Protein AF-0000000066511819 (afdb_homodimer)

Radius of gyration: 40.5 Å; Cα contacts (8 Å, |Δi|>4): 1946; chains: 2; bounding box: 108×147×111 Å

Organism: Trypanosoma cruzi (strain CL Brener) (NCBI:txid353153)

Solvent-accessible surface area (backbone atoms only — not comparable to full-atom values): 79602 Å² total; per-residue (Å²): 125,83,70,75,82,67,82,58,53,75,41,56,64,73,53,44,51,55,17,54,54,40,46,88,67,34,71,85,56,40,56,55,53,83,65,44,47,60,43,46,51,52,38,28,51,48,50,53,50,49,51,51,52,51,50,49,53,50,47,51,50,50,48,50,46,55,58,36,66,71,47,89,66,83,73,68,77,74,70,71,69,59,77,50,63,66,58,52,51,50,51,51,51,41,52,51,43,52,51,50,46,52,51,52,50,49,50,26,51,53,49,35,48,53,50,51,49,50,53,52,51,53,50,50,54,51,51,52,56,55,71,73,48,53,64,71,54,53,63,69,34,70,83,55,56,65,52,49,50,49,44,49,51,52,47,51,53,49,53,37,52,51,41,51,51,48,52,48,52,56,51,41,50,38,43,68,60,54,27,67,87,34,68,66,54,43,50,52,49,50,52,49,52,49,52,48,54,72,27,60,66,64,42,66,90,59,67,60,68,56,52,47,52,49,50,51,50,47,51,14,63,62,68,72,42,50,71,68,54,34,53,51,51,48,49,23,47,41,52,62,66,46,54,80,48,68,26,49,52,46,49,78,76,35,49,53,42,59,75,58,68,73,75,66,79,69,86,68,91,60,53,75,39,52,43,37,36,85,69,19,48,66,53,44,53,42,22,28,60,73,62,70,47,77,80,53,75,82,29,67,47,65,45,78,76,57,47,78,41,71,52,76,91,65,86,44,62,60,20,38,35,35,41,31,37,28,31,50,64,36,75,81,75,66,30,41,37,38,33,35,42,46,50,50,44,49,47,43,36,51,41,49,74,40,45,34,66,40,43,31,38,36,24,43,33,67,58,52,53,89,38,66,71,50,30,34,51,52,35,51,49,44,44,73,28,54,41,57,32,38,38,34,42,52,70,77,42,76,74,52,61,71,49,40,90,43,59,70,46,74,42,72,65,60,58,47,53,40,51,49,52,53,52,52,39,51,53,51,66,53,84,63,53,52,35,27,26,25,7,58,37,81,77,26,42,65,58,22,50,52,47,38,51,48,41,36,60,73,67,65,48,47,73,85,73,30,46,59,44,71,28,40,34,44,76,51,66,82,70,66,72,70,72,74,74,70,78,68,75,68,75,72,70,81,74,76,84,82,80,83,91,81,92,80,90,80,87,90,86,80,90,72,91,75,90,81,86,87,94,85,88,90,84,90,87,90,78,90,74,86,76,84,80,82,88,78,83,77,79,86,75,79,86,78,74,75,80,88,80,80,88,77,80,80,77,81,80,69,73,59,58,63,55,49,57,55,48,52,57,43,50,67,51,46,52,37,60,71,57,70,70,66,71,59,52,66,75,48,40,80,46,58,43,74,53,61,86,45,62,68,14,40,35,36,36,34,48,46,64,37,39,51,44,58,61,54,35,24,45,41,40,41,40,51,74,57,39,33,69,41,34,35,38,38,26,49,33,59,68,56,20,79,64,17,62,62,50,52,61,72,31,75,54,61,37,36,39,31,31,51,48,39,80,56,70,73,55,43,73,38,34,77,51,32,65,30,38,33,38,39,70,44,35,44,54,51,36,50,52,52,51,52,49,52,51,50,52,52,53,51,53,59,69,75,101,126,84,72,77,82,68,79,54,55,76,43,54,64,72,52,43,52,55,18,54,54,41,48,87,68,34,70,85,57,39,56,56,54,83,64,45,50,61,43,47,49,52,39,28,47,48,48,52,51,50,51,50,52,51,50,48,52,48,46,52,49,50,49,50,46,57,58,36,67,73,47,88,65,84,74,67,77,74,70,72,68,60,76,50,62,68,58,52,51,51,50,50,50,39,52,52,44,52,51,50,47,53,51,51,51,49,50,27,50,52,48,38,49,54,49,50,49,52,52,52,52,53,49,50,55,52,53,52,56,53,71,73,47,51,66,71,55,55,64,69,35,71,84,55,56,66,53,50,51,47,45,49,51,53,46,51,52,49,53,38,52,52,40,52,51,48,51,49,52,55,51,42,50,38,44,68,59,51,27,67,86,34,70,67,54,41,50,51,51,50,52,49,52,48,51,46,55,73,27,60,67,65,40,65,90,60,66,59,68,55,53,45,52,50,49,50,49,48,51,14,62,63,70,73,41,51,70,69,54,33,51,50,52,47,48,22,48,42,54,64,66,45,55,80,50,69,26,50,54,44,48,79,74,34,50,54,43,62,73,59,68,71,72,68,78,70,83,71,91,60,52,76,39,52,43,35,36,85,69,20,48,66,52,45,54,42,22,28,60,70,63,68,46,76,78,55,76,83,28,65,47,63,45,77,76,59,46,78,42,71,52,77,92,65,86,44,62,60,20,40,35,34,41,32,36,27,32,50,64,35,51,33,74,72,30,41,37,38,33,36,43,47,51,51,43,48,47,41,34,52,42,48,74,41,44,35,66,40,42,31,37,35,24,42,34,67,58,52,56,89,38,66,71,51,29,34,50,52,35,50,50,43,45,73,30,54,42,55,31,37,38,34,43,52,70,78,42,76,74,50,61,73,49,38,90,44,57,70,45,73,42,71,66,60,58,48,52,39,51,47,52,52,51,52,38,51,53,50,67,54,86,65,54,52,35,29,26,26,7,56,37,81,77,25,43,66,58,21,48,52,48,36,51,49,42,37,60,72,68,64,48,47,74,87,74,30,46,59,44,69,27,40,34,44,74,55,67,79,71,65,70,70,71,72,77,72,75,74,73,74,71,73,76,76,80,72,81,87,84,79,88,79,87,83,90,86,88,88,93,87,96,85,94,89,95,88,93,90,90,93,90,90,95,87,91,88,89,93,87,90,93,86,89,81,87,88,85,85,82,82,84,78,93,72,86,81,81,90,84,78,90,70,86,82,79,81,78,70,76,62,62,66,23,29,57,50,13,23,61,32,46,67,71,52,62,79,58,80,60,72,68,66,72,61,53,64,75,50,41,80,47,58,44,73,54,62,86,48,62,68,14,40,34,37,36,34,50,46,65,38,39,52,44,58,60,53,35,23,45,41,41,42,40,51,74,58,38,33,68,42,35,35,38,39,26,49,32,60,66,56,19,80,62,17,63,62,51,52,60,72,32,74,54,60,36,38,39,30,31,50,48,39,79,57,70,71,54,41,75,38,35,76,51,31,66,30,40,34,38,39,70,44,34,45,54,51,37,50,54,52,50,53,49,51,52,51,52,52,52,51,53,60,69,73,101

Structure (mmCIF, N/CA/C/O backbone):
data_AF-0000000066511819-model_v1
#
loop_
_entity.id
_entity.type
_entity.pdbx_description
1 polymer 'Ribose-phosphate pyrophosphokinase, putative'
#
loop_
_atom_site.group_PDB
_atom_site.id
_atom_site.type_symbol
_atom_site.label_atom_id
_atom_site.label_alt_id
_atom_site.label_comp_id
_atom_site.label_asym_id
_atom_site.label_entity_id
_atom_site.label_seq_id
_atom_site.pdbx_PDB_ins_code
_atom_site.Cartn_x
_atom_site.Cartn_y
_atom_site.Cartn_z
_atom_site.occupancy
_atom_site.B_iso_or_equiv
_atom_site.auth_seq_id
_atom_site.auth_comp_id
_atom_site.auth_asym_id
_atom_site.auth_atom_id
_atom_site.pdbx_PDB_model_num
ATOM 1 N N . MET A 1 1 ? 22.531 17.922 30.547 1 35.28 1 MET A N 1
ATOM 2 C CA . MET A 1 1 ? 21.844 16.688 30.922 1 35.28 1 MET A CA 1
ATOM 3 C C . MET A 1 1 ? 21.047 16.875 32.219 1 35.28 1 MET A C 1
ATOM 5 O O . MET A 1 1 ? 20.188 16.062 32.531 1 35.28 1 MET A O 1
ATOM 9 N N . ARG A 1 2 ? 21.547 17.828 33.125 1 31.73 2 ARG A N 1
ATOM 10 C CA . ARG A 1 2 ? 21.016 18.078 34.469 1 31.73 2 ARG A CA 1
ATOM 11 C C . ARG A 1 2 ? 19.719 18.859 34.406 1 31.73 2 ARG A C 1
ATOM 13 O O . ARG A 1 2 ? 19.188 19.297 35.438 1 31.73 2 ARG A O 1
ATOM 20 N N . THR A 1 3 ? 19.375 19.469 33.344 1 32.75 3 THR A N 1
ATOM 21 C CA . THR A 1 3 ? 18.234 20.359 33.5 1 32.75 3 THR A CA 1
ATOM 22 C C . THR A 1 3 ? 16.922 19.594 33.469 1 32.75 3 THR A C 1
ATOM 24 O O . THR A 1 3 ? 16.844 18.531 32.844 1 32.75 3 THR A O 1
ATOM 27 N N . GLY A 1 4 ? 16.078 19.656 34.531 1 33.22 4 GLY A N 1
ATOM 28 C CA . GLY A 1 4 ? 14.797 19.047 34.844 1 33.22 4 GLY A CA 1
ATOM 29 C C . GLY A 1 4 ? 13.852 18.984 33.656 1 33.22 4 GLY A C 1
ATOM 30 O O . GLY A 1 4 ? 14.016 19.75 32.688 1 33.22 4 GLY A O 1
ATOM 31 N N . LYS A 1 5 ? 13.266 17.797 33.5 1 44.44 5 LYS A N 1
ATOM 32 C CA . LYS A 1 5 ? 12.328 17.547 32.406 1 44.44 5 LYS A CA 1
ATOM 33 C C . LYS A 1 5 ? 11.102 18.453 32.531 1 44.44 5 LYS A C 1
ATOM 35 O O . LYS A 1 5 ? 10.43 18.453 33.562 1 44.44 5 LYS A O 1
ATOM 40 N N . GLY A 1 6 ? 11.016 19.516 32.031 1 45.5 6 GLY A N 1
ATOM 41 C CA . GLY A 1 6 ? 9.766 20.266 32.031 1 45.5 6 GLY A CA 1
ATOM 42 C C . GLY A 1 6 ? 8.609 19.516 31.406 1 45.5 6 GLY A C 1
ATOM 43 O O . GLY A 1 6 ? 8.82 18.484 30.766 1 45.5 6 GLY A O 1
ATOM 44 N N . ARG A 1 7 ? 7.43 19.609 31.953 1 49.34 7 ARG A N 1
ATOM 45 C CA . ARG A 1 7 ? 6.203 18.984 31.484 1 49.34 7 ARG A CA 1
ATOM 46 C C . ARG A 1 7 ? 6.074 19.109 29.969 1 49.34 7 ARG A C 1
ATOM 48 O O . ARG A 1 7 ? 6.305 20.172 29.406 1 49.34 7 ARG A O 1
ATOM 55 N N . SER A 1 8 ? 6.094 18.047 29.219 1 58.44 8 SER A N 1
ATOM 56 C CA . SER A 1 8 ? 6.176 17.938 27.766 1 58.44 8 SER A CA 1
ATOM 57 C C . SER A 1 8 ? 5.062 18.719 27.078 1 58.44 8 SER A C 1
ATOM 59 O O . SER A 1 8 ? 5.199 19.125 25.922 1 58.44 8 SER A O 1
ATOM 61 N N . GLU A 1 9 ? 4.289 19.719 27.766 1 61.38 9 GLU A N 1
ATOM 62 C CA . GLU A 1 9 ? 3.137 20.453 27.25 1 61.38 9 GLU A CA 1
ATOM 63 C C . GLU A 1 9 ? 2.604 19.828 25.969 1 61.38 9 GLU A C 1
ATOM 65 O O . GLU A 1 9 ? 2.191 20.531 25.047 1 61.38 9 GLU A O 1
ATOM 70 N N . GLY A 1 10 ? 2.732 18.5 25.953 1 64.06 10 GLY A N 1
ATOM 71 C CA . GLY A 1 10 ? 2.168 17.766 24.844 1 64.06 10 GLY A CA 1
ATOM 72 C C . GLY A 1 10 ? 3.055 17.766 23.609 1 64.06 10 GLY A C 1
ATOM 73 O O . GLY A 1 10 ? 2.592 17.484 22.5 1 64.06 10 GLY A O 1
ATOM 74 N N . GLN A 1 11 ? 4.203 18.328 23.797 1 73.75 11 GLN A N 1
ATOM 75 C CA . GLN A 1 11 ? 4.977 18.406 22.562 1 73.75 11 GLN A CA 1
ATOM 76 C C . GLN A 1 11 ? 6.25 17.578 22.656 1 73.75 11 GLN A C 1
ATOM 78 O O . GLN A 1 11 ? 7.168 17.922 23.406 1 73.75 11 GLN A O 1
ATOM 83 N N . ALA A 1 12 ? 6.172 16.5 22.188 1 82.25 12 ALA A N 1
ATOM 84 C CA . ALA A 1 12 ? 7.418 15.766 21.984 1 82.25 12 ALA A CA 1
ATOM 85 C C . ALA A 1 12 ? 8.453 16.625 21.266 1 82.25 12 ALA A C 1
ATOM 87 O O . ALA A 1 12 ? 8.094 17.578 20.578 1 82.25 12 ALA A O 1
ATOM 88 N N . PHE A 1 13 ? 9.648 16.469 21.547 1 87.44 13 PHE A N 1
ATOM 89 C CA . PHE A 1 13 ? 10.68 17.359 21.031 1 87.44 13 PHE A CA 1
ATOM 90 C C . PHE A 1 13 ? 10.664 17.375 19.5 1 87.44 13 PHE A C 1
ATOM 92 O O . PHE A 1 13 ? 10.914 18.422 18.891 1 87.44 13 PHE A O 1
ATOM 99 N N . HIS A 1 14 ? 10.484 16.25 18.875 1 88.94 14 HIS A N 1
ATOM 100 C CA . HIS A 1 14 ? 10.438 16.25 17.422 1 88.94 14 HIS A CA 1
ATOM 101 C C . HIS A 1 14 ? 9.367 17.219 16.906 1 88.94 14 HIS A C 1
ATOM 103 O O . HIS A 1 14 ? 9.578 17.906 15.906 1 88.94 14 HIS A O 1
ATOM 109 N N . ARG A 1 15 ? 8.281 17.266 17.578 1 89.44 15 ARG A N 1
ATOM 110 C CA . ARG A 1 15 ? 7.215 18.188 17.188 1 89.44 15 ARG A CA 1
ATOM 111 C C . ARG A 1 15 ? 7.594 19.625 17.5 1 89.44 15 ARG A C 1
ATOM 113 O O . ARG A 1 15 ? 7.219 20.547 16.766 1 89.44 15 ARG A O 1
ATOM 120 N N . ARG A 1 16 ? 8.273 19.766 18.594 1 89.38 16 ARG A N 1
ATOM 121 C CA . ARG A 1 16 ? 8.742 21.109 18.922 1 89.38 16 ARG A CA 1
ATOM 122 C C . ARG A 1 16 ? 9.672 21.641 17.828 1 89.38 16 ARG A C 1
ATOM 124 O O . ARG A 1 16 ? 9.555 22.797 17.438 1 89.38 16 ARG A O 1
ATOM 131 N N . LEU A 1 17 ? 10.547 20.828 17.422 1 91.94 17 LEU A N 1
ATOM 132 C CA . LEU A 1 17 ? 11.469 21.219 16.375 1 91.94 17 LEU A CA 1
ATOM 133 C C . LEU A 1 17 ? 10.719 21.562 15.094 1 91.94 17 LEU A C 1
ATOM 135 O O . LEU A 1 17 ? 11.008 22.578 14.445 1 91.94 17 LEU A O 1
ATOM 139 N N . LEU A 1 18 ? 9.734 20.766 14.773 1 92.25 18 LEU A N 1
ATOM 140 C CA . LEU A 1 18 ? 8.938 21 13.578 1 92.25 18 LEU A CA 1
ATOM 141 C C . LEU A 1 18 ? 8.086 22.25 13.734 1 92.25 18 LEU A C 1
ATOM 143 O O . LEU A 1 18 ? 7.805 22.953 12.75 1 92.25 18 LEU A O 1
ATOM 147 N N . SER A 1 19 ? 7.75 22.562 14.977 1 91.94 19 SER A N 1
ATOM 148 C CA . SER A 1 19 ? 6.875 23.688 15.289 1 91.94 19 SER A CA 1
ATOM 149 C C . SER A 1 19 ? 7.641 25 15.25 1 91.94 19 SER A C 1
ATOM 151 O O . SER A 1 19 ? 7.086 26.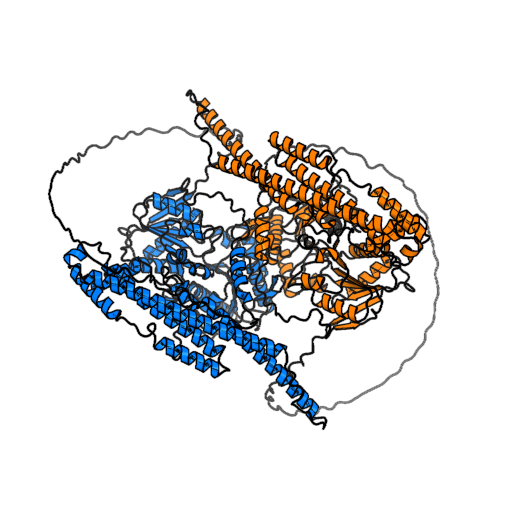031 14.875 1 91.94 19 SER A O 1
ATOM 153 N N . GLU A 1 20 ? 8.906 24.953 15.617 1 92.31 20 GLU A N 1
ATOM 154 C CA . GLU A 1 20 ? 9.555 26.219 15.945 1 92.31 20 GLU A CA 1
ATOM 155 C C . GLU A 1 20 ? 10.672 26.531 14.961 1 92.31 20 GLU A C 1
ATOM 157 O O . GLU A 1 20 ? 11.195 27.656 14.945 1 92.31 20 GLU A O 1
ATOM 162 N N . TYR A 1 21 ? 11.039 25.641 14.141 1 92.25 21 TYR A N 1
ATOM 163 C CA . TYR A 1 21 ? 12.117 25.984 13.219 1 92.25 21 TYR A CA 1
ATOM 164 C C . TYR A 1 21 ? 11.695 27.078 12.25 1 92.25 21 TYR A C 1
ATOM 166 O O . TYR A 1 21 ? 10.508 27.234 11.961 1 92.25 21 TYR A O 1
ATOM 174 N N . ASN A 1 22 ? 12.617 27.891 11.906 1 92.75 22 ASN A N 1
ATOM 175 C CA . ASN A 1 22 ? 12.344 28.969 10.961 1 92.75 22 ASN A CA 1
ATOM 176 C C . ASN A 1 22 ? 12.289 28.453 9.531 1 92.75 22 ASN A C 1
ATOM 178 O O . ASN A 1 22 ? 13.266 27.891 9.031 1 92.75 22 ASN A O 1
ATOM 182 N N . THR A 1 23 ? 11.234 28.688 8.844 1 90.5 23 THR A N 1
ATOM 183 C CA . THR A 1 23 ? 11 28.109 7.523 1 90.5 23 THR A CA 1
ATOM 184 C C . THR A 1 23 ? 11.945 28.734 6.492 1 90.5 23 THR A C 1
ATOM 186 O O . THR A 1 23 ? 12.234 28.125 5.461 1 90.5 23 THR A O 1
ATOM 189 N N . GLU A 1 24 ? 12.43 29.922 6.734 1 89.06 24 GLU A N 1
ATOM 190 C CA . GLU A 1 24 ? 13.375 30.547 5.82 1 89.06 24 GLU A CA 1
ATOM 191 C C . GLU A 1 24 ? 14.758 29.922 5.938 1 89.06 24 GLU A C 1
ATOM 193 O O . GLU A 1 24 ? 15.492 29.828 4.949 1 89.06 24 GLU A O 1
ATOM 198 N N . ILE A 1 25 ? 15.109 29.578 7.141 1 91.12 25 ILE A N 1
ATOM 199 C CA . ILE A 1 25 ? 16.391 28.922 7.375 1 91.12 25 ILE A CA 1
ATOM 200 C C . ILE A 1 25 ? 16.312 27.469 6.938 1 91.12 25 ILE A C 1
ATOM 202 O O . ILE A 1 25 ? 17.297 26.891 6.492 1 91.12 25 ILE A O 1
ATOM 206 N N . THR A 1 26 ? 15.148 26.859 6.922 1 90.12 26 THR A N 1
ATOM 207 C CA . THR A 1 26 ? 14.852 25.484 6.562 1 90.12 26 THR A CA 1
ATOM 208 C C . THR A 1 26 ? 15.422 24.516 7.602 1 90.12 26 THR A C 1
ATOM 210 O O . THR A 1 26 ? 16.375 24.859 8.312 1 90.12 26 THR A O 1
ATOM 213 N N . LEU A 1 27 ? 14.961 23.359 7.664 1 91.31 27 LEU A N 1
ATOM 214 C CA . LEU A 1 27 ? 15.32 22.359 8.656 1 91.31 27 LEU A CA 1
ATOM 215 C C . LEU A 1 27 ? 16.703 21.797 8.398 1 91.31 27 LEU A C 1
ATOM 217 O O . LEU A 1 27 ? 17.375 21.297 9.312 1 91.31 27 LEU A O 1
ATOM 221 N N . GLU A 1 28 ? 17.188 21.969 7.215 1 90.56 28 GLU A N 1
ATOM 222 C CA . GLU A 1 28 ? 18.484 21.438 6.82 1 90.56 28 GLU A CA 1
ATOM 223 C C . GLU A 1 28 ? 19.625 22.172 7.531 1 90.56 28 GLU A C 1
ATOM 225 O O . GLU A 1 28 ? 20.703 21.625 7.699 1 90.56 28 GLU A O 1
ATOM 230 N N . ASN A 1 29 ? 19.359 23.406 7.992 1 93.56 29 ASN A N 1
ATOM 231 C CA . ASN A 1 29 ? 20.391 24.203 8.633 1 93.56 29 ASN A CA 1
ATOM 232 C C . ASN A 1 29 ? 20.312 24.094 10.156 1 93.56 29 ASN A C 1
ATOM 234 O O . ASN A 1 29 ? 21 24.828 10.867 1 93.56 29 ASN A O 1
ATOM 238 N N . TYR A 1 30 ? 19.453 23.312 10.609 1 95.44 30 TYR A N 1
ATOM 239 C CA . TYR A 1 30 ? 19.391 22.984 12.023 1 95.44 30 TYR A CA 1
ATOM 240 C C . TYR A 1 30 ? 20.109 21.672 12.312 1 95.44 30 TYR A C 1
ATOM 242 O O . TYR A 1 30 ? 20.609 21.016 11.398 1 95.44 30 TYR A O 1
ATOM 250 N N . VAL A 1 31 ? 20.094 21.344 13.609 1 94.38 31 VAL A N 1
ATOM 251 C CA . VAL A 1 31 ? 20.672 20.062 14.008 1 94.38 31 VAL A CA 1
ATOM 252 C C . VAL A 1 31 ? 19.938 18.938 13.297 1 94.38 31 VAL A C 1
ATOM 254 O O . VAL A 1 31 ? 18.703 18.953 13.188 1 94.38 31 VAL A O 1
ATOM 257 N N . ALA A 1 32 ? 20.734 18 12.719 1 94.12 32 ALA A N 1
ATOM 258 C CA . ALA A 1 32 ? 20.156 16.859 12 1 94.12 32 ALA A CA 1
ATOM 259 C C . ALA A 1 32 ? 19.5 15.883 12.969 1 94.12 32 ALA A C 1
ATOM 261 O O . ALA A 1 32 ? 19.859 14.695 12.992 1 94.12 32 ALA A O 1
ATOM 262 N N . TYR A 1 33 ? 18.562 16.406 13.664 1 93.81 33 TYR A N 1
ATOM 263 C CA . TYR A 1 33 ? 17.891 15.633 14.711 1 93.81 33 TYR A CA 1
ATOM 264 C C . TYR A 1 33 ? 17.172 14.422 14.125 1 93.81 33 TYR A C 1
ATOM 266 O O . TYR A 1 33 ? 17.203 13.336 14.711 1 93.81 33 TYR A O 1
ATOM 274 N N . PHE A 1 34 ? 16.547 14.547 12.977 1 92.12 34 PHE A N 1
ATOM 275 C CA . PHE A 1 34 ? 15.734 13.5 12.367 1 92.12 34 PHE A CA 1
ATOM 276 C C . PHE A 1 34 ? 16.609 12.43 11.742 1 92.12 34 PHE A C 1
ATOM 278 O O . PHE A 1 34 ? 16.172 11.305 11.5 1 92.12 34 PHE A O 1
ATOM 285 N N . GLU A 1 35 ? 17.828 12.719 11.5 1 92.19 35 GLU A N 1
ATOM 286 C CA . GLU A 1 35 ? 18.797 11.727 11.016 1 92.19 35 GLU A CA 1
ATOM 287 C C . GLU A 1 35 ? 19.516 11.039 12.172 1 92.19 35 GLU A C 1
ATOM 289 O O . GLU A 1 35 ? 19.797 9.844 12.102 1 92.19 35 GLU A O 1
ATOM 294 N N . LEU A 1 36 ? 19.734 11.781 13.242 1 94.19 36 LEU A N 1
ATOM 295 C CA . LEU A 1 36 ? 20.484 11.273 14.391 1 94.19 36 LEU A CA 1
ATOM 296 C C . LEU A 1 36 ? 19.609 10.359 15.25 1 94.19 36 LEU A C 1
ATOM 298 O O . LEU A 1 36 ? 20.094 9.375 15.805 1 94.19 36 LEU A O 1
ATOM 302 N N . LYS A 1 37 ? 18.391 10.656 15.32 1 92.44 37 LYS A N 1
ATOM 303 C CA . LYS A 1 37 ? 17.5 9.906 16.188 1 92.44 37 LYS A CA 1
ATOM 304 C C . LYS A 1 37 ? 17.391 8.445 15.742 1 92.44 37 LYS A C 1
ATOM 306 O O . LYS A 1 37 ? 17.547 7.535 16.562 1 92.44 37 LYS A O 1
ATOM 311 N N . PRO A 1 38 ? 17.125 8.242 14.414 1 91.56 38 PRO A N 1
ATOM 312 C CA . PRO A 1 38 ? 17.078 6.84 13.984 1 91.56 38 PRO A CA 1
ATOM 313 C C . PRO A 1 38 ? 18.391 6.102 14.203 1 91.56 38 PRO A C 1
ATOM 315 O O . PRO A 1 38 ? 18.391 4.898 14.477 1 91.56 38 PRO A O 1
ATOM 318 N N . ILE A 1 39 ? 19.547 6.727 14.125 1 93.19 39 ILE A N 1
ATOM 319 C CA . ILE A 1 39 ? 20.844 6.105 14.375 1 93.19 39 ILE A CA 1
ATOM 320 C C . ILE A 1 39 ? 20.953 5.711 15.844 1 93.19 39 ILE A C 1
ATOM 322 O O . ILE A 1 39 ? 21.359 4.594 16.172 1 93.19 39 ILE A O 1
ATOM 326 N N . ALA A 1 40 ? 20.516 6.598 16.688 1 93.31 40 ALA A N 1
ATOM 327 C CA . ALA A 1 40 ? 20.547 6.328 18.125 1 93.31 40 ALA A CA 1
ATOM 328 C C . ALA A 1 40 ? 19.641 5.156 18.484 1 93.31 40 ALA A C 1
ATOM 330 O O . ALA A 1 40 ? 19.984 4.328 19.328 1 93.31 40 ALA A O 1
ATOM 331 N N . LYS A 1 41 ? 18.547 5.137 17.859 1 91.94 41 LYS A N 1
ATOM 332 C CA . LYS A 1 41 ? 17.609 4.043 18.109 1 91.94 41 LYS A CA 1
ATOM 333 C C . LYS A 1 41 ? 18.188 2.705 17.656 1 91.94 41 LYS A C 1
ATOM 335 O O . LYS A 1 41 ? 18.016 1.686 18.328 1 91.94 41 LYS A O 1
ATOM 340 N N . SER A 1 42 ? 18.812 2.719 16.531 1 92.06 42 SER A N 1
ATOM 341 C CA . SER A 1 42 ? 19.438 1.502 16.016 1 92.06 42 SER A CA 1
ATOM 342 C C . SER A 1 42 ? 20.562 1.021 16.938 1 92.06 42 SER A C 1
ATOM 344 O O . SER A 1 42 ? 20.734 -0.183 17.141 1 92.06 42 SER A O 1
ATOM 346 N N . VAL A 1 43 ? 21.281 1.934 17.516 1 92.12 43 VAL A N 1
ATOM 347 C CA . VAL A 1 43 ? 22.344 1.599 18.453 1 92.12 43 VAL A CA 1
ATOM 348 C C . VAL A 1 43 ? 21.734 1.006 19.734 1 92.12 43 VAL A C 1
ATOM 350 O O . VAL A 1 43 ? 22.266 0.037 20.281 1 92.12 43 VAL A O 1
ATOM 353 N N . GLU A 1 44 ? 20.688 1.578 20.141 1 91.75 44 GLU A N 1
ATOM 354 C CA . GLU A 1 44 ? 20 1.078 21.328 1 91.75 44 GLU A CA 1
ATOM 355 C C . GLU A 1 44 ? 19.484 -0.343 21.109 1 91.75 44 GLU A C 1
ATOM 357 O O . GLU A 1 44 ? 19.641 -1.201 21.984 1 91.75 44 GLU A O 1
ATOM 362 N N . GLN A 1 45 ? 18.891 -0.521 19.984 1 90.12 45 GLN A N 1
ATOM 363 C CA . GLN A 1 45 ? 18.344 -1.843 19.688 1 90.12 45 GLN A CA 1
ATOM 364 C C . GLN A 1 45 ? 19.453 -2.889 19.609 1 90.12 45 GLN A C 1
ATOM 366 O O . GLN A 1 45 ? 19.297 -4.004 20.125 1 90.12 45 GLN A O 1
ATOM 371 N N . LEU A 1 46 ? 20.547 -2.582 19.016 1 89.94 46 LEU A N 1
ATOM 372 C CA . LEU A 1 46 ? 21.672 -3.5 18.906 1 89.94 46 LEU A CA 1
ATOM 373 C C . LEU A 1 46 ? 22.266 -3.793 20.281 1 89.94 46 LEU A C 1
ATOM 375 O O . LEU A 1 46 ? 22.703 -4.918 20.547 1 89.94 46 LEU A O 1
ATOM 379 N N . ARG A 1 47 ? 22.344 -2.842 21.109 1 89.69 47 ARG A N 1
ATOM 380 C CA . ARG A 1 47 ? 22.828 -3.027 22.484 1 89.69 47 ARG A CA 1
ATOM 381 C C . ARG A 1 47 ? 21.953 -4.016 23.234 1 89.69 47 ARG A C 1
ATOM 383 O O . ARG A 1 47 ? 22.469 -4.918 23.906 1 89.69 47 ARG A O 1
ATOM 390 N N . LYS A 1 48 ? 20.672 -3.795 23.094 1 88.69 48 LYS A N 1
ATOM 391 C CA . LYS A 1 48 ? 19.75 -4.684 23.781 1 88.69 48 LYS A CA 1
ATOM 392 C C . LYS A 1 48 ? 19.859 -6.109 23.25 1 88.69 48 LYS A C 1
ATOM 394 O O . LYS A 1 48 ? 19.781 -7.07 24.016 1 88.69 48 LYS A O 1
ATOM 399 N N . GLU A 1 49 ? 20.016 -6.223 21.953 1 86.88 49 GLU A N 1
ATOM 400 C CA . GLU A 1 49 ? 20.172 -7.539 21.344 1 86.88 49 GLU A CA 1
ATOM 401 C C . GLU A 1 49 ? 21.453 -8.211 21.797 1 86.88 49 GLU A C 1
ATOM 403 O O . GLU A 1 49 ? 21.484 -9.422 22.047 1 86.88 49 GLU A O 1
ATOM 408 N N . ILE A 1 50 ? 22.516 -7.48 21.906 1 86.69 50 ILE A N 1
ATOM 409 C CA . ILE A 1 50 ? 23.797 -7.984 22.359 1 86.69 50 ILE A CA 1
ATOM 410 C C . ILE A 1 50 ? 23.703 -8.406 23.812 1 86.69 50 ILE A C 1
ATOM 412 O O . ILE A 1 50 ? 24.219 -9.461 24.203 1 86.69 50 ILE A O 1
ATOM 416 N N . ASP A 1 51 ? 22.984 -7.594 24.609 1 85.25 51 ASP A N 1
ATOM 417 C CA . ASP A 1 51 ? 22.781 -7.918 26.016 1 85.25 51 ASP A CA 1
ATOM 418 C C . ASP A 1 51 ? 21.984 -9.211 26.172 1 85.25 51 ASP A C 1
ATOM 420 O O . ASP A 1 51 ? 22.281 -10.031 27.031 1 85.25 51 ASP A O 1
ATOM 424 N N . GLU A 1 52 ? 21.031 -9.344 25.297 1 82.75 52 GLU A N 1
ATOM 425 C CA . GLU A 1 52 ? 20.203 -10.547 25.344 1 82.75 52 GLU A CA 1
ATOM 426 C C . GLU A 1 52 ? 21 -11.773 24.906 1 82.75 52 GLU A C 1
ATOM 428 O O . GLU A 1 52 ? 20.875 -12.844 25.5 1 82.75 52 GLU A O 1
ATOM 433 N N . HIS A 1 53 ? 21.781 -11.633 23.891 1 80.62 53 HIS A N 1
ATOM 434 C CA . HIS A 1 53 ? 22.609 -12.727 23.391 1 80.62 53 HIS A CA 1
ATOM 435 C C . HIS A 1 53 ? 23.641 -13.141 24.422 1 80.62 53 HIS A C 1
ATOM 437 O O . HIS A 1 53 ? 23.906 -14.328 24.609 1 80.62 53 HIS A O 1
ATOM 443 N N . THR A 1 54 ? 24.25 -12.188 25.078 1 76.56 54 THR A N 1
ATOM 444 C CA . THR A 1 54 ? 25.266 -12.453 26.078 1 76.56 54 THR A CA 1
ATOM 445 C C . THR A 1 54 ? 24.656 -13.062 27.344 1 76.56 54 THR A C 1
ATOM 447 O O . THR A 1 54 ? 25.266 -13.945 27.969 1 76.56 54 THR A O 1
ATOM 450 N N . SER A 1 55 ? 23.5 -12.633 27.625 1 75.56 55 SER A N 1
ATOM 451 C CA . SER A 1 55 ? 22.812 -13.188 28.781 1 75.56 55 SER A CA 1
ATOM 452 C C . SER A 1 55 ? 22.391 -14.633 28.531 1 75.56 55 SER A C 1
ATOM 454 O O . SER A 1 55 ? 22.469 -15.469 29.438 1 75.56 55 SER A O 1
ATOM 456 N N . LEU A 1 56 ? 22.047 -14.875 27.328 1 67.44 56 LEU A N 1
ATOM 457 C CA . LEU A 1 56 ? 21.656 -16.234 26.969 1 67.44 56 LEU A CA 1
ATOM 458 C C . LEU A 1 56 ? 22.875 -17.156 26.938 1 67.44 56 LEU A C 1
ATOM 460 O O . LEU A 1 56 ? 22.797 -18.297 27.422 1 67.44 56 LEU A O 1
ATOM 464 N N . ALA A 1 57 ? 23.969 -16.734 26.406 1 65.19 57 ALA A N 1
ATOM 465 C CA . ALA A 1 57 ? 25.203 -17.516 26.375 1 65.19 57 ALA A CA 1
ATOM 466 C C . ALA A 1 57 ? 25.703 -17.766 27.797 1 65.19 57 ALA A C 1
ATOM 468 O O . ALA A 1 57 ? 26.172 -18.875 28.109 1 65.19 57 ALA A O 1
ATOM 469 N N . ALA A 1 58 ? 25.5 -16.75 28.641 1 65.94 58 ALA A N 1
ATOM 470 C CA . ALA A 1 58 ? 25.922 -16.906 30.031 1 65.94 58 ALA A CA 1
ATOM 471 C C . ALA A 1 58 ? 25.031 -17.891 30.781 1 65.94 58 ALA A C 1
ATOM 473 O O . ALA A 1 58 ? 25.516 -18.688 31.594 1 65.94 58 ALA A O 1
ATOM 474 N N . ALA A 1 59 ? 23.812 -17.859 30.359 1 65.06 59 ALA A N 1
ATOM 475 C CA . ALA A 1 59 ? 22.859 -18.781 30.984 1 65.06 59 ALA A CA 1
ATOM 476 C C . ALA A 1 59 ? 23.125 -20.219 30.531 1 65.06 59 ALA A C 1
ATOM 478 O O . ALA A 1 59 ? 23.078 -21.141 31.344 1 65.06 59 ALA A O 1
ATOM 479 N N . VAL A 1 60 ? 23.453 -20.391 29.312 1 60.16 60 VAL A N 1
ATOM 480 C CA . VAL A 1 60 ? 23.781 -21.703 28.766 1 60.16 60 VAL A CA 1
ATOM 481 C C . VAL A 1 60 ? 25.078 -22.219 29.391 1 60.16 60 VAL A C 1
ATOM 483 O O . VAL A 1 60 ? 25.172 -23.391 29.797 1 60.16 60 VAL A O 1
ATOM 486 N N . ALA A 1 61 ? 26 -21.297 29.547 1 60.84 61 ALA A N 1
ATOM 487 C CA . ALA A 1 61 ? 27.281 -21.656 30.156 1 60.84 61 ALA A CA 1
ATOM 488 C C . ALA A 1 61 ? 27.094 -22 31.641 1 60.84 61 ALA A C 1
ATOM 490 O O . ALA A 1 61 ? 27.688 -22.969 32.125 1 60.84 61 ALA A O 1
ATOM 491 N N . ALA A 1 62 ? 26.266 -21.266 32.281 1 61.72 62 ALA A N 1
ATOM 492 C CA . ALA A 1 62 ? 25.984 -21.547 33.688 1 61.72 62 ALA A CA 1
ATOM 493 C C . ALA A 1 62 ? 25.25 -22.859 33.844 1 61.72 62 ALA A C 1
ATOM 495 O O . ALA A 1 62 ? 25.562 -23.641 34.75 1 61.72 62 ALA A O 1
ATOM 496 N N . ALA A 1 63 ? 24.422 -23.125 32.906 1 60.59 63 ALA A N 1
ATOM 497 C CA . ALA A 1 63 ? 23.688 -24.391 32.906 1 60.59 63 ALA A CA 1
ATOM 498 C C . ALA A 1 63 ? 24.594 -25.562 32.594 1 60.59 63 ALA A C 1
ATOM 500 O O . ALA A 1 63 ? 24.484 -26.625 33.219 1 60.59 63 ALA A O 1
ATOM 501 N N . ALA A 1 64 ? 25.438 -25.328 31.641 1 58.5 64 ALA A N 1
ATOM 502 C CA . ALA A 1 64 ? 26.422 -26.359 31.344 1 58.5 64 ALA A CA 1
ATOM 503 C C . ALA A 1 64 ? 27.344 -26.609 32.531 1 58.5 64 ALA A C 1
ATOM 505 O O . ALA A 1 64 ? 27.703 -27.766 32.812 1 58.5 64 ALA A O 1
ATOM 506 N N . MET A 1 65 ? 27.641 -25.547 33.219 1 57.59 65 MET A N 1
ATOM 507 C CA . MET A 1 65 ? 28.484 -25.672 34.375 1 57.59 65 MET A CA 1
ATOM 508 C C . MET A 1 65 ? 27.766 -26.406 35.5 1 57.59 65 MET A C 1
ATOM 510 O O . MET A 1 65 ? 28.359 -27.219 36.219 1 57.59 65 MET A O 1
ATOM 514 N N . LEU A 1 66 ? 26.5 -26.125 35.594 1 56.44 66 LEU A N 1
ATOM 515 C CA . LEU A 1 66 ? 25.719 -26.797 36.625 1 56.44 66 LEU A CA 1
ATOM 516 C C . LEU A 1 66 ? 25.547 -28.281 36.312 1 56.44 66 LEU A C 1
ATOM 518 O O . LEU A 1 66 ? 25.562 -29.125 37.219 1 56.44 66 LEU A O 1
ATOM 522 N N . SER A 1 67 ? 25.406 -28.547 35.094 1 54.81 67 SER A N 1
ATOM 523 C CA . SER A 1 67 ? 25.297 -29.953 34.688 1 54.81 67 SER A CA 1
ATOM 524 C C . SER A 1 67 ? 26.641 -30.672 34.875 1 54.81 67 SER A C 1
ATOM 526 O O . SER A 1 67 ? 26.672 -31.859 35.188 1 54.81 67 SER A O 1
ATOM 528 N N . PHE A 1 68 ? 27.656 -29.938 34.562 1 49.66 68 PHE A N 1
ATOM 529 C CA . PHE A 1 68 ? 28.984 -30.531 34.688 1 49.66 68 PHE A CA 1
ATOM 530 C C . PHE A 1 68 ? 29.375 -30.609 36.156 1 49.66 68 PHE A C 1
ATOM 532 O O . PHE A 1 68 ? 30.234 -31.422 36.531 1 49.66 68 PHE A O 1
ATOM 539 N N . THR A 1 69 ? 28.953 -29.609 36.906 1 49.66 69 THR A N 1
ATOM 540 C CA . THR A 1 69 ? 29.344 -29.734 38.312 1 49.66 69 THR A CA 1
ATOM 541 C C . THR A 1 69 ? 28.797 -31.016 38.906 1 49.66 69 THR A C 1
ATOM 543 O O . THR A 1 69 ? 29.188 -31.422 40 1 49.66 69 THR A O 1
ATOM 546 N N . SER A 1 70 ? 27.703 -31.656 38.406 1 46.66 70 SER A N 1
ATOM 547 C CA . SER A 1 70 ? 27.359 -32.938 39 1 46.66 70 SER A CA 1
ATOM 548 C C . SER A 1 70 ? 28.359 -34.031 38.594 1 46.66 70 SER A C 1
ATOM 550 O O . SER A 1 70 ? 28.469 -35.062 39.281 1 46.66 70 SER A O 1
ATOM 552 N N . HIS A 1 71 ? 28.797 -34.062 37.344 1 43.84 71 HIS A N 1
ATOM 553 C CA . HIS A 1 71 ? 29.844 -35.062 37.062 1 43.84 71 HIS A CA 1
ATOM 554 C C . HIS A 1 71 ? 31.234 -34.438 37.219 1 43.84 71 HIS A C 1
ATOM 556 O O . HIS A 1 71 ? 31.406 -33.25 37.031 1 43.84 71 HIS A O 1
ATOM 562 N N . GLU A 1 72 ? 32.219 -35.062 38.031 1 42.41 72 GLU A N 1
ATOM 563 C CA . GLU A 1 72 ? 33.562 -34.75 38.531 1 42.41 72 GLU A CA 1
ATOM 564 C C . GLU A 1 72 ? 34.406 -34.062 37.469 1 42.41 72 GLU A C 1
ATOM 566 O O . GLU A 1 72 ? 35.562 -33.75 37.719 1 42.41 72 GLU A O 1
ATOM 571 N N . GLY A 1 73 ? 34.188 -34.188 36.125 1 42.03 73 GLY A N 1
ATOM 572 C CA . GLY A 1 73 ? 35.281 -33.781 35.25 1 42.03 73 GLY A CA 1
ATOM 573 C C . GLY A 1 73 ? 35.438 -32.281 35.125 1 42.03 73 GLY A C 1
ATOM 574 O O . GLY A 1 73 ? 34.531 -31.531 35.469 1 42.03 73 GLY A O 1
ATOM 575 N N . THR A 1 74 ? 36.781 -31.75 35.156 1 42.31 74 THR A N 1
ATOM 576 C CA . THR A 1 74 ? 37.312 -30.406 35.062 1 42.31 74 THR A CA 1
ATOM 577 C C . THR A 1 74 ? 36.719 -29.672 33.875 1 42.31 74 THR A C 1
ATOM 579 O O . THR A 1 74 ? 36.844 -30.141 32.719 1 42.31 74 THR A O 1
ATOM 582 N N . PHE A 1 75 ? 35.625 -29.078 33.969 1 42.47 75 PHE A N 1
ATOM 583 C CA . PHE A 1 75 ? 35.094 -28.219 32.938 1 42.47 75 PHE A CA 1
ATOM 584 C C . PHE A 1 75 ? 35.969 -27 32.719 1 42.47 75 PHE A C 1
ATOM 586 O O . PHE A 1 75 ? 36.281 -26.266 33.656 1 42.47 75 PHE A O 1
ATOM 593 N N . ASP A 1 76 ? 37.062 -27.125 31.859 1 42.5 76 ASP A N 1
ATOM 594 C CA . ASP A 1 76 ? 37.812 -25.922 31.453 1 42.5 76 ASP A CA 1
ATOM 595 C C . ASP A 1 76 ? 36.875 -24.859 30.891 1 42.5 76 ASP A C 1
ATOM 597 O O . ASP A 1 76 ? 36.25 -25.078 29.859 1 42.5 76 ASP A O 1
ATOM 601 N N . PRO A 1 77 ? 36.438 -24.031 31.688 1 43.22 77 PRO A N 1
ATOM 602 C CA . PRO A 1 77 ? 35.562 -22.922 31.234 1 43.22 77 PRO A CA 1
ATOM 603 C C . PRO A 1 77 ? 36.156 -22.188 30.031 1 43.22 77 PRO A C 1
ATOM 605 O O . PRO A 1 77 ? 35.469 -21.328 29.453 1 43.22 77 PRO A O 1
ATOM 608 N N . MET A 1 78 ? 37.5 -22.203 29.906 1 39.34 78 MET A N 1
ATOM 609 C CA . MET A 1 78 ? 38.125 -21.344 28.891 1 39.34 78 MET A CA 1
ATOM 610 C C . MET A 1 78 ? 37.719 -21.797 27.484 1 39.34 78 MET A C 1
ATOM 612 O O . MET A 1 78 ? 37.969 -21.109 26.516 1 39.34 78 MET A O 1
ATOM 616 N N . ALA A 1 79 ? 37.562 -23.094 27.188 1 38.81 79 ALA A N 1
ATOM 617 C CA . ALA A 1 79 ? 37.5 -23.594 25.812 1 38.81 79 ALA A CA 1
ATOM 618 C C . ALA A 1 79 ? 36.375 -22.922 25.031 1 38.81 79 ALA A C 1
ATOM 620 O O . ALA A 1 79 ? 36.5 -22.672 23.828 1 38.81 79 ALA A O 1
ATOM 621 N N . THR A 1 80 ? 35.219 -22.938 25.516 1 40.44 80 THR A N 1
ATOM 622 C CA . THR A 1 80 ? 34.156 -22.703 24.547 1 40.44 80 THR A CA 1
ATOM 623 C C . THR A 1 80 ? 33.969 -21.219 24.312 1 40.44 80 THR A C 1
ATOM 625 O O . THR A 1 80 ? 32.875 -20.781 23.922 1 40.44 80 THR A O 1
ATOM 628 N N . THR A 1 81 ? 34.75 -20.406 24.922 1 42.47 81 THR A N 1
ATOM 629 C CA . THR A 1 81 ? 34.438 -19.062 24.469 1 42.47 81 THR A CA 1
ATOM 630 C C . THR A 1 81 ? 34.562 -18.953 22.953 1 42.47 81 THR A C 1
ATOM 632 O O . THR A 1 81 ? 35.594 -18.531 22.438 1 42.47 81 THR A O 1
ATOM 635 N N . GLU A 1 82 ? 34.375 -19.969 22.281 1 45 82 GLU A N 1
ATOM 636 C CA . GLU A 1 82 ? 34.312 -19.828 20.828 1 45 82 GLU A CA 1
ATOM 637 C C . GLU A 1 82 ? 33.594 -18.547 20.422 1 45 82 GLU A C 1
ATOM 639 O O . GLU A 1 82 ? 32.5 -18.25 20.969 1 45 82 GLU A O 1
ATOM 644 N N . SER A 1 83 ? 34.312 -17.547 19.984 1 55.31 83 SER A N 1
ATOM 645 C CA . SER A 1 83 ? 33.969 -16.266 19.391 1 55.31 83 SER A CA 1
ATOM 646 C C . SER A 1 83 ? 32.719 -16.375 18.531 1 55.31 83 SER A C 1
ATOM 648 O O . SER A 1 83 ? 32.656 -17.125 17.562 1 55.31 83 SER A O 1
ATOM 650 N N . ASP A 1 84 ? 31.562 -16.359 19.188 1 68.56 84 ASP A N 1
ATOM 651 C CA . ASP A 1 84 ? 30.297 -16.312 18.469 1 68.56 84 ASP A CA 1
ATOM 652 C C . ASP A 1 84 ? 30.344 -15.305 17.328 1 68.56 84 ASP A C 1
ATOM 654 O O . ASP A 1 84 ? 30.391 -14.094 17.562 1 68.56 84 ASP A O 1
ATOM 658 N N . PRO A 1 85 ? 30.812 -15.773 16.188 1 77.06 85 PRO A N 1
ATOM 659 C CA . PRO A 1 85 ? 30.938 -14.867 15.039 1 77.06 85 PRO A CA 1
ATOM 660 C C . PRO A 1 85 ? 29.734 -13.945 14.883 1 77.06 85 PRO A C 1
ATOM 662 O O . PRO A 1 85 ? 29.875 -12.797 14.453 1 77.06 85 PRO A O 1
ATOM 665 N N . ALA A 1 86 ? 28.594 -14.43 15.289 1 78.25 86 ALA A N 1
ATOM 666 C CA . ALA A 1 86 ? 27.422 -13.578 15.203 1 78.25 86 ALA A CA 1
ATOM 667 C C . ALA A 1 86 ? 27.516 -12.398 16.172 1 78.25 86 ALA A C 1
ATOM 669 O O . ALA A 1 86 ? 27.141 -11.273 15.828 1 78.25 86 ALA A O 1
ATOM 670 N N . LEU A 1 87 ? 28.047 -12.711 17.328 1 83.06 87 LEU A N 1
ATOM 671 C CA . LEU A 1 87 ? 28.188 -11.656 18.328 1 83.06 87 LEU A CA 1
ATOM 672 C C . LEU A 1 87 ? 29.234 -10.641 17.891 1 83.06 87 LEU A C 1
ATOM 674 O O . LEU A 1 87 ? 29.062 -9.438 18.078 1 83.06 87 LEU A O 1
ATOM 678 N N . GLU A 1 88 ? 30.25 -11.133 17.25 1 85.12 88 GLU A N 1
ATOM 679 C CA . GLU A 1 88 ? 31.297 -10.234 16.766 1 85.12 88 GLU A CA 1
ATOM 680 C C . GLU A 1 88 ? 30.781 -9.336 15.648 1 85.12 88 GLU A C 1
ATOM 682 O O . GLU A 1 88 ? 31.141 -8.156 15.578 1 85.12 88 GLU A O 1
ATOM 687 N N . GLU A 1 89 ? 29.938 -9.891 14.867 1 86.56 89 GLU A N 1
ATOM 688 C CA . GLU A 1 89 ? 29.375 -9.102 13.781 1 86.56 89 GLU A CA 1
ATOM 689 C C . GLU A 1 89 ? 28.422 -8.031 14.32 1 86.56 89 GLU A C 1
ATOM 691 O O . GLU A 1 89 ? 28.391 -6.91 13.812 1 86.56 89 GLU A O 1
ATOM 696 N N . MET A 1 90 ? 27.734 -8.367 15.352 1 89.31 90 MET A N 1
ATOM 697 C CA . MET A 1 90 ? 26.812 -7.414 15.969 1 89.31 90 MET A CA 1
ATOM 698 C C . MET A 1 90 ? 27.578 -6.289 16.656 1 89.31 90 MET A C 1
ATOM 700 O O . MET A 1 90 ? 27.172 -5.129 16.594 1 89.31 90 MET A O 1
ATOM 704 N N . MET A 1 91 ? 28.688 -6.656 17.266 1 89.56 91 MET A N 1
ATOM 705 C CA . MET A 1 91 ? 29.5 -5.66 17.953 1 89.56 91 MET A CA 1
ATOM 706 C C . MET A 1 91 ? 30.172 -4.719 16.969 1 89.56 91 MET A C 1
ATOM 708 O O . MET A 1 91 ? 30.266 -3.516 17.203 1 89.56 91 MET A O 1
ATOM 712 N N . LYS A 1 92 ? 30.562 -5.301 15.883 1 90.06 92 LYS A N 1
ATOM 713 C CA . LYS A 1 92 ? 31.141 -4.477 14.836 1 90.06 92 LYS A CA 1
ATOM 714 C C . LYS A 1 92 ? 30.109 -3.512 14.25 1 90.06 92 LYS A C 1
ATOM 716 O O . LYS A 1 92 ? 30.422 -2.34 14.016 1 90.06 92 LYS A O 1
ATOM 721 N N . LYS A 1 93 ? 28.922 -3.992 14.055 1 91.5 93 LYS A N 1
ATOM 722 C CA . LYS A 1 93 ? 27.844 -3.152 13.531 1 91.5 93 LYS A CA 1
ATOM 723 C C . LYS A 1 93 ? 27.5 -2.031 14.508 1 91.5 93 LYS A C 1
ATOM 725 O O . LYS A 1 93 ? 27.234 -0.904 14.094 1 91.5 93 LYS A O 1
ATOM 730 N N . ARG A 1 94 ? 27.516 -2.35 15.789 1 91.75 94 ARG A N 1
ATOM 731 C CA . ARG A 1 94 ? 27.234 -1.337 16.812 1 91.75 94 ARG A CA 1
ATOM 732 C C . ARG A 1 94 ? 28.312 -0.244 16.797 1 91.75 94 ARG A C 1
ATOM 734 O O . ARG A 1 94 ? 27.984 0.945 16.844 1 91.75 94 ARG A O 1
ATOM 741 N N . HIS A 1 95 ? 29.531 -0.612 16.656 1 91.44 95 HIS A N 1
ATOM 742 C CA . HIS A 1 95 ? 30.625 0.354 16.656 1 91.44 95 HIS A CA 1
ATOM 743 C C . HIS A 1 95 ? 30.562 1.257 15.422 1 91.44 95 HIS A C 1
ATOM 745 O O . HIS A 1 95 ? 30.828 2.457 15.516 1 91.44 95 HIS A O 1
ATOM 751 N N . GLU A 1 96 ? 30.141 0.656 14.352 1 93.25 96 GLU A N 1
ATOM 752 C CA . GLU A 1 96 ? 30 1.441 13.133 1 93.25 96 GLU A CA 1
ATOM 753 C C . GLU A 1 96 ? 28.891 2.477 13.258 1 93.25 96 GLU A C 1
ATOM 755 O O . GLU A 1 96 ? 29.031 3.613 12.805 1 93.25 96 GLU A O 1
ATOM 760 N N . LEU A 1 97 ? 27.812 2.086 13.844 1 94 97 LEU A N 1
ATOM 761 C CA . LEU A 1 97 ? 26.672 2.992 14.023 1 94 97 LEU A CA 1
ATOM 762 C C . LEU A 1 97 ? 27.016 4.09 15.031 1 94 97 LEU A C 1
ATOM 764 O O . LEU A 1 97 ? 26.562 5.227 14.883 1 94 97 LEU A O 1
ATOM 768 N N . GLU A 1 98 ? 27.781 3.793 16.078 1 93.62 98 GLU A N 1
ATOM 769 C CA . GLU A 1 98 ? 28.234 4.789 17.047 1 93.62 98 GLU A CA 1
ATOM 770 C C . GLU A 1 98 ? 29.125 5.84 16.391 1 93.62 98 GLU A C 1
ATOM 772 O O . GLU A 1 98 ? 28.953 7.039 16.625 1 93.62 98 GLU A O 1
ATOM 777 N N . GLU A 1 99 ? 30 5.352 15.594 1 92.94 99 GLU A N 1
ATOM 778 C CA . GLU A 1 99 ? 30.891 6.281 14.898 1 92.94 99 GLU A CA 1
ATOM 779 C C . GLU A 1 99 ? 30.109 7.156 13.922 1 92.94 99 GLU A C 1
ATOM 781 O O . GLU A 1 99 ? 30.406 8.344 13.773 1 92.94 99 GLU A O 1
ATOM 786 N N . LYS A 1 100 ? 29.156 6.504 13.266 1 94.81 100 LYS A N 1
ATOM 787 C CA . LYS A 1 100 ? 28.328 7.277 12.359 1 94.81 100 LYS A CA 1
ATOM 788 C C . LYS A 1 100 ? 27.562 8.367 13.102 1 94.81 100 LYS A C 1
ATOM 790 O O . LYS A 1 100 ? 27.391 9.477 12.594 1 94.81 100 LYS A O 1
ATOM 795 N N . PHE A 1 101 ? 27.062 7.996 14.344 1 95.12 101 PHE A N 1
ATOM 796 C CA . PHE A 1 101 ? 26.359 8.953 15.18 1 95.12 101 PHE A CA 1
ATOM 797 C C . PHE A 1 101 ? 27.25 10.148 15.508 1 95.12 101 PHE A C 1
ATOM 799 O O . PHE A 1 101 ? 26.828 11.305 15.367 1 95.12 101 PHE A O 1
ATOM 806 N N . PHE A 1 102 ? 28.484 10 15.844 1 93.94 102 PHE A N 1
ATOM 807 C CA . PHE A 1 102 ? 29.375 11.078 16.266 1 93.94 102 PHE A CA 1
ATOM 808 C C . PHE A 1 102 ? 29.844 11.891 15.07 1 93.94 102 PHE A C 1
ATOM 810 O O . PHE A 1 102 ? 30.047 13.102 15.18 1 93.94 102 PHE A O 1
ATOM 817 N N . VAL A 1 103 ? 29.969 11.227 13.945 1 94.44 103 VAL A N 1
ATOM 818 C CA . VAL A 1 103 ? 30.344 11.953 12.734 1 94.44 103 VAL A CA 1
ATOM 819 C C . VAL A 1 103 ? 29.219 12.898 12.336 1 94.44 103 VAL A C 1
ATOM 821 O O . VAL A 1 103 ? 29.453 14.062 11.992 1 94.44 103 VAL A O 1
ATOM 824 N N . GLU A 1 104 ? 28 12.375 12.414 1 94.38 104 GLU A N 1
ATOM 825 C CA . GLU A 1 104 ? 26.844 13.195 12.062 1 94.38 104 GLU A CA 1
ATOM 826 C C . GLU A 1 104 ? 26.625 14.305 13.086 1 94.38 104 GLU A C 1
ATOM 828 O O . GLU A 1 104 ? 26.188 15.406 12.734 1 94.38 104 GLU A O 1
ATOM 833 N N . LEU A 1 105 ? 26.891 14.039 14.344 1 94.88 105 LEU A N 1
ATOM 834 C CA . LEU A 1 105 ? 26.766 15.039 15.391 1 94.88 105 LEU A CA 1
ATOM 835 C C . LEU A 1 105 ? 27.766 16.172 15.188 1 94.88 105 LEU A C 1
ATOM 837 O O . LEU A 1 105 ? 27.438 17.344 15.344 1 94.88 105 LEU A O 1
ATOM 841 N N . ARG A 1 106 ? 28.969 15.82 14.828 1 93.56 106 ARG A N 1
ATOM 842 C CA . ARG A 1 106 ? 30 16.812 14.562 1 93.56 106 ARG A CA 1
ATOM 843 C C . ARG A 1 106 ? 29.641 17.656 13.328 1 93.56 106 ARG A C 1
ATOM 845 O O . ARG A 1 106 ? 29.812 18.875 13.328 1 93.56 106 ARG A O 1
ATOM 852 N N . ALA A 1 107 ? 29.188 16.922 12.359 1 94.25 107 ALA A N 1
ATOM 853 C CA . ALA A 1 107 ? 28.781 17.641 11.148 1 94.25 107 ALA A CA 1
ATOM 854 C C . ALA A 1 107 ? 27.656 18.625 11.438 1 94.25 107 ALA A C 1
ATOM 856 O O . ALA A 1 107 ? 27.641 19.719 10.875 1 94.25 107 ALA A O 1
ATOM 857 N N . SER A 1 108 ? 26.75 18.219 12.281 1 95.19 108 SER A N 1
ATOM 858 C CA . SER A 1 108 ? 25.656 19.094 12.68 1 95.19 108 SER A CA 1
ATOM 859 C C . SER A 1 108 ? 26.156 20.312 13.445 1 95.19 108 SER A C 1
ATOM 861 O O . SER A 1 108 ? 25.656 21.422 13.266 1 95.19 108 SER A O 1
ATOM 863 N N . PHE A 1 109 ? 27.141 20.141 14.305 1 94.56 109 PHE A N 1
ATOM 864 C CA . PHE A 1 109 ? 27.703 21.234 15.102 1 94.56 109 PHE A CA 1
ATOM 865 C C . PHE A 1 109 ? 28.406 22.25 14.211 1 94.56 109 PHE A C 1
ATOM 867 O O . PHE A 1 109 ? 28.188 23.453 14.359 1 94.56 109 PHE A O 1
ATOM 874 N N . VAL A 1 110 ? 29.125 21.703 13.266 1 94.19 110 VAL A N 1
ATOM 875 C CA . VAL A 1 110 ? 29.859 22.594 12.375 1 94.19 110 VAL A CA 1
ATOM 876 C C . VAL A 1 110 ? 28.891 23.375 11.5 1 94.19 110 VAL A C 1
ATOM 878 O O . VAL A 1 110 ? 29.062 24.578 11.281 1 94.19 110 VAL A O 1
ATOM 881 N N . LYS A 1 111 ? 27.922 22.734 11.047 1 94.81 111 LYS A N 1
ATOM 882 C CA . LYS A 1 111 ? 26.938 23.359 10.18 1 94.81 111 LYS A CA 1
ATOM 883 C C . LYS A 1 111 ? 26.172 24.453 10.922 1 94.81 111 LYS A C 1
ATOM 885 O O . LYS A 1 111 ? 26.016 25.562 10.414 1 94.81 111 LYS A O 1
ATOM 890 N N . VAL A 1 112 ? 25.734 24.141 12.133 1 95.44 112 VAL A N 1
ATOM 891 C CA . VAL A 1 112 ? 24.953 25.078 12.922 1 95.44 112 VAL A CA 1
ATOM 892 C C . VAL A 1 112 ? 25.812 26.281 13.305 1 95.44 112 VAL A C 1
ATOM 894 O O . VAL A 1 112 ? 25.359 27.422 13.266 1 95.44 112 VAL A O 1
ATOM 897 N N . LYS A 1 113 ? 27.062 26.016 13.656 1 93.31 113 LYS A N 1
ATOM 898 C CA . LYS A 1 113 ? 27.984 27.094 14.031 1 93.31 113 LYS A CA 1
ATOM 899 C C . LYS A 1 113 ? 28.25 28.016 12.852 1 93.31 113 LYS A C 1
ATOM 901 O O . LYS A 1 113 ? 28.203 29.234 13 1 93.31 113 LYS A O 1
ATOM 906 N N . LYS A 1 114 ? 28.469 27.422 11.742 1 93.81 114 LYS A N 1
ATOM 907 C CA . LYS A 1 114 ? 28.75 28.203 10.547 1 93.81 114 LYS A CA 1
ATOM 908 C C . LYS A 1 114 ? 27.547 29.062 10.156 1 93.81 114 LYS A C 1
ATOM 910 O O . LYS A 1 114 ? 27.703 30.234 9.812 1 93.81 114 LYS A O 1
ATOM 915 N N . TYR A 1 115 ? 26.438 28.516 10.227 1 95 115 TYR A N 1
ATOM 916 C CA . TYR A 1 115 ? 25.234 29.25 9.836 1 95 115 TYR A CA 1
ATOM 917 C C . TYR A 1 115 ? 24.922 30.359 10.836 1 95 115 TYR A C 1
ATOM 919 O O . TYR A 1 115 ? 24.453 31.438 10.453 1 95 115 TYR A O 1
ATOM 927 N N . LEU A 1 116 ? 25.078 30.062 12.094 1 94.25 116 LEU A N 1
ATOM 928 C CA . LEU A 1 116 ? 24.859 31.078 13.125 1 94.25 116 LEU A CA 1
ATOM 929 C C . LEU A 1 116 ? 25.781 32.281 12.906 1 94.25 116 LEU A C 1
ATOM 931 O O . LEU A 1 116 ? 25.359 33.406 13.047 1 94.25 116 LEU A O 1
ATOM 935 N N . TRP A 1 117 ? 27.016 31.984 12.492 1 93.06 117 TRP A N 1
ATOM 936 C CA . TRP A 1 117 ? 27.969 33.062 12.219 1 93.06 117 TRP A CA 1
ATOM 937 C C . TRP A 1 117 ? 27.516 33.906 11.039 1 93.06 117 TRP A C 1
ATOM 939 O O . TRP A 1 117 ? 27.641 35.125 11.055 1 93.06 117 TRP A O 1
ATOM 949 N N . GLN A 1 118 ? 27.031 33.219 10.133 1 93.75 118 GLN A N 1
ATOM 950 C CA . GLN A 1 118 ? 26.547 33.938 8.953 1 93.75 118 GLN A CA 1
ATOM 951 C C . GLN A 1 118 ? 25.359 34.844 9.312 1 93.75 118 GLN A C 1
ATOM 953 O O . GLN A 1 118 ? 25.281 35.969 8.836 1 93.75 118 GLN A O 1
ATOM 958 N N . LEU A 1 119 ? 24.453 34.375 10.117 1 93.56 119 LEU A N 1
ATOM 959 C CA . LEU A 1 119 ? 23.297 35.125 10.523 1 93.56 119 LEU A CA 1
ATOM 960 C C . LEU A 1 119 ? 23.703 36.344 11.344 1 93.56 119 LEU A C 1
ATOM 962 O O . LEU A 1 119 ? 23.172 37.438 11.156 1 93.56 119 LEU A O 1
ATOM 966 N N . GLU A 1 120 ? 24.625 36.156 12.25 1 93.19 120 GLU A N 1
ATOM 967 C CA . GLU A 1 120 ? 25.094 37.25 13.117 1 93.19 120 GLU A CA 1
ATOM 968 C C . GLU A 1 120 ? 25.844 38.281 12.312 1 93.19 120 GLU A C 1
ATOM 970 O O . GLU A 1 120 ? 25.703 39.5 12.57 1 93.19 120 GLU A O 1
ATOM 975 N N . ASP A 1 121 ? 26.641 37.812 11.336 1 93.38 121 ASP A N 1
ATOM 976 C CA . ASP A 1 121 ? 27.391 38.719 10.492 1 93.38 121 ASP A CA 1
ATOM 977 C C . ASP A 1 121 ? 26.438 39.562 9.633 1 93.38 121 ASP A C 1
ATOM 979 O O . ASP A 1 121 ? 26.672 40.781 9.453 1 93.38 121 ASP A O 1
ATOM 983 N N . ASP A 1 122 ? 25.531 39 9.148 1 93.75 122 ASP A N 1
ATOM 984 C CA . ASP A 1 122 ? 24.547 39.719 8.344 1 93.75 122 ASP A CA 1
ATOM 985 C C . ASP A 1 122 ? 23.797 40.75 9.188 1 93.75 122 ASP A C 1
ATOM 987 O O . ASP A 1 122 ? 23.531 41.875 8.711 1 93.75 122 ASP A O 1
ATOM 991 N N . LEU A 1 123 ? 23.438 40.375 10.438 1 93.19 123 LEU A N 1
ATOM 992 C CA . LEU A 1 123 ? 22.766 41.312 11.344 1 93.19 123 LEU A CA 1
ATOM 993 C C . LEU A 1 123 ? 23.656 42.5 11.664 1 93.19 123 LEU A C 1
ATOM 995 O O . LEU A 1 123 ? 23.203 43.656 11.633 1 93.19 123 LEU A O 1
ATOM 999 N N . LEU A 1 124 ? 24.922 42.25 11.867 1 91.94 124 LEU A N 1
ATOM 1000 C CA . LEU A 1 124 ? 25.859 43.312 12.219 1 91.94 124 LEU A CA 1
ATOM 1001 C C . LEU A 1 124 ? 26.047 44.281 11.055 1 91.94 124 LEU A C 1
ATOM 1003 O O . LEU A 1 124 ? 26.141 45.5 11.266 1 91.94 124 LEU A O 1
ATOM 1007 N N . THR A 1 125 ? 26.062 43.75 9.891 1 93.06 125 THR A N 1
ATOM 1008 C CA . THR A 1 125 ? 26.203 44.562 8.711 1 93.06 125 THR A CA 1
ATOM 1009 C C . THR A 1 125 ? 25 45.5 8.555 1 93.06 125 THR A C 1
ATOM 1011 O O . THR A 1 125 ? 25.156 46.688 8.281 1 93.06 125 THR A O 1
ATOM 1014 N N . ARG A 1 126 ? 23.875 45 8.852 1 91.12 126 ARG A N 1
ATOM 1015 C CA . ARG A 1 126 ? 22.656 45.781 8.688 1 91.12 126 ARG A CA 1
ATOM 1016 C C . ARG A 1 126 ? 22.484 46.812 9.812 1 91.12 126 ARG A C 1
ATOM 1018 O O . ARG A 1 126 ? 21.969 47.906 9.602 1 91.12 126 ARG A O 1
ATOM 1025 N N . VAL A 1 127 ? 22.891 46.438 11.039 1 90 127 VAL A N 1
ATOM 1026 C CA . VAL A 1 127 ? 22.828 47.344 12.172 1 90 127 VAL A CA 1
ATOM 1027 C C . VAL A 1 127 ? 23.797 48.531 11.969 1 90 127 VAL A C 1
ATOM 1029 O O . VAL A 1 127 ? 23.469 49.656 12.266 1 90 127 VAL A O 1
ATOM 1032 N N . HIS A 1 128 ? 24.953 48.188 11.375 1 89.75 128 HIS A N 1
ATOM 1033 C CA . HIS A 1 128 ? 25.938 49.219 11.102 1 89.75 128 HIS A CA 1
ATOM 1034 C C . HIS A 1 128 ? 25.453 50.188 10.023 1 89.75 128 HIS A C 1
ATOM 1036 O O . HIS A 1 128 ? 25.703 51.375 10.102 1 89.75 128 HIS A O 1
ATOM 1042 N N . GLU A 1 129 ? 24.766 49.656 9.117 1 88.06 129 GLU A N 1
ATOM 1043 C CA . GLU A 1 129 ? 24.188 50.5 8.07 1 88.06 129 GLU A CA 1
ATOM 1044 C C . GLU A 1 129 ? 23.125 51.438 8.641 1 88.06 129 GLU A C 1
ATOM 1046 O O . GLU A 1 129 ? 23.031 52.594 8.219 1 88.06 129 GLU A O 1
ATOM 1051 N N . LEU A 1 130 ? 22.406 50.938 9.609 1 87.31 130 LEU A N 1
ATOM 1052 C CA . LEU A 1 130 ? 21.344 51.719 10.219 1 87.31 130 LEU A CA 1
ATOM 1053 C C . LEU A 1 130 ? 21.938 52.844 11.094 1 87.31 130 LEU A C 1
ATOM 1055 O O . LEU A 1 130 ? 21.391 53.938 11.164 1 87.31 130 LEU A O 1
ATOM 1059 N N . GLU A 1 131 ? 23.062 52.562 11.773 1 84.25 131 GLU A N 1
ATOM 1060 C CA . GLU A 1 131 ? 23.703 53.531 12.664 1 84.25 131 GLU A CA 1
ATOM 1061 C C . GLU A 1 131 ? 24.281 54.719 11.883 1 84.25 131 GLU A C 1
ATOM 1063 O O . GLU A 1 131 ? 24.453 55.812 12.43 1 84.25 131 GLU A O 1
ATOM 1068 N N . GLN A 1 132 ? 24.469 54.531 10.523 1 85.56 132 GLN A N 1
ATOM 1069 C CA . GLN A 1 132 ? 25.031 55.594 9.695 1 85.56 132 GLN A CA 1
ATOM 1070 C C . GLN A 1 132 ? 23.953 56.531 9.18 1 85.56 132 GLN A C 1
ATOM 1072 O O . GLN A 1 132 ? 24.234 57.625 8.711 1 85.56 132 GLN A O 1
ATOM 1077 N N . LEU A 1 133 ? 22.766 56.188 9.461 1 85.31 133 LEU A N 1
ATOM 1078 C CA . LEU A 1 133 ? 21.656 56.969 8.945 1 85.31 133 LEU A CA 1
ATOM 1079 C C . LEU A 1 133 ? 21.109 57.906 10.016 1 85.31 133 LEU A C 1
ATOM 1081 O O . LEU A 1 133 ? 21.188 57.594 11.211 1 85.31 133 LEU A O 1
ATOM 1085 N N . THR A 1 134 ? 20.641 59.156 9.602 1 81.81 134 THR A N 1
ATOM 1086 C CA . THR A 1 134 ? 20.016 60.094 10.516 1 81.81 134 THR A CA 1
ATOM 1087 C C . THR A 1 134 ? 18.562 59.688 10.789 1 81.81 134 THR A C 1
ATOM 1089 O O . THR A 1 134 ? 17.984 58.875 10.062 1 81.81 134 THR A O 1
ATOM 1092 N N . GLU A 1 135 ? 18 60.188 11.883 1 80.56 135 GLU A N 1
ATOM 1093 C CA . GLU A 1 135 ? 16.625 59.906 12.266 1 80.56 135 GLU A CA 1
ATOM 1094 C C . GLU A 1 135 ? 15.656 60.25 11.133 1 80.56 135 GLU A C 1
ATOM 1096 O O . GLU A 1 135 ? 14.672 59.562 10.906 1 80.56 135 GLU A O 1
ATOM 1101 N N . GLU A 1 136 ? 15.977 61.344 10.406 1 80.38 136 GLU A N 1
ATOM 1102 C CA . GLU A 1 136 ? 15.109 61.812 9.32 1 80.38 136 GLU A CA 1
ATOM 1103 C C . GLU A 1 136 ? 15.188 60.844 8.125 1 80.38 136 GLU A C 1
ATOM 1105 O O . GLU A 1 136 ? 14.18 60.594 7.473 1 80.38 136 GLU A O 1
ATOM 1110 N N . GLU A 1 137 ? 16.328 60.25 7.953 1 83 137 GLU A N 1
ATOM 1111 C CA . GLU A 1 137 ? 16.516 59.312 6.852 1 83 137 GLU A CA 1
ATOM 1112 C C . GLU A 1 137 ? 15.828 57.969 7.141 1 83 137 GLU A C 1
ATOM 1114 O O . GLU A 1 137 ? 15.289 57.344 6.23 1 83 137 GLU A O 1
ATOM 1119 N N . ILE A 1 138 ? 15.914 57.656 8.367 1 82.94 138 ILE A N 1
ATOM 1120 C CA . ILE A 1 138 ? 15.289 56.375 8.766 1 82.94 138 ILE A CA 1
ATOM 1121 C C . ILE A 1 138 ? 13.773 56.5 8.641 1 82.94 138 ILE A C 1
ATOM 1123 O O . ILE A 1 138 ? 13.109 55.531 8.227 1 82.94 138 ILE A O 1
ATOM 1127 N N . ARG A 1 139 ? 13.242 57.594 8.93 1 79.31 139 ARG A N 1
ATOM 1128 C CA . ARG A 1 139 ? 11.805 57.812 8.844 1 79.31 139 ARG A CA 1
ATOM 1129 C C . ARG A 1 139 ? 11.328 57.781 7.398 1 79.31 139 ARG A C 1
ATOM 1131 O O . ARG A 1 139 ? 10.18 57.438 7.125 1 79.31 139 ARG A O 1
ATOM 1138 N N . ALA A 1 140 ? 12.281 58.219 6.551 1 76.31 140 ALA A N 1
ATOM 1139 C CA . ALA A 1 140 ? 11.938 58.25 5.133 1 76.31 140 ALA A CA 1
ATOM 1140 C C . ALA A 1 140 ? 11.922 56.844 4.547 1 76.31 140 ALA A C 1
ATOM 1142 O O . ALA A 1 140 ? 11.312 56.594 3.502 1 76.31 140 ALA A O 1
ATOM 1143 N N . MET A 1 141 ? 12.625 56.031 5.184 1 72.19 141 MET A N 1
ATOM 1144 C CA . MET A 1 141 ? 12.641 54.625 4.742 1 72.19 141 MET A CA 1
ATOM 1145 C C . MET A 1 141 ? 11.344 53.938 5.109 1 72.19 141 MET A C 1
ATOM 1147 O O . MET A 1 141 ? 10.648 54.344 6.039 1 72.19 141 MET A O 1
ATOM 1151 N N . PRO A 1 142 ? 11.047 53.062 4.273 1 65.56 142 PRO A N 1
ATOM 1152 C CA . PRO A 1 142 ? 9.82 52.344 4.637 1 65.56 142 PRO A CA 1
ATOM 1153 C C . PRO A 1 142 ? 9.844 51.844 6.074 1 65.56 142 PRO A C 1
ATOM 1155 O O . PRO A 1 142 ? 10.906 51.5 6.59 1 65.56 142 PRO A O 1
ATOM 1158 N N . ASP A 1 143 ? 8.852 52.188 6.953 1 58.66 143 ASP A N 1
ATOM 1159 C CA . ASP A 1 143 ? 8.617 51.875 8.367 1 58.66 143 ASP A CA 1
ATOM 1160 C C . ASP A 1 143 ? 9.102 50.5 8.727 1 58.66 143 ASP A C 1
ATOM 1162 O O . ASP A 1 143 ? 9.422 50.219 9.883 1 58.66 143 ASP A O 1
ATOM 1166 N N . GLU A 1 144 ? 9.531 49.781 7.723 1 79.38 144 GLU A N 1
ATOM 1167 C CA . GLU A 1 144 ? 9.609 48.344 8.039 1 79.38 144 GLU A CA 1
ATOM 1168 C C . GLU A 1 144 ? 11.062 47.906 8.234 1 79.38 144 GLU A C 1
ATOM 1170 O O . GLU A 1 144 ? 11.328 46.75 8.57 1 79.38 144 GLU A O 1
ATOM 1175 N N . CYS A 1 145 ? 11.992 48.844 8.281 1 82.88 145 CYS A N 1
ATOM 1176 C CA . CYS A 1 145 ? 13.391 48.406 8.32 1 82.88 145 CYS A CA 1
ATOM 1177 C C . CYS A 1 145 ? 13.797 48.031 9.734 1 82.88 145 CYS A C 1
ATOM 1179 O O . CYS A 1 145 ? 14.367 46.969 9.945 1 82.88 145 CYS A O 1
ATOM 1181 N N . ILE A 1 146 ? 13.445 48.938 10.711 1 88.62 146 ILE A N 1
ATOM 1182 C CA . ILE A 1 146 ? 13.812 48.625 12.094 1 88.62 146 ILE A CA 1
ATOM 1183 C C . ILE A 1 146 ? 13.086 47.375 12.578 1 88.62 146 ILE A C 1
ATOM 1185 O O . ILE A 1 146 ? 13.68 46.531 13.227 1 88.62 146 ILE A O 1
ATOM 1189 N N . ALA A 1 147 ? 11.867 47.312 12.203 1 89.38 147 ALA A N 1
ATOM 1190 C CA . ALA A 1 147 ? 11.07 46.156 12.609 1 89.38 147 ALA A CA 1
ATOM 1191 C C . ALA A 1 147 ? 11.641 44.875 12.031 1 89.38 147 ALA A C 1
ATOM 1193 O O . ALA A 1 147 ? 11.656 43.844 12.703 1 89.38 147 ALA A O 1
ATOM 1194 N N . LYS A 1 148 ? 12.141 44.938 10.852 1 90.62 148 LYS A N 1
ATOM 1195 C CA . LYS A 1 148 ? 12.727 43.75 10.211 1 90.62 148 LYS A CA 1
ATOM 1196 C 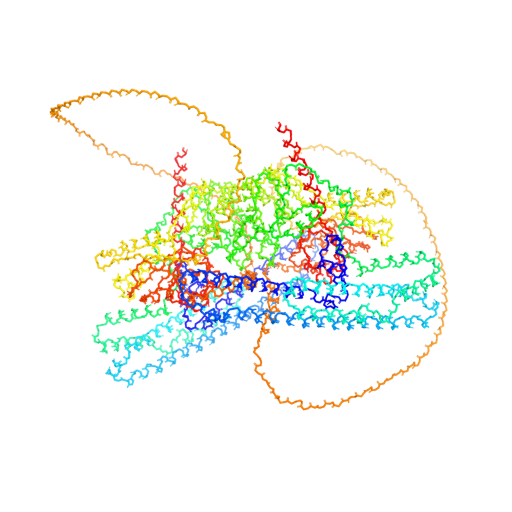C . LYS A 1 148 ? 14 43.312 10.922 1 90.62 148 LYS A C 1
ATOM 1198 O O . LYS A 1 148 ? 14.258 42.125 11.055 1 90.62 148 LYS A O 1
ATOM 1203 N N . LEU A 1 149 ? 14.742 44.281 11.336 1 91 149 LEU A N 1
ATOM 1204 C CA . LEU A 1 149 ? 15.969 43.969 12.055 1 91 149 LEU A CA 1
ATOM 1205 C C . LEU A 1 149 ? 15.664 43.375 13.43 1 91 149 LEU A C 1
ATOM 1207 O O . LEU A 1 149 ? 16.375 42.469 13.898 1 91 149 LEU A O 1
ATOM 1211 N N . TYR A 1 150 ? 14.68 43.938 14.047 1 91.94 150 TYR A N 1
ATOM 1212 C CA . TYR A 1 150 ? 14.266 43.375 15.336 1 91.94 150 TYR A CA 1
ATOM 1213 C C . TYR A 1 150 ? 13.844 41.938 15.195 1 91.94 150 TYR A C 1
ATOM 1215 O O . TYR A 1 150 ? 14.219 41.094 16.031 1 91.94 150 TYR A O 1
ATOM 1223 N N . VAL A 1 151 ? 13.062 41.625 14.195 1 91.5 151 VAL A N 1
ATOM 1224 C CA . VAL A 1 151 ? 12.609 40.281 13.953 1 91.5 151 VAL A CA 1
ATOM 1225 C C . VAL A 1 151 ? 13.82 39.375 13.68 1 91.5 151 VAL A C 1
ATOM 1227 O O . VAL A 1 151 ? 13.836 38.219 14.086 1 91.5 151 VAL A O 1
ATOM 1230 N N . LYS A 1 152 ? 14.797 39.844 12.992 1 92.5 152 LYS A N 1
ATOM 1231 C CA . LYS A 1 152 ? 16 39.094 12.711 1 92.5 152 LYS A CA 1
ATOM 1232 C C . LYS A 1 152 ? 16.75 38.75 14 1 92.5 152 LYS A C 1
ATOM 1234 O O . LYS A 1 152 ? 17.297 37.625 14.133 1 92.5 152 LYS A O 1
ATOM 1239 N N . VAL A 1 153 ? 16.781 39.688 14.945 1 93.19 153 VAL A N 1
ATOM 1240 C CA . VAL A 1 153 ? 17.422 39.438 16.234 1 93.19 153 VAL A CA 1
ATOM 1241 C C . VAL A 1 153 ? 16.688 38.312 16.953 1 93.19 153 VAL A C 1
ATOM 1243 O O . VAL A 1 153 ? 17.312 37.406 17.5 1 93.19 153 VAL A O 1
ATOM 1246 N N . GLN A 1 154 ? 15.375 38.438 16.953 1 91.44 154 GLN A N 1
ATOM 1247 C CA . GLN A 1 154 ? 14.586 37.406 17.594 1 91.44 154 GLN A CA 1
ATOM 1248 C C . GLN A 1 154 ? 14.797 36.031 16.922 1 91.44 154 GLN A C 1
ATOM 1250 O O . GLN A 1 154 ? 14.805 35 17.594 1 91.44 154 GLN A O 1
ATOM 1255 N N . THR A 1 155 ? 14.938 36.062 15.609 1 93.38 155 THR A N 1
ATOM 1256 C CA . THR A 1 155 ? 15.164 34.844 14.844 1 93.38 155 THR A CA 1
ATOM 1257 C C . THR A 1 155 ? 16.484 34.188 15.25 1 93.38 155 THR A C 1
ATOM 1259 O O . THR A 1 155 ? 16.547 32.969 15.406 1 93.38 155 THR A O 1
ATOM 1262 N N . ILE A 1 156 ? 17.484 34.938 15.422 1 93.62 156 ILE A N 1
ATOM 1263 C CA . ILE A 1 156 ? 18.797 34.406 15.797 1 93.62 156 ILE A CA 1
ATOM 1264 C C . ILE A 1 156 ? 18.734 33.844 17.203 1 93.62 156 ILE A C 1
ATOM 1266 O O . ILE A 1 156 ? 19.297 32.781 17.469 1 93.62 156 ILE A O 1
ATOM 1270 N N . LEU A 1 157 ? 18.047 34.531 18.094 1 91.75 157 LEU A N 1
ATOM 1271 C CA . LEU A 1 157 ? 17.906 34.031 19.453 1 91.75 157 LEU A CA 1
ATOM 1272 C C . LEU A 1 157 ? 17.172 32.688 19.469 1 91.75 157 LEU A C 1
ATOM 1274 O O . LEU A 1 157 ? 17.578 31.781 20.188 1 91.75 157 LEU A O 1
ATOM 1278 N N . ARG A 1 158 ? 16.172 32.594 18.734 1 92.31 158 ARG A N 1
ATOM 1279 C CA . ARG A 1 158 ? 15.391 31.375 18.688 1 92.31 158 ARG A CA 1
ATOM 1280 C C . ARG A 1 158 ? 16.188 30.266 18 1 92.31 158 ARG A C 1
ATOM 1282 O O . ARG A 1 158 ? 16.078 29.094 18.375 1 92.31 158 ARG A O 1
ATOM 1289 N N . TYR A 1 159 ? 16.875 30.625 16.906 1 94.56 159 TYR A N 1
ATOM 1290 C CA . TYR A 1 159 ? 17.734 29.656 16.219 1 94.56 159 TYR A CA 1
ATOM 1291 C C . TYR A 1 159 ? 18.75 29.047 17.172 1 94.56 159 TYR A C 1
ATOM 1293 O O . TYR A 1 159 ? 18.938 27.828 17.188 1 94.56 159 TYR A O 1
ATOM 1301 N N . ARG A 1 160 ? 19.328 29.844 17.969 1 93.25 160 ARG A N 1
ATOM 1302 C CA . ARG A 1 160 ? 20.312 29.375 18.938 1 93.25 160 ARG A CA 1
ATOM 1303 C C . ARG A 1 160 ? 19.672 28.484 20 1 93.25 160 ARG A C 1
ATOM 1305 O O . ARG A 1 160 ? 20.156 27.391 20.281 1 93.25 160 ARG A O 1
ATOM 1312 N N . SER A 1 161 ? 18.641 28.953 20.562 1 91.62 161 SER A N 1
ATOM 1313 C CA . SER A 1 161 ? 17.969 28.234 21.641 1 91.62 161 SER A CA 1
ATOM 1314 C C . SER A 1 161 ? 17.469 26.875 21.172 1 91.62 161 SER A C 1
ATOM 1316 O O . SER A 1 161 ? 17.594 25.875 21.891 1 91.62 161 SER A O 1
ATOM 1318 N N . LEU A 1 162 ? 16.875 26.828 20 1 93.06 162 LEU A N 1
ATOM 1319 C CA . LEU A 1 162 ? 16.297 25.594 19.484 1 93.06 162 LEU A CA 1
ATOM 1320 C C . LEU A 1 162 ? 17.391 24.578 19.172 1 93.06 162 LEU A C 1
ATOM 1322 O O . LEU A 1 162 ? 17.234 23.375 19.406 1 93.06 162 LEU A O 1
ATOM 1326 N N . ASN A 1 163 ? 18.469 25.047 18.562 1 94.81 163 ASN A N 1
ATOM 1327 C CA . ASN A 1 163 ? 19.578 24.141 18.266 1 94.81 163 ASN A CA 1
ATOM 1328 C C . ASN A 1 163 ? 20.219 23.594 19.547 1 94.81 163 ASN A C 1
ATOM 1330 O O . ASN A 1 163 ? 20.562 22.422 19.609 1 94.81 163 ASN A O 1
ATOM 1334 N N . LEU A 1 164 ? 20.375 24.438 20.531 1 92.94 164 LEU A N 1
ATOM 1335 C CA . LEU A 1 164 ? 20.938 23.984 21.812 1 92.94 164 LEU A CA 1
ATOM 1336 C C . LEU A 1 164 ? 20.031 22.938 22.438 1 92.94 164 LEU A C 1
ATOM 1338 O O . LEU A 1 164 ? 20.516 21.938 22.984 1 92.94 164 LEU A O 1
ATOM 1342 N N . ALA A 1 165 ? 18.797 23.25 22.391 1 91.5 165 ALA A N 1
ATOM 1343 C CA . ALA A 1 165 ? 17.844 22.281 22.922 1 91.5 165 ALA A CA 1
ATOM 1344 C C . ALA A 1 165 ? 17.906 20.953 22.156 1 91.5 165 ALA A C 1
ATOM 1346 O O . ALA A 1 165 ? 17.781 19.891 22.75 1 91.5 165 ALA A O 1
ATOM 1347 N N . ALA A 1 166 ? 18.078 21 20.844 1 93.81 166 ALA A N 1
ATOM 1348 C CA . ALA A 1 166 ? 18.172 19.812 20 1 93.81 166 ALA A CA 1
ATOM 1349 C C . ALA A 1 166 ? 19.422 19 20.344 1 93.81 166 ALA A C 1
ATOM 1351 O O . ALA A 1 166 ? 19.359 17.781 20.469 1 93.81 166 ALA A O 1
ATOM 1352 N N . PHE A 1 167 ? 20.562 19.688 20.531 1 93.81 167 PHE A N 1
ATOM 1353 C CA . PHE A 1 167 ? 21.797 19.016 20.906 1 93.81 167 PHE A CA 1
ATOM 1354 C C . PHE A 1 167 ? 21.641 18.328 22.266 1 93.81 167 PHE A C 1
ATOM 1356 O O . PHE A 1 167 ? 22.031 17.172 22.438 1 93.81 167 PHE A O 1
ATOM 1363 N N . ARG A 1 168 ? 21.078 19.016 23.141 1 90.75 168 ARG A N 1
ATOM 1364 C CA . ARG A 1 168 ? 20.891 18.484 24.484 1 90.75 168 ARG A CA 1
ATOM 1365 C C . ARG A 1 168 ? 20 17.234 24.453 1 90.75 168 ARG A C 1
ATOM 1367 O O . ARG A 1 168 ? 20.328 16.234 25.109 1 90.75 168 ARG A O 1
ATOM 1374 N N . LYS A 1 169 ? 18.922 17.359 23.766 1 92.06 169 LYS A N 1
ATOM 1375 C CA . LYS A 1 169 ? 17.969 16.25 23.734 1 92.06 169 LYS A CA 1
ATOM 1376 C C . LYS A 1 169 ? 18.594 15.008 23.109 1 92.06 169 LYS A C 1
ATOM 1378 O O . LYS A 1 169 ? 18.469 13.906 23.656 1 92.06 169 LYS A O 1
ATOM 1383 N N . ILE A 1 170 ? 19.297 15.188 21.953 1 92.94 170 ILE A N 1
ATOM 1384 C CA . ILE A 1 170 ? 19.859 14.047 21.25 1 92.94 170 ILE A CA 1
ATOM 1385 C C . ILE A 1 170 ? 21.016 13.453 22.047 1 92.94 170 ILE A C 1
ATOM 1387 O O . ILE A 1 170 ? 21.172 12.227 22.109 1 92.94 170 ILE A O 1
ATOM 1391 N N . MET A 1 171 ? 21.844 14.234 22.703 1 92.69 171 MET A N 1
ATOM 1392 C CA . MET A 1 171 ? 22.969 13.758 23.5 1 92.69 171 MET A CA 1
ATOM 1393 C C . MET A 1 171 ? 22.5 13.078 24.781 1 92.69 171 MET A C 1
ATOM 1395 O O . MET A 1 171 ? 23.062 12.062 25.203 1 92.69 171 MET A O 1
ATOM 1399 N N . LYS A 1 172 ? 21.5 13.609 25.344 1 90.88 172 LYS A N 1
ATOM 1400 C CA . LYS A 1 172 ? 20.922 12.977 26.516 1 90.88 172 LYS A CA 1
ATOM 1401 C C . LYS A 1 172 ? 20.359 11.594 26.188 1 90.88 172 LYS A C 1
ATOM 1403 O O . LYS A 1 172 ? 20.562 10.641 26.938 1 90.88 172 LYS A O 1
ATOM 1408 N N . LYS A 1 173 ? 19.656 11.516 25.125 1 90.94 173 LYS A N 1
ATOM 1409 C CA . LYS A 1 173 ? 19.094 10.234 24.688 1 90.94 173 LYS A CA 1
ATOM 1410 C C . LYS A 1 173 ? 20.203 9.219 24.438 1 90.94 173 LYS A C 1
ATOM 1412 O O . LYS A 1 173 ? 20.094 8.055 24.844 1 90.94 173 LYS A O 1
ATOM 1417 N N . PHE A 1 174 ? 21.281 9.68 23.797 1 93 174 PHE A N 1
ATOM 1418 C CA . PHE A 1 174 ? 22.391 8.781 23.5 1 93 174 PHE A CA 1
ATOM 1419 C C . PHE A 1 174 ? 23.109 8.375 24.797 1 93 174 PHE A C 1
ATOM 1421 O O . PHE A 1 174 ? 23.531 7.227 24.938 1 93 174 PHE A O 1
ATOM 1428 N N . MET A 1 175 ? 23.172 9.219 25.75 1 91.75 175 MET A N 1
ATOM 1429 C CA . MET A 1 175 ? 23.828 8.969 27.031 1 91.75 175 MET A CA 1
ATOM 1430 C C . MET A 1 175 ? 23.047 7.949 27.859 1 91.75 175 MET A C 1
ATOM 1432 O O . MET A 1 175 ? 23.625 6.996 28.375 1 91.75 175 MET A O 1
ATOM 1436 N N . GLU A 1 176 ? 21.812 8.094 27.859 1 89.69 176 GLU A N 1
ATOM 1437 C CA . GLU A 1 176 ? 20.969 7.289 28.719 1 89.69 176 GLU A CA 1
ATOM 1438 C C . GLU A 1 176 ? 20.641 5.941 28.094 1 89.69 176 GLU A C 1
ATOM 1440 O O . GLU A 1 176 ? 20.516 4.934 28.797 1 89.69 176 GLU A O 1
ATOM 1445 N N . ARG A 1 177 ? 20.531 5.941 26.781 1 90.06 177 ARG A N 1
ATOM 1446 C CA . ARG A 1 177 ? 20 4.746 26.141 1 90.06 177 ARG A CA 1
ATOM 1447 C C . ARG A 1 177 ? 21.094 3.971 25.406 1 90.06 177 ARG A C 1
ATOM 1449 O O . ARG A 1 177 ? 20.969 2.76 25.219 1 90.06 177 ARG A O 1
ATOM 1456 N N . CYS A 1 178 ? 22.094 4.641 24.906 1 89.94 178 CYS A N 1
ATOM 1457 C CA . CYS A 1 178 ? 23.109 3.98 24.078 1 89.94 178 CYS A CA 1
ATOM 1458 C C . CYS A 1 178 ? 24.422 3.828 24.828 1 89.94 178 CYS A C 1
ATOM 1460 O O . CYS A 1 178 ? 25.047 2.764 24.797 1 89.94 178 CYS A O 1
ATOM 1462 N N . ALA A 1 179 ? 24.875 4.82 25.594 1 88.44 179 ALA A N 1
ATOM 1463 C CA . ALA A 1 179 ? 26.203 4.84 26.203 1 88.44 179 ALA A CA 1
ATOM 1464 C C . ALA A 1 179 ? 26.156 4.371 27.656 1 88.44 179 ALA A C 1
ATOM 1466 O O . ALA A 1 179 ? 27.125 4.504 28.391 1 88.44 179 ALA A O 1
ATOM 1467 N N . CYS A 1 180 ? 25.109 3.809 28.078 1 84.69 180 CYS A N 1
ATOM 1468 C CA . CYS A 1 180 ? 24.938 3.463 29.484 1 84.69 180 CYS A CA 1
ATOM 1469 C C . CYS A 1 180 ? 25.938 2.391 29.891 1 84.69 180 CYS A C 1
ATOM 1471 O O . CYS A 1 180 ? 26.25 2.252 31.078 1 84.69 180 CYS A O 1
ATOM 1473 N N . ASP A 1 181 ? 26.5 1.6 28.984 1 83.69 181 ASP A N 1
ATOM 1474 C CA . ASP A 1 181 ? 27.359 0.475 29.328 1 83.69 181 ASP A CA 1
ATOM 1475 C C . ASP A 1 181 ? 28.828 0.786 29.016 1 83.69 181 ASP A C 1
ATOM 1477 O O . ASP A 1 181 ? 29.703 -0.075 29.156 1 83.69 181 ASP A O 1
ATOM 1481 N N . SER A 1 182 ? 29.172 1.965 28.5 1 87.56 182 SER A N 1
ATOM 1482 C CA . SER A 1 182 ? 30.531 2.283 28.078 1 87.56 182 SER A CA 1
ATOM 1483 C C . SER A 1 182 ? 30.984 3.621 28.656 1 87.56 182 SER A C 1
ATOM 1485 O O . SER A 1 182 ? 30.453 4.668 28.297 1 87.56 182 SER A O 1
ATOM 1487 N N . LEU A 1 183 ? 31.922 3.621 29.406 1 86.94 183 LEU A N 1
ATOM 1488 C CA . LEU A 1 183 ? 32.469 4.84 30 1 86.94 183 LEU A CA 1
ATOM 1489 C C . LEU A 1 183 ? 33.188 5.684 28.953 1 86.94 183 LEU A C 1
ATOM 1491 O O . LEU A 1 183 ? 33.188 6.914 29.031 1 86.94 183 LEU A O 1
ATOM 1495 N N . GLU A 1 184 ? 33.75 4.973 28.031 1 87.19 184 GLU A N 1
ATOM 1496 C CA . GLU A 1 184 ? 34.438 5.676 26.953 1 87.19 184 GLU A CA 1
ATOM 1497 C C . GLU A 1 184 ? 33.469 6.523 26.125 1 87.19 184 GLU A C 1
ATOM 1499 O O . GLU A 1 184 ? 33.75 7.676 25.812 1 87.19 184 GLU A O 1
ATOM 1504 N N . LEU A 1 185 ? 32.344 5.93 25.844 1 90.06 185 LEU A N 1
ATOM 1505 C CA . LEU A 1 185 ? 31.344 6.645 25.062 1 90.06 185 LEU A CA 1
ATOM 1506 C C . LEU A 1 185 ? 30.781 7.809 25.859 1 90.06 185 LEU A C 1
ATOM 1508 O O . LEU A 1 185 ? 30.5 8.875 25.297 1 90.06 185 LEU A O 1
ATOM 1512 N N . GLN A 1 186 ? 30.641 7.664 27.141 1 89.69 186 GLN A N 1
ATOM 1513 C CA . GLN A 1 186 ? 30.125 8.727 27.984 1 89.69 186 GLN A CA 1
ATOM 1514 C C . GLN A 1 186 ? 31.109 9.898 28.062 1 89.69 186 GLN A C 1
ATOM 1516 O O . GLN A 1 186 ? 30.703 11.062 28.016 1 89.69 186 GLN A O 1
ATOM 1521 N N . GLN A 1 187 ? 32.375 9.531 28.172 1 87.75 187 GLN A N 1
ATOM 1522 C CA . GLN A 1 187 ? 33.375 10.57 28.219 1 87.75 187 GLN A CA 1
ATOM 1523 C C . GLN A 1 187 ? 33.438 11.328 26.891 1 87.75 187 GLN A C 1
ATOM 1525 O O . GLN A 1 187 ? 33.625 12.547 26.875 1 87.75 187 GLN A O 1
ATOM 1530 N N . ARG A 1 188 ? 33.281 10.602 25.875 1 90.75 188 ARG A N 1
ATOM 1531 C CA . ARG A 1 188 ? 33.281 11.234 24.562 1 90.75 188 ARG A CA 1
ATOM 1532 C C . ARG A 1 188 ? 32.125 12.211 24.422 1 90.75 188 ARG A C 1
ATOM 1534 O O . ARG A 1 188 ? 32.281 13.312 23.906 1 90.75 188 ARG A O 1
ATOM 1541 N N . LEU A 1 189 ? 31.031 11.797 24.906 1 91.69 189 LEU A N 1
ATOM 1542 C CA . LEU A 1 189 ? 29.844 12.641 24.844 1 91.69 189 LEU A CA 1
ATOM 1543 C C . LEU A 1 189 ? 30 13.867 25.734 1 91.69 189 LEU A C 1
ATOM 1545 O O . LEU A 1 189 ? 29.562 14.969 25.375 1 91.69 189 LEU A O 1
ATOM 1549 N N . MET A 1 190 ? 30.594 13.688 26.859 1 89.81 190 MET A N 1
ATOM 1550 C CA . MET A 1 190 ? 30.812 14.805 27.766 1 89.81 190 MET A CA 1
ATOM 1551 C C . MET A 1 190 ? 31.797 15.805 27.188 1 89.81 190 MET A C 1
ATOM 1553 O O . MET A 1 190 ? 31.641 17.016 27.375 1 89.81 190 MET A O 1
ATOM 1557 N N . SER A 1 191 ? 32.75 15.289 26.484 1 90.12 191 SER A N 1
ATOM 1558 C CA . SER A 1 191 ? 33.688 16.172 25.812 1 90.12 191 SER A CA 1
ATOM 1559 C C . SER A 1 191 ? 33.031 16.984 24.719 1 90.12 191 SER A C 1
ATOM 1561 O O . SER A 1 191 ? 33.344 18.172 24.531 1 90.12 191 SER A O 1
ATOM 1563 N N . ILE A 1 192 ? 32.156 16.359 24.062 1 90.94 192 ILE A N 1
ATOM 1564 C CA . ILE A 1 192 ? 31.422 17.047 23 1 90.94 192 ILE A CA 1
ATOM 1565 C C . ILE A 1 192 ? 30.5 18.094 23.625 1 90.94 192 ILE A C 1
ATOM 1567 O O . ILE A 1 192 ? 30.375 19.203 23.094 1 90.94 192 ILE A O 1
ATOM 1571 N N . ASP A 1 193 ? 29.859 17.766 24.688 1 89.75 193 ASP A N 1
ATOM 1572 C CA . ASP A 1 193 ? 28.984 18.703 25.391 1 89.75 193 ASP A CA 1
ATOM 1573 C C . ASP A 1 193 ? 29.766 19.938 25.859 1 89.75 193 ASP A C 1
ATOM 1575 O O . ASP A 1 193 ? 29.266 21.062 25.797 1 89.75 193 ASP A O 1
ATOM 1579 N N . GLU A 1 194 ? 30.953 19.672 26.25 1 89.25 194 GLU A N 1
ATOM 1580 C CA . GLU A 1 194 ? 31.812 20.781 26.672 1 89.25 194 GLU A CA 1
ATOM 1581 C C . GLU A 1 194 ? 32.219 21.656 25.484 1 89.25 194 GLU A C 1
ATOM 1583 O O . GLU A 1 194 ? 32.281 22.875 25.609 1 89.25 194 GLU A O 1
ATOM 1588 N N . THR A 1 195 ? 32.469 21.016 24.422 1 89.25 195 THR A N 1
ATOM 1589 C CA . THR A 1 195 ? 32.844 21.75 23.219 1 89.25 195 THR A CA 1
ATOM 1590 C C . THR A 1 195 ? 31.672 22.625 22.766 1 89.25 195 THR A C 1
ATOM 1592 O O . THR A 1 195 ? 31.875 23.766 22.359 1 89.25 195 THR A O 1
ATOM 1595 N N . ILE A 1 196 ? 30.5 22.109 22.844 1 90.06 196 ILE A N 1
ATOM 1596 C CA . ILE A 1 196 ? 29.312 22.859 22.453 1 90.06 196 ILE A CA 1
ATOM 1597 C C . ILE A 1 196 ? 29.078 24 23.438 1 90.06 196 ILE A C 1
ATOM 1599 O O . ILE A 1 196 ? 28.75 25.125 23.031 1 90.06 196 ILE A O 1
ATOM 1603 N N . PHE A 1 197 ? 29.297 23.781 24.688 1 88.12 197 PHE A N 1
ATOM 1604 C CA . PHE A 1 197 ? 29.094 24.781 25.734 1 88.12 197 PHE A CA 1
ATOM 1605 C C . PHE A 1 197 ? 30.047 25.953 25.547 1 88.12 197 PHE A C 1
ATOM 1607 O O . PHE A 1 197 ? 29.688 27.094 25.781 1 88.12 197 PHE A O 1
ATOM 1614 N N . ASN A 1 198 ? 31.219 25.609 25.094 1 87.88 198 ASN A N 1
ATOM 1615 C CA . ASN A 1 198 ? 32.219 26.656 24.953 1 87.88 198 ASN A CA 1
ATOM 1616 C C . ASN A 1 198 ? 32.188 27.297 23.562 1 87.88 198 ASN A C 1
ATOM 1618 O O . ASN A 1 198 ? 32.906 28.25 23.297 1 87.88 198 ASN A O 1
ATOM 1622 N N . SER A 1 199 ? 31.297 26.906 22.812 1 87.88 199 SER A N 1
ATOM 1623 C CA . SER A 1 199 ? 31.203 27.422 21.453 1 87.88 199 SER A CA 1
ATOM 1624 C C . SER A 1 199 ? 30.281 28.641 21.391 1 87.88 199 SER A C 1
ATOM 1626 O O . SER A 1 199 ? 29.625 28.969 22.375 1 87.88 199 SER A O 1
ATOM 1628 N N . ALA A 1 200 ? 30.234 29.188 20.188 1 84.12 200 ALA A N 1
ATOM 1629 C CA . ALA A 1 200 ? 29.438 30.375 19.938 1 84.12 200 ALA A CA 1
ATOM 1630 C C . ALA A 1 200 ? 27.953 30.062 19.969 1 84.12 200 ALA A C 1
ATOM 1632 O O . ALA A 1 200 ? 27.109 30.953 20.125 1 84.12 200 ALA A O 1
ATOM 1633 N N . ILE A 1 201 ? 27.672 28.859 19.969 1 87.88 201 ILE A N 1
ATOM 1634 C CA . ILE A 1 201 ? 26.266 28.469 20 1 87.88 201 ILE A CA 1
ATOM 1635 C C . ILE A 1 201 ? 25.688 28.688 21.391 1 87.88 201 ILE A C 1
ATOM 1637 O O . ILE A 1 201 ? 24.578 29.203 21.531 1 87.88 201 ILE A O 1
ATOM 1641 N N . ALA A 1 202 ? 26.453 28.328 22.344 1 87.19 202 ALA A N 1
ATOM 1642 C CA . ALA A 1 202 ? 26 28.5 23.719 1 87.19 202 ALA A CA 1
ATOM 1643 C C . ALA A 1 202 ? 26.375 29.875 24.25 1 87.19 202 ALA A C 1
ATOM 1645 O O . ALA A 1 202 ? 25.609 30.484 25 1 87.19 202 ALA A O 1
ATOM 1646 N N . GLN A 1 203 ? 27.562 30.297 23.766 1 86.25 203 GLN A N 1
ATOM 1647 C CA . GLN A 1 203 ? 28.031 31.609 24.172 1 86.25 203 GLN A CA 1
ATOM 1648 C C . GLN A 1 203 ? 28.016 32.594 23 1 86.25 203 GLN A C 1
ATOM 1650 O O . GLN A 1 203 ? 28.906 32.562 22.156 1 86.25 203 GLN A O 1
ATOM 1655 N N . PRO A 1 204 ? 27.062 33.5 23.062 1 83.5 204 PRO A N 1
ATOM 1656 C CA . PRO A 1 204 ? 26.891 34.375 21.922 1 83.5 204 PRO A CA 1
ATOM 1657 C C . PRO A 1 204 ? 28.078 35.312 21.703 1 83.5 204 PRO A C 1
ATOM 1659 O O . PRO A 1 204 ? 28.672 35.781 22.672 1 83.5 204 PRO A O 1
ATOM 1662 N N . ARG A 1 205 ? 28.469 35.531 20.469 1 85.31 205 ARG A N 1
ATOM 1663 C CA . ARG A 1 205 ? 29.531 36.469 20.062 1 85.31 205 ARG A CA 1
ATOM 1664 C C . ARG A 1 205 ? 29.078 37.906 20.234 1 85.31 205 ARG A C 1
ATOM 1666 O O . ARG A 1 205 ? 29.891 38.781 20.594 1 85.31 205 ARG A O 1
ATOM 1673 N N . LEU A 1 206 ? 27.812 38.031 19.938 1 88.38 206 LEU A N 1
ATOM 1674 C CA . LEU A 1 206 ? 27.203 39.344 20 1 88.38 206 LEU A CA 1
ATOM 1675 C C . LEU A 1 206 ? 26.203 39.438 21.141 1 88.38 206 LEU A C 1
ATOM 1677 O O . LEU A 1 206 ? 25.594 38.438 21.516 1 88.38 206 LEU A O 1
ATOM 1681 N N . ASP A 1 207 ? 26.141 40.625 21.781 1 90.12 207 ASP A N 1
ATOM 1682 C CA . ASP A 1 207 ? 25.094 40.844 22.75 1 90.12 207 ASP A CA 1
ATOM 1683 C C . ASP A 1 207 ? 23.766 41.156 22.078 1 90.12 207 ASP A C 1
ATOM 1685 O O . ASP A 1 207 ? 23.391 42.344 21.969 1 90.12 207 ASP A O 1
ATOM 1689 N N . LEU A 1 208 ? 23.141 40.188 21.75 1 91.44 208 LEU A N 1
ATOM 1690 C CA . LEU A 1 208 ? 21.906 40.281 20.984 1 91.44 208 LEU A CA 1
ATOM 1691 C C . LEU A 1 208 ? 20.828 41 21.781 1 91.44 208 LEU A C 1
ATOM 1693 O O . LEU A 1 208 ? 19.984 41.719 21.219 1 91.44 208 LEU A O 1
ATOM 1697 N N . ARG A 1 209 ? 20.781 40.906 23.062 1 90.06 209 ARG A N 1
ATOM 1698 C CA . ARG A 1 209 ? 19.797 41.562 23.906 1 90.06 209 ARG A CA 1
ATOM 1699 C C . ARG A 1 209 ? 20 43.094 23.859 1 90.06 209 ARG A C 1
ATOM 1701 O O . ARG A 1 209 ? 19.031 43.844 23.797 1 90.06 209 ARG A O 1
ATOM 1708 N N . ARG A 1 210 ? 21.234 43.406 23.844 1 91.5 210 ARG A N 1
ATOM 1709 C CA . ARG A 1 210 ? 21.531 44.812 23.75 1 91.5 210 ARG A CA 1
ATOM 1710 C C . ARG A 1 210 ? 21.125 45.375 22.391 1 91.5 210 ARG A C 1
ATOM 1712 O O . ARG A 1 210 ? 20.578 46.5 22.312 1 91.5 210 ARG A O 1
ATOM 1719 N N . ILE A 1 211 ? 21.422 44.625 21.484 1 92.25 211 ILE A N 1
ATOM 1720 C CA . ILE A 1 211 ? 21.047 45.062 20.141 1 92.25 211 ILE A CA 1
ATOM 1721 C C . ILE A 1 211 ? 19.531 45.219 20.062 1 92.25 211 ILE A C 1
ATOM 1723 O O . ILE A 1 211 ? 19.016 46.188 19.469 1 92.25 211 ILE A O 1
ATOM 1727 N N . ALA A 1 212 ? 18.797 44.312 20.625 1 92.38 212 ALA A N 1
ATOM 1728 C CA . ALA A 1 212 ? 17.328 44.375 20.625 1 92.38 212 ALA A CA 1
ATOM 1729 C C . ALA A 1 212 ? 16.828 45.594 21.375 1 92.38 212 ALA A C 1
ATOM 1731 O O . ALA A 1 212 ? 15.914 46.281 20.906 1 92.38 212 ALA A O 1
ATOM 1732 N N . LEU A 1 213 ? 17.453 45.906 22.469 1 92.62 213 LEU A N 1
ATOM 1733 C CA . LEU A 1 213 ? 17.047 47.062 23.266 1 92.62 213 LEU A CA 1
ATOM 1734 C C . LEU A 1 213 ? 17.359 48.375 22.531 1 92.62 213 LEU A C 1
ATOM 1736 O O . LEU A 1 213 ? 16.578 49.312 22.594 1 92.62 213 LEU A O 1
ATOM 1740 N N . ASP A 1 214 ? 18.469 48.375 21.812 1 91.5 214 ASP A N 1
ATOM 1741 C CA . ASP A 1 214 ? 18.828 49.531 21.031 1 91.5 214 ASP A CA 1
ATOM 1742 C C . ASP A 1 214 ? 17.844 49.75 19.891 1 91.5 214 ASP A C 1
ATOM 1744 O O . ASP A 1 214 ? 17.516 50.906 19.562 1 91.5 214 ASP A O 1
ATOM 1748 N N . LEU A 1 215 ? 17.469 48.719 19.344 1 91.25 215 LEU A N 1
ATOM 1749 C CA . LEU A 1 215 ? 16.516 48.812 18.25 1 91.25 215 LEU A CA 1
ATOM 1750 C C . LEU A 1 215 ? 15.156 49.281 18.75 1 91.25 215 LEU A C 1
ATOM 1752 O O . LEU A 1 215 ? 14.469 50.062 18.078 1 91.25 215 LEU A O 1
ATOM 1756 N N . ILE A 1 216 ? 14.719 48.812 19.938 1 91.88 216 ILE A N 1
ATOM 1757 C CA . ILE A 1 216 ? 13.461 49.25 20.547 1 91.88 216 ILE A CA 1
ATOM 1758 C C . ILE A 1 216 ? 13.516 50.75 20.828 1 91.88 216 ILE A C 1
ATOM 1760 O O . ILE A 1 216 ? 12.57 51.469 20.531 1 91.88 216 ILE A O 1
ATOM 1764 N N . ALA A 1 217 ? 14.664 51.188 21.297 1 90.62 217 ALA A N 1
ATOM 1765 C CA . ALA A 1 217 ? 14.844 52.594 21.609 1 90.62 217 ALA A CA 1
ATOM 1766 C C . ALA A 1 217 ? 14.844 53.438 20.344 1 90.62 217 ALA A C 1
ATOM 1768 O O . ALA A 1 217 ? 14.25 54.5 20.312 1 90.62 217 ALA A O 1
ATOM 1769 N N . LEU A 1 218 ? 15.539 52.938 19.391 1 89.5 218 LEU A N 1
ATOM 1770 C CA . LEU A 1 218 ? 15.609 53.656 18.125 1 89.5 218 LEU A CA 1
ATOM 1771 C C . LEU A 1 218 ? 14.227 53.781 17.484 1 89.5 218 LEU A C 1
ATOM 1773 O O . LEU A 1 218 ? 13.867 54.844 16.969 1 89.5 218 LEU A O 1
ATOM 1777 N N . TYR A 1 219 ? 13.461 52.688 17.469 1 90.88 219 TYR A N 1
ATOM 1778 C CA . TYR A 1 219 ? 12.117 52.719 16.906 1 90.88 219 TYR A CA 1
ATOM 1779 C C . TYR A 1 219 ? 11.227 53.719 17.625 1 90.88 219 TYR A C 1
ATOM 1781 O O . TYR A 1 219 ? 10.477 54.438 17 1 90.88 219 TYR A O 1
ATOM 1789 N N . GLY A 1 220 ? 11.242 53.719 18.938 1 89.44 220 GLY A N 1
ATOM 1790 C CA . GLY A 1 220 ? 10.461 54.656 19.734 1 89.44 220 GLY A CA 1
ATOM 1791 C C . GLY A 1 220 ? 10.797 56.094 19.438 1 89.44 220 GLY A C 1
ATOM 1792 O O . GLY A 1 220 ? 9.906 56.938 19.359 1 89.44 220 GLY A O 1
ATOM 1793 N N . THR A 1 221 ? 12.062 56.375 19.234 1 87.81 221 THR A N 1
ATOM 1794 C CA . THR A 1 221 ? 12.531 57.75 18.984 1 87.81 221 THR A CA 1
ATOM 1795 C C . THR A 1 221 ? 12.125 58.219 17.594 1 87.81 221 THR A C 1
ATOM 1797 O O . THR A 1 221 ? 11.672 59.344 17.422 1 87.81 221 THR A O 1
ATOM 1800 N N . VAL A 1 222 ? 12.328 57.344 16.656 1 86.25 222 VAL A N 1
ATOM 1801 C CA . VAL A 1 222 ? 12.055 57.719 15.273 1 86.25 222 VAL A CA 1
ATOM 1802 C C . VAL A 1 222 ? 10.562 57.969 15.086 1 86.25 222 VAL A C 1
ATOM 1804 O O . VAL A 1 222 ? 10.164 58.906 14.398 1 86.25 222 VAL A O 1
ATOM 1807 N N . TYR A 1 223 ? 9.695 57.156 15.734 1 87.5 223 TYR A N 1
ATOM 1808 C CA . TYR A 1 223 ? 8.266 57.25 15.492 1 87.5 223 TYR A CA 1
ATOM 1809 C C . TYR A 1 223 ? 7.551 57.906 16.688 1 87.5 223 TYR A C 1
ATOM 1811 O O . TYR A 1 223 ? 6.32 57.906 16.734 1 87.5 223 TYR A O 1
ATOM 1819 N N . ARG A 1 224 ? 8.203 58.406 17.656 1 87.56 224 ARG A N 1
ATOM 1820 C CA . ARG A 1 224 ? 7.699 59.156 18.812 1 87.56 224 ARG A CA 1
ATOM 1821 C C . ARG A 1 224 ? 6.66 58.344 19.578 1 87.56 224 ARG A C 1
ATOM 1823 O O . ARG A 1 224 ? 5.551 58.812 19.812 1 87.56 224 ARG A O 1
ATOM 1830 N N . LEU A 1 225 ? 7.051 57.094 19.828 1 91.5 225 LEU A N 1
ATOM 1831 C CA . LEU A 1 225 ? 6.191 56.188 20.578 1 91.5 225 LEU A CA 1
ATOM 1832 C C . LEU A 1 225 ? 6.754 55.938 21.969 1 91.5 225 LEU A C 1
ATOM 1834 O O . LEU A 1 225 ? 7.953 56.125 22.203 1 91.5 225 LEU A O 1
ATOM 1838 N N . THR A 1 226 ? 5.891 55.625 22.938 1 92.5 226 THR A N 1
ATOM 1839 C CA . THR A 1 226 ? 6.332 55.219 24.25 1 92.5 226 THR A CA 1
ATOM 1840 C C . THR A 1 226 ? 6.957 53.812 24.203 1 92.5 226 THR A C 1
ATOM 1842 O O . THR A 1 226 ? 6.836 53.125 23.188 1 92.5 226 THR A O 1
ATOM 1845 N N . TYR A 1 227 ? 7.617 53.531 25.234 1 90.31 227 TYR A N 1
ATOM 1846 C CA . TYR A 1 227 ? 8.25 52.219 25.297 1 90.31 227 TYR A CA 1
ATOM 1847 C C . TYR A 1 227 ? 7.227 51.125 25.125 1 90.31 227 TYR A C 1
ATOM 1849 O O . TYR A 1 227 ? 7.449 50.156 24.375 1 90.31 227 TYR A O 1
ATOM 1857 N N . GLU A 1 228 ? 6.129 51.25 25.797 1 90.81 228 GLU A N 1
ATOM 1858 C CA . GLU A 1 228 ? 5.09 50.219 25.75 1 90.81 228 GLU A CA 1
ATOM 1859 C C . GLU A 1 228 ? 4.473 50.125 24.359 1 90.81 228 GLU A C 1
ATOM 1861 O O . GLU A 1 228 ? 4.207 49.031 23.875 1 90.81 228 GLU A O 1
ATOM 1866 N N . GLU A 1 229 ? 4.312 51.188 23.828 1 91.69 229 GLU A N 1
ATOM 1867 C CA . GLU A 1 229 ? 3.748 51.219 22.469 1 91.69 229 GLU A CA 1
ATOM 1868 C C . GLU A 1 229 ? 4.715 50.625 21.453 1 91.69 229 GLU A C 1
ATOM 1870 O O . GLU A 1 229 ? 4.297 49.906 20.547 1 91.69 229 GLU A O 1
ATOM 1875 N N . THR A 1 230 ? 5.961 50.938 21.688 1 90.81 230 THR A N 1
ATOM 1876 C CA . THR A 1 230 ? 6.98 50.438 20.781 1 90.81 230 THR A CA 1
ATOM 1877 C C . THR A 1 230 ? 7.051 48.906 20.859 1 90.81 230 THR A C 1
ATOM 1879 O O . THR A 1 230 ? 7.102 48.219 19.828 1 90.81 230 THR A O 1
ATOM 1882 N N . VAL A 1 231 ? 7.012 48.438 22.031 1 90.12 231 VAL A N 1
ATOM 1883 C CA . VAL A 1 231 ? 7.102 47 22.234 1 90.12 231 VAL A CA 1
ATOM 1884 C C . VAL A 1 231 ? 5.875 46.312 21.609 1 90.12 231 VAL A C 1
ATOM 1886 O O . VAL A 1 231 ? 5.988 45.25 21 1 90.12 231 VAL A O 1
ATOM 1889 N N . ALA A 1 232 ? 4.801 46.875 21.781 1 90.06 232 ALA A N 1
ATOM 1890 C CA . ALA A 1 232 ? 3.568 46.344 21.219 1 90.06 232 ALA A CA 1
ATOM 1891 C C . ALA A 1 232 ? 3.615 46.344 19.688 1 90.06 232 ALA A C 1
ATOM 1893 O O . ALA A 1 232 ? 3.217 45.375 19.062 1 90.06 232 ALA A O 1
ATOM 1894 N N . HIS A 1 233 ? 4.105 47.406 19.172 1 88.56 233 HIS A N 1
ATOM 1895 C CA . HIS A 1 233 ? 4.195 47.5 17.719 1 88.56 233 HIS A CA 1
ATOM 1896 C C . HIS A 1 233 ? 5.152 46.469 17.141 1 88.56 233 HIS A C 1
ATOM 1898 O O . HIS A 1 233 ? 4.859 45.844 16.125 1 88.56 233 HIS A O 1
ATOM 1904 N N . LEU A 1 234 ? 6.219 46.344 17.828 1 89.19 234 LEU A N 1
ATOM 1905 C CA . LEU A 1 234 ? 7.219 45.406 17.344 1 89.19 234 LEU A CA 1
ATOM 1906 C C . LEU A 1 234 ? 6.738 43.969 17.516 1 89.19 234 LEU A C 1
ATOM 1908 O O . LEU A 1 234 ? 7.02 43.125 16.656 1 89.19 234 LEU A O 1
ATOM 1912 N N . SER A 1 235 ? 6.027 43.75 18.516 1 87.31 235 SER A N 1
ATOM 1913 C CA . SER A 1 235 ? 5.457 42.406 18.719 1 87.31 235 SER A CA 1
ATOM 1914 C C . SER A 1 235 ? 4.414 42.094 17.656 1 87.31 235 SER A C 1
ATOM 1916 O O . SER A 1 235 ? 4.367 40.969 17.156 1 87.31 235 SER A O 1
ATOM 1918 N N . HIS A 1 236 ? 3.613 43.062 17.375 1 86.81 236 HIS A N 1
ATOM 1919 C CA . HIS A 1 236 ? 2.609 42.875 16.328 1 86.81 236 HIS A CA 1
ATOM 1920 C C . HIS A 1 236 ? 3.258 42.594 14.977 1 86.81 236 HIS A C 1
ATOM 1922 O O . HIS A 1 236 ? 2.783 41.75 14.219 1 86.81 236 HIS A O 1
ATOM 1928 N N . TYR A 1 237 ? 4.285 43.281 14.789 1 86.25 237 TYR A N 1
ATOM 1929 C CA . TYR A 1 237 ? 4.996 43.094 13.531 1 86.25 237 TYR A CA 1
ATOM 1930 C C . TYR A 1 237 ? 5.59 41.688 13.453 1 86.25 237 TYR A C 1
ATOM 1932 O O . TYR A 1 237 ? 5.535 41.031 12.406 1 86.25 237 TYR A O 1
ATOM 1940 N N . GLU A 1 238 ? 6.098 41.281 14.5 1 85.62 238 GLU A N 1
ATOM 1941 C CA . GLU A 1 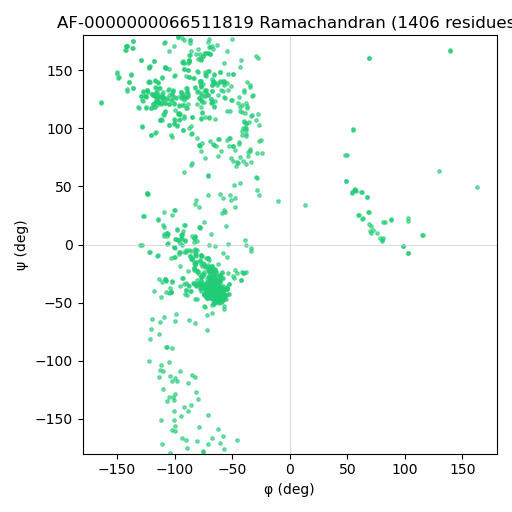238 ? 6.684 39.938 14.547 1 85.62 238 GLU A CA 1
ATOM 1942 C C . GLU A 1 238 ? 5.629 38.875 14.297 1 85.62 238 GLU A C 1
ATOM 1944 O O . GLU A 1 238 ? 5.883 37.906 13.57 1 85.62 238 GLU A O 1
ATOM 1949 N N . TYR A 1 239 ? 4.586 39.062 14.828 1 85.38 239 TYR A N 1
ATOM 1950 C CA . TYR A 1 239 ? 3.504 38.094 14.68 1 85.38 239 TYR A CA 1
ATOM 1951 C C . TYR A 1 239 ? 2.975 38.094 13.25 1 85.38 239 TYR A C 1
ATOM 1953 O O . TYR A 1 239 ? 2.664 37.031 12.703 1 85.38 239 TYR A O 1
ATOM 1961 N N . ARG A 1 240 ? 2.914 39.25 12.695 1 82.44 240 ARG A N 1
ATOM 1962 C CA . ARG A 1 240 ? 2.416 39.344 11.328 1 82.44 240 ARG A CA 1
ATOM 1963 C C . ARG A 1 240 ? 3.395 38.75 10.336 1 82.44 240 ARG A C 1
ATOM 1965 O O . ARG A 1 240 ? 2.982 38.188 9.32 1 82.44 240 ARG A O 1
ATOM 1972 N N . ALA A 1 241 ? 4.621 38.938 10.688 1 81.12 241 ALA A N 1
ATOM 1973 C CA . ALA A 1 241 ? 5.629 38.344 9.812 1 81.12 241 ALA A CA 1
ATOM 1974 C C . ALA A 1 241 ? 5.52 36.812 9.797 1 81.12 241 ALA A C 1
ATOM 1976 O O . ALA A 1 241 ? 5.738 36.188 8.758 1 81.12 241 ALA A O 1
ATOM 1977 N N . GLY A 1 242 ? 5.109 36.25 10.922 1 80.06 242 GLY A N 1
ATOM 1978 C CA . GLY A 1 242 ? 4.781 34.812 11 1 80.06 242 GLY A CA 1
ATOM 1979 C C . GLY A 1 242 ? 5.996 33.906 10.883 1 80.06 242 GLY A C 1
ATOM 1980 O O . GLY A 1 242 ? 5.863 32.719 10.672 1 80.06 242 GLY A O 1
ATOM 1981 N N . ILE A 1 243 ? 7.211 34.438 10.961 1 80.62 243 ILE A N 1
ATOM 1982 C CA . ILE A 1 243 ? 8.43 33.656 10.727 1 80.62 243 ILE A CA 1
ATOM 1983 C C . ILE A 1 243 ? 8.812 32.906 12 1 80.62 243 ILE A C 1
ATOM 1985 O O . ILE A 1 243 ? 9.289 31.781 11.938 1 80.62 243 ILE A O 1
ATOM 1989 N N . ASN A 1 244 ? 8.562 33.5 13.148 1 84.5 244 ASN A N 1
ATOM 1990 C CA . ASN A 1 244 ? 9.008 32.938 14.406 1 84.5 244 ASN A CA 1
ATOM 1991 C C . ASN A 1 244 ? 7.828 32.406 15.227 1 84.5 244 ASN A C 1
ATOM 1993 O O . ASN A 1 244 ? 7.973 32.125 16.422 1 84.5 244 ASN A O 1
ATOM 1997 N N . ILE A 1 245 ? 6.734 32.25 14.617 1 85.75 245 ILE A N 1
ATOM 1998 C CA . ILE A 1 245 ? 5.551 31.812 15.352 1 85.75 245 ILE A CA 1
ATOM 1999 C C . ILE A 1 245 ? 5.5 30.297 15.406 1 85.75 245 ILE A C 1
ATOM 2001 O O . ILE A 1 245 ? 5.918 29.625 14.461 1 85.75 245 ILE A O 1
ATOM 2005 N N . ARG A 1 246 ? 5.039 29.859 16.516 1 88.94 246 ARG A N 1
ATOM 2006 C CA . ARG A 1 246 ? 4.855 28.422 16.672 1 88.94 246 ARG A CA 1
ATOM 2007 C C . ARG A 1 246 ? 3.75 27.906 15.758 1 88.94 246 ARG A C 1
ATOM 2009 O O . ARG A 1 246 ? 2.672 28.5 15.68 1 88.94 246 ARG A O 1
ATOM 2016 N N . ARG A 1 247 ? 4.062 26.859 15.094 1 92.56 247 ARG A N 1
ATOM 2017 C CA . ARG A 1 247 ? 3.127 26.328 14.109 1 92.56 247 ARG A CA 1
ATOM 2018 C C . ARG A 1 247 ? 2.24 25.25 14.727 1 92.56 247 ARG A C 1
ATOM 2020 O O . ARG A 1 247 ? 1.128 25 14.25 1 92.56 247 ARG A O 1
ATOM 2027 N N . ILE A 1 248 ? 2.76 24.609 15.68 1 90.94 248 ILE A N 1
ATOM 2028 C CA . ILE A 1 248 ? 1.982 23.625 16.438 1 90.94 248 ILE A CA 1
ATOM 2029 C C . ILE A 1 248 ? 1.681 24.172 17.828 1 90.94 248 ILE A C 1
ATOM 2031 O O . ILE A 1 248 ? 2.598 24.453 18.594 1 90.94 248 ILE A O 1
ATOM 2035 N N . LEU A 1 249 ? 0.465 24.266 18.156 1 89.56 249 LEU A N 1
ATOM 2036 C CA . LEU A 1 249 ? 0.064 24.859 19.422 1 89.56 249 LEU A CA 1
ATOM 2037 C C . LEU A 1 249 ? 0.283 23.891 20.578 1 89.56 249 LEU A C 1
ATOM 2039 O O . LEU A 1 249 ? 0.005 22.703 20.453 1 89.56 249 LEU A O 1
ATOM 2043 N N . PRO A 1 250 ? 0.787 24.359 21.625 1 84.25 250 PRO A N 1
ATOM 2044 C CA . PRO A 1 250 ? 0.841 23.531 22.828 1 84.25 250 PRO A CA 1
ATOM 2045 C C . PRO A 1 250 ? -0.536 23.281 23.438 1 84.25 250 PRO A C 1
ATOM 2047 O O . PRO A 1 250 ? -1.488 24 23.125 1 84.25 250 PRO A O 1
ATOM 2050 N N . HIS A 1 251 ? -0.645 22.344 24.281 1 82.69 251 HIS A N 1
ATOM 2051 C CA . HIS A 1 251 ? -1.915 22 24.906 1 82.69 251 HIS A CA 1
ATOM 2052 C C . HIS A 1 251 ? -2.451 23.172 25.734 1 82.69 251 HIS A C 1
ATOM 2054 O O . HIS A 1 251 ? -3.664 23.391 25.797 1 82.69 251 HIS A O 1
ATOM 2060 N N . SER A 1 252 ? -1.57 23.938 26.25 1 79.69 252 SER A N 1
ATOM 2061 C CA . SER A 1 252 ? -1.96 25.031 27.141 1 79.69 252 SER A CA 1
ATOM 2062 C C . SER A 1 252 ? -2.705 26.125 26.375 1 79.69 252 SER A C 1
ATOM 2064 O O . SER A 1 252 ? -3.473 26.891 26.969 1 79.69 252 SER A O 1
ATOM 2066 N N . ASP A 1 253 ? -2.527 26.109 25.109 1 80.25 253 ASP A N 1
ATOM 2067 C CA . ASP A 1 253 ? -3.133 27.172 24.312 1 80.25 253 ASP A CA 1
ATOM 2068 C C . ASP A 1 253 ? -4.43 26.688 23.672 1 80.25 253 ASP A C 1
ATOM 2070 O O . ASP A 1 253 ? -5.086 27.453 22.953 1 80.25 253 ASP A O 1
ATOM 2074 N N . THR A 1 254 ? -4.832 25.5 23.984 1 80.56 254 THR A N 1
ATOM 2075 C CA . THR A 1 254 ? -6.051 24.969 23.391 1 80.56 254 THR A CA 1
ATOM 2076 C C . THR A 1 254 ? -7.258 25.25 24.281 1 80.56 254 THR A C 1
ATOM 2078 O O . THR A 1 254 ? -7.113 25.484 25.469 1 80.56 254 THR A O 1
ATOM 2081 N N . PHE A 1 255 ? -8.414 25.25 23.719 1 79.75 255 PHE A N 1
ATOM 2082 C CA . PHE A 1 255 ? -9.656 25.578 24.406 1 79.75 255 PHE A CA 1
ATOM 2083 C C . PHE A 1 255 ? -9.984 24.547 25.469 1 79.75 255 PHE A C 1
ATOM 2085 O O . PHE A 1 255 ? -10.219 24.875 26.625 1 79.75 255 PHE A O 1
ATOM 2092 N N . PHE A 1 256 ? -9.961 23.344 25.141 1 79.06 256 PHE A N 1
ATOM 2093 C CA . PHE A 1 256 ? -10.484 22.281 26 1 79.06 256 PHE A CA 1
ATOM 2094 C C . PHE A 1 256 ? -9.484 21.938 27.094 1 79.06 256 PHE A C 1
ATOM 2096 O O . PHE A 1 256 ? -9.859 21.391 28.141 1 79.06 256 PHE A O 1
ATOM 2103 N N . PHE A 1 257 ? -8.273 22.203 26.812 1 72.69 257 PHE A N 1
ATOM 2104 C CA . PHE A 1 257 ? -7.285 21.984 27.875 1 72.69 257 PHE A CA 1
ATOM 2105 C C . PHE A 1 257 ? -7.438 23.031 28.984 1 72.69 257 PHE A C 1
ATOM 2107 O O . PHE A 1 257 ? -7.301 22.703 30.156 1 72.69 257 PHE A O 1
ATOM 2114 N N . THR A 1 258 ? -7.719 24.219 28.547 1 67.62 258 THR A N 1
ATOM 2115 C CA . THR A 1 258 ? -7.828 25.312 29.516 1 67.62 258 THR A CA 1
ATOM 2116 C C . THR A 1 258 ? -9.117 25.203 30.312 1 67.62 258 THR A C 1
ATOM 2118 O O . THR A 1 258 ? -9.188 25.672 31.453 1 67.62 258 THR A O 1
ATOM 2121 N N . LEU A 1 259 ? -10.297 24.891 29.734 1 63.06 259 LEU A N 1
ATOM 2122 C CA . LEU A 1 259 ? -11.57 24.766 30.438 1 63.06 259 LEU A CA 1
ATOM 2123 C C . LEU A 1 259 ? -11.469 23.797 31.609 1 63.06 259 LEU A C 1
ATOM 2125 O O . LEU A 1 259 ? -12.227 23.891 32.562 1 63.06 259 LEU A O 1
ATOM 2129 N N . ASN A 1 260 ? -10.688 23.047 32.219 1 56.94 260 ASN A N 1
ATOM 2130 C CA . ASN A 1 260 ? -10.508 22.391 33.5 1 56.94 260 ASN A CA 1
ATOM 2131 C C . ASN A 1 260 ? -10.203 20.891 33.344 1 56.94 260 ASN A C 1
ATOM 2133 O O . ASN A 1 260 ? -11.07 20.125 32.906 1 56.94 260 ASN A O 1
ATOM 2137 N N . PHE A 1 261 ? -9.203 20.469 32.781 1 52.75 261 PHE A N 1
ATOM 2138 C CA . PHE A 1 261 ? -9.086 19.031 32.969 1 52.75 261 PHE A CA 1
ATOM 2139 C C . PHE A 1 261 ? -9 18.656 34.438 1 52.75 261 PHE A C 1
ATOM 2141 O O . PHE A 1 261 ? -8.016 18.969 35.125 1 52.75 261 PHE A O 1
ATOM 2148 N N . PRO A 1 262 ? -10.078 18.578 35.188 1 46.22 262 PRO A N 1
ATOM 2149 C CA . PRO A 1 262 ? -10 18.109 36.562 1 46.22 262 PRO A CA 1
ATOM 2150 C C . PRO A 1 262 ? -9.336 16.75 36.688 1 46.22 262 PRO A C 1
ATOM 2152 O O . PRO A 1 262 ? -9.609 15.852 35.906 1 46.22 262 PRO A O 1
ATOM 2155 N N . HIS A 1 263 ? -8.094 16.719 36.844 1 44.69 263 HIS A N 1
ATOM 2156 C CA . HIS A 1 263 ? -7.43 15.445 37.062 1 44.69 263 HIS A CA 1
ATOM 2157 C C . HIS A 1 263 ? -8.164 14.617 38.125 1 44.69 263 HIS A C 1
ATOM 2159 O O . HIS A 1 263 ? -7.719 14.523 39.25 1 44.69 263 HIS A O 1
ATOM 2165 N N . GLN A 1 264 ? -9.438 14.672 38.281 1 40.72 264 GLN A N 1
ATOM 2166 C CA . GLN A 1 264 ? -9.875 13.914 39.438 1 40.72 264 GLN A CA 1
ATOM 2167 C C . GLN A 1 264 ? -9.711 12.414 39.219 1 40.72 264 GLN A C 1
ATOM 2169 O O . GLN A 1 264 ? -10.219 11.867 38.25 1 40.72 264 GLN A O 1
ATOM 2174 N N . GLU A 1 265 ? -8.57 11.961 39.562 1 43.53 265 GLU A N 1
ATOM 2175 C CA . GLU A 1 265 ? -8.445 10.508 39.688 1 43.53 265 GLU A CA 1
ATOM 2176 C C . GLU A 1 265 ? -9.68 9.906 40.344 1 43.53 265 GLU A C 1
ATOM 2178 O O . GLU A 1 265 ? -9.984 10.219 41.5 1 43.53 265 GLU A O 1
ATOM 2183 N N . ARG A 1 266 ? -10.844 9.812 39.75 1 41.12 266 ARG A N 1
ATOM 2184 C CA . ARG A 1 266 ? -11.891 9.234 40.594 1 41.12 266 ARG A CA 1
ATOM 2185 C C . ARG A 1 266 ? -11.555 7.801 40.969 1 41.12 266 ARG A C 1
ATOM 2187 O O . ARG A 1 266 ? -10.836 7.105 40.25 1 41.12 266 ARG A O 1
ATOM 2194 N N . GLN A 1 267 ? -11.773 7.496 42.156 1 39.19 267 GLN A N 1
ATOM 2195 C CA . GLN A 1 267 ? -11.648 6.305 43 1 39.19 267 GLN A CA 1
ATOM 2196 C C . GLN A 1 267 ? -12.242 5.082 42.312 1 39.19 267 GLN A C 1
ATOM 2198 O O . GLN A 1 267 ? -12.211 3.975 42.844 1 39.19 267 GLN A O 1
ATOM 2203 N N . GLY A 1 268 ? -13.195 5.148 41.281 1 43.88 268 GLY A N 1
ATOM 2204 C CA . GLY A 1 268 ? -13.945 3.918 41.062 1 43.88 268 GLY A CA 1
ATOM 2205 C C . GLY A 1 268 ? -13.117 2.818 40.438 1 43.88 268 GLY A C 1
ATOM 2206 O O . GLY A 1 268 ? -11.945 3.027 40.094 1 43.88 268 GLY A O 1
ATOM 2207 N N . ASN A 1 269 ? -13.742 1.475 40.281 1 49.03 269 ASN A N 1
ATOM 2208 C CA . ASN A 1 269 ? -13.328 0.114 39.969 1 49.03 269 ASN A CA 1
ATOM 2209 C C . ASN A 1 269 ? -12.867 0.003 38.5 1 49.03 269 ASN A C 1
ATOM 2211 O O . ASN A 1 269 ? -12.281 -1.005 38.125 1 49.03 269 ASN A O 1
ATOM 2215 N N . PHE A 1 270 ? -13.461 0.779 37.625 1 55.75 270 PHE A N 1
ATOM 2216 C CA . PHE A 1 270 ? -13.07 0.496 36.25 1 55.75 270 PHE A CA 1
ATOM 2217 C C . PHE A 1 270 ? -11.945 1.423 35.812 1 55.75 270 PHE A C 1
ATOM 2219 O O . PHE A 1 270 ? -11.992 2.629 36.062 1 55.75 270 PHE A O 1
ATOM 2226 N N . ALA A 1 271 ? -10.992 0.673 35.344 1 77.25 271 ALA A N 1
ATOM 2227 C CA . ALA A 1 271 ? -9.859 1.437 34.812 1 77.25 271 ALA A CA 1
ATOM 2228 C C . ALA A 1 271 ? -10.031 1.705 33.312 1 77.25 271 ALA A C 1
ATOM 2230 O O . ALA A 1 271 ? -10.578 0.872 32.594 1 77.25 271 ALA A O 1
ATOM 2231 N N . ALA A 1 272 ? -10.07 2.918 32.938 1 85 272 ALA A N 1
ATOM 2232 C CA . ALA A 1 272 ? -10.102 3.273 31.531 1 85 272 ALA A CA 1
ATOM 2233 C C . ALA A 1 272 ? -8.805 2.867 30.844 1 85 272 ALA A C 1
ATOM 2235 O O . ALA A 1 272 ? -7.711 3.211 31.297 1 85 272 ALA A O 1
ATOM 2236 N N . ARG A 1 273 ? -8.992 1.993 29.875 1 92.19 273 ARG A N 1
ATOM 2237 C CA . ARG A 1 273 ? -7.852 1.597 29.047 1 92.19 273 ARG A CA 1
ATOM 2238 C C . ARG A 1 273 ? -7.992 2.127 27.625 1 92.19 273 ARG A C 1
ATOM 2240 O O . ARG A 1 273 ? -9.062 2.014 27.031 1 92.19 273 ARG A O 1
ATOM 2247 N N . ILE A 1 274 ? -6.953 2.727 27.219 1 94.94 274 ILE A N 1
ATOM 2248 C CA . ILE A 1 274 ? -6.969 3.266 25.859 1 94.94 274 ILE A CA 1
ATOM 2249 C C . ILE A 1 274 ? -6.039 2.445 24.969 1 94.94 274 ILE A C 1
ATOM 2251 O O . ILE A 1 274 ? -4.824 2.43 25.172 1 94.94 274 ILE A O 1
ATOM 2255 N N . LEU A 1 275 ? -6.664 1.722 24.031 1 95.94 275 LEU A N 1
ATOM 2256 C CA . LEU A 1 275 ? -5.914 0.961 23.031 1 95.94 275 LEU A CA 1
ATOM 2257 C C . LEU A 1 275 ? -5.734 1.771 21.75 1 95.94 275 LEU A C 1
ATOM 2259 O O . LEU A 1 275 ? -6.695 2.354 21.25 1 95.94 275 LEU A O 1
ATOM 2263 N N . SER A 1 276 ? -4.535 1.816 21.281 1 95.69 276 SER A N 1
ATOM 2264 C CA . SER A 1 276 ? -4.285 2.623 20.094 1 95.69 276 SER A CA 1
ATOM 2265 C C . SER A 1 276 ? -3.92 1.748 18.891 1 95.69 276 SER A C 1
ATOM 2267 O O . SER A 1 276 ? -3.191 0.765 19.031 1 95.69 276 SER A O 1
ATOM 2269 N N . GLY A 1 277 ? -4.547 2.092 17.781 1 95.12 277 GLY A N 1
ATOM 2270 C CA . GLY A 1 277 ? -4.074 1.516 16.531 1 95.12 277 GLY A CA 1
ATOM 2271 C C . GLY A 1 277 ? -2.781 2.139 16.031 1 95.12 277 GLY A C 1
ATOM 2272 O O . GLY A 1 277 ? -2.26 3.068 16.656 1 95.12 277 GLY A O 1
ATOM 2273 N N . SER A 1 278 ? -2.314 1.724 14.953 1 93.44 278 SER A N 1
ATOM 2274 C CA . SER A 1 278 ? -1.005 2.107 14.438 1 93.44 278 SER A CA 1
ATOM 2275 C C . SER A 1 278 ? -0.981 3.574 14.016 1 93.44 278 SER A C 1
ATOM 2277 O O . SER A 1 278 ? 0.062 4.227 14.086 1 93.44 278 SER A O 1
ATOM 2279 N N . THR A 1 279 ? -2.088 4.145 13.602 1 92.88 279 THR A N 1
ATOM 2280 C CA . THR A 1 279 ? -2.098 5.5 13.062 1 92.88 279 THR A CA 1
ATOM 2281 C C . THR A 1 279 ? -2.361 6.52 14.172 1 92.88 279 THR A C 1
ATOM 2283 O O . THR A 1 279 ? -2.254 7.727 13.953 1 92.88 279 THR A O 1
ATOM 2286 N N . SER A 1 280 ? -2.654 6.109 15.375 1 94.31 280 SER A N 1
ATOM 2287 C CA . SER A 1 280 ? -3.033 7.043 16.438 1 94.31 280 SER A CA 1
ATOM 2288 C C . SER A 1 280 ? -2.182 6.84 17.688 1 94.31 280 SER A C 1
ATOM 2290 O O . SER A 1 280 ? -2.619 7.141 18.797 1 94.31 280 SER A O 1
ATOM 2292 N N . LEU A 1 281 ? -0.994 6.305 17.531 1 91.88 281 LEU A N 1
ATOM 2293 C CA . LEU A 1 281 ? -0.112 6.059 18.672 1 91.88 281 LEU A CA 1
ATOM 2294 C C . LEU A 1 281 ? 0.255 7.363 19.359 1 91.88 281 LEU A C 1
ATOM 2296 O O . LEU A 1 281 ? 0.215 7.449 20.594 1 91.88 281 LEU A O 1
ATOM 2300 N N . PHE A 1 282 ? 0.584 8.344 18.594 1 90.19 282 PHE A N 1
ATOM 2301 C CA . PHE A 1 282 ? 0.972 9.625 19.172 1 90.19 282 PHE A CA 1
ATOM 2302 C C . PHE A 1 282 ? -0.22 10.305 19.844 1 90.19 282 PHE A C 1
ATOM 2304 O O . PHE A 1 282 ? -0.087 10.875 20.922 1 90.19 282 PHE A O 1
ATOM 2311 N N . CYS A 1 283 ? -1.308 10.273 19.156 1 92.5 283 CYS A N 1
ATOM 2312 C CA . CYS A 1 283 ? -2.523 10.844 19.734 1 92.5 283 CYS A CA 1
ATOM 2313 C C . CYS A 1 283 ? -2.859 10.188 21.062 1 92.5 283 CYS A C 1
ATOM 2315 O O . CYS A 1 283 ? -3.258 10.867 22.016 1 92.5 283 CYS A O 1
ATOM 2317 N N . GLU A 1 284 ? -2.729 8.859 21.109 1 94.06 284 GLU A N 1
ATOM 2318 C CA . GLU A 1 284 ? -2.984 8.125 22.344 1 94.06 284 GLU A CA 1
ATOM 2319 C C . GLU A 1 284 ? -2.057 8.586 23.469 1 94.06 284 GLU A C 1
ATOM 2321 O O . GLU A 1 284 ? -2.492 8.766 24.594 1 94.06 284 GLU A O 1
ATOM 2326 N N . LYS A 1 285 ? -0.78 8.773 23.156 1 90.94 285 LYS A N 1
ATOM 2327 C CA . LYS A 1 285 ? 0.191 9.242 24.141 1 90.94 285 LYS A CA 1
ATOM 2328 C C . LYS A 1 285 ? -0.218 10.594 24.703 1 90.94 285 LYS A C 1
ATOM 2330 O O . LYS A 1 285 ? -0.15 10.805 25.922 1 90.94 285 LYS A O 1
ATOM 2335 N N . MET A 1 286 ? -0.654 11.477 23.844 1 89.88 286 MET A N 1
ATOM 2336 C CA . MET A 1 286 ? -1.043 12.82 24.266 1 89.88 286 MET A CA 1
ATOM 2337 C C . MET A 1 286 ? -2.316 12.781 25.109 1 89.88 286 MET A C 1
ATOM 2339 O O . MET A 1 286 ? -2.451 13.531 26.078 1 89.88 286 MET A O 1
ATOM 2343 N N . ILE A 1 287 ? -3.236 11.914 24.703 1 91.06 287 ILE A N 1
ATOM 2344 C CA . ILE A 1 287 ? -4.484 11.781 25.438 1 91.06 287 ILE A CA 1
ATOM 2345 C C . ILE A 1 287 ? -4.199 11.242 26.844 1 91.06 287 ILE A C 1
ATOM 2347 O O . ILE A 1 287 ? -4.734 11.75 27.828 1 91.06 287 ILE A O 1
ATOM 2351 N N . CYS A 1 288 ? -3.357 10.203 26.938 1 89.75 288 CYS A N 1
ATOM 2352 C CA . CYS A 1 288 ? -3.012 9.602 28.219 1 89.75 288 CYS A CA 1
ATOM 2353 C C . CYS A 1 288 ? -2.301 10.609 29.109 1 89.75 288 CYS A C 1
ATOM 2355 O O . CYS A 1 288 ? -2.461 10.586 30.328 1 89.75 288 CYS A O 1
ATOM 2357 N N . GLU A 1 289 ? -1.502 11.477 28.484 1 84.94 289 GLU A N 1
ATOM 2358 C CA . GLU A 1 289 ? -0.836 12.523 29.234 1 84.94 289 GLU A CA 1
ATOM 2359 C C . GLU A 1 289 ? -1.848 13.5 29.844 1 84.94 289 GLU A C 1
ATOM 2361 O O . GLU A 1 289 ? -1.711 13.914 30.984 1 84.94 289 GLU A O 1
ATOM 2366 N N . VAL A 1 290 ? -2.814 13.859 29.031 1 84.69 290 VAL A N 1
ATOM 2367 C CA . VAL A 1 290 ? -3.836 14.797 29.484 1 84.69 290 VAL A CA 1
ATOM 2368 C C . VAL A 1 290 ? -4.672 14.148 30.578 1 84.69 290 VAL A C 1
ATOM 2370 O O . VAL A 1 290 ? -4.98 14.789 31.594 1 84.69 290 VAL A O 1
ATOM 2373 N N . LEU A 1 291 ? -4.98 12.828 30.422 1 85.56 291 LEU A N 1
ATOM 2374 C CA . LEU A 1 291 ? -5.824 12.109 31.375 1 85.56 291 LEU A CA 1
ATOM 2375 C C . LEU A 1 291 ? -5 11.586 32.531 1 85.56 291 LEU A C 1
ATOM 2377 O O . LEU A 1 291 ? -5.555 11.164 33.562 1 85.56 291 LEU A O 1
ATOM 2381 N N . GLN A 1 292 ? -3.746 11.609 32.406 1 81.56 292 GLN A N 1
ATOM 2382 C CA . GLN A 1 292 ? -2.834 11.102 33.438 1 81.56 292 GLN A CA 1
ATOM 2383 C C . GLN A 1 292 ? -3.121 9.633 33.75 1 81.56 292 GLN A C 1
ATOM 2385 O O . GLN A 1 292 ? -3.271 9.258 34.906 1 81.56 292 GLN A O 1
ATOM 2390 N N . CYS A 1 293 ? -3.277 8.859 32.781 1 83.94 293 CYS A N 1
ATOM 2391 C CA . CYS A 1 293 ? -3.469 7.418 32.906 1 83.94 293 CYS A CA 1
ATOM 2392 C C . CYS A 1 293 ? -2.342 6.656 32.219 1 83.94 293 CYS A C 1
ATOM 2394 O O . CYS A 1 293 ? -1.63 7.219 31.375 1 83.94 293 CYS A O 1
ATOM 2396 N N . PRO A 1 294 ? -2.205 5.465 32.656 1 86.62 294 PRO A N 1
ATOM 2397 C CA . PRO A 1 294 ? -1.13 4.68 32.031 1 86.62 294 PRO A CA 1
ATOM 2398 C C . PRO A 1 294 ? -1.435 4.289 30.594 1 86.62 294 PRO A C 1
ATOM 2400 O O . PRO A 1 294 ? -2.592 4.039 30.25 1 86.62 294 PRO A O 1
ATOM 2403 N N . ARG A 1 295 ? -0.383 4.199 29.922 1 89.5 295 ARG A N 1
ATOM 2404 C CA . ARG A 1 295 ? -0.509 3.836 28.516 1 89.5 295 ARG A CA 1
ATOM 2405 C C . ARG A 1 295 ? -0.617 2.324 28.344 1 89.5 295 ARG A C 1
ATOM 2407 O O . ARG A 1 295 ? -0.058 1.564 29.141 1 89.5 295 ARG A O 1
ATOM 2414 N N . TYR A 1 296 ? -1.386 1.938 27.438 1 91.75 296 TYR A N 1
ATOM 2415 C CA . TYR A 1 296 ? -1.444 0.539 27.047 1 91.75 296 TYR A CA 1
ATOM 2416 C C . TYR A 1 296 ? -0.431 0.245 25.938 1 91.75 296 TYR A C 1
ATOM 2418 O O . TYR A 1 296 ? -0.26 1.042 25.016 1 91.75 296 TYR A O 1
ATOM 2426 N N . PRO A 1 297 ? 0.303 -0.803 26.016 1 91.38 297 PRO A N 1
ATOM 2427 C CA . PRO A 1 297 ? 1.297 -1.116 24.984 1 91.38 297 PRO A CA 1
ATOM 2428 C C . PRO A 1 297 ? 0.673 -1.316 23.609 1 91.38 297 PRO A C 1
ATOM 2430 O O . PRO A 1 297 ? -0.476 -1.753 23.5 1 91.38 297 PRO A O 1
ATOM 2433 N N . PRO A 1 298 ? 1.479 -0.944 22.609 1 91.62 298 PRO A N 1
ATOM 2434 C CA . PRO A 1 298 ? 0.971 -1.152 21.25 1 91.62 298 PRO A CA 1
ATOM 2435 C C . PRO A 1 298 ? 0.609 -2.609 20.969 1 91.62 298 PRO A C 1
ATOM 2437 O O . PRO A 1 298 ? 1.313 -3.52 21.422 1 91.62 298 PRO A O 1
ATOM 2440 N N . CYS A 1 299 ? -0.51 -2.779 20.25 1 92.62 299 CYS A N 1
ATOM 2441 C CA . CYS A 1 299 ? -1.023 -4.137 20.109 1 92.62 299 CYS A CA 1
ATOM 2442 C C . CYS A 1 299 ? -1.111 -4.543 18.641 1 92.62 299 CYS A C 1
ATOM 2444 O O . CYS A 1 299 ? -1.445 -5.688 18.328 1 92.62 299 CYS A O 1
ATOM 2446 N N . CYS A 1 300 ? -0.861 -3.652 17.719 1 92.75 300 CYS A N 1
ATOM 2447 C CA . CYS A 1 300 ? -1.047 -3.945 16.312 1 92.75 300 CYS A CA 1
ATOM 2448 C C . CYS A 1 300 ? 0.288 -4.238 15.633 1 92.75 300 CYS A C 1
ATOM 2450 O O . CYS A 1 300 ? 1.282 -3.559 15.891 1 92.75 300 CYS A O 1
ATOM 2452 N N . ASN A 1 301 ? 0.305 -5.277 14.898 1 89.19 301 ASN A N 1
ATOM 2453 C CA . ASN A 1 301 ? 1.457 -5.656 14.086 1 89.19 301 ASN A CA 1
ATOM 2454 C C . ASN A 1 301 ? 1.028 -6.254 12.75 1 89.19 301 ASN A C 1
ATOM 2456 O O . ASN A 1 301 ? -0.164 -6.445 12.508 1 89.19 301 ASN A O 1
ATOM 2460 N N . GLN A 1 302 ? 1.979 -6.395 11.828 1 87.81 302 GLN A N 1
ATOM 2461 C CA . GLN A 1 302 ? 1.711 -6.992 10.523 1 87.81 302 GLN A CA 1
ATOM 2462 C C . GLN A 1 302 ? 2.617 -8.195 10.273 1 87.81 302 GLN A C 1
ATOM 2464 O O . GLN A 1 302 ? 3.797 -8.172 10.633 1 87.81 302 GLN A O 1
ATOM 2469 N N . PHE A 1 303 ? 2.039 -9.18 9.703 1 86.75 303 PHE A N 1
ATOM 2470 C CA . PHE A 1 303 ? 2.848 -10.305 9.25 1 86.75 303 PHE A CA 1
ATOM 2471 C C . PHE A 1 303 ? 3.65 -9.93 8.008 1 86.75 303 PHE A C 1
ATOM 2473 O O . PHE A 1 303 ? 3.357 -8.93 7.355 1 86.75 303 PHE A O 1
ATOM 2480 N N . PRO A 1 304 ? 4.652 -10.719 7.668 1 83 304 PRO A N 1
ATOM 2481 C CA . PRO A 1 304 ? 5.473 -10.398 6.496 1 83 304 PRO A CA 1
ATOM 2482 C C . PRO A 1 304 ? 4.656 -10.32 5.207 1 83 304 PRO A C 1
ATOM 2484 O O . PRO A 1 304 ? 5.016 -9.586 4.285 1 83 304 PRO A O 1
ATOM 2487 N N . ASN A 1 305 ? 3.617 -11.016 5.125 1 85 305 ASN A N 1
ATOM 2488 C CA . ASN A 1 305 ? 2.801 -10.977 3.918 1 85 305 ASN A CA 1
ATOM 2489 C C . ASN A 1 305 ? 1.858 -9.773 3.918 1 85 305 ASN A C 1
ATOM 2491 O O . ASN A 1 305 ? 1.129 -9.555 2.949 1 85 305 ASN A O 1
ATOM 2495 N N . GLY A 1 306 ? 1.87 -9.039 5.008 1 85.44 306 GLY A N 1
ATOM 2496 C CA . GLY A 1 306 ? 1.08 -7.82 5.051 1 85.44 306 GLY A CA 1
ATOM 2497 C C . GLY A 1 306 ? -0.208 -7.977 5.84 1 85.44 306 GLY A C 1
ATOM 2498 O O . GLY A 1 306 ? -0.926 -6.996 6.059 1 85.44 306 GLY A O 1
ATOM 2499 N N . GLU A 1 307 ? -0.548 -9.156 6.25 1 89.06 307 GLU A N 1
ATOM 2500 C CA . GLU A 1 307 ? -1.75 -9.367 7.055 1 89.06 307 GLU A CA 1
ATOM 2501 C C . GLU A 1 307 ? -1.614 -8.719 8.43 1 89.06 307 GLU A C 1
ATOM 2503 O O . GLU A 1 307 ? -0.546 -8.766 9.039 1 89.06 307 GLU A O 1
ATOM 2508 N N . ILE A 1 308 ? -2.68 -8.133 8.859 1 90.81 308 ILE A N 1
ATOM 2509 C CA . ILE A 1 308 ? -2.689 -7.43 10.141 1 90.81 308 ILE A CA 1
ATOM 2510 C C . ILE A 1 308 ? -2.91 -8.43 11.273 1 90.81 308 ILE A C 1
ATOM 2512 O O . ILE A 1 308 ? -3.701 -9.367 11.141 1 90.81 308 ILE A O 1
ATOM 2516 N N . ASN A 1 309 ? -2.141 -8.258 12.266 1 90.12 309 ASN A N 1
ATOM 2517 C CA . ASN A 1 309 ? -2.273 -9.07 13.469 1 90.12 309 ASN A CA 1
ATOM 2518 C C . ASN A 1 309 ? -2.383 -8.211 14.719 1 90.12 309 ASN A C 1
ATOM 2520 O O . ASN A 1 309 ? -1.681 -7.203 14.852 1 90.12 309 ASN A O 1
ATOM 2524 N N . VAL A 1 310 ? -3.369 -8.516 15.578 1 92.19 310 VAL A N 1
ATOM 2525 C CA . VAL A 1 310 ? -3.562 -7.789 16.828 1 92.19 310 VAL A CA 1
ATOM 2526 C C . VAL A 1 310 ? -3.361 -8.734 18.016 1 92.19 310 VAL A C 1
ATOM 2528 O O . VAL A 1 310 ? -3.971 -9.805 18.062 1 92.19 310 VAL A O 1
ATOM 2531 N N . SER A 1 311 ? -2.461 -8.398 18.859 1 90.5 311 SER A N 1
ATOM 2532 C CA . SER A 1 311 ? -2.199 -9.172 20.062 1 90.5 311 SER A CA 1
ATOM 2533 C C . SER A 1 311 ? -2.188 -8.273 21.297 1 90.5 311 SER A C 1
ATOM 2535 O O . SER A 1 311 ? -1.509 -7.246 21.328 1 90.5 311 SER A O 1
ATOM 2537 N N . LEU A 1 312 ? -2.982 -8.688 22.281 1 90.94 312 LEU A N 1
ATOM 2538 C CA . LEU A 1 312 ? -3.053 -7.914 23.516 1 90.94 312 LEU A CA 1
ATOM 2539 C C . LEU A 1 312 ? -2.033 -8.422 24.531 1 90.94 312 LEU A C 1
ATOM 2541 O O . LEU A 1 312 ? -1.996 -9.609 24.844 1 90.94 312 LEU A O 1
ATOM 2545 N N . SER A 1 313 ? -1.195 -7.535 25 1 87.31 313 SER A N 1
ATOM 2546 C CA . SER A 1 313 ? -0.165 -7.895 25.969 1 87.31 313 SER A CA 1
ATOM 2547 C C . SER A 1 313 ? -0.756 -8.078 27.375 1 87.31 313 SER A C 1
ATOM 2549 O O . SER A 1 313 ? -0.22 -8.828 28.188 1 87.31 313 SER A O 1
ATOM 2551 N N . ARG A 1 314 ? -1.765 -7.297 27.672 1 87.38 314 ARG A N 1
ATOM 2552 C CA . ARG A 1 314 ? -2.404 -7.344 28.984 1 87.38 314 ARG A CA 1
ATOM 2553 C C . ARG A 1 314 ? -3.893 -7.656 28.859 1 87.38 314 ARG A C 1
ATOM 2555 O O . ARG A 1 314 ? -4.512 -7.344 27.828 1 87.38 314 ARG A O 1
ATOM 2562 N N . THR A 1 315 ? -4.453 -8.258 29.844 1 86.88 315 THR A N 1
ATOM 2563 C CA . THR A 1 315 ? -5.867 -8.625 29.844 1 86.88 315 THR A CA 1
ATOM 2564 C C . THR A 1 315 ? -6.742 -7.387 30.016 1 86.88 315 THR A C 1
ATOM 2566 O O . THR A 1 315 ? -6.328 -6.402 30.625 1 86.88 315 THR A O 1
ATOM 2569 N N . LEU A 1 316 ? -7.863 -7.387 29.391 1 90.75 316 LEU A N 1
ATOM 2570 C CA . LEU A 1 316 ? -8.812 -6.277 29.422 1 90.75 316 LEU A CA 1
ATOM 2571 C C . LEU A 1 316 ? -10.102 -6.688 30.125 1 90.75 316 LEU A C 1
ATOM 2573 O O . LEU A 1 316 ? -11.133 -6.023 29.969 1 90.75 316 LEU A O 1
ATOM 2577 N N . ARG A 1 317 ? -10.094 -7.664 30.922 1 89.5 317 ARG A N 1
ATOM 2578 C CA . ARG A 1 317 ? -11.312 -8.203 31.516 1 89.5 317 ARG A CA 1
ATOM 2579 C C . ARG A 1 317 ? -11.93 -7.207 32.5 1 89.5 317 ARG A C 1
ATOM 2581 O O . ARG A 1 317 ? -11.258 -6.723 33.406 1 89.5 317 ARG A O 1
ATOM 2588 N N . GLY A 1 318 ? -13.141 -6.871 32.219 1 87.75 318 GLY A N 1
ATOM 2589 C CA . GLY A 1 318 ? -13.898 -6.02 33.125 1 87.75 318 GLY A CA 1
ATOM 2590 C C . GLY A 1 318 ? -13.547 -4.551 32.969 1 87.75 318 GLY A C 1
ATOM 2591 O O . GLY A 1 318 ? -14.07 -3.713 33.719 1 87.75 318 GLY A O 1
ATOM 2592 N N . ASP A 1 319 ? -12.719 -4.145 32.094 1 90.19 319 ASP A N 1
ATOM 2593 C CA . ASP A 1 319 ? -12.273 -2.762 31.922 1 90.19 319 ASP A CA 1
ATOM 2594 C C . ASP A 1 319 ? -13.141 -2.018 30.922 1 90.19 319 ASP A C 1
ATOM 2596 O O . ASP A 1 319 ? -13.875 -2.637 30.141 1 90.19 319 ASP A O 1
ATOM 2600 N N . ASP A 1 320 ? -13.125 -0.673 31.094 1 91.62 320 ASP A N 1
ATOM 2601 C CA . ASP A 1 320 ? -13.672 0.215 30.078 1 91.62 320 ASP A CA 1
ATOM 2602 C C . ASP A 1 320 ? -12.633 0.517 29 1 91.62 320 ASP A C 1
ATOM 2604 O O . ASP A 1 320 ? -11.68 1.265 29.234 1 91.62 320 ASP A O 1
ATOM 2608 N N . VAL A 1 321 ? -12.875 -0.027 27.844 1 95.06 321 VAL A N 1
ATOM 2609 C CA . VAL A 1 321 ? -11.828 0.002 26.828 1 95.06 321 VAL A CA 1
ATOM 2610 C C . VAL A 1 321 ? -12.188 1.011 25.75 1 95.06 321 VAL A C 1
ATOM 2612 O O . VAL A 1 321 ? -13.289 0.983 25.203 1 95.06 321 VAL A O 1
ATOM 2615 N N . PHE A 1 322 ? -11.297 1.896 25.516 1 96.5 322 PHE A N 1
ATOM 2616 C CA . PHE A 1 322 ? -11.406 2.859 24.422 1 96.5 322 PHE A CA 1
ATOM 2617 C C . PHE A 1 322 ? -10.406 2.537 23.312 1 96.5 322 PHE A C 1
ATOM 2619 O O . PHE A 1 322 ? -9.195 2.604 23.531 1 96.5 322 PHE A O 1
ATOM 2626 N N . VAL A 1 323 ? -10.906 2.17 22.141 1 97.56 323 VAL A N 1
ATOM 2627 C CA . VAL A 1 323 ? -10.055 1.828 21.016 1 97.56 323 VAL A CA 1
ATOM 2628 C C . VAL A 1 323 ? -9.906 3.041 20.094 1 97.56 323 VAL A C 1
ATOM 2630 O O . VAL A 1 323 ? -10.875 3.469 19.469 1 97.56 323 VAL A O 1
ATOM 2633 N N . LEU A 1 324 ? -8.68 3.521 20.062 1 97.38 324 LEU A N 1
ATOM 2634 C CA . LEU A 1 324 ? -8.383 4.77 19.359 1 97.38 324 LEU A CA 1
ATOM 2635 C C . LEU A 1 324 ? -7.68 4.504 18.031 1 97.38 324 LEU A C 1
ATOM 2637 O O . LEU A 1 324 ? -6.598 3.916 18.016 1 97.38 324 LEU A O 1
ATOM 2641 N N . GLN A 1 325 ? -8.312 4.965 16.906 1 96.31 325 GLN A N 1
ATOM 2642 C CA . GLN A 1 325 ? -7.676 4.793 15.609 1 96.31 325 GLN A CA 1
ATOM 2643 C C . GLN A 1 325 ? -8.312 5.699 14.555 1 96.31 325 GLN A C 1
ATOM 2645 O O . GLN A 1 325 ? -9.531 5.66 14.352 1 96.31 325 GLN A O 1
ATOM 2650 N N . SER A 1 326 ? -7.5 6.547 13.961 1 95.69 326 SER A N 1
ATOM 2651 C CA . SER A 1 326 ? -7.957 7.301 12.797 1 95.69 326 SER A CA 1
ATOM 2652 C C . SER A 1 326 ? -7.895 6.453 11.531 1 95.69 326 SER A C 1
ATOM 2654 O O . SER A 1 326 ? -6.922 5.734 11.305 1 95.69 326 SER A O 1
ATOM 2656 N N . LEU A 1 327 ? -8.945 6.453 10.773 1 94 327 LEU A N 1
ATOM 2657 C CA . LEU A 1 327 ? -9.016 5.633 9.57 1 94 327 LEU A CA 1
ATOM 2658 C C . LEU A 1 327 ? -8.391 6.363 8.383 1 94 327 LEU A C 1
ATOM 2660 O O . LEU A 1 327 ? -9.102 6.785 7.465 1 94 327 LEU A O 1
ATOM 2664 N N . VAL A 1 328 ? -7.051 6.531 8.438 1 91.44 328 VAL A N 1
ATOM 2665 C CA . VAL A 1 328 ? -6.332 7.258 7.398 1 91.44 328 VAL A CA 1
ATOM 2666 C C . VAL A 1 328 ? -5.273 6.352 6.773 1 91.44 328 VAL A C 1
ATOM 2668 O O . VAL A 1 328 ? -4.863 5.355 7.375 1 91.44 328 VAL A O 1
ATOM 2671 N N . ARG A 1 329 ? -4.992 6.672 5.566 1 88.06 329 ARG A N 1
ATOM 2672 C CA . ARG A 1 329 ? -3.912 5.957 4.895 1 88.06 329 ARG A CA 1
ATOM 2673 C C . ARG A 1 329 ? -2.551 6.387 5.434 1 88.06 329 ARG A C 1
ATOM 2675 O O . ARG A 1 329 ? -2.33 7.57 5.707 1 88.06 329 ARG A O 1
ATOM 2682 N N . CYS A 1 330 ? -1.72 5.414 5.734 1 85.69 330 CYS A N 1
ATOM 2683 C CA . CYS A 1 330 ? -0.363 5.68 6.199 1 85.69 330 CYS A CA 1
ATOM 2684 C C . CYS A 1 330 ? 0.658 4.902 5.379 1 85.69 330 CYS A C 1
ATOM 2686 O O . CYS A 1 330 ? 0.95 3.744 5.672 1 85.69 330 CYS A O 1
ATOM 2688 N N . ASP A 1 331 ? 1.305 5.562 4.477 1 76.25 331 ASP A N 1
ATOM 2689 C CA . ASP A 1 331 ? 2.182 4.922 3.5 1 76.25 331 ASP A CA 1
ATOM 2690 C C . ASP A 1 331 ? 3.426 4.352 4.172 1 76.25 331 ASP A C 1
ATOM 2692 O O . ASP A 1 331 ? 3.896 3.271 3.805 1 76.25 331 ASP A O 1
ATOM 2696 N N . HIS A 1 332 ? 3.957 5.039 5.172 1 77.31 332 HIS A N 1
ATOM 2697 C CA . HIS A 1 332 ? 5.195 4.574 5.789 1 77.31 332 HIS A CA 1
ATOM 2698 C C . HIS A 1 332 ? 4.977 3.275 6.559 1 77.31 332 HIS A C 1
ATOM 2700 O O . HIS A 1 332 ? 5.922 2.512 6.777 1 77.31 332 HIS A O 1
ATOM 2706 N N . LEU A 1 333 ? 3.684 3.061 6.922 1 79.62 333 LEU A N 1
ATOM 2707 C CA . LEU A 1 333 ? 3.357 1.827 7.629 1 79.62 333 LEU A CA 1
ATOM 2708 C C . LEU A 1 333 ? 2.738 0.805 6.684 1 79.62 333 LEU A C 1
ATOM 2710 O O . LEU A 1 333 ? 2.408 -0.309 7.094 1 79.62 333 LEU A O 1
ATOM 2714 N N . GLY A 1 334 ? 2.568 1.206 5.461 1 77.62 334 GLY A N 1
ATOM 2715 C CA . GLY A 1 334 ? 1.966 0.314 4.484 1 77.62 334 GLY A CA 1
ATOM 2716 C C . GLY A 1 334 ? 0.497 0.043 4.75 1 77.62 334 GLY A C 1
ATOM 2717 O O . GLY A 1 334 ? 0.003 -1.053 4.477 1 77.62 334 GLY A O 1
ATOM 2718 N N . LEU A 1 335 ? -0.17 0.97 5.367 1 84.94 335 LEU A N 1
ATOM 2719 C CA . LEU A 1 335 ? -1.576 0.793 5.715 1 84.94 335 LEU A CA 1
ATOM 2720 C C . LEU A 1 335 ? -2.465 1.695 4.867 1 84.94 335 LEU A C 1
ATOM 2722 O O . LEU A 1 335 ? -2.201 2.895 4.742 1 84.94 335 LEU A O 1
ATOM 2726 N N . SER A 1 336 ? -3.428 1.098 4.207 1 88.31 336 SER A N 1
ATOM 2727 C CA . SER A 1 336 ? -4.477 1.843 3.516 1 88.31 336 SER A CA 1
ATOM 2728 C C . SER A 1 336 ? -5.625 2.18 4.457 1 88.31 336 SER A C 1
ATOM 2730 O O . SER A 1 336 ? -5.598 1.819 5.637 1 88.31 336 SER A O 1
ATOM 2732 N N . HIS A 1 337 ? -6.613 2.943 3.945 1 89.88 337 HIS A N 1
ATOM 2733 C CA . HIS A 1 337 ? -7.82 3.211 4.723 1 89.88 337 HIS A CA 1
ATOM 2734 C C . HIS A 1 337 ? -8.469 1.914 5.191 1 89.88 337 HIS A C 1
ATOM 2736 O O . HIS A 1 337 ? -8.891 1.809 6.344 1 89.88 337 HIS A O 1
ATOM 2742 N N . SER A 1 338 ? -8.406 0.965 4.297 1 89.5 338 SER A N 1
ATOM 2743 C CA . SER A 1 338 ? -9.016 -0.324 4.621 1 89.5 338 SER A CA 1
ATOM 2744 C C . SER A 1 338 ? -8.164 -1.092 5.633 1 89.5 338 SER A C 1
ATOM 2746 O O . SER A 1 338 ? -8.703 -1.84 6.453 1 89.5 338 SER A O 1
ATOM 2748 N N . GLY A 1 339 ? -6.891 -0.881 5.496 1 89.88 339 GLY A N 1
ATOM 2749 C CA . GLY A 1 339 ? -6.008 -1.512 6.465 1 89.88 339 GLY A CA 1
ATOM 2750 C C . GLY A 1 339 ? -6.211 -1 7.879 1 89.88 339 GLY A C 1
ATOM 2751 O O . GLY A 1 339 ? -6.246 -1.784 8.828 1 89.88 339 GLY A O 1
ATOM 2752 N N . THR A 1 340 ? -6.32 0.301 7.953 1 93.44 340 THR A N 1
ATOM 2753 C CA . THR A 1 340 ? -6.547 0.898 9.266 1 93.44 340 THR A CA 1
ATOM 2754 C C . THR A 1 340 ? -7.91 0.486 9.82 1 93.44 340 THR A C 1
ATOM 2756 O O . THR A 1 340 ? -8.07 0.312 11.031 1 93.44 340 THR A O 1
ATOM 2759 N N . PHE A 1 341 ? -8.828 0.295 8.977 1 93.25 341 PHE A N 1
ATOM 2760 C CA . PHE A 1 341 ? -10.141 -0.182 9.398 1 93.25 341 PHE A CA 1
ATOM 2761 C C . PHE A 1 341 ? -10.055 -1.611 9.922 1 93.25 341 PHE A C 1
ATOM 2763 O O . PHE A 1 341 ? -10.648 -1.94 10.953 1 93.25 341 PHE A O 1
ATOM 2770 N N . MET A 1 342 ? -9.375 -2.4 9.18 1 91.31 342 MET A N 1
ATOM 2771 C CA . MET A 1 342 ? -9.234 -3.789 9.609 1 91.31 342 MET A CA 1
ATOM 2772 C C . MET A 1 342 ? -8.531 -3.873 10.961 1 91.31 342 MET A C 1
ATOM 2774 O O . MET A 1 342 ? -8.891 -4.707 11.797 1 91.31 342 MET A O 1
ATOM 2778 N N . GLU A 1 343 ? -7.535 -3.051 11.164 1 93.44 343 GLU A N 1
ATOM 2779 C CA . GLU A 1 343 ? -6.895 -2.988 12.477 1 93.44 343 GLU A CA 1
ATOM 2780 C C . GLU A 1 343 ? -7.906 -2.666 13.57 1 93.44 343 GLU A C 1
ATOM 2782 O O . GLU A 1 343 ? -7.918 -3.311 14.625 1 93.44 343 GLU A O 1
ATOM 2787 N N . LEU A 1 344 ? -8.703 -1.667 13.281 1 95.25 344 LEU A N 1
ATOM 2788 C CA . LEU A 1 344 ? -9.719 -1.261 14.242 1 95.25 344 LEU A CA 1
ATOM 2789 C C . LEU A 1 344 ? -10.688 -2.404 14.523 1 95.25 344 LEU A C 1
ATOM 2791 O O . LEU A 1 344 ? -11 -2.689 15.68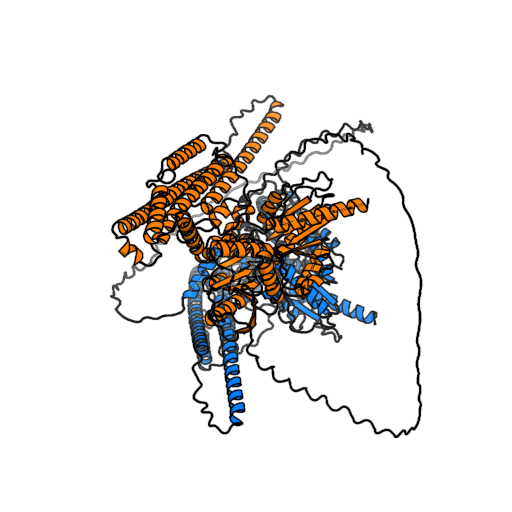 1 95.25 344 LEU A O 1
ATOM 2795 N N . ALA A 1 345 ? -11.133 -3.045 13.461 1 92.62 345 ALA A N 1
ATOM 2796 C CA . ALA A 1 345 ? -12.086 -4.145 13.594 1 92.62 345 ALA A CA 1
ATOM 2797 C C . ALA A 1 345 ? -11.5 -5.281 14.43 1 92.62 345 ALA A C 1
ATOM 2799 O O . ALA A 1 345 ? -12.172 -5.801 15.328 1 92.62 345 ALA A O 1
ATOM 2800 N N . LEU A 1 346 ? -10.273 -5.613 14.117 1 92.44 346 LEU A N 1
ATOM 2801 C CA . LEU A 1 346 ? -9.609 -6.695 14.844 1 92.44 346 LEU A CA 1
ATOM 2802 C C . LEU A 1 346 ? -9.391 -6.316 16.297 1 92.44 346 LEU A C 1
ATOM 2804 O O . LEU A 1 346 ? -9.523 -7.156 17.188 1 92.44 346 LEU A O 1
ATOM 2808 N N . MET A 1 347 ? -9.031 -5.062 16.547 1 95.69 347 MET A N 1
ATOM 2809 C CA . MET A 1 347 ? -8.844 -4.598 17.922 1 95.69 347 MET A CA 1
ATOM 2810 C C . MET A 1 347 ? -10.141 -4.699 18.703 1 95.69 347 MET A C 1
ATOM 2812 O O . MET A 1 347 ? -10.141 -5.156 19.859 1 95.69 347 MET A O 1
ATOM 2816 N N . LEU A 1 348 ? -11.242 -4.25 18.109 1 95.12 348 LEU A N 1
ATOM 2817 C CA . LEU A 1 348 ? -12.547 -4.309 18.766 1 95.12 348 LEU A CA 1
ATOM 2818 C C . LEU A 1 348 ? -12.945 -5.75 19.062 1 95.12 348 LEU A C 1
ATOM 2820 O O . LEU A 1 348 ? -13.391 -6.062 20.172 1 95.12 348 LEU A O 1
ATOM 2824 N N . HIS A 1 349 ? -12.758 -6.594 18.141 1 92.25 349 HIS A N 1
ATOM 2825 C CA . HIS A 1 349 ? -13.102 -8 18.281 1 92.25 349 HIS A CA 1
ATOM 2826 C C . HIS A 1 349 ? -12.273 -8.664 19.375 1 92.25 349 HIS A C 1
ATOM 2828 O O . HIS A 1 349 ? -12.797 -9.438 20.172 1 92.25 349 HIS A O 1
ATOM 2834 N N . THR A 1 350 ? -10.969 -8.367 19.359 1 91.69 350 THR A N 1
ATOM 2835 C CA . THR A 1 350 ? -10.078 -8.945 20.359 1 91.69 350 THR A CA 1
ATOM 2836 C C . THR A 1 350 ? -10.438 -8.438 21.75 1 91.69 350 THR A C 1
ATOM 2838 O O . THR A 1 350 ? -10.359 -9.188 22.719 1 91.69 350 THR A O 1
ATOM 2841 N N . ALA A 1 351 ? -10.805 -7.172 21.828 1 93.81 351 ALA A N 1
ATOM 2842 C CA . ALA A 1 351 ? -11.25 -6.621 23.109 1 93.81 351 ALA A CA 1
ATOM 2843 C C . ALA A 1 351 ? -12.508 -7.332 23.609 1 93.81 351 ALA A C 1
ATOM 2845 O O . ALA A 1 351 ? -12.641 -7.602 24.797 1 93.81 351 ALA A O 1
ATOM 2846 N N . ARG A 1 352 ? -13.406 -7.656 22.703 1 91.94 352 ARG A N 1
ATOM 2847 C CA . ARG A 1 352 ? -14.625 -8.375 23.031 1 91.94 352 ARG A CA 1
ATOM 2848 C C . ARG A 1 352 ? -14.32 -9.781 23.547 1 91.94 352 ARG A C 1
ATOM 2850 O O . ARG A 1 352 ? -14.875 -10.227 24.547 1 91.94 352 ARG A O 1
ATOM 2857 N N . LEU A 1 353 ? -13.43 -10.406 22.891 1 87.88 353 LEU A N 1
ATOM 2858 C CA . LEU A 1 353 ? -13.031 -11.758 23.266 1 87.88 353 LEU A CA 1
ATOM 2859 C C . LEU A 1 353 ? -12.336 -11.758 24.625 1 87.88 353 LEU A C 1
ATOM 2861 O O . LEU A 1 353 ? -12.406 -12.742 25.359 1 87.88 353 LEU A O 1
ATOM 2865 N N . SER A 1 354 ? -11.711 -10.633 24.938 1 90.25 354 SER A N 1
ATOM 2866 C CA . SER A 1 354 ? -11.016 -10.5 26.203 1 90.25 354 SER A CA 1
ATOM 2867 C C . SER A 1 354 ? -11.977 -10.109 27.328 1 90.25 354 SER A C 1
ATOM 2869 O O . SER A 1 354 ? -11.555 -9.773 28.438 1 90.25 354 SER A O 1
ATOM 2871 N N . SER A 1 355 ? -13.266 -10.055 27.062 1 90.75 355 SER A N 1
ATOM 2872 C CA . SER A 1 355 ? -14.344 -9.828 28.016 1 90.75 355 SER A CA 1
ATOM 2873 C C . SER A 1 355 ? -14.289 -8.422 28.594 1 90.75 355 SER A C 1
ATOM 2875 O O . SER A 1 355 ? -14.422 -8.234 29.797 1 90.75 355 SER A O 1
ATOM 2877 N N . ALA A 1 356 ? -13.984 -7.449 27.719 1 91.56 356 ALA A N 1
ATOM 2878 C CA . ALA A 1 356 ? -14.094 -6.055 28.125 1 91.56 356 ALA A CA 1
ATOM 2879 C C . ALA A 1 356 ? -15.531 -5.711 28.531 1 91.56 356 ALA A C 1
ATOM 2881 O O . ALA A 1 356 ? -16.484 -6.195 27.906 1 91.56 356 ALA A O 1
ATOM 2882 N N . ALA A 1 357 ? -15.688 -4.938 29.578 1 88.62 357 ALA A N 1
ATOM 2883 C CA . ALA A 1 357 ? -17.031 -4.578 30.031 1 88.62 357 ALA A CA 1
ATOM 2884 C C . ALA A 1 357 ? -17.734 -3.699 29.016 1 88.62 357 ALA A C 1
ATOM 2886 O O . ALA A 1 357 ? -18.922 -3.92 28.703 1 88.62 357 ALA A O 1
ATOM 2887 N N . ARG A 1 358 ? -17.016 -2.744 28.578 1 92.19 358 ARG A N 1
ATOM 2888 C CA . ARG A 1 358 ? -17.531 -1.81 27.578 1 92.19 358 ARG A CA 1
ATOM 2889 C C . ARG A 1 358 ? -16.469 -1.47 26.547 1 92.19 358 ARG A C 1
ATOM 2891 O O . ARG A 1 358 ? -15.289 -1.316 26.891 1 92.19 358 ARG A O 1
ATOM 2898 N N . ILE A 1 359 ? -16.891 -1.388 25.328 1 95.56 359 ILE A N 1
ATOM 2899 C CA . ILE A 1 359 ? -15.977 -1.1 24.234 1 95.56 359 ILE A CA 1
ATOM 2900 C C . ILE A 1 359 ? -16.469 0.113 23.453 1 95.56 359 ILE A C 1
ATOM 2902 O O . ILE A 1 359 ? -17.578 0.111 22.922 1 95.56 359 ILE A O 1
ATOM 2906 N N . THR A 1 360 ? -15.672 1.176 23.438 1 96.06 360 THR A N 1
ATOM 2907 C CA . THR A 1 360 ? -15.977 2.395 22.703 1 96.06 360 THR A CA 1
ATOM 2908 C C . THR A 1 360 ? -14.922 2.643 21.625 1 96.06 360 THR A C 1
ATOM 2910 O O . THR A 1 360 ? -13.719 2.598 21.891 1 96.06 360 THR A O 1
ATOM 2913 N N . ALA A 1 361 ? -15.359 2.844 20.406 1 97.19 361 ALA A N 1
ATOM 2914 C CA . ALA A 1 361 ? -14.445 3.188 19.328 1 97.19 361 ALA A CA 1
ATOM 2915 C C . ALA A 1 361 ? -14.266 4.699 19.219 1 97.19 361 ALA A C 1
ATOM 2917 O O . ALA A 1 361 ? -15.242 5.441 19.109 1 97.19 361 ALA A O 1
ATOM 2918 N N . VAL A 1 362 ? -13.078 5.156 19.422 1 97.5 362 VAL A N 1
ATOM 2919 C CA . VAL A 1 362 ? -12.734 6.562 19.234 1 97.5 362 VAL A CA 1
ATOM 2920 C C . VAL A 1 362 ? -12.031 6.75 17.891 1 97.5 362 VAL A C 1
ATOM 2922 O O . VAL A 1 362 ? -10.859 6.398 17.75 1 97.5 362 VAL A O 1
ATOM 2925 N N . ILE A 1 363 ? -12.719 7.359 16.938 1 96.88 363 ILE A N 1
ATOM 2926 C CA . ILE A 1 363 ? -12.227 7.492 15.57 1 96.88 363 ILE A CA 1
ATOM 2927 C C . ILE A 1 363 ? -12.125 8.969 15.203 1 96.88 363 ILE A C 1
ATOM 2929 O O . ILE A 1 363 ? -13.055 9.539 14.625 1 96.88 363 ILE A O 1
ATOM 2933 N N . PRO A 1 364 ? -10.961 9.57 15.367 1 96.25 364 PRO A N 1
ATOM 2934 C CA . PRO A 1 364 ? -10.828 11 15.07 1 96.25 364 PRO A CA 1
ATOM 2935 C C . PRO A 1 364 ? -11.18 11.336 13.617 1 96.25 364 PRO A C 1
ATOM 2937 O O . PRO A 1 364 ? -11.859 12.328 13.359 1 96.25 364 PRO A O 1
ATOM 2940 N N . TYR A 1 365 ? -10.734 10.539 12.711 1 95.31 365 TYR A N 1
ATOM 2941 C CA . TYR A 1 365 ? -11.102 10.688 11.312 1 95.31 365 TYR A CA 1
ATOM 2942 C C . TYR A 1 365 ? -11.789 9.43 10.789 1 95.31 365 TYR A C 1
ATOM 2944 O O . TYR A 1 365 ? -11.18 8.359 10.75 1 95.31 365 TYR A O 1
ATOM 2952 N N . LEU A 1 366 ? -12.953 9.594 10.422 1 92.88 366 LEU A N 1
ATOM 2953 C CA . LEU A 1 366 ? -13.734 8.492 9.883 1 92.88 366 LEU A CA 1
ATOM 2954 C C . LEU A 1 366 ? -13.695 8.484 8.359 1 92.88 366 LEU A C 1
ATOM 2956 O O . LEU A 1 366 ? -14.266 9.367 7.711 1 92.88 366 LEU A O 1
ATOM 2960 N N . ALA A 1 367 ? -13.047 7.457 7.824 1 89.88 367 ALA A N 1
ATOM 2961 C CA . ALA A 1 367 ? -12.977 7.305 6.371 1 89.88 367 ALA A CA 1
ATOM 2962 C C . ALA A 1 367 ? -14.305 6.816 5.809 1 89.88 367 ALA A C 1
ATOM 2964 O O . ALA A 1 367 ? -15.148 6.305 6.543 1 89.88 367 ALA A O 1
ATOM 2965 N N . TYR A 1 368 ? -14.562 6.949 4.516 1 87.25 368 TYR A N 1
ATOM 2966 C CA . TYR A 1 368 ? -15.727 6.477 3.783 1 87.25 368 TYR A CA 1
ATOM 2967 C C . TYR A 1 368 ? -16.969 7.258 4.176 1 87.25 368 TYR A C 1
ATOM 2969 O O . TYR A 1 368 ? -18.094 6.824 3.914 1 87.25 368 TYR A O 1
ATOM 2977 N N . ALA A 1 369 ? -16.766 8.398 4.789 1 83.25 369 ALA A N 1
ATOM 2978 C CA . ALA A 1 369 ? -17.891 9.156 5.316 1 83.25 369 ALA A CA 1
ATOM 2979 C C . ALA A 1 369 ? -18.547 9.984 4.219 1 83.25 369 ALA A C 1
ATOM 2981 O O . ALA A 1 369 ? -19.656 10.516 4.406 1 83.25 369 ALA A O 1
ATOM 2982 N N . ASP A 1 370 ? -17.938 10.062 3.043 1 78.69 370 ASP A N 1
ATOM 2983 C CA . ASP A 1 370 ? -18.469 10.906 1.975 1 78.69 370 ASP A CA 1
ATOM 2984 C C . ASP A 1 370 ? -19.578 10.18 1.209 1 78.69 370 ASP A C 1
ATOM 2986 O O . ASP A 1 370 ? -20.391 10.812 0.534 1 78.69 370 ASP A O 1
ATOM 2990 N N . SER A 1 371 ? -19.547 8.859 1.301 1 78.38 371 SER A N 1
ATOM 2991 C CA . SER A 1 371 ? -20.578 8.055 0.655 1 78.38 371 SER A CA 1
ATOM 2992 C C . SER A 1 371 ? -21.484 7.391 1.685 1 78.38 371 SER A C 1
ATOM 2994 O O . SER A 1 371 ? -21 6.746 2.621 1 78.38 371 SER A O 1
ATOM 2996 N N . VAL A 1 372 ? -22.734 7.594 1.495 1 77.62 372 VAL A N 1
ATOM 2997 C CA . VAL A 1 372 ? -23.703 7.055 2.434 1 77.62 372 VAL A CA 1
ATOM 2998 C C . VAL A 1 372 ? -23.641 5.527 2.43 1 77.62 372 VAL A C 1
ATOM 3000 O O . VAL A 1 372 ? -23.672 4.898 3.488 1 77.62 372 VAL A O 1
ATOM 3003 N N . SER A 1 373 ? -23.469 5.016 1.262 1 78.38 373 SER A N 1
ATOM 3004 C CA . SER A 1 373 ? -23.422 3.562 1.156 1 78.38 373 SER A CA 1
ATOM 3005 C C . SER A 1 373 ? -22.172 2.996 1.817 1 78.38 373 SER A C 1
ATOM 3007 O O . SER A 1 373 ? -22.234 1.971 2.498 1 78.38 373 SER A O 1
ATOM 3009 N N . SER A 1 374 ? -21.125 3.684 1.667 1 84.94 374 SER A N 1
ATOM 3010 C CA . SER A 1 374 ? -19.859 3.188 2.209 1 84.94 374 SER A CA 1
ATOM 3011 C C . SER A 1 374 ? -19.828 3.318 3.729 1 84.94 374 SER A C 1
ATOM 3013 O O . SER A 1 374 ? -19.328 2.426 4.422 1 84.94 374 SER A O 1
ATOM 3015 N N . VAL A 1 375 ? -20.375 4.391 4.223 1 86.44 375 VAL A N 1
ATOM 3016 C CA . VAL A 1 375 ? -20.344 4.598 5.668 1 86.44 375 VAL A CA 1
ATOM 3017 C C . VAL A 1 375 ? -21.281 3.619 6.352 1 86.44 375 VAL A C 1
ATOM 3019 O O . VAL A 1 375 ? -21.031 3.178 7.477 1 86.44 375 VAL A O 1
ATOM 3022 N N . ALA A 1 376 ? -22.359 3.324 5.672 1 86.38 376 ALA A N 1
ATOM 3023 C CA . ALA A 1 376 ? -23.281 2.334 6.215 1 86.38 376 ALA A CA 1
ATOM 3024 C C . ALA A 1 376 ? -22.578 0.992 6.43 1 86.38 376 ALA A C 1
ATOM 3026 O O . ALA A 1 376 ? -22.812 0.325 7.441 1 86.38 376 ALA A O 1
ATOM 3027 N N . VAL A 1 377 ? -21.781 0.656 5.492 1 87.44 377 VAL A N 1
ATOM 3028 C CA . VAL A 1 377 ? -21.016 -0.588 5.594 1 87.44 377 VAL A CA 1
ATOM 3029 C C . VAL A 1 377 ? -20.062 -0.518 6.785 1 87.44 377 VAL A C 1
ATOM 3031 O O . VAL A 1 377 ? -20 -1.453 7.586 1 87.44 377 VAL A O 1
ATOM 3034 N N . VAL A 1 378 ? -19.375 0.565 6.891 1 89.38 378 VAL A N 1
ATOM 3035 C CA . VAL A 1 378 ? -18.406 0.74 7.969 1 89.38 378 VAL A CA 1
ATOM 3036 C C . VAL A 1 378 ? -19.125 0.683 9.32 1 89.38 378 VAL A C 1
ATOM 3038 O O . VAL A 1 378 ? -18.656 0.023 10.25 1 89.38 378 VAL A O 1
ATOM 3041 N N . ALA A 1 379 ? -20.234 1.342 9.375 1 90.31 379 ALA A N 1
ATOM 3042 C CA . ALA A 1 379 ? -21.016 1.366 10.609 1 90.31 379 ALA A CA 1
ATOM 3043 C C . ALA A 1 379 ? -21.484 -0.036 11 1 90.31 379 ALA A C 1
ATOM 3045 O O . ALA A 1 379 ? -21.344 -0.448 12.148 1 90.31 379 ALA A O 1
ATOM 3046 N N . GLU A 1 380 ? -21.953 -0.754 10.078 1 88.88 380 GLU A N 1
ATOM 3047 C CA . GLU A 1 380 ? -22.438 -2.107 10.328 1 88.88 380 GLU A CA 1
ATOM 3048 C C . GLU A 1 380 ? -21.297 -3.029 10.75 1 88.88 380 GLU A C 1
ATOM 3050 O O . GLU A 1 380 ? -21.469 -3.875 11.633 1 88.88 380 GLU A O 1
ATOM 3055 N N . LEU A 1 381 ? -20.234 -2.834 10.125 1 89.62 381 LEU A N 1
ATOM 3056 C CA . LEU A 1 381 ? -19.094 -3.67 10.438 1 89.62 381 LEU A CA 1
ATOM 3057 C C . LEU A 1 381 ? -18.578 -3.389 11.852 1 89.62 381 LEU A C 1
ATOM 3059 O O . LEU A 1 381 ? -18.234 -4.312 12.586 1 89.62 381 LEU A O 1
ATOM 3063 N N . LEU A 1 382 ? -18.547 -2.15 12.203 1 90.38 382 LEU A N 1
ATOM 3064 C CA . LEU A 1 382 ? -18.094 -1.775 13.539 1 90.38 382 LEU A CA 1
ATOM 3065 C C . LEU A 1 382 ? -19.016 -2.344 14.609 1 90.38 382 LEU A C 1
ATOM 3067 O O . LEU A 1 382 ? -18.547 -2.83 15.641 1 90.38 382 LEU A O 1
ATOM 3071 N N . GLU A 1 383 ? -20.25 -2.307 14.344 1 89.5 383 GLU A N 1
ATOM 3072 C CA . GLU A 1 383 ? -21.234 -2.832 15.289 1 89.5 383 GLU A CA 1
ATOM 3073 C C . GLU A 1 383 ? -21.078 -4.34 15.461 1 89.5 383 GLU A C 1
ATOM 3075 O O . GLU A 1 383 ? -21.125 -4.848 16.594 1 89.5 383 GLU A O 1
ATOM 3080 N N . LYS A 1 384 ? -20.859 -4.984 14.383 1 88.56 384 LYS A N 1
ATOM 3081 C CA . LYS A 1 384 ? -20.734 -6.438 14.422 1 88.56 384 LYS A CA 1
ATOM 3082 C C . LYS A 1 384 ? -19.484 -6.863 15.188 1 88.56 384 LYS A C 1
ATOM 3084 O O . LYS A 1 384 ? -19.453 -7.934 15.797 1 88.56 384 LYS A O 1
ATOM 3089 N N . MET A 1 385 ? -18.516 -6.004 15.188 1 90.25 385 MET A N 1
ATOM 3090 C CA . MET A 1 385 ? -17.266 -6.34 15.852 1 90.25 385 MET A CA 1
ATOM 3091 C C . MET A 1 385 ? -17.359 -6.105 17.359 1 90.25 385 MET A C 1
ATOM 3093 O O . MET A 1 385 ? -16.422 -6.426 18.094 1 90.25 385 MET A O 1
ATOM 3097 N N . GLY A 1 386 ? -18.422 -5.504 17.828 1 88.31 386 GLY A N 1
ATOM 3098 C CA . GLY A 1 386 ? -18.656 -5.398 19.266 1 88.31 386 GLY A CA 1
ATOM 3099 C C . GLY A 1 386 ? -18.641 -3.967 19.766 1 88.31 386 GLY A C 1
ATOM 3100 O O . GLY A 1 386 ? -18.688 -3.727 20.969 1 88.31 386 GLY A O 1
ATOM 3101 N N . CYS A 1 387 ? -18.594 -3.084 18.891 1 92.06 387 CYS A N 1
ATOM 3102 C CA . CYS A 1 387 ? -18.578 -1.681 19.297 1 92.06 387 CYS A CA 1
ATOM 3103 C C . CYS A 1 387 ? -19.922 -1.244 19.844 1 92.06 387 CYS A C 1
ATOM 3105 O O . CYS A 1 387 ? -20.953 -1.452 19.219 1 92.06 387 CYS A O 1
ATOM 3107 N N . GLN A 1 388 ? -19.875 -0.635 21.047 1 93.06 388 GLN A N 1
ATOM 3108 C CA . GLN A 1 388 ? -21.125 -0.219 21.688 1 93.06 388 GLN A CA 1
ATOM 3109 C C . GLN A 1 388 ? -21.344 1.281 21.531 1 93.06 388 GLN A C 1
ATOM 3111 O O . GLN A 1 388 ? -22.484 1.748 21.562 1 93.06 388 GLN A O 1
ATOM 3116 N N . HIS A 1 389 ? -20.234 1.989 21.484 1 94.12 389 HIS A N 1
ATOM 3117 C CA . HIS A 1 389 ? -20.266 3.436 21.297 1 94.12 389 HIS A CA 1
ATOM 3118 C C . HIS A 1 389 ? -19.188 3.891 20.328 1 94.12 389 HIS A C 1
ATOM 3120 O O . HIS A 1 389 ? -18.141 3.256 20.219 1 94.12 389 HIS A O 1
ATOM 3126 N N . VAL A 1 390 ? -19.547 4.938 19.578 1 94.69 390 VAL A N 1
ATOM 3127 C CA . VAL A 1 390 ? -18.562 5.48 18.641 1 94.69 390 VAL A CA 1
ATOM 3128 C C . VAL A 1 390 ? -18.391 6.98 18.891 1 94.69 390 VAL A C 1
ATOM 3130 O O . VAL A 1 390 ? -19.375 7.707 19.047 1 94.69 390 VAL A O 1
ATOM 3133 N N . ILE A 1 391 ? -17.141 7.426 19.062 1 95.06 391 ILE A N 1
ATOM 3134 C CA . ILE A 1 391 ? -16.797 8.836 19.172 1 95.06 391 ILE A CA 1
ATOM 3135 C C . ILE A 1 391 ? -16.016 9.258 17.922 1 95.06 391 ILE A C 1
ATOM 3137 O O . ILE A 1 391 ? -15.047 8.602 17.531 1 95.06 391 ILE A O 1
ATOM 3141 N N . THR A 1 392 ? -16.391 10.273 17.203 1 94.25 392 THR A N 1
ATOM 3142 C CA . THR A 1 392 ? -15.688 10.797 16.047 1 94.25 392 THR A CA 1
ATOM 3143 C C . THR A 1 392 ? -15.633 12.32 16.094 1 94.25 392 THR A C 1
ATOM 3145 O O . THR A 1 392 ? -16.203 12.938 17 1 94.25 392 THR A O 1
ATOM 3148 N N . VAL A 1 393 ? -14.797 12.898 15.188 1 94.44 393 VAL A N 1
ATOM 3149 C CA . VAL A 1 393 ? -14.617 14.352 15.195 1 94.44 393 VAL A CA 1
ATOM 3150 C C . VAL A 1 393 ? -15.07 14.938 13.859 1 94.44 393 VAL A C 1
ATOM 3152 O O . VAL A 1 393 ? -14.547 14.57 12.805 1 94.44 393 VAL A O 1
ATOM 3155 N N . ASP A 1 394 ? -15.992 15.789 13.875 1 90.94 394 ASP A N 1
ATOM 3156 C CA . ASP A 1 394 ? -16.453 16.594 12.758 1 90.94 394 ASP A CA 1
ATOM 3157 C C . ASP A 1 394 ? -16.719 15.734 11.523 1 90.94 394 ASP A C 1
ATOM 3159 O O . ASP A 1 394 ? -15.953 15.797 10.555 1 90.94 394 ASP A O 1
ATOM 3163 N N . MET A 1 395 ? -17.797 15.055 11.516 1 87.56 395 MET A N 1
ATOM 3164 C CA . MET A 1 395 ? -18.188 14.289 10.336 1 87.56 395 MET A CA 1
ATOM 3165 C C . MET A 1 395 ? -18.781 15.203 9.266 1 87.56 395 MET A C 1
ATOM 3167 O O . MET A 1 395 ? -19.375 16.234 9.586 1 87.56 395 MET A O 1
ATOM 3171 N N . SER A 1 396 ? -18.516 15.016 7.984 1 76.12 396 SER A N 1
ATOM 3172 C CA . SER A 1 396 ? -18.906 15.891 6.883 1 76.12 396 SER A CA 1
ATOM 3173 C C . SER A 1 396 ? -20.422 15.984 6.766 1 76.12 396 SER A C 1
ATOM 3175 O O . SER A 1 396 ? -20.969 17.031 6.426 1 76.12 396 SER A O 1
ATOM 3177 N N . SER A 1 397 ? -21.031 14.828 6.902 1 74.19 397 SER A N 1
ATOM 3178 C CA . SER A 1 397 ? -22.484 14.883 6.699 1 74.19 397 SER A CA 1
ATOM 3179 C C . SER A 1 397 ? -23.234 14.352 7.914 1 74.19 397 SER A C 1
ATOM 3181 O O . SER A 1 397 ? -22.859 13.312 8.469 1 74.19 397 SER A O 1
ATOM 3183 N N . GLU A 1 398 ? -24.188 15.164 8.305 1 67.94 398 GLU A N 1
ATOM 3184 C CA . GLU A 1 398 ? -25.062 14.734 9.391 1 67.94 398 GLU A CA 1
ATOM 3185 C C . GLU A 1 398 ? -25.906 13.523 8.984 1 67.94 398 GLU A C 1
ATOM 3187 O O . GLU A 1 398 ? -26.328 12.742 9.836 1 67.94 398 GLU A O 1
ATOM 3192 N N . GLN A 1 399 ? -26 13.414 7.684 1 70.12 399 GLN A N 1
ATOM 3193 C CA . GLN A 1 399 ? -26.812 12.305 7.172 1 70.12 399 GLN A CA 1
ATOM 3194 C C . GLN A 1 399 ? -26.156 10.961 7.484 1 70.12 399 GLN A C 1
ATOM 3196 O O . GLN A 1 399 ? -26.844 9.953 7.645 1 70.12 399 GLN A O 1
ATOM 3201 N N . VAL A 1 400 ? -24.922 11.039 7.719 1 76.56 400 VAL A N 1
ATOM 3202 C CA . VAL A 1 400 ? -24.172 9.805 7.906 1 76.56 400 VAL A CA 1
ATOM 3203 C C . VAL A 1 400 ? -24.328 9.312 9.344 1 76.56 400 VAL A C 1
ATOM 3205 O O . VAL A 1 400 ? -24.156 8.125 9.633 1 76.56 400 VAL A O 1
ATOM 3208 N N . GLU A 1 401 ? -24.781 10.203 10.234 1 77.12 401 GLU A N 1
ATOM 3209 C CA . GLU A 1 401 ? -24.953 9.844 11.633 1 77.12 401 GLU A CA 1
ATOM 3210 C C . GLU A 1 401 ? -26.062 8.805 11.805 1 77.12 401 GLU A C 1
ATOM 3212 O O . GLU A 1 401 ? -25.969 7.926 12.664 1 77.12 401 GLU A O 1
ATOM 3217 N N . GLY A 1 402 ? -26.984 8.828 10.953 1 77.75 402 GLY A N 1
ATOM 3218 C CA . GLY A 1 402 ? -28.125 7.934 11.039 1 77.75 402 GLY A CA 1
ATOM 3219 C C . GLY A 1 402 ? -27.812 6.52 10.594 1 77.75 402 GLY A C 1
ATOM 3220 O O . GLY A 1 402 ? -28.578 5.594 10.875 1 77.75 402 GLY A O 1
ATOM 3221 N N . MET A 1 403 ? -26.703 6.332 10.062 1 81.25 403 MET A N 1
ATOM 3222 C CA . MET A 1 403 ? -26.359 5.012 9.547 1 81.25 403 MET A CA 1
ATOM 3223 C C . MET A 1 403 ? -25.844 4.109 10.664 1 81.25 403 MET A C 1
ATOM 3225 O O . MET A 1 403 ? -25.75 2.895 10.492 1 81.25 403 MET A O 1
ATOM 3229 N N . PHE A 1 404 ? -25.484 4.711 11.805 1 87.31 404 PHE A N 1
ATOM 3230 C CA . PHE A 1 404 ? -24.984 3.953 12.945 1 87.31 404 PHE A CA 1
ATOM 3231 C C . PHE A 1 404 ? -26.125 3.514 13.852 1 87.31 404 PHE A C 1
ATOM 3233 O O . PHE A 1 404 ? -26.984 4.316 14.203 1 87.31 404 PHE A O 1
ATOM 3240 N N . SER A 1 405 ? -26.203 2.219 14.148 1 85.12 405 SER A N 1
ATOM 3241 C CA . SER A 1 405 ? -27.188 1.723 15.109 1 85.12 405 SER A CA 1
ATOM 3242 C C . SER A 1 405 ? -26.719 1.936 16.547 1 85.12 405 SER A C 1
ATOM 3244 O O . SER A 1 405 ? -27.531 2.043 17.453 1 85.12 405 SER A O 1
ATOM 3246 N N . VAL A 1 406 ? -25.453 2.043 16.688 1 88.69 406 VAL A N 1
ATOM 3247 C CA . VAL A 1 406 ? -24.875 2.324 17.984 1 88.69 406 VAL A CA 1
ATOM 3248 C C . VAL A 1 406 ? -24.781 3.834 18.203 1 88.69 406 VAL A C 1
ATOM 3250 O O . VAL A 1 406 ? -24.703 4.602 17.234 1 88.69 406 VAL A O 1
ATOM 3253 N N . PRO A 1 407 ? -24.875 4.25 19.484 1 90.38 407 PRO A N 1
ATOM 3254 C CA . PRO A 1 407 ? -24.766 5.688 19.734 1 90.38 407 PRO A CA 1
ATOM 3255 C C . PRO A 1 407 ? -23.469 6.289 19.188 1 90.38 407 PRO A C 1
ATOM 3257 O O . PRO A 1 407 ? -22.391 5.754 19.438 1 90.38 407 PRO A O 1
ATOM 3260 N N . LEU A 1 408 ? -23.703 7.324 18.391 1 91.06 408 LEU A N 1
ATOM 3261 C CA . LEU A 1 408 ? -22.578 8.031 17.797 1 91.06 408 LEU A CA 1
ATOM 3262 C C . LEU A 1 408 ? -22.453 9.43 18.391 1 91.06 408 LEU A C 1
ATOM 3264 O O . LEU A 1 408 ? -23.422 10.195 18.422 1 91.06 408 LEU A O 1
ATOM 3268 N N . GLU A 1 409 ? -21.344 9.719 18.969 1 90.88 409 GLU A N 1
ATOM 3269 C CA . GLU A 1 409 ? -21.016 11.062 19.453 1 90.88 409 GLU A CA 1
ATOM 3270 C C . GLU A 1 409 ? -20.094 11.789 18.484 1 90.88 409 GLU A C 1
ATOM 3272 O O . GLU A 1 409 ? -18.891 11.492 18.422 1 90.88 409 GLU A O 1
ATOM 3277 N N . ASN A 1 410 ? -20.609 12.68 17.766 1 91.69 410 ASN A N 1
ATOM 3278 C CA . ASN A 1 410 ? -19.828 13.523 16.859 1 91.69 410 ASN A CA 1
ATOM 3279 C C . ASN A 1 410 ? -19.406 14.82 17.547 1 91.69 410 ASN A C 1
ATOM 3281 O O . ASN A 1 410 ? -20.172 15.781 17.594 1 91.69 410 ASN A O 1
ATOM 3285 N N . ILE A 1 411 ? -18.188 14.836 18.016 1 93 411 ILE A N 1
ATOM 3286 C CA . ILE A 1 411 ? -17.688 16.016 18.703 1 93 411 ILE A CA 1
ATOM 3287 C C . ILE A 1 411 ? -17.094 17 17.688 1 93 411 ILE A C 1
ATOM 3289 O O . ILE A 1 411 ? -16.75 16.609 16.562 1 93 411 ILE A O 1
ATOM 3293 N N . SER A 1 412 ? -17.016 18.266 18.094 1 93.06 412 SER A N 1
ATOM 3294 C CA . SER A 1 412 ? -16.562 19.297 17.141 1 93.06 412 SER A CA 1
ATOM 3295 C C . SER A 1 412 ? -15.344 20.031 17.672 1 93.06 412 SER A C 1
ATOM 3297 O O . SER A 1 412 ? -15.273 20.359 18.859 1 93.06 412 SER A O 1
ATOM 3299 N N . ALA A 1 413 ? -14.438 20.312 16.828 1 93.5 413 ALA A N 1
ATOM 3300 C CA . ALA A 1 413 ? -13.25 21.094 17.156 1 93.5 413 ALA A CA 1
ATOM 3301 C C . ALA A 1 413 ? -13.477 22.578 16.906 1 93.5 413 ALA A C 1
ATOM 3303 O O . ALA A 1 413 ? -12.523 23.375 16.875 1 93.5 413 ALA A O 1
ATOM 3304 N N . ARG A 1 414 ? -14.68 23.031 16.781 1 93.62 414 ARG A N 1
ATOM 3305 C CA . ARG A 1 414 ? -15.047 24.391 16.406 1 93.62 414 ARG A CA 1
ATOM 3306 C C . ARG A 1 414 ? -14.445 25.406 17.375 1 93.62 414 ARG A C 1
ATOM 3308 O O . ARG A 1 414 ? -13.828 26.391 16.938 1 93.62 414 ARG A O 1
ATOM 3315 N N . TYR A 1 415 ? -14.523 25.141 18.594 1 92.88 415 TYR A N 1
ATOM 3316 C CA . TYR A 1 415 ? -14.086 26.125 19.578 1 92.88 415 TYR A CA 1
ATOM 3317 C C . TYR A 1 415 ? -12.562 26.156 19.672 1 92.88 415 TYR A C 1
ATOM 3319 O O . TYR A 1 415 ? -11.984 27.156 20.094 1 92.88 415 TYR A O 1
ATOM 3327 N N . GLU A 1 416 ? -11.906 25.047 19.375 1 93.44 416 GLU A N 1
ATOM 3328 C CA . GLU A 1 416 ? -10.453 25.125 19.234 1 93.44 416 GLU A CA 1
ATOM 3329 C C . GLU A 1 416 ? -10.055 26.109 18.156 1 93.44 416 GLU A C 1
ATOM 3331 O O . GLU A 1 416 ? -9.117 26.891 18.344 1 93.44 416 GLU A O 1
ATOM 3336 N N . PHE A 1 417 ? -10.781 26.109 17.078 1 96.25 417 PHE A N 1
ATOM 3337 C CA . PHE A 1 417 ? -10.508 27 15.961 1 96.25 417 PHE A CA 1
ATOM 3338 C C . PHE A 1 417 ? -10.859 28.438 16.312 1 96.25 417 PHE A C 1
ATOM 3340 O O . PHE A 1 417 ? -10.125 29.359 15.977 1 96.25 417 PHE A O 1
ATOM 3347 N N . VAL A 1 418 ? -12.016 28.625 16.984 1 95.25 418 VAL A N 1
ATOM 3348 C CA . VAL A 1 418 ? -12.484 29.953 17.344 1 95.25 418 VAL A CA 1
ATOM 3349 C C . VAL A 1 418 ? -11.469 30.625 18.266 1 95.25 418 VAL A C 1
ATOM 3351 O O . VAL A 1 418 ? -11.102 31.781 18.062 1 95.25 418 VAL A O 1
ATOM 3354 N N . ARG A 1 419 ? -11.016 29.891 19.219 1 93.19 419 ARG A N 1
ATOM 3355 C CA . ARG A 1 419 ? -10.039 30.438 20.156 1 93.19 419 ARG A CA 1
ATOM 3356 C C . ARG A 1 419 ? -8.742 30.812 19.453 1 93.19 419 ARG A C 1
ATOM 3358 O O . ARG A 1 419 ? -8.164 31.875 19.719 1 93.19 419 ARG A O 1
ATOM 3365 N N . PHE A 1 420 ? -8.305 29.953 18.609 1 94.5 420 PHE A N 1
ATOM 3366 C CA . PHE A 1 420 ? -7.059 30.203 17.906 1 94.5 420 PHE A CA 1
ATOM 3367 C C . PHE A 1 420 ? -7.172 31.453 17.031 1 94.5 420 PHE A C 1
ATOM 3369 O O . PHE A 1 420 ? -6.289 32.312 17.062 1 94.5 420 PHE A O 1
ATOM 3376 N N . ILE A 1 421 ? -8.227 31.531 16.234 1 95.06 421 ILE A N 1
ATOM 3377 C CA . ILE A 1 421 ? -8.406 32.656 15.312 1 95.06 421 ILE A CA 1
ATOM 3378 C C . ILE A 1 421 ? -8.547 33.938 16.109 1 95.06 421 ILE A C 1
ATOM 3380 O O . ILE A 1 421 ? -8.008 35 15.719 1 95.06 421 ILE A O 1
ATOM 3384 N N . ALA A 1 422 ? -9.273 33.906 17.203 1 93.62 422 ALA A N 1
ATOM 3385 C CA . ALA A 1 422 ? -9.438 35.062 18.078 1 93.62 422 ALA A CA 1
ATOM 3386 C C . ALA A 1 422 ? -8.094 35.562 18.594 1 93.62 422 ALA A C 1
ATOM 3388 O O . ALA A 1 422 ? -7.789 36.75 18.5 1 93.62 422 ALA A O 1
ATOM 3389 N N . LYS A 1 423 ? -7.277 34.656 19.078 1 91.56 423 LYS A N 1
ATOM 3390 C CA . LYS A 1 423 ? -5.965 35 19.609 1 91.56 423 LYS A CA 1
ATOM 3391 C C . LYS A 1 423 ? -5.031 35.469 18.5 1 91.56 423 LYS A C 1
ATOM 3393 O O . LYS A 1 423 ? -4.277 36.438 18.672 1 91.56 423 LYS A O 1
ATOM 3398 N N . HIS A 1 424 ? -5.109 34.781 17.406 1 92.25 424 HIS A N 1
ATOM 3399 C CA . HIS A 1 424 ? -4.254 35.094 16.266 1 92.25 424 HIS A CA 1
ATOM 3400 C C . HIS A 1 424 ? -4.527 36.5 15.75 1 92.25 424 HIS A C 1
ATOM 3402 O O . HIS A 1 424 ? -3.598 37.281 15.547 1 92.25 424 HIS A O 1
ATOM 3408 N N . LEU A 1 425 ? -5.793 36.875 15.555 1 92 425 LEU A N 1
ATOM 3409 C CA . LEU A 1 425 ? -6.172 38.188 15.039 1 92 425 LEU A CA 1
ATOM 3410 C C . LEU A 1 425 ? -5.891 39.281 16.062 1 92 425 LEU A C 1
ATOM 3412 O O . LEU A 1 425 ? -5.488 40.375 15.703 1 92 425 LEU A O 1
ATOM 3416 N N . THR A 1 426 ? -6.074 38.969 17.328 1 90.5 426 THR A N 1
ATOM 3417 C CA . THR A 1 426 ? -5.773 39.906 18.391 1 90.5 426 THR A CA 1
ATOM 3418 C C . THR A 1 426 ? -4.277 40.219 18.438 1 90.5 426 THR A C 1
ATOM 3420 O O . THR A 1 426 ? -3.885 41.375 18.562 1 90.5 426 THR A O 1
ATOM 3423 N N . ASN A 1 427 ? -3.479 39.156 18.344 1 88.38 427 ASN A N 1
ATOM 3424 C CA . ASN A 1 427 ? -2.029 39.344 18.375 1 88.38 427 ASN A CA 1
ATOM 3425 C C . ASN A 1 427 ? -1.525 40.094 17.156 1 88.38 427 ASN A C 1
ATOM 3427 O O . ASN A 1 427 ? -0.485 40.75 17.219 1 88.38 427 ASN A O 1
ATOM 3431 N N . GLU A 1 428 ? -2.271 40.062 16.078 1 87.81 428 GLU A N 1
ATOM 3432 C CA . GLU A 1 428 ? -1.913 40.812 14.867 1 87.81 428 GLU A CA 1
ATOM 3433 C C . GLU A 1 428 ? -2.412 42.25 14.938 1 87.81 428 GLU A C 1
ATOM 3435 O O . GLU A 1 428 ? -2.068 43.062 14.086 1 87.81 428 GLU A O 1
ATOM 3440 N N . GLY A 1 429 ? -3.229 42.562 15.828 1 85 429 GLY A N 1
ATOM 3441 C CA . GLY A 1 429 ? -3.773 43.906 15.992 1 85 429 GLY A CA 1
ATOM 3442 C C . GLY A 1 429 ? -5.02 44.156 15.164 1 85 429 GLY A C 1
ATOM 3443 O O . GLY A 1 429 ? -5.359 45.281 14.875 1 85 429 GLY A O 1
ATOM 3444 N N . HIS A 1 430 ? -5.707 43.094 14.773 1 89.25 430 HIS A N 1
ATOM 3445 C CA . HIS A 1 430 ? -6.926 43.219 13.984 1 89.25 430 HIS A CA 1
ATOM 3446 C C . HIS A 1 430 ? -8.109 43.625 14.852 1 89.25 430 HIS A C 1
ATOM 3448 O O . HIS A 1 430 ? -8.25 43.156 15.984 1 89.25 430 HIS A O 1
ATOM 3454 N N . ASP A 1 431 ? -8.977 44.531 14.383 1 90.06 431 ASP A N 1
ATOM 3455 C CA . ASP A 1 431 ? -10.102 45.031 15.164 1 90.06 431 ASP A CA 1
ATOM 3456 C C . ASP A 1 431 ? -11.367 44.219 14.906 1 90.06 431 ASP A C 1
ATOM 3458 O O . ASP A 1 431 ? -12.461 44.625 15.289 1 90.06 431 ASP A O 1
ATOM 3462 N N . PHE A 1 432 ? -11.328 43.094 14.258 1 93.75 432 PHE A N 1
ATOM 3463 C CA . PHE A 1 432 ? -12.383 42.125 14.008 1 93.75 432 PHE A CA 1
ATOM 3464 C C . PHE A 1 432 ? -13.5 42.719 13.172 1 93.75 432 PHE A C 1
ATOM 3466 O O . PHE A 1 432 ? -14.648 42.281 13.227 1 93.75 432 PHE A O 1
ATOM 3473 N N . ARG A 1 433 ? -13.164 43.781 12.445 1 92.88 433 ARG A N 1
ATOM 3474 C CA . ARG A 1 433 ? -14.109 44.344 11.484 1 92.88 433 ARG A CA 1
ATOM 3475 C C . ARG A 1 433 ? -13.914 43.719 10.102 1 92.88 433 ARG A C 1
ATOM 3477 O O . ARG A 1 433 ? -12.828 43.25 9.781 1 92.88 433 ARG A O 1
ATOM 3484 N N . ASN A 1 434 ? -14.977 43.625 9.281 1 94.12 434 ASN A N 1
ATOM 3485 C CA . ASN A 1 434 ? -14.93 43.188 7.891 1 94.12 434 ASN A CA 1
ATOM 3486 C C . ASN A 1 434 ? -14.453 41.75 7.773 1 94.12 434 ASN A C 1
ATOM 3488 O O . ASN A 1 434 ? -13.523 41.469 7.012 1 94.12 434 ASN A O 1
ATOM 3492 N N . ILE A 1 435 ? -15 40.906 8.633 1 96.38 435 ILE A N 1
ATOM 3493 C CA . ILE A 1 435 ? -14.719 39.469 8.562 1 96.38 435 ILE A CA 1
ATOM 3494 C C . ILE A 1 435 ? -15.898 38.75 7.91 1 96.38 435 ILE A C 1
ATOM 3496 O O . ILE A 1 435 ? -17.062 39.031 8.211 1 96.38 435 ILE A O 1
ATOM 3500 N N . THR A 1 436 ? -15.625 37.938 6.918 1 96.88 436 THR A N 1
ATOM 3501 C CA . THR A 1 436 ? -16.641 37.094 6.277 1 96.88 436 THR A CA 1
ATOM 3502 C C . THR A 1 436 ? -16.219 35.625 6.305 1 96.88 436 THR A C 1
ATOM 3504 O O . THR A 1 436 ? -15.078 35.281 5.965 1 96.88 436 THR A O 1
ATOM 3507 N N . VAL A 1 437 ? -17.141 34.781 6.816 1 97.56 437 VAL A N 1
ATOM 3508 C CA . VAL A 1 437 ? -16.906 33.344 6.789 1 97.56 437 VAL A CA 1
ATOM 3509 C C . VAL A 1 437 ? -17.453 32.75 5.492 1 97.56 437 VAL A C 1
ATOM 3511 O O . VAL A 1 437 ? -18.578 33.062 5.082 1 97.56 437 VAL A O 1
ATOM 3514 N N . VAL A 1 438 ? -16.625 31.953 4.844 1 97.38 438 VAL A N 1
ATOM 3515 C CA . VAL A 1 438 ? -16.984 31.469 3.514 1 97.38 438 VAL A CA 1
ATOM 3516 C C . VAL A 1 438 ? -17.141 29.953 3.541 1 97.38 438 VAL A C 1
ATOM 3518 O O . VAL A 1 438 ? -16.297 29.234 4.094 1 97.38 438 VAL A O 1
ATOM 3521 N N . SER A 1 439 ? -18.234 29.469 2.986 1 94.81 439 SER A N 1
ATOM 3522 C CA . SER A 1 439 ? -18.453 28.047 2.762 1 94.81 439 SER A CA 1
ATOM 3523 C C . SER A 1 439 ? -18.078 27.641 1.338 1 94.81 439 SER A C 1
ATOM 3525 O O . SER A 1 439 ? -18.609 28.203 0.373 1 94.81 439 SER A O 1
ATOM 3527 N N . PRO A 1 440 ? -17.125 26.734 1.186 1 92.62 440 PRO A N 1
ATOM 3528 C CA . PRO A 1 440 ? -16.688 26.359 -0.161 1 92.62 440 PRO A CA 1
ATOM 3529 C C . PRO A 1 440 ? -17.734 25.531 -0.909 1 92.62 440 PRO A C 1
ATOM 3531 O O . PRO A 1 440 ? -17.641 25.359 -2.129 1 92.62 440 PRO A O 1
ATOM 3534 N N . SER A 1 441 ? -18.609 24.922 -0.204 1 84.19 441 SER A N 1
ATOM 3535 C CA . SER A 1 441 ? -19.656 24.141 -0.828 1 84.19 441 SER A CA 1
ATOM 3536 C C . SER A 1 441 ? -20.984 24.297 -0.088 1 84.19 441 SER A C 1
ATOM 3538 O O . SER A 1 441 ? -21.031 24.906 0.988 1 84.19 441 SER A O 1
ATOM 3540 N N . GLY A 1 442 ? -22.016 23.75 -0.743 1 78.38 442 GLY A N 1
ATOM 3541 C CA . GLY A 1 442 ? -23.328 23.812 -0.137 1 78.38 442 GLY A CA 1
ATOM 3542 C C . GLY A 1 442 ? -23.438 22.984 1.132 1 78.38 442 GLY A C 1
ATOM 3543 O O . GLY A 1 442 ? -24.219 23.312 2.025 1 78.38 442 GLY A O 1
ATOM 3544 N N . THR A 1 443 ? -22.578 22.031 1.28 1 77 443 THR A N 1
ATOM 3545 C CA . THR A 1 443 ? -22.656 21.109 2.41 1 77 443 THR A CA 1
ATOM 3546 C C . THR A 1 443 ? -22.031 21.719 3.656 1 77 443 THR A C 1
ATOM 3548 O O . THR A 1 443 ? -22.328 21.297 4.777 1 77 443 THR A O 1
ATOM 3551 N N . SER A 1 444 ? -21.266 22.797 3.494 1 86.12 444 SER A N 1
ATOM 3552 C CA . SER A 1 444 ? -20.531 23.359 4.617 1 86.12 444 SER A CA 1
ATOM 3553 C C . SER A 1 444 ? -21.156 24.656 5.113 1 86.12 444 SER A C 1
ATOM 3555 O O . SER A 1 444 ? -20.594 25.344 5.969 1 86.12 444 SER A O 1
ATOM 3557 N N . VAL A 1 445 ? -22.359 24.984 4.617 1 87.75 445 VAL A N 1
ATOM 3558 C CA . VAL A 1 445 ? -23 26.266 4.934 1 87.75 445 VAL A CA 1
ATOM 3559 C C . VAL A 1 445 ? -23.344 26.312 6.422 1 87.75 445 VAL A C 1
ATOM 3561 O O . VAL A 1 445 ? -23.078 27.312 7.09 1 87.75 445 VAL A O 1
ATOM 3564 N N . SER A 1 446 ? -23.875 25.234 6.906 1 87.38 446 SER A N 1
ATOM 3565 C CA . SER A 1 446 ? -24.234 25.203 8.32 1 87.38 446 SER A CA 1
ATOM 3566 C C . SER A 1 446 ? -23.016 25.344 9.211 1 87.38 446 SER A C 1
ATOM 3568 O O . SER A 1 446 ? -23.047 26.047 10.211 1 87.38 446 SER A O 1
ATOM 3570 N N . ARG A 1 447 ? -21.984 24.75 8.836 1 90.75 447 ARG A N 1
ATOM 3571 C CA . ARG A 1 447 ? -20.75 24.812 9.602 1 90.75 447 ARG A CA 1
ATOM 3572 C C . ARG A 1 447 ? -20.172 26.219 9.602 1 90.75 447 ARG A C 1
ATOM 3574 O O . ARG A 1 447 ? -19.656 26.688 10.625 1 90.75 447 ARG A O 1
ATOM 3581 N N . ALA A 1 448 ? -20.219 26.859 8.438 1 93.88 448 ALA A N 1
ATOM 3582 C CA . ALA A 1 448 ? -19.734 28.234 8.328 1 93.88 448 ALA A CA 1
ATOM 3583 C C . ALA A 1 448 ? -20.547 29.172 9.219 1 93.88 448 ALA A C 1
ATOM 3585 O O . ALA A 1 448 ? -19.984 30.031 9.898 1 93.88 448 ALA A O 1
ATOM 3586 N N . LYS A 1 449 ? -21.844 28.938 9.25 1 93.25 449 LYS A N 1
ATOM 3587 C CA . LYS A 1 449 ? -22.719 29.766 10.078 1 93.25 449 LYS A CA 1
ATOM 3588 C C . LYS A 1 449 ? -22.438 29.547 11.562 1 93.25 449 LYS A C 1
ATOM 3590 O O . LYS A 1 449 ? -22.359 30.516 12.328 1 93.25 449 LYS A O 1
ATOM 3595 N N . TYR A 1 450 ? -22.281 28.281 11.906 1 92.62 450 TYR A N 1
ATOM 3596 C CA . TYR A 1 450 ? -22 27.969 13.305 1 92.62 450 TYR A CA 1
ATOM 3597 C C . TYR A 1 450 ? -20.672 28.562 13.75 1 92.62 450 TYR A C 1
ATOM 3599 O O . TYR A 1 450 ? -20.547 29.031 14.883 1 92.62 450 TYR A O 1
ATOM 3607 N N . PHE A 1 451 ? -19.75 28.547 12.922 1 95.38 451 PHE A N 1
ATOM 3608 C CA . PHE A 1 451 ? -18.453 29.109 13.258 1 95.38 451 PHE A CA 1
ATOM 3609 C C . PHE A 1 451 ? -18.547 30.625 13.43 1 95.38 451 PHE A C 1
ATOM 3611 O O . PHE A 1 451 ? -17.969 31.188 14.359 1 95.38 451 PHE A O 1
ATOM 3618 N N . ALA A 1 452 ? -19.234 31.266 12.461 1 95.38 452 ALA A N 1
ATOM 3619 C CA . ALA A 1 452 ? -19.406 32.719 12.539 1 95.38 452 ALA A CA 1
ATOM 3620 C C . ALA A 1 452 ? -20.078 33.125 13.852 1 95.38 452 ALA A C 1
ATOM 3622 O O . ALA A 1 452 ? -19.625 34.062 14.523 1 95.38 452 ALA A O 1
ATOM 3623 N N . ASP A 1 453 ? -21.094 32.375 14.195 1 94.38 453 ASP A N 1
ATOM 3624 C CA . ASP A 1 453 ? -21.812 32.656 15.445 1 94.38 453 ASP A CA 1
ATOM 3625 C C . ASP A 1 453 ? -20.922 32.438 16.656 1 94.38 453 ASP A C 1
ATOM 3627 O O . ASP A 1 453 ? -20.938 33.219 17.609 1 94.38 453 ASP A O 1
ATOM 3631 N N . ALA A 1 454 ? -20.172 31.375 16.625 1 94.5 454 ALA A N 1
ATOM 3632 C CA . ALA A 1 454 ? -19.281 31.047 17.719 1 94.5 454 ALA A CA 1
ATOM 3633 C C . ALA A 1 454 ? -18.203 32.094 17.891 1 94.5 454 ALA A C 1
ATOM 3635 O O . ALA A 1 454 ? -17.828 32.438 19.016 1 94.5 454 ALA A O 1
ATOM 3636 N N . LEU A 1 455 ? -17.656 32.594 16.766 1 94.31 455 LEU A N 1
ATOM 3637 C CA . LEU A 1 455 ? -16.641 33.625 16.812 1 94.31 455 LEU A CA 1
ATOM 3638 C C . LEU A 1 455 ? -17.203 34.906 17.406 1 94.31 455 LEU A C 1
ATOM 3640 O O . LEU A 1 455 ? -16.547 35.562 18.234 1 94.31 455 LEU A O 1
ATOM 3644 N N . MET A 1 456 ? -18.438 35.281 17.031 1 94.31 456 MET A N 1
ATOM 3645 C CA . MET A 1 456 ? -19.094 36.5 17.547 1 94.31 456 MET A CA 1
ATOM 3646 C C . MET A 1 456 ? -19.359 36.375 19.031 1 94.31 456 MET A C 1
ATOM 3648 O O . MET A 1 456 ? -19.125 37.312 19.797 1 94.31 456 MET A O 1
ATOM 3652 N N . ASN A 1 457 ? -19.812 35.219 19.391 1 92.81 457 ASN A N 1
ATOM 3653 C CA . ASN A 1 457 ? -20.125 34.969 20.797 1 92.81 457 ASN A CA 1
ATOM 3654 C C . ASN A 1 457 ? -18.859 34.938 21.656 1 92.81 457 ASN A C 1
ATOM 3656 O O . ASN A 1 457 ? -18.828 35.469 22.75 1 92.81 457 ASN A O 1
ATOM 3660 N N . TYR A 1 458 ? -17.859 34.25 21.172 1 91.5 458 TYR A N 1
ATOM 3661 C CA . TYR A 1 458 ? -16.625 34.094 21.922 1 91.5 458 TYR A CA 1
ATOM 3662 C C . TYR A 1 458 ? -15.953 35.438 22.156 1 91.5 458 TYR A C 1
ATOM 3664 O O . TYR A 1 458 ? -15.453 35.719 23.266 1 91.5 458 TYR A O 1
ATOM 3672 N N . MET A 1 459 ? -15.906 36.344 21.188 1 92.25 459 MET A N 1
ATOM 3673 C CA . MET A 1 459 ? -15.242 37.656 21.281 1 92.25 459 MET A CA 1
ATOM 3674 C C . MET A 1 459 ? -16.219 38.75 21.703 1 92.25 459 MET A C 1
ATOM 3676 O O . MET A 1 459 ? -15.836 39.906 21.875 1 92.25 459 MET A O 1
ATOM 3680 N N . LYS A 1 460 ? -17.484 38.312 21.906 1 91.88 460 LYS A N 1
ATOM 3681 C CA . LYS A 1 460 ? -18.531 39.281 22.25 1 91.88 460 LYS A CA 1
ATOM 3682 C C . LYS A 1 460 ? -18.516 40.469 21.297 1 91.88 460 LYS A C 1
ATOM 3684 O O . LYS A 1 460 ? -18.453 41.625 21.734 1 91.88 460 LYS A O 1
ATOM 3689 N N . LEU A 1 461 ? -18.594 40.188 20.047 1 89.75 461 LEU A N 1
ATOM 3690 C CA . LEU A 1 461 ? -18.531 41.219 19.016 1 89.75 461 LEU A CA 1
ATOM 3691 C C . LEU A 1 461 ? -19.875 41.938 18.859 1 89.75 461 LEU A C 1
ATOM 3693 O O . LEU A 1 461 ? -20.922 41.312 19.047 1 89.75 461 LEU A O 1
ATOM 3697 N N . SER A 1 462 ? -19.781 43.188 18.5 1 88.44 462 SER A N 1
ATOM 3698 C CA . SER A 1 462 ? -20.984 43.969 18.281 1 88.44 462 SER A CA 1
ATOM 3699 C C . SER A 1 462 ? -21.625 43.625 16.938 1 88.44 462 SER A C 1
ATOM 3701 O O . SER A 1 462 ? -20.938 43.594 15.906 1 88.44 462 SER A O 1
ATOM 3703 N N . SER A 1 463 ? -22.891 43.375 16.969 1 85.06 463 SER A N 1
ATOM 3704 C CA . SER A 1 463 ? -23.609 43.031 15.742 1 85.06 463 SER A CA 1
ATOM 3705 C C .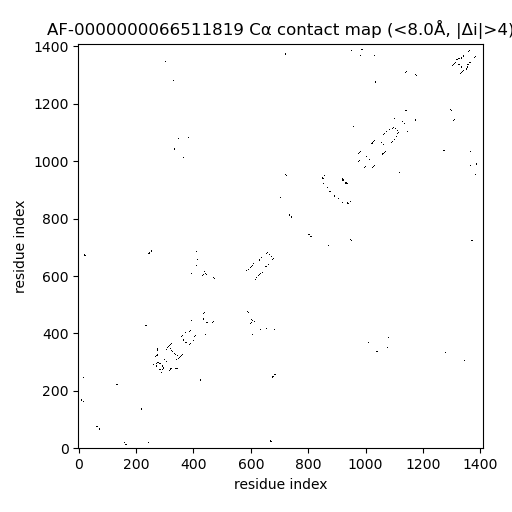 SER A 1 463 ? -23.719 44.219 14.805 1 85.06 463 SER A C 1
ATOM 3707 O O . SER A 1 463 ? -23.875 44.062 13.594 1 85.06 463 SER A O 1
ATOM 3709 N N . ALA A 1 464 ? -23.547 45.375 15.289 1 84.75 464 ALA A N 1
ATOM 3710 C CA . ALA A 1 464 ? -23.703 46.594 14.484 1 84.75 464 ALA A CA 1
ATOM 3711 C C . ALA A 1 464 ? -22.406 46.938 13.758 1 84.75 464 ALA A C 1
ATOM 3713 O O . ALA A 1 464 ? -22.422 47.281 12.578 1 84.75 464 ALA A O 1
ATOM 3714 N N . GLU A 1 465 ? -21.312 46.75 14.469 1 83.94 465 GLU A N 1
ATOM 3715 C CA . GLU A 1 465 ? -20.047 47.219 13.914 1 83.94 465 GLU A CA 1
ATOM 3716 C C . GLU A 1 465 ? -19.156 46.062 13.461 1 83.94 465 GLU A C 1
ATOM 3718 O O . GLU A 1 465 ? -18.375 46.219 12.523 1 83.94 465 GLU A O 1
ATOM 3723 N N . GLN A 1 466 ? -19.344 44.969 14.156 1 85.5 466 GLN A N 1
ATOM 3724 C CA . GLN A 1 466 ? -18.406 43.875 13.922 1 85.5 466 GLN A CA 1
ATOM 3725 C C . GLN A 1 466 ? -19.141 42.594 13.523 1 85.5 466 GLN A C 1
ATOM 3727 O O . GLN A 1 466 ? -18.797 41.5 13.977 1 85.5 466 GLN A O 1
ATOM 3732 N N . PHE A 1 467 ? -20.078 42.75 12.664 1 84 467 PHE A N 1
ATOM 3733 C CA . PHE A 1 467 ? -20.875 41.594 12.234 1 84 467 PHE A CA 1
ATOM 3734 C C . PHE A 1 467 ? -20.062 40.688 11.312 1 84 467 PHE A C 1
ATOM 3736 O O . PHE A 1 467 ? -19.453 41.156 10.344 1 84 467 PHE A O 1
ATOM 3743 N N . VAL A 1 468 ? -20.047 39.438 11.664 1 89.38 468 VAL A N 1
ATOM 3744 C CA . VAL A 1 468 ? -19.359 38.438 10.844 1 89.38 468 VAL A CA 1
ATOM 3745 C C . VAL A 1 468 ? -20.359 37.844 9.852 1 89.38 468 VAL A C 1
ATOM 3747 O O . VAL A 1 468 ? -21.219 37.062 10.227 1 89.38 468 VAL A O 1
ATOM 3750 N N . SER A 1 469 ? -20.219 38.125 8.562 1 91 469 SER A N 1
ATOM 3751 C CA . SER A 1 469 ? -21.141 37.656 7.531 1 91 469 SER A CA 1
ATOM 3752 C C . SER A 1 469 ? -20.734 36.281 7.004 1 91 469 SER A C 1
ATOM 3754 O O . SER A 1 469 ? -19.641 35.781 7.301 1 91 469 SER A O 1
ATOM 3756 N N . VAL A 1 470 ? -21.688 35.625 6.34 1 92.5 470 VAL A N 1
ATOM 3757 C CA . VAL A 1 470 ? -21.438 34.312 5.75 1 92.5 470 VAL A CA 1
ATOM 3758 C C . VAL A 1 470 ? -21.594 34.406 4.234 1 92.5 470 VAL A C 1
ATOM 3760 O O . VAL A 1 470 ? -22.531 35.031 3.73 1 92.5 470 VAL A O 1
ATOM 3763 N N . CYS A 1 471 ? -20.578 33.906 3.521 1 93.31 471 CYS A N 1
ATOM 3764 C CA . CYS A 1 471 ? -20.578 33.844 2.064 1 93.31 471 CYS A CA 1
ATOM 3765 C C . CYS A 1 471 ? -20.516 32.375 1.603 1 93.31 471 CYS A C 1
ATOM 3767 O O . CYS A 1 471 ? -19.875 31.562 2.246 1 93.31 471 CYS A O 1
ATOM 3769 N N . THR A 1 472 ? -21.25 32.062 0.529 1 91.56 472 THR A N 1
ATOM 3770 C CA . THR A 1 472 ? -21.266 30.688 0.018 1 91.56 472 THR A CA 1
ATOM 3771 C C . THR A 1 472 ? -20.75 30.641 -1.421 1 91.56 472 THR A C 1
ATOM 3773 O O . THR A 1 472 ? -21.156 31.469 -2.25 1 91.56 472 THR A O 1
ATOM 3776 N N . ALA A 1 473 ? -19.828 29.781 -1.665 1 91.75 473 ALA A N 1
ATOM 3777 C CA . ALA A 1 473 ? -19.344 29.547 -3.025 1 91.75 473 ALA A CA 1
ATOM 3778 C C . ALA A 1 473 ? -20.188 28.469 -3.723 1 91.75 473 ALA A C 1
ATOM 3780 O O . ALA A 1 473 ? -20.453 27.422 -3.15 1 91.75 473 ALA A O 1
ATOM 3781 N N . VAL A 1 474 ? -20.656 28.719 -4.883 1 85.19 474 VAL A N 1
ATOM 3782 C CA . VAL A 1 474 ? -21.469 27.797 -5.676 1 85.19 474 VAL A CA 1
ATOM 3783 C C . VAL A 1 474 ? -20.703 27.406 -6.938 1 85.19 474 VAL A C 1
ATOM 3785 O O . VAL A 1 474 ? -20.25 28.266 -7.691 1 85.19 474 VAL A O 1
ATOM 3788 N N . HIS A 1 475 ? -20.469 26.203 -7.066 1 82.44 475 HIS A N 1
ATOM 3789 C CA . HIS A 1 475 ? -19.734 25.688 -8.227 1 82.44 475 HIS A CA 1
ATOM 3790 C C . HIS A 1 475 ? -20.703 25.219 -9.312 1 82.44 475 HIS A C 1
ATOM 3792 O O . HIS A 1 475 ? -21.547 24.359 -9.062 1 82.44 475 HIS A O 1
ATOM 3798 N N . ARG A 1 476 ? -20.812 25.969 -10.43 1 63.28 476 ARG A N 1
ATOM 3799 C CA . ARG A 1 476 ? -21.703 25.625 -11.523 1 63.28 476 ARG A CA 1
ATOM 3800 C C . ARG A 1 476 ? -21.047 24.656 -12.5 1 63.28 476 ARG A C 1
ATOM 3802 O O . ARG A 1 476 ? -19.875 24.828 -12.844 1 63.28 476 ARG A O 1
ATOM 3809 N N . HIS A 1 477 ? -21.203 23.422 -12.43 1 51.91 477 HIS A N 1
ATOM 3810 C CA . HIS A 1 477 ? -20.781 22.547 -13.516 1 51.91 477 HIS A CA 1
ATOM 3811 C C . HIS A 1 477 ? -21.359 23.016 -14.852 1 51.91 477 HIS A C 1
ATOM 3813 O O . HIS A 1 477 ? -22.5 23.469 -14.922 1 51.91 477 HIS A O 1
ATOM 3819 N N . PRO A 1 478 ? -20.594 23.469 -15.852 1 38.81 478 PRO A N 1
ATOM 3820 C CA . PRO A 1 478 ? -21.281 23.797 -17.094 1 38.81 478 PRO A CA 1
ATOM 3821 C C . PRO A 1 478 ? -22.406 22.828 -17.438 1 38.81 478 PRO A C 1
ATOM 3823 O O . PRO A 1 478 ? -22.25 21.609 -17.312 1 38.81 478 PRO A O 1
ATOM 3826 N N . ASN A 1 479 ? -23.547 23.281 -17.141 1 33.88 479 ASN A N 1
ATOM 3827 C CA . ASN A 1 479 ? -24.766 22.531 -17.422 1 33.88 479 ASN A CA 1
ATOM 3828 C C . ASN A 1 479 ? -24.672 21.766 -18.734 1 33.88 479 ASN A C 1
ATOM 3830 O O . ASN A 1 479 ? -24.5 22.375 -19.797 1 33.88 479 ASN A O 1
ATOM 3834 N N . LEU A 1 480 ? -24 20.688 -18.875 1 33.97 480 LEU A N 1
ATOM 3835 C CA . LEU A 1 480 ? -24.484 20 -20.078 1 33.97 480 LEU A CA 1
ATOM 3836 C C . LEU A 1 480 ? -26 20.156 -20.219 1 33.97 480 LEU A C 1
ATOM 3838 O O . LEU A 1 480 ? -26.734 20.047 -19.234 1 33.97 480 LEU A O 1
ATOM 3842 N N . PRO A 1 481 ? -26.453 20.797 -21.281 1 30.38 481 PRO A N 1
ATOM 3843 C CA . PRO A 1 481 ? -27.891 20.984 -21.391 1 30.38 481 PRO A CA 1
ATOM 3844 C C . PRO A 1 481 ? -28.688 19.75 -20.984 1 30.38 481 PRO A C 1
ATOM 3846 O O . PRO A 1 481 ? -28.219 18.625 -21.156 1 30.38 481 PRO A O 1
ATOM 3849 N N . PRO A 1 482 ? -29.422 19.828 -19.953 1 31 482 PRO A N 1
ATOM 3850 C CA . PRO A 1 482 ? -30.188 18.641 -19.594 1 31 482 PRO A CA 1
ATOM 3851 C C . PRO A 1 482 ? -30.719 17.891 -20.828 1 31 482 PRO A C 1
ATOM 3853 O O . PRO A 1 482 ? -30.938 18.5 -21.875 1 31 482 PRO A O 1
ATOM 3856 N N . PRO A 1 483 ? -30.375 16.641 -21.094 1 29.89 483 PRO A N 1
ATOM 3857 C CA . PRO A 1 483 ? -31.016 16.109 -22.297 1 29.89 483 PRO A CA 1
ATOM 3858 C C . PRO A 1 483 ? -32.438 16.641 -22.5 1 29.89 483 PRO A C 1
ATOM 3860 O O . PRO A 1 483 ? -33.094 17.031 -21.531 1 29.89 483 PRO A O 1
ATOM 3863 N N . PRO A 1 484 ? -32.781 16.984 -23.688 1 27.09 484 PRO A N 1
ATOM 3864 C CA . PRO A 1 484 ? -34.094 17.594 -23.875 1 27.09 484 PRO A CA 1
ATOM 3865 C C . PRO A 1 484 ? -35.188 16.875 -23.125 1 27.09 484 PRO A C 1
ATOM 3867 O O . PRO A 1 484 ? -35.094 15.672 -22.859 1 27.09 484 PRO A O 1
ATOM 3870 N N . PRO A 1 485 ? -35.875 17.578 -22.25 1 26.72 485 PRO A N 1
ATOM 3871 C CA . PRO A 1 485 ? -36.938 16.922 -21.484 1 26.72 485 PRO A CA 1
ATOM 3872 C C . PRO A 1 485 ? -37.719 15.93 -22.312 1 26.72 485 PRO A C 1
ATOM 3874 O O . PRO A 1 485 ? -37.969 16.156 -23.5 1 26.72 485 PRO A O 1
ATOM 3877 N N . VAL A 1 486 ? -37.406 14.648 -22.219 1 25.22 486 VAL A N 1
ATOM 3878 C CA . VAL A 1 486 ? -38.406 13.781 -22.828 1 25.22 486 VAL A CA 1
ATOM 3879 C C . VAL A 1 486 ? -39.781 14.406 -22.688 1 25.22 486 VAL A C 1
ATOM 3881 O O . VAL A 1 486 ? -40.094 15.07 -21.703 1 25.22 486 VAL A O 1
ATOM 3884 N N . LYS A 1 487 ? -40.375 14.438 -23.828 1 21.42 487 LYS A N 1
ATOM 3885 C CA . LYS A 1 487 ? -41.75 14.938 -24.047 1 21.42 487 LYS A CA 1
ATOM 3886 C C . LYS A 1 487 ? -42.688 14.438 -22.969 1 21.42 487 LYS A C 1
ATOM 3888 O O . LYS A 1 487 ? -42.844 13.227 -22.781 1 21.42 487 LYS A O 1
ATOM 3893 N N . SER A 1 488 ? -42.594 15.055 -21.719 1 19.98 488 SER A N 1
ATOM 3894 C CA . SER A 1 488 ? -43.719 14.75 -20.844 1 19.98 488 SER A CA 1
ATOM 3895 C C . SER A 1 488 ? -45.031 14.742 -21.625 1 19.98 488 SER A C 1
ATOM 3897 O O . SER A 1 488 ? -45.188 15.5 -22.578 1 19.98 488 SER A O 1
ATOM 3899 N N . VAL A 1 489 ? -45.531 13.539 -21.844 1 19.98 489 VAL A N 1
ATOM 3900 C CA . VAL A 1 489 ? -46.906 13.484 -22.281 1 19.98 489 VAL A CA 1
ATOM 3901 C C . VAL A 1 489 ? -47.719 14.609 -21.625 1 19.98 489 VAL A C 1
ATOM 3903 O O . VAL A 1 489 ? -47.406 15.016 -20.5 1 19.98 489 VAL A O 1
ATOM 3906 N N . SER A 1 490 ? -48.5 15.227 -22.438 1 19.06 490 SER A N 1
ATOM 3907 C CA . SER A 1 490 ? -49.344 16.406 -22.453 1 19.06 490 SER A CA 1
ATOM 3908 C C . SER A 1 490 ? -50.281 16.422 -21.25 1 19.06 490 SER A C 1
ATOM 3910 O O . SER A 1 490 ? -51.188 17.281 -21.172 1 19.06 490 SER A O 1
ATOM 3912 N N . HIS A 1 491 ? -49.812 15.977 -20 1 17.53 491 HIS A N 1
ATOM 3913 C CA . HIS A 1 491 ? -51.062 16.047 -19.281 1 17.53 491 HIS A CA 1
ATOM 3914 C C . HIS A 1 491 ? -51.719 17.406 -19.453 1 17.53 491 HIS A C 1
ATOM 3916 O O . HIS A 1 491 ? -51.062 18.406 -19.703 1 17.53 491 HIS A O 1
ATOM 3922 N N . ARG A 1 492 ? -53.031 17.25 -19.672 1 16.34 492 ARG A N 1
ATOM 3923 C CA . ARG A 1 492 ? -54.125 18.172 -19.953 1 16.34 492 ARG A CA 1
ATOM 3924 C C . ARG A 1 492 ? -54.031 19.406 -19.062 1 16.34 492 ARG A C 1
ATOM 3926 O O . ARG A 1 492 ? -53.5 19.328 -17.953 1 16.34 492 ARG A O 1
ATOM 3933 N N . PRO A 1 493 ? -54.562 20.453 -19.578 1 17.86 493 PRO A N 1
ATOM 3934 C CA . PRO A 1 493 ? -54.562 21.922 -19.406 1 17.86 493 PRO A CA 1
ATOM 3935 C C . PRO A 1 493 ? -55 22.344 -18.016 1 17.86 493 PRO A C 1
ATOM 3937 O O . PRO A 1 493 ? -54.969 23.531 -17.688 1 17.86 493 PRO A O 1
ATOM 3940 N N . CYS A 1 494 ? -54.594 21.625 -16.797 1 15.58 494 CYS A N 1
ATOM 3941 C CA . CYS A 1 494 ? -55.625 22.219 -15.953 1 15.58 494 CYS A CA 1
ATOM 3942 C C . CYS A 1 494 ? -55.594 23.734 -16.031 1 15.58 494 CYS A C 1
ATOM 3944 O O . CYS A 1 494 ? -54.531 24.328 -16.016 1 15.58 494 CYS A O 1
ATOM 3946 N N . ALA A 1 495 ? -56.719 24.328 -16.203 1 15.24 495 ALA A N 1
ATOM 3947 C CA . ALA A 1 495 ? -57.281 25.625 -16.578 1 15.24 495 ALA A CA 1
ATOM 3948 C C . ALA A 1 495 ? -56.938 26.703 -15.555 1 15.24 495 ALA A C 1
ATOM 3950 O O . ALA A 1 495 ? -57.219 27.891 -15.766 1 15.24 495 ALA A O 1
ATOM 3951 N N . THR A 1 496 ? -56.188 26.312 -14.438 1 15.34 496 THR A N 1
ATOM 3952 C CA . THR A 1 496 ? -56.844 27.266 -13.547 1 15.34 496 THR A CA 1
ATOM 3953 C C . THR A 1 496 ? -56.594 28.688 -14 1 15.34 496 THR A C 1
ATOM 3955 O O . THR A 1 496 ? -55.656 28.953 -14.758 1 15.34 496 THR A O 1
ATOM 3958 N N . ASP A 1 497 ? -56.781 29.578 -12.953 1 14.81 497 ASP A N 1
ATOM 3959 C CA . ASP A 1 497 ? -57.469 30.859 -12.82 1 14.81 497 ASP A CA 1
ATOM 3960 C C . ASP A 1 497 ? -56.562 32 -13.242 1 14.81 497 ASP A C 1
ATOM 3962 O O . ASP A 1 497 ? -55.344 31.875 -13.234 1 14.81 497 ASP A O 1
ATOM 3966 N N . LYS A 1 498 ? -57.281 33 -13.375 1 14.86 498 LYS A N 1
ATOM 3967 C CA . LYS A 1 498 ? -57.406 34.312 -14 1 14.86 498 LYS A CA 1
ATOM 3968 C C . LYS A 1 498 ? -56.344 35.25 -13.5 1 14.86 498 LYS A C 1
ATOM 3970 O O . LYS A 1 498 ? -55.781 35.094 -12.406 1 14.86 498 LYS A O 1
ATOM 3975 N N . PRO A 1 499 ? -56.188 36.5 -14.109 1 15.02 499 PRO A N 1
ATOM 3976 C CA . PRO A 1 499 ? -55.281 37.562 -14.594 1 15.02 499 PRO A CA 1
ATOM 3977 C C . PRO A 1 499 ? -54.875 38.531 -13.492 1 15.02 499 PRO A C 1
ATOM 3979 O O . PRO A 1 499 ? -53.969 39.344 -13.68 1 15.02 499 PRO A O 1
ATOM 3982 N N . THR A 1 500 ? -55.094 38.5 -12.164 1 14.6 500 THR A N 1
ATOM 3983 C CA . THR A 1 500 ? -55.594 39.812 -11.844 1 14.6 500 THR A CA 1
ATOM 3984 C C . THR A 1 500 ? -54.5 40.875 -12.031 1 14.6 500 THR A C 1
ATOM 3986 O O . THR A 1 500 ? -53.312 40.562 -12 1 14.6 500 THR A O 1
ATOM 3989 N N . ALA A 1 501 ? -54.688 42.219 -11.492 1 14.98 501 ALA A N 1
ATOM 3990 C CA . ALA A 1 501 ? -54.75 43.625 -11.859 1 14.98 501 ALA A CA 1
ATOM 3991 C C . ALA A 1 501 ? -53.375 44.281 -11.711 1 14.98 501 ALA A C 1
ATOM 3993 O O . ALA A 1 501 ? -52.469 43.719 -11.07 1 14.98 501 ALA A O 1
ATOM 3994 N N . THR A 1 502 ? -53.281 45.656 -11.734 1 14.52 502 THR A N 1
ATOM 3995 C CA . THR A 1 502 ? -52.875 46.844 -12.43 1 14.52 502 THR A CA 1
ATOM 3996 C C . THR A 1 502 ? -51.719 47.531 -11.734 1 14.52 502 THR A C 1
ATOM 3998 O O . THR A 1 502 ? -50.781 47.969 -12.391 1 14.52 502 THR A O 1
ATOM 4001 N N . VAL A 1 503 ? -51.531 47.812 -10.375 1 14.26 503 VAL A N 1
ATOM 4002 C CA . VAL A 1 503 ? -51.531 49.25 -10.078 1 14.26 503 VAL A CA 1
ATOM 4003 C C . VAL A 1 503 ? -50.125 49.812 -10.242 1 14.26 503 VAL A C 1
ATOM 4005 O O . VAL A 1 503 ? -49.125 49.094 -10.102 1 14.26 503 VAL A O 1
ATOM 4008 N N . THR A 1 504 ? -49.875 51.219 -10.5 1 14.15 504 THR A N 1
ATOM 4009 C CA . THR A 1 504 ? -49.25 52.375 -11.172 1 14.15 504 THR A CA 1
ATOM 4010 C C . THR A 1 504 ? -48.031 52.875 -10.391 1 14.15 504 THR A C 1
ATOM 4012 O O . THR A 1 504 ? -47.031 53.281 -10.984 1 14.15 504 THR A O 1
ATOM 4015 N N . THR A 1 505 ? -47.75 52.969 -9.047 1 13.7 505 THR A N 1
ATOM 4016 C CA . THR A 1 505 ? -47.5 54.344 -8.625 1 13.7 505 THR A CA 1
ATOM 4017 C C . THR A 1 505 ? -46.062 54.75 -8.938 1 13.7 505 THR A C 1
ATOM 4019 O O . THR A 1 505 ? -45.156 53.906 -8.961 1 13.7 505 THR A O 1
ATOM 4022 N N . THR A 1 506 ? -45.625 56.188 -8.953 1 13.98 506 THR A N 1
ATOM 4023 C CA . THR A 1 506 ? -45 57.375 -9.555 1 13.98 506 THR A CA 1
ATOM 4024 C C . THR A 1 506 ? -43.625 57.625 -8.953 1 13.98 506 THR A C 1
ATOM 4026 O O . THR A 1 506 ? -42.719 58.062 -9.648 1 13.98 506 THR A O 1
ATOM 4029 N N . ALA A 1 507 ? -43.156 57.469 -7.652 1 14.08 507 ALA A N 1
ATOM 4030 C CA . ALA A 1 507 ? -42.688 58.781 -7.129 1 14.08 507 ALA A CA 1
ATOM 4031 C C . ALA A 1 507 ? -41.312 59.125 -7.648 1 14.08 507 ALA A C 1
ATOM 4033 O O . ALA A 1 507 ? -40.625 58.281 -8.227 1 14.08 507 ALA A O 1
ATOM 4034 N N . ALA A 1 508 ? -40.312 59.594 -6.723 1 14.27 508 ALA A N 1
ATOM 4035 C CA . ALA A 1 508 ? -39.75 60.906 -6.438 1 14.27 508 ALA A CA 1
ATOM 4036 C C . ALA A 1 508 ? -38.344 61.031 -7.035 1 14.27 508 ALA A C 1
ATOM 4038 O O . ALA A 1 508 ? -37.656 60.031 -7.277 1 14.27 508 ALA A O 1
ATOM 4039 N N . SER A 1 509 ? -37.844 62.281 -7.078 1 13.69 509 SER A N 1
ATOM 4040 C CA . SER A 1 509 ? -37.156 63.375 -7.781 1 13.69 509 SER A CA 1
ATOM 4041 C C . SER A 1 509 ? -35.656 63.219 -7.68 1 13.69 509 SER A C 1
ATOM 4043 O O . SER A 1 509 ? -34.938 63.156 -8.703 1 13.69 509 SER A O 1
ATOM 4045 N N . SER A 1 510 ? -34.875 64.188 -6.906 1 13.51 510 SER A N 1
ATOM 4046 C CA . SER A 1 510 ? -34.156 65.312 -7.383 1 13.51 510 SER A CA 1
ATOM 4047 C C . SER A 1 510 ? -32.625 65.125 -7.293 1 13.51 510 SER A C 1
ATOM 4049 O O . SER A 1 510 ? -31.906 65.438 -8.242 1 13.51 510 SER A O 1
ATOM 4051 N N . ALA A 1 511 ? -31.828 64.938 -6.094 1 14.04 511 ALA A N 1
ATOM 4052 C CA . ALA A 1 511 ? -30.938 66 -5.715 1 14.04 511 ALA A CA 1
ATOM 4053 C C . ALA A 1 511 ? -29.578 65.875 -6.375 1 14.04 511 ALA A C 1
ATOM 4055 O O . ALA A 1 511 ? -29.172 64.75 -6.73 1 14.04 511 ALA A O 1
ATOM 4056 N N . THR A 1 512 ? -28.734 67 -6.496 1 13.78 512 THR A N 1
ATOM 4057 C CA . THR A 1 512 ? -27.844 67.875 -7.281 1 13.78 512 THR A CA 1
ATOM 4058 C C . THR A 1 512 ? -26.391 67.562 -6.934 1 13.78 512 THR A C 1
ATOM 4060 O O . THR A 1 512 ? -25.484 68.188 -7.484 1 13.78 512 THR A O 1
ATOM 4063 N N . CYS A 1 513 ? -25.906 66.5 -6.488 1 12.96 513 CYS A N 1
ATOM 4064 C CA . CYS A 1 513 ? -24.703 66.812 -5.742 1 12.96 513 CYS A CA 1
ATOM 4065 C C . CYS A 1 513 ? -23.562 67.188 -6.684 1 12.96 513 CYS A C 1
ATOM 4067 O O . CYS A 1 513 ? -23.172 66.438 -7.543 1 12.96 513 CYS A O 1
ATOM 4069 N N . GLN A 1 514 ? -23.094 68.438 -6.777 1 13.57 514 GLN A N 1
ATOM 4070 C CA . GLN A 1 514 ? -22.25 69.312 -7.609 1 13.57 514 GLN A CA 1
ATOM 4071 C C . GLN A 1 514 ? -20.781 68.938 -7.441 1 13.57 514 GLN A C 1
ATOM 4073 O O . GLN A 1 514 ? -20.062 68.75 -8.43 1 13.57 514 GLN A O 1
ATOM 4078 N N . THR A 1 515 ? -20.047 69.25 -6.285 1 13.59 515 THR A N 1
ATOM 4079 C CA . THR A 1 515 ? -19.031 70.25 -6.289 1 13.59 515 THR A CA 1
ATOM 4080 C C . THR A 1 515 ? -17.719 69.75 -6.867 1 13.59 515 THR A C 1
ATOM 4082 O O . THR A 1 515 ? -17.453 68.5 -6.832 1 13.59 515 THR A O 1
ATOM 4085 N N . SER A 1 516 ? -16.594 70.625 -7.211 1 13.92 516 SER A N 1
ATOM 4086 C CA . SER A 1 516 ? -15.609 71.125 -8.172 1 13.92 516 SER A CA 1
ATOM 4087 C C . SER A 1 516 ? -14.195 70.75 -7.77 1 13.92 516 SER A C 1
ATOM 4089 O O . SER A 1 516 ? -13.305 70.625 -8.617 1 13.92 516 SER A O 1
ATOM 4091 N N . LEU A 1 517 ? -13.719 70.562 -6.508 1 13.46 517 LEU A N 1
ATOM 4092 C CA . LEU A 1 517 ? -12.562 71.375 -6.172 1 13.46 517 LEU A CA 1
ATOM 4093 C C . LEU A 1 517 ? -11.328 70.938 -6.949 1 13.46 517 LEU A C 1
ATOM 4095 O O . LEU A 1 517 ? -11.234 69.812 -7.34 1 13.46 517 LEU A O 1
ATOM 4099 N N . SER A 1 518 ? -10.125 71.812 -6.895 1 13.6 518 SER A N 1
ATOM 4100 C CA . SER A 1 518 ? -9.078 72.562 -7.578 1 13.6 518 SER A CA 1
ATOM 4101 C C . SER A 1 518 ? -7.777 71.75 -7.648 1 13.6 518 SER A C 1
ATOM 4103 O O . SER A 1 518 ? -7.758 70.625 -8.156 1 13.6 518 SER A O 1
ATOM 4105 N N . GLU A 1 519 ? -6.574 72.312 -6.949 1 13.52 519 GLU A N 1
ATOM 4106 C CA . GLU A 1 519 ? -5.414 73.062 -7.434 1 13.52 519 GLU A CA 1
ATOM 4107 C C . GLU A 1 519 ? -4.203 72.125 -7.594 1 13.52 519 GLU A C 1
ATOM 4109 O O . GLU A 1 519 ? -4.23 70.938 -7.18 1 13.52 519 GLU A O 1
ATOM 4114 N N . GLU A 1 520 ? -2.893 72.562 -6.93 1 13.85 520 GLU A N 1
ATOM 4115 C CA . GLU A 1 520 ? -1.667 73.125 -7.426 1 13.85 520 GLU A CA 1
ATOM 4116 C C . GLU A 1 520 ? -0.521 72.125 -7.473 1 13.85 520 GLU A C 1
ATOM 4118 O O . GLU A 1 520 ? 0.126 72 -8.508 1 13.85 520 GLU A O 1
ATOM 4123 N N . LYS A 1 521 ? 0.581 72.062 -6.422 1 14.12 521 LYS A N 1
ATOM 4124 C CA . LYS A 1 521 ? 1.875 72.75 -6.43 1 14.12 521 LYS A CA 1
ATOM 4125 C C . LYS A 1 521 ? 2.984 71.812 -6.895 1 14.12 521 LYS A C 1
ATOM 4127 O O . LYS A 1 521 ? 2.818 70.625 -6.875 1 14.12 521 LYS A O 1
ATOM 4132 N N . SER A 1 522 ? 4.332 72.125 -6.586 1 13.59 522 SER A N 1
ATOM 4133 C CA . SER A 1 522 ? 5.613 72.625 -7.109 1 13.59 522 SER A CA 1
ATOM 4134 C C . SER A 1 522 ? 6.629 71.5 -7.164 1 13.59 522 SER A C 1
ATOM 4136 O O . SER A 1 522 ? 6.258 70.312 -7.156 1 13.59 522 SER A O 1
ATOM 4138 N N . SER A 1 523 ? 7.953 71.625 -6.473 1 13.75 523 SER A N 1
ATOM 4139 C CA . SER A 1 523 ? 9.289 72 -6.922 1 13.75 523 SER A CA 1
ATOM 4140 C C . SER A 1 523 ? 10.25 70.812 -6.863 1 13.75 523 SER A C 1
ATOM 4142 O O . SER A 1 523 ? 11.016 70.562 -7.797 1 13.75 523 SER A O 1
ATOM 4144 N N . LYS A 1 524 ? 10.734 70.125 -5.734 1 13.88 524 LYS A N 1
ATOM 4145 C CA . LYS A 1 524 ? 12.094 70.312 -5.234 1 13.88 524 LYS A CA 1
ATOM 4146 C C . LYS A 1 524 ? 13.07 69.375 -5.965 1 13.88 524 LYS A C 1
ATOM 4148 O O . LYS A 1 524 ? 12.688 68.375 -6.484 1 13.88 524 LYS A O 1
ATOM 4153 N N . GLN A 1 525 ? 14.492 69.562 -5.668 1 13.71 525 GLN A N 1
ATOM 4154 C CA . GLN A 1 525 ? 15.867 69.75 -6.098 1 13.71 525 GLN A CA 1
ATOM 4155 C C . GLN A 1 525 ? 16.609 68.438 -6.32 1 13.71 525 GLN A C 1
ATOM 4157 O O . GLN A 1 525 ? 17.062 68.188 -7.434 1 13.71 525 GLN A O 1
ATOM 4162 N N . GLN A 1 526 ? 17.75 68.188 -5.527 1 13.86 526 GLN A N 1
ATOM 4163 C CA . GLN A 1 526 ? 19.188 68.312 -5.773 1 13.86 526 GLN A CA 1
ATOM 4164 C C . GLN A 1 526 ? 19.781 66.938 -6.117 1 13.86 526 GLN A C 1
ATOM 4166 O O . GLN A 1 526 ? 19.156 65.875 -5.883 1 13.86 526 GLN A O 1
ATOM 4171 N N . GLU A 1 527 ? 21.266 66.75 -5.852 1 14.16 527 GLU A N 1
ATOM 4172 C CA . GLU A 1 527 ? 22.578 66.562 -6.465 1 14.16 527 GLU A CA 1
ATOM 4173 C C . GLU A 1 527 ? 23.141 65.188 -6.223 1 14.16 527 GLU A C 1
ATOM 4175 O O . GLU A 1 527 ? 23.875 64.688 -7.055 1 14.16 527 GLU A O 1
ATOM 4180 N N . ALA A 1 528 ? 22.938 64.438 -5.148 1 14.24 528 ALA A N 1
ATOM 4181 C CA . ALA A 1 528 ? 24.188 64 -4.504 1 14.24 528 ALA A CA 1
ATOM 4182 C C . ALA A 1 528 ? 24.891 62.906 -5.281 1 14.24 528 ALA A C 1
ATOM 4184 O O . ALA A 1 528 ? 24.25 61.969 -5.711 1 14.24 528 ALA A O 1
ATOM 4185 N N . HIS A 1 529 ? 26.188 63.125 -5.703 1 14.56 529 HIS A N 1
ATOM 4186 C CA . HIS A 1 529 ? 27.312 62.688 -6.516 1 14.56 529 HIS A CA 1
ATOM 4187 C C . HIS A 1 529 ? 27.891 61.375 -6.016 1 14.56 529 HIS A C 1
ATOM 4189 O O . HIS A 1 529 ? 28.641 60.688 -6.73 1 14.56 529 HIS A O 1
ATOM 4195 N N . GLN A 1 530 ? 27.781 60.969 -4.699 1 14.11 530 GLN A N 1
ATOM 4196 C CA . GLN A 1 530 ? 29.047 60.531 -4.141 1 14.11 530 GLN A CA 1
ATOM 4197 C C . GLN A 1 530 ? 29.547 59.25 -4.836 1 14.11 530 GLN A C 1
ATOM 4199 O O . GLN A 1 530 ? 28.734 58.406 -5.234 1 14.11 530 GLN A O 1
ATOM 4204 N N . SER A 1 531 ? 30.891 59.125 -5.121 1 14.98 531 SER A N 1
ATOM 4205 C CA . SER A 1 531 ? 32.031 58.594 -5.824 1 14.98 531 SER A CA 1
ATOM 4206 C C . SER A 1 531 ? 32.438 57.219 -5.266 1 14.98 531 SER A C 1
ATOM 4208 O O . SER A 1 531 ? 33.312 56.562 -5.809 1 14.98 531 SER A O 1
ATOM 4210 N N . HIS A 1 532 ? 31.781 56.719 -4.172 1 13.77 532 HIS A N 1
ATOM 4211 C CA . HIS A 1 532 ? 32.812 56.031 -3.375 1 13.77 532 HIS A CA 1
ATOM 4212 C C . HIS A 1 532 ? 33.5 54.938 -4.172 1 13.77 532 HIS A C 1
ATOM 4214 O O . HIS A 1 532 ? 32.938 54.469 -5.184 1 13.77 532 HIS A O 1
ATOM 4220 N N . SER A 1 533 ? 34.25 54.031 -3.367 1 14.47 533 SER A N 1
ATOM 4221 C CA . SER A 1 533 ? 35.625 53.531 -3.1 1 14.47 533 SER A CA 1
ATOM 4222 C C . SER A 1 533 ? 35.844 52.188 -3.738 1 14.47 533 SER A C 1
ATOM 4224 O O . SER A 1 533 ? 36.812 52 -4.473 1 14.47 533 SER A O 1
ATOM 4226 N N . HIS A 1 534 ? 35.531 51.125 -3.031 1 14.16 534 HIS A N 1
ATOM 4227 C CA . HIS A 1 534 ? 36.656 50.375 -2.486 1 14.16 534 HIS A CA 1
ATOM 4228 C C . HIS A 1 534 ? 37.188 49.375 -3.488 1 14.16 534 HIS A C 1
ATOM 4230 O O . HIS A 1 534 ? 36.531 49.062 -4.484 1 14.16 534 HIS A O 1
ATOM 4236 N N . PRO A 1 535 ? 37.5 48.125 -2.941 1 15.11 535 PRO A N 1
ATOM 4237 C CA . PRO A 1 535 ? 38.812 47.531 -2.703 1 15.11 535 PRO A CA 1
ATOM 4238 C C . PRO A 1 535 ? 39.188 46.531 -3.795 1 15.11 535 PRO A C 1
ATOM 4240 O O . PRO A 1 535 ? 38.375 46.188 -4.656 1 15.11 535 PRO A O 1
ATOM 4243 N N . ARG A 1 536 ? 39.688 45.344 -3.252 1 14.36 536 ARG A N 1
ATOM 4244 C CA . ARG A 1 536 ? 40.906 44.562 -3.199 1 14.36 536 ARG A CA 1
ATOM 4245 C C . ARG A 1 536 ? 40.875 43.406 -4.176 1 14.36 536 ARG A C 1
ATOM 4247 O O . ARG A 1 536 ? 39.875 42.688 -4.258 1 14.36 536 ARG A O 1
ATOM 4254 N N . ALA A 1 537 ? 41.688 43.375 -5.129 1 16.03 537 ALA A N 1
ATOM 4255 C CA . ALA A 1 537 ? 42.094 42.562 -6.266 1 16.03 537 ALA A CA 1
ATOM 4256 C C . ALA A 1 537 ? 42.531 41.156 -5.801 1 16.03 537 ALA A C 1
ATOM 4258 O O . ALA A 1 537 ? 43.062 40.375 -6.59 1 16.03 537 ALA A O 1
ATOM 4259 N N . GLY A 1 538 ? 41.969 40.625 -4.602 1 14.65 538 GLY A N 1
ATOM 4260 C CA . GLY A 1 538 ? 42.906 39.625 -4.113 1 14.65 538 GLY A CA 1
ATOM 4261 C C . GLY A 1 538 ? 43.312 38.625 -5.172 1 14.65 538 GLY A C 1
ATOM 4262 O O . GLY A 1 538 ? 42.688 38.531 -6.23 1 14.65 538 GLY A O 1
ATOM 4263 N N . THR A 1 539 ? 44.281 37.719 -4.637 1 15.63 539 THR A N 1
ATOM 4264 C CA . THR A 1 539 ? 45.438 36.844 -4.875 1 15.63 539 THR A CA 1
ATOM 4265 C C . THR A 1 539 ? 45.031 35.5 -5.441 1 15.63 539 THR A C 1
ATOM 4267 O O . THR A 1 539 ? 44.156 34.844 -4.875 1 15.63 539 THR A O 1
ATOM 4270 N N . VAL A 1 540 ? 45 35.375 -6.688 1 17.27 540 VAL A N 1
ATOM 4271 C CA . VAL A 1 540 ? 44.812 34.188 -7.527 1 17.27 540 VAL A CA 1
ATOM 4272 C C . VAL A 1 540 ? 45.781 33.094 -7.109 1 17.27 540 VAL A C 1
ATOM 4274 O O . VAL A 1 540 ? 46.969 33.125 -7.496 1 17.27 540 VAL A O 1
ATOM 4277 N N . LEU A 1 541 ? 45.906 32.938 -5.637 1 14.84 541 LEU A N 1
ATOM 4278 C CA . LEU A 1 541 ? 47.031 32.062 -5.328 1 14.84 541 LEU A CA 1
ATOM 4279 C C . LEU A 1 541 ? 47.031 30.828 -6.211 1 14.84 541 LEU A C 1
ATOM 4281 O O . LEU A 1 541 ? 45.969 30.453 -6.758 1 14.84 541 LEU A O 1
ATOM 4285 N N . ASP A 1 542 ? 47.906 29.906 -5.777 1 16 542 ASP A N 1
ATOM 4286 C CA . ASP A 1 542 ? 49.062 29.109 -6.176 1 16 542 ASP A CA 1
ATOM 4287 C C . ASP A 1 542 ? 48.625 27.688 -6.559 1 16 542 ASP A C 1
ATOM 4289 O O . ASP A 1 542 ? 49.031 27.188 -7.613 1 16 542 ASP A O 1
ATOM 4293 N N . LEU A 1 543 ? 48.094 26.891 -5.523 1 15.29 543 LEU A N 1
ATOM 4294 C CA . LEU A 1 543 ? 48.844 25.703 -5.113 1 15.29 543 LEU A CA 1
ATOM 4295 C C . LEU A 1 543 ? 48.469 24.5 -5.961 1 15.29 543 LEU A C 1
ATOM 4297 O O . LEU A 1 543 ? 47.312 24.094 -5.988 1 15.29 543 LEU A O 1
ATOM 4301 N N . PHE A 1 544 ? 49.25 24.109 -6.977 1 17.47 544 PHE A N 1
ATOM 4302 C CA . PHE A 1 544 ? 49.375 23.016 -7.926 1 17.47 544 PHE A CA 1
ATOM 4303 C C . PHE A 1 544 ? 49.438 21.672 -7.199 1 17.47 544 PHE A C 1
ATOM 4305 O O . PHE A 1 544 ? 49.406 20.625 -7.836 1 17.47 544 PHE A O 1
ATOM 4312 N N . SER A 1 545 ? 49.594 21.625 -5.805 1 16.67 545 SER A N 1
ATOM 4313 C CA . SER A 1 545 ? 50.5 20.531 -5.508 1 16.67 545 SER A CA 1
ATOM 4314 C C . SER A 1 545 ? 49.875 19.188 -5.863 1 16.67 545 SER A C 1
ATOM 4316 O O . SER A 1 545 ? 48.656 19.062 -5.941 1 16.67 545 SER A O 1
ATOM 4318 N N . PRO A 1 546 ? 50.75 18.156 -5.84 1 19.12 546 PRO A N 1
ATOM 4319 C CA . PRO A 1 546 ? 51 16.828 -6.375 1 19.12 546 PRO A CA 1
ATOM 4320 C C . PRO A 1 546 ? 50.25 15.727 -5.613 1 19.12 546 PRO A C 1
ATOM 4322 O O . PRO A 1 546 ? 50.344 14.547 -5.953 1 19.12 546 PRO A O 1
ATOM 4325 N N . PRO A 1 547 ? 49 15.938 -5.082 1 16.78 547 PRO A N 1
ATOM 4326 C CA . PRO A 1 547 ? 48.938 15 -3.959 1 16.78 547 PRO A CA 1
ATOM 4327 C C . PRO A 1 547 ? 49.25 13.57 -4.363 1 16.78 547 PRO A C 1
ATOM 4329 O O . PRO A 1 547 ? 49.062 13.195 -5.523 1 16.78 547 PRO A O 1
ATOM 4332 N N . PRO A 1 548 ? 49.875 12.953 -3.354 1 17.3 548 PRO A N 1
ATOM 4333 C CA . PRO A 1 548 ? 50.594 11.688 -3.164 1 17.3 548 PRO A CA 1
ATOM 4334 C C . PRO A 1 548 ? 49.688 10.469 -3.438 1 17.3 548 PRO A C 1
ATOM 4336 O O . PRO A 1 548 ? 48.469 10.594 -3.516 1 17.3 548 PRO A O 1
ATOM 4339 N N . ARG A 1 549 ? 50.281 9.297 -3.072 1 17.77 549 ARG A N 1
ATOM 4340 C CA . ARG A 1 549 ? 50.5 7.879 -3.352 1 17.77 549 ARG A CA 1
ATOM 4341 C C . ARG A 1 549 ? 49.312 7.047 -2.826 1 17.77 549 ARG A C 1
ATOM 4343 O O . ARG A 1 549 ? 48.812 6.184 -3.533 1 17.77 549 ARG A O 1
ATOM 4350 N N . GLY A 1 550 ? 49.188 7.004 -1.437 1 16.78 550 GLY A N 1
ATOM 4351 C CA . GLY A 1 550 ? 49.312 5.676 -0.852 1 16.78 550 GLY A CA 1
ATOM 4352 C C . GLY A 1 550 ? 48 4.891 -0.912 1 16.78 550 GLY A C 1
ATOM 4353 O O . GLY A 1 550 ? 47.781 4.117 -1.846 1 16.78 550 GLY A O 1
ATOM 4354 N N . ILE A 1 551 ? 47.438 4.633 0.326 1 18.59 551 ILE A N 1
ATOM 4355 C CA . ILE A 1 551 ? 47.25 3.33 0.964 1 18.59 551 ILE A CA 1
ATOM 4356 C C . ILE A 1 551 ? 45.906 2.723 0.558 1 18.59 551 ILE A C 1
ATOM 4358 O O . ILE A 1 551 ? 45.031 3.432 0.084 1 18.59 551 ILE A O 1
ATOM 4362 N N . SER A 1 552 ? 45.25 2.018 1.554 1 19.42 552 SER A N 1
ATOM 4363 C CA . SER A 1 552 ? 44.812 0.655 1.836 1 19.42 552 SER A CA 1
ATOM 4364 C C . SER A 1 552 ? 43.312 0.479 1.546 1 19.42 552 SER A C 1
ATOM 4366 O O . SER A 1 552 ? 42.562 1.453 1.537 1 19.42 552 SER A O 1
ATOM 4368 N N . PRO A 1 553 ? 42.781 -0.775 1.583 1 20.28 553 PRO A N 1
ATOM 4369 C CA . PRO A 1 553 ? 41.656 -1.541 1.027 1 20.28 553 PRO A CA 1
ATOM 4370 C C . PRO A 1 553 ? 40.312 -1.187 1.674 1 20.28 553 PRO A C 1
ATOM 4372 O O . PRO A 1 553 ? 39.312 -1.847 1.414 1 20.28 553 PRO A O 1
ATOM 4375 N N . THR A 1 554 ? 40.219 0.061 2.369 1 18 554 THR A N 1
ATOM 4376 C CA . THR A 1 554 ? 39.219 -0.168 3.408 1 18 554 THR A CA 1
ATOM 4377 C C . THR A 1 554 ? 37.875 -0.49 2.793 1 18 554 THR A C 1
ATOM 4379 O O . THR A 1 554 ? 37.469 0.154 1.83 1 18 554 THR A O 1
ATOM 4382 N N . HIS A 1 555 ? 37.188 -1.478 3.416 1 20 555 HIS A N 1
ATOM 4383 C CA . HIS A 1 555 ? 36.094 -2.416 3.145 1 20 555 HIS A CA 1
ATOM 4384 C C . HIS A 1 555 ? 34.781 -1.689 2.986 1 20 555 HIS A C 1
ATOM 4386 O O . HIS A 1 555 ? 34 -1.968 2.055 1 20 555 HIS A O 1
ATOM 4392 N N . GLU A 1 556 ? 34.375 -0.906 4.125 1 19.47 556 GLU A N 1
ATOM 4393 C CA . GLU A 1 556 ? 33.125 -1.386 4.715 1 19.47 556 GLU A CA 1
ATOM 4394 C C . GLU A 1 556 ? 31.906 -0.858 3.951 1 19.47 556 GLU A C 1
ATOM 4396 O O . GLU A 1 556 ? 32.062 -0.134 2.965 1 19.47 556 GLU A O 1
ATOM 4401 N N . ASN A 1 557 ? 30.953 -0.197 4.816 1 20.58 557 ASN A N 1
ATOM 4402 C CA . ASN A 1 557 ? 29.531 -0.32 5.152 1 20.58 557 ASN A CA 1
ATOM 4403 C C . ASN A 1 557 ? 28.688 0.708 4.402 1 20.58 557 ASN A C 1
ATOM 4405 O O . ASN A 1 557 ? 27.562 1 4.801 1 20.58 557 ASN A O 1
ATOM 4409 N N . ALA A 1 558 ? 29.297 1.578 3.643 1 20.58 558 ALA A N 1
ATOM 4410 C CA . ALA A 1 558 ? 28.625 2.844 3.363 1 20.58 558 ALA A CA 1
ATOM 4411 C C . ALA A 1 558 ? 27.422 2.637 2.447 1 20.58 558 ALA A C 1
ATOM 4413 O O . ALA A 1 558 ? 26.922 3.588 1.841 1 20.58 558 ALA A O 1
ATOM 4414 N N . SER A 1 559 ? 27.344 1.391 2.18 1 23.56 559 SER A N 1
ATOM 4415 C CA . SER A 1 559 ? 26.5 1.203 1 1 23.56 559 SER A CA 1
ATOM 4416 C C . SER A 1 559 ? 25.109 1.781 1.215 1 23.56 559 SER A C 1
ATOM 4418 O O . SER A 1 559 ? 24.219 1.595 0.382 1 23.56 559 SER A O 1
ATOM 4420 N N . ASN A 1 560 ? 24.891 2.209 2.547 1 23.91 560 ASN A N 1
ATOM 4421 C CA . ASN A 1 560 ? 23.469 2.154 2.902 1 23.91 560 ASN A CA 1
ATOM 4422 C C . ASN A 1 560 ? 22.703 3.346 2.336 1 23.91 560 ASN A C 1
ATOM 4424 O O . ASN A 1 560 ? 21.469 3.363 2.357 1 23.91 560 ASN A O 1
ATOM 4428 N N . THR A 1 561 ? 23.484 4.496 2.318 1 24.77 561 THR A N 1
ATOM 4429 C CA . THR A 1 561 ? 22.734 5.742 2.252 1 24.77 561 THR A CA 1
ATOM 4430 C C . THR A 1 561 ? 22.125 5.941 0.862 1 24.77 561 THR A C 1
ATOM 4432 O O . THR A 1 561 ? 21.172 6.699 0.695 1 24.77 561 THR A O 1
ATOM 4435 N N . VAL A 1 562 ? 23.047 5.512 -0.058 1 26.14 562 VAL A N 1
ATOM 4436 C CA . VAL A 1 562 ? 22.656 5.879 -1.415 1 26.14 562 VAL A CA 1
ATOM 4437 C C . VAL A 1 562 ? 21.328 5.219 -1.769 1 26.14 562 VAL A C 1
ATOM 4439 O O . VAL A 1 562 ? 20.609 5.676 -2.666 1 26.14 562 VAL A O 1
ATOM 4442 N N . ALA A 1 563 ? 21.156 4.031 -1.045 1 28.59 563 ALA A N 1
ATOM 4443 C CA . ALA A 1 563 ? 19.938 3.273 -1.333 1 28.59 563 ALA A CA 1
ATOM 4444 C C . ALA A 1 563 ? 18.703 4.047 -0.907 1 28.59 563 ALA A C 1
ATOM 4446 O O . ALA A 1 563 ? 17.625 3.896 -1.505 1 28.59 563 ALA A O 1
ATOM 4447 N N . PHE A 1 564 ? 18.891 4.93 0.14 1 26.8 564 PHE A N 1
ATOM 4448 C CA . PHE A 1 564 ? 17.781 5.699 0.669 1 26.8 564 PHE A CA 1
ATOM 4449 C C . PHE A 1 564 ? 17.328 6.762 -0.329 1 26.8 564 PHE A C 1
ATOM 4451 O O . PHE A 1 564 ? 16.125 6.969 -0.524 1 26.8 564 PHE A O 1
ATOM 4458 N N . VAL A 1 565 ? 18.391 7.473 -0.892 1 27.44 565 VAL A N 1
ATOM 4459 C CA . VAL A 1 565 ? 18.047 8.594 -1.759 1 27.44 565 VAL A CA 1
ATOM 4460 C C . VAL A 1 565 ? 17.312 8.078 -2.996 1 27.44 565 VAL A C 1
ATOM 4462 O O . VAL A 1 565 ? 16.328 8.688 -3.439 1 27.44 565 VAL A O 1
ATOM 4465 N N . LYS A 1 566 ? 17.859 6.906 -3.498 1 27.7 566 LYS A N 1
ATOM 4466 C CA . LYS A 1 566 ? 17.219 6.43 -4.723 1 27.7 566 LYS A CA 1
ATOM 4467 C C . LYS A 1 566 ? 15.812 5.906 -4.449 1 27.7 566 LYS A C 1
ATOM 4469 O O . LYS A 1 566 ? 14.922 6.051 -5.281 1 27.7 566 LYS A O 1
ATOM 4474 N N . ALA A 1 567 ? 15.664 5.355 -3.209 1 29.45 567 ALA A N 1
ATOM 4475 C CA . ALA A 1 567 ? 14.336 4.891 -2.807 1 29.45 567 ALA A CA 1
ATOM 4476 C C . ALA A 1 567 ? 13.359 6.055 -2.697 1 29.45 567 ALA A C 1
ATOM 4478 O O . ALA A 1 567 ? 12.188 5.93 -3.068 1 29.45 567 ALA A O 1
ATOM 4479 N N . LEU A 1 568 ? 13.82 7.223 -2.182 1 27.7 568 LEU A N 1
ATOM 4480 C CA . LEU A 1 568 ? 12.969 8.398 -2.078 1 27.7 568 LEU A CA 1
ATOM 4481 C C . LEU A 1 568 ? 12.516 8.867 -3.457 1 27.7 568 LEU A C 1
ATOM 4483 O O . LEU A 1 568 ? 11.375 9.297 -3.631 1 27.7 568 LEU A O 1
ATOM 4487 N N . ARG A 1 569 ? 13.5 8.914 -4.395 1 26.84 569 ARG A N 1
ATOM 4488 C CA . ARG A 1 569 ? 13.07 9.422 -5.699 1 26.84 569 ARG A CA 1
ATOM 4489 C C . ARG A 1 569 ? 12.047 8.492 -6.336 1 26.84 569 ARG A C 1
ATOM 4491 O O . ARG A 1 569 ? 11.094 8.953 -6.969 1 26.84 569 ARG A O 1
ATOM 4498 N N . GLN A 1 570 ? 12.305 7.164 -6.164 1 27.61 570 GLN A N 1
ATOM 4499 C CA . GLN A 1 570 ? 11.375 6.219 -6.773 1 27.61 570 GLN A CA 1
ATOM 4500 C C . GLN A 1 570 ? 10.008 6.262 -6.082 1 27.61 570 GLN A C 1
ATOM 4502 O O . GLN A 1 570 ? 8.992 5.922 -6.684 1 27.61 570 GLN A O 1
ATOM 4507 N N . GLN A 1 571 ? 9.906 6.465 -4.777 1 27.42 571 GLN A N 1
ATOM 4508 C CA . GLN A 1 571 ? 8.641 6.695 -4.094 1 27.42 571 GLN A CA 1
ATOM 4509 C C . GLN A 1 571 ? 7.922 7.914 -4.664 1 27.42 571 GLN A C 1
ATOM 4511 O O . GLN A 1 571 ? 6.691 7.996 -4.617 1 27.42 571 GLN A O 1
ATOM 4516 N N . GLU A 1 572 ? 8.656 8.93 -5.047 1 26.7 572 GLU A N 1
ATOM 4517 C CA . GLU A 1 572 ? 7.988 10.086 -5.637 1 26.7 572 GLU A CA 1
ATOM 4518 C C . GLU A 1 572 ? 7.23 9.695 -6.902 1 26.7 572 GLU A C 1
ATOM 4520 O O . GLU A 1 572 ? 6.324 10.414 -7.332 1 26.7 572 GLU A O 1
ATOM 4525 N N . GLU A 1 573 ? 7.75 8.695 -7.652 1 27.97 573 GLU A N 1
ATOM 4526 C CA . GLU A 1 573 ? 6.969 8.414 -8.852 1 27.97 573 GLU A CA 1
ATOM 4527 C C . GLU A 1 573 ? 5.777 7.516 -8.539 1 27.97 573 GLU A C 1
ATOM 4529 O O . GLU A 1 573 ? 5.914 6.289 -8.477 1 27.97 573 GLU A O 1
ATOM 4534 N N . GLY A 1 574 ? 5.066 7.582 -7.496 1 26.44 574 GLY A N 1
ATOM 4535 C CA . GLY A 1 574 ? 3.846 7.02 -6.949 1 26.44 574 GLY A CA 1
ATOM 4536 C C . GLY A 1 574 ? 2.854 6.598 -8.016 1 26.44 574 GLY A C 1
ATOM 4537 O O . GLY A 1 574 ? 3.059 6.859 -9.203 1 26.44 574 GLY A O 1
ATOM 4538 N N . VAL A 1 575 ? 1.863 5.699 -7.656 1 28.03 575 VAL A N 1
ATOM 4539 C CA . VAL A 1 575 ? 0.681 5.191 -8.344 1 28.03 575 VAL A CA 1
ATOM 4540 C C . VAL A 1 575 ? 0.022 6.312 -9.141 1 28.03 575 VAL A C 1
ATOM 4542 O O . VAL A 1 575 ? -0.284 7.375 -8.594 1 28.03 575 VAL A O 1
ATOM 4545 N N . SER A 1 576 ? 0.289 6.309 -10.367 1 27.69 576 SER A N 1
ATOM 4546 C CA . SER A 1 576 ? -0.399 7.18 -11.312 1 27.69 576 SER A CA 1
ATOM 4547 C C . SER A 1 576 ? -1.911 7.117 -11.125 1 27.69 576 SER A C 1
ATOM 4549 O O . SER A 1 576 ? -2.553 6.141 -11.523 1 27.69 576 SER A O 1
ATOM 4551 N N . ALA A 1 577 ? -2.52 7.277 -9.992 1 29.27 577 ALA A N 1
ATOM 4552 C CA . ALA A 1 577 ? -3.893 7.77 -10.062 1 29.27 577 ALA A CA 1
ATOM 4553 C C . ALA A 1 577 ? -4.113 8.594 -11.328 1 29.27 577 ALA A C 1
ATOM 4555 O O . ALA A 1 577 ? -3.207 9.297 -11.781 1 29.27 577 ALA A O 1
ATOM 4556 N N . ILE A 1 578 ? -4.754 7.961 -12.258 1 28.89 578 ILE A N 1
ATOM 4557 C CA . ILE A 1 578 ? -5.289 8.789 -13.336 1 28.89 578 ILE A CA 1
ATOM 4558 C C . ILE A 1 578 ? -5.594 10.188 -12.805 1 28.89 578 ILE A C 1
ATOM 4560 O O . ILE A 1 578 ? -6.531 10.375 -12.031 1 28.89 578 ILE A O 1
ATOM 4564 N N . CYS A 1 579 ? -4.574 10.727 -12.305 1 29.31 579 CYS A N 1
ATOM 4565 C CA . CYS A 1 579 ? -4.773 12.172 -12.234 1 29.31 579 CYS A CA 1
ATOM 4566 C C . CYS A 1 579 ? -5.348 12.703 -13.547 1 29.31 579 CYS A C 1
ATOM 4568 O O . CYS A 1 579 ? -4.738 12.547 -14.602 1 29.31 579 CYS A O 1
ATOM 4570 N N . GLU A 1 580 ? -6.629 12.359 -13.758 1 30.89 580 GLU A N 1
ATOM 4571 C CA . GLU A 1 580 ? -7.113 13.289 -14.766 1 30.89 580 GLU A CA 1
ATOM 4572 C C . GLU A 1 580 ? -6.301 14.586 -14.766 1 30.89 580 GLU A C 1
ATOM 4574 O O . GLU A 1 580 ? -6.219 15.273 -13.742 1 30.89 580 GLU A O 1
ATOM 4579 N N . ASP A 1 581 ? -5.242 14.43 -15.352 1 32.44 581 ASP A N 1
ATOM 4580 C CA . ASP A 1 581 ? -4.453 15.609 -15.703 1 32.44 581 ASP A CA 1
ATOM 4581 C C . ASP A 1 581 ? -5.352 16.766 -16.141 1 32.44 581 ASP A C 1
ATOM 4583 O O . ASP A 1 581 ? -5.293 17.219 -17.281 1 32.44 581 ASP A O 1
ATOM 4587 N N . ARG A 1 582 ? -6.707 16.625 -16.172 1 32.75 582 ARG A N 1
ATOM 4588 C CA . ARG A 1 582 ? -7.207 17.969 -16.422 1 32.75 582 ARG A CA 1
ATOM 4589 C C . ARG A 1 582 ? -6.531 19 -15.523 1 32.75 582 ARG A C 1
ATOM 4591 O O . ARG A 1 582 ? -6.77 19.016 -14.312 1 32.75 582 ARG A O 1
ATOM 4598 N N . ALA A 1 583 ? -5.379 19.156 -15.773 1 36.19 583 ALA A N 1
ATOM 4599 C CA . ALA A 1 583 ? -4.754 20.359 -15.25 1 36.19 583 ALA A CA 1
ATOM 4600 C C . ALA A 1 583 ? -5.781 21.469 -15.062 1 36.19 583 ALA A C 1
ATOM 4602 O O . ALA A 1 583 ? -6.062 22.234 -15.992 1 36.19 583 ALA A O 1
ATOM 4603 N N . ASP A 1 584 ? -6.898 21.016 -14.539 1 43.03 584 ASP A N 1
ATOM 4604 C CA . ASP A 1 584 ? -7.742 22.156 -14.18 1 43.03 584 ASP A CA 1
ATOM 4605 C C . ASP A 1 584 ? -6.91 23.297 -13.625 1 43.03 584 ASP A C 1
ATOM 4607 O O . ASP A 1 584 ? -6.047 23.094 -12.766 1 43.03 584 ASP A O 1
ATOM 4611 N N . ASN A 1 585 ? -6.609 24.109 -14.398 1 53.09 585 ASN A N 1
ATOM 4612 C CA . ASN A 1 585 ? -6.027 25.375 -13.938 1 53.09 585 ASN A CA 1
ATOM 4613 C C . ASN A 1 585 ? -6.484 25.719 -12.523 1 53.09 585 ASN A C 1
ATOM 4615 O O . ASN A 1 585 ? -7.656 26.031 -12.305 1 53.09 585 ASN A O 1
ATOM 4619 N N . PRO A 1 586 ? -5.684 25.203 -11.617 1 59.03 586 PRO A N 1
ATOM 4620 C CA . PRO A 1 586 ? -6.059 25.5 -10.242 1 59.03 586 PRO A CA 1
ATOM 4621 C C . PRO A 1 586 ? -6.586 26.922 -10.07 1 59.03 586 PRO A C 1
ATOM 4623 O O . PRO A 1 586 ? -7.328 27.203 -9.125 1 59.03 586 PRO A O 1
ATOM 4626 N N . ALA A 1 587 ? -6.141 27.656 -11.016 1 65.88 587 ALA A N 1
ATOM 4627 C CA . ALA A 1 587 ? -6.52 29.062 -10.898 1 65.88 587 ALA A CA 1
ATOM 4628 C C . ALA A 1 587 ? -7.785 29.344 -11.695 1 65.88 587 ALA A C 1
ATOM 4630 O O . ALA A 1 587 ? -8.219 30.5 -11.789 1 65.88 587 ALA A O 1
ATOM 4631 N N . GLN A 1 588 ? -8.367 28.25 -12.172 1 71 588 GLN A N 1
ATOM 4632 C CA . GLN A 1 588 ? -9.547 28.469 -13 1 71 588 GLN A CA 1
ATOM 4633 C C . GLN A 1 588 ? -10.758 28.797 -12.148 1 71 588 GLN A C 1
ATOM 4635 O O . GLN A 1 588 ? -11.141 28.031 -11.258 1 71 588 GLN A O 1
ATOM 4640 N N . THR A 1 589 ? -11.227 29.938 -12.133 1 79.88 589 THR A N 1
ATOM 4641 C CA . THR A 1 589 ? -12.352 30.453 -11.352 1 79.88 589 THR A CA 1
ATOM 4642 C C . THR A 1 589 ? -13.641 30.391 -12.156 1 79.88 589 THR A C 1
ATOM 4644 O O . THR A 1 589 ? -14.711 30.766 -11.656 1 79.88 589 THR A O 1
ATOM 4647 N N . ASP A 1 590 ? -13.477 29.766 -13.375 1 78 590 ASP A N 1
ATOM 4648 C CA . ASP A 1 590 ? -14.68 29.703 -14.195 1 78 590 ASP A CA 1
ATOM 4649 C C . ASP A 1 590 ? -15.711 28.766 -13.586 1 78 590 ASP A C 1
ATOM 4651 O O . ASP A 1 590 ? -15.375 27.672 -13.117 1 78 590 ASP A O 1
ATOM 4655 N N . GLY A 1 591 ? -16.875 29.266 -13.375 1 81.88 591 GLY A N 1
ATOM 4656 C CA . GLY A 1 591 ? -17.969 28.453 -12.875 1 81.88 591 GLY A CA 1
ATOM 4657 C C . GLY A 1 591 ? -18.188 28.578 -11.375 1 81.88 591 GLY A C 1
ATOM 4658 O O . GLY A 1 591 ? -19.031 27.906 -10.797 1 81.88 591 GLY A O 1
ATOM 4659 N N . VAL A 1 592 ? -17.312 29.391 -10.773 1 88.69 592 VAL A N 1
ATOM 4660 C CA . VAL A 1 592 ? -17.484 29.609 -9.336 1 88.69 592 VAL A CA 1
ATOM 4661 C C . VAL A 1 592 ? -18.172 30.953 -9.086 1 88.69 592 VAL A C 1
ATOM 4663 O O . VAL A 1 592 ? -17.734 31.984 -9.594 1 88.69 592 VAL A O 1
ATOM 4666 N N . ALA A 1 593 ? -19.297 30.891 -8.43 1 90.12 593 ALA A N 1
ATOM 4667 C CA . ALA A 1 593 ? -20.016 32.094 -8.07 1 90.12 593 ALA A CA 1
ATOM 4668 C C . ALA A 1 593 ? -20.062 32.281 -6.559 1 90.12 593 ALA A C 1
ATOM 4670 O O . ALA A 1 593 ? -20.188 31.328 -5.809 1 90.12 593 ALA A O 1
ATOM 4671 N N . LEU A 1 594 ? -19.891 33.562 -6.117 1 92.94 594 LEU A N 1
ATOM 4672 C CA . LEU A 1 594 ? -19.938 33.875 -4.699 1 92.94 594 LEU A CA 1
ATOM 4673 C C . LEU A 1 594 ? -21.266 34.562 -4.344 1 92.94 594 LEU A C 1
ATOM 4675 O O . LEU A 1 594 ? -21.719 35.469 -5.055 1 92.94 594 LEU A O 1
ATOM 4679 N N . VAL A 1 595 ? -21.891 34.031 -3.344 1 91.06 595 VAL A N 1
ATOM 4680 C CA . VAL A 1 595 ? -23.109 34.656 -2.834 1 91.06 595 VAL A CA 1
ATOM 4681 C C . VAL A 1 595 ? -22.797 35.406 -1.551 1 91.06 595 VAL A C 1
ATOM 4683 O O . VAL A 1 595 ? -22.875 34.844 -0.453 1 91.06 595 VAL A O 1
ATOM 4686 N N . GLY A 1 596 ? -22.516 36.656 -1.568 1 88.94 596 GLY A N 1
ATOM 4687 C CA . GLY A 1 596 ? -22.141 37.531 -0.468 1 88.94 596 GLY A CA 1
ATOM 4688 C C . GLY A 1 596 ? -21.031 38.5 -0.832 1 88.94 596 GLY A C 1
ATOM 4689 O O . GLY A 1 596 ? -20.375 38.344 -1.868 1 88.94 596 GLY A O 1
ATOM 4690 N N . ASP A 1 597 ? -20.812 39.469 -0.027 1 89.62 597 ASP A N 1
ATOM 4691 C CA . ASP A 1 597 ? -19.797 40.5 -0.263 1 89.62 597 ASP A CA 1
ATOM 4692 C C . ASP A 1 597 ? -18.484 40.156 0.422 1 89.62 597 ASP A C 1
ATOM 4694 O O . ASP A 1 597 ? -18.453 39.844 1.619 1 89.62 597 ASP A O 1
ATOM 4698 N N . VAL A 1 598 ? -17.391 40.156 -0.366 1 94.75 598 VAL A N 1
ATOM 4699 C CA . VAL A 1 598 ? -16.109 39.719 0.188 1 94.75 598 VAL A CA 1
ATOM 4700 C C . VAL A 1 598 ? -15.047 40.781 -0.1 1 94.75 598 VAL A C 1
ATOM 4702 O O . VAL A 1 598 ? -13.891 40.656 0.309 1 94.75 598 VAL A O 1
ATOM 4705 N N . LYS A 1 599 ? -15.391 41.906 -0.78 1 95.31 599 LYS A N 1
ATOM 4706 C CA . LYS A 1 599 ? -14.422 42.906 -1.17 1 95.31 599 LYS A CA 1
ATOM 4707 C C . LYS A 1 599 ? -13.844 43.625 0.053 1 95.31 599 LYS A C 1
ATOM 4709 O O . LYS A 1 599 ? -14.586 44.156 0.872 1 95.31 599 LYS A O 1
ATOM 4714 N N . GLY A 1 600 ? -12.562 43.562 0.153 1 94.94 600 GLY A N 1
ATOM 4715 C CA . GLY A 1 600 ? -11.859 44.25 1.235 1 94.94 600 GLY A CA 1
ATOM 4716 C C . GLY A 1 600 ? -12.008 43.531 2.57 1 94.94 600 GLY A C 1
ATOM 4717 O O . GLY A 1 600 ? -11.68 44.125 3.615 1 94.94 600 GLY A O 1
ATOM 4718 N N . ARG A 1 601 ? -12.508 42.406 2.574 1 96.06 601 ARG A N 1
ATOM 4719 C CA . ARG A 1 601 ? -12.812 41.719 3.822 1 96.06 601 ARG A CA 1
ATOM 4720 C C . ARG A 1 601 ? -11.836 40.562 4.055 1 96.06 601 ARG A C 1
ATOM 4722 O O . ARG A 1 601 ? -11.25 40.031 3.107 1 96.06 601 ARG A O 1
ATOM 4729 N N . LEU A 1 602 ? -11.617 40.219 5.387 1 97.12 602 LEU A N 1
ATOM 4730 C CA . LEU A 1 602 ? -10.938 39 5.758 1 97.12 602 LEU A CA 1
ATOM 4731 C C . LEU A 1 602 ? -11.859 37.781 5.598 1 97.12 602 LEU A C 1
ATOM 4733 O O . LEU A 1 602 ? -12.898 37.719 6.254 1 97.12 602 LEU A O 1
ATOM 4737 N N . CYS A 1 603 ? -11.516 36.938 4.684 1 97.94 603 CYS A N 1
ATOM 4738 C CA . CYS A 1 603 ? -12.352 35.781 4.395 1 97.94 603 CYS A CA 1
ATOM 4739 C C . CYS A 1 603 ? -11.797 34.531 5.066 1 97.94 603 CYS A C 1
ATOM 4741 O O . CYS A 1 603 ? -10.609 34.219 4.926 1 97.94 603 CYS A O 1
ATOM 4743 N N . ILE A 1 604 ? -12.641 33.844 5.836 1 98.25 604 ILE A N 1
ATOM 4744 C CA . ILE A 1 604 ? -12.266 32.594 6.496 1 98.25 604 ILE A CA 1
ATOM 4745 C C . ILE A 1 604 ? -13.047 31.438 5.887 1 98.25 604 ILE A C 1
ATOM 4747 O O . ILE A 1 604 ? -14.258 31.297 6.109 1 98.25 604 ILE A O 1
ATOM 4751 N N . ILE A 1 605 ? -12.367 30.625 5.117 1 98 605 ILE A N 1
ATOM 4752 C CA . ILE A 1 605 ? -12.992 29.438 4.543 1 98 605 ILE A CA 1
ATOM 4753 C C . ILE A 1 605 ? -13.07 28.328 5.594 1 98 605 ILE A C 1
ATOM 4755 O O . ILE A 1 605 ? -12.062 28 6.23 1 98 605 ILE A O 1
ATOM 4759 N N . VAL A 1 606 ? -14.25 27.797 5.809 1 96.75 606 VAL A N 1
ATOM 4760 C CA . VAL A 1 606 ? -14.445 26.75 6.801 1 96.75 606 VAL A CA 1
ATOM 4761 C C . VAL A 1 606 ? -14.875 25.453 6.109 1 96.75 606 VAL A C 1
ATOM 4763 O O . VAL A 1 606 ? -15.867 25.438 5.375 1 96.75 606 VAL A O 1
ATOM 4766 N N . ASP A 1 607 ? -14.172 24.391 6.297 1 93.88 607 ASP A N 1
ATOM 4767 C CA . ASP A 1 607 ? -14.508 23.078 5.781 1 93.88 607 ASP A CA 1
ATOM 4768 C C . ASP A 1 607 ? -14.148 21.984 6.793 1 93.88 607 ASP A C 1
ATOM 4770 O O . ASP A 1 607 ? -13.633 22.281 7.871 1 93.88 607 ASP A O 1
ATOM 4774 N N . THR A 1 608 ? -14.562 20.766 6.555 1 92.69 608 THR A N 1
ATOM 4775 C CA . THR A 1 608 ? -14.281 19.656 7.465 1 92.69 608 THR A CA 1
ATOM 4776 C C . THR A 1 608 ? -12.961 18.984 7.102 1 92.69 608 THR A C 1
ATOM 4778 O O . THR A 1 608 ? -12.156 18.656 7.98 1 92.69 608 THR A O 1
ATOM 4781 N N . THR A 1 609 ? -12.75 18.781 5.82 1 93.44 609 THR A N 1
ATOM 4782 C CA . THR A 1 609 ? -11.594 17.984 5.391 1 93.44 609 THR A CA 1
ATOM 4783 C C . THR A 1 609 ? -10.898 18.656 4.207 1 93.44 609 THR A C 1
ATOM 4785 O O . THR A 1 609 ? -11.562 19.203 3.32 1 93.44 609 THR A O 1
ATOM 4788 N N . ILE A 1 610 ? -9.562 18.734 4.254 1 95.56 610 ILE A N 1
ATOM 4789 C CA . ILE A 1 610 ? -8.758 19.094 3.09 1 95.56 610 ILE A CA 1
ATOM 4790 C C . ILE A 1 610 ? -8.227 17.812 2.43 1 95.56 610 ILE A C 1
ATOM 4792 O O . ILE A 1 610 ? -7.27 17.203 2.918 1 95.56 610 ILE A O 1
ATOM 4796 N N . ASP A 1 611 ? -8.805 17.453 1.402 1 92.94 611 ASP A N 1
ATOM 4797 C CA . ASP A 1 611 ? -8.406 16.234 0.688 1 92.94 611 ASP A CA 1
ATOM 4798 C C . ASP A 1 611 ? -7.684 16.578 -0.613 1 92.94 611 ASP A C 1
ATOM 4800 O O . ASP A 1 611 ? -6.496 16.906 -0.602 1 92.94 611 ASP A O 1
ATOM 4804 N N . GLU A 1 612 ? -8.414 16.75 -1.71 1 92.12 612 GLU A N 1
ATOM 4805 C CA . GLU A 1 612 ? -7.809 17.156 -2.977 1 92.12 612 GLU A CA 1
ATOM 4806 C C . GLU A 1 612 ? -7.629 18.672 -3.045 1 92.12 612 GLU A C 1
ATOM 4808 O O . GLU A 1 612 ? -6.785 19.172 -3.797 1 92.12 612 GLU A O 1
ATOM 4813 N N . ALA A 1 613 ? -8.32 19.375 -2.285 1 94.56 613 ALA A N 1
ATOM 4814 C CA . ALA A 1 613 ? -8.266 20.828 -2.123 1 94.56 613 ALA A CA 1
ATOM 4815 C C . ALA A 1 613 ? -8.57 21.531 -3.439 1 94.56 613 ALA A C 1
ATOM 4817 O O . ALA A 1 613 ? -8.133 22.656 -3.658 1 94.56 613 ALA A O 1
ATOM 4818 N N . ILE A 1 614 ? -9.312 20.875 -4.328 1 90.88 614 ILE A N 1
ATOM 4819 C CA . ILE A 1 614 ? -9.625 21.484 -5.617 1 90.88 614 ILE A CA 1
ATOM 4820 C C . ILE A 1 614 ? -10.68 22.578 -5.43 1 90.88 614 ILE A C 1
ATOM 4822 O O . ILE A 1 614 ? -10.453 23.734 -5.793 1 90.88 614 ILE A O 1
ATOM 4826 N N . LYS A 1 615 ? -11.789 22.281 -4.805 1 90.44 615 LYS A N 1
ATOM 4827 C CA . LYS A 1 615 ? -12.867 23.234 -4.594 1 90.44 615 LYS A CA 1
ATOM 4828 C C . LYS A 1 615 ? -12.414 24.375 -3.678 1 90.44 615 LYS A C 1
ATOM 4830 O O . LYS A 1 615 ? -12.773 25.531 -3.895 1 90.44 615 LYS A O 1
ATOM 4835 N N . ILE A 1 616 ? -11.641 24 -2.725 1 94.5 616 ILE A N 1
ATOM 4836 C CA . ILE A 1 616 ? -11.148 24.969 -1.756 1 94.5 616 ILE A CA 1
ATOM 4837 C C . ILE A 1 616 ? -10.273 26 -2.461 1 94.5 616 ILE A C 1
ATOM 4839 O O . ILE A 1 616 ? -10.445 27.219 -2.266 1 94.5 616 ILE A O 1
ATOM 4843 N N . CYS A 1 617 ? -9.375 25.516 -3.266 1 95.25 617 CYS A N 1
ATOM 4844 C CA . CYS A 1 617 ? -8.453 26.422 -3.947 1 95.25 617 CYS A CA 1
ATOM 4845 C C . CYS A 1 617 ? -9.18 27.234 -5.004 1 95.25 617 CYS A C 1
ATOM 4847 O O . CYS A 1 617 ? -8.859 28.406 -5.207 1 95.25 617 CYS A O 1
ATOM 4849 N N . ARG A 1 618 ? -10.148 26.672 -5.695 1 93.62 618 ARG A N 1
ATOM 4850 C CA . ARG A 1 618 ? -10.945 27.438 -6.652 1 93.62 618 ARG A CA 1
ATOM 4851 C C . ARG A 1 618 ? -11.719 28.547 -5.957 1 93.62 618 ARG A C 1
ATOM 4853 O O . ARG A 1 618 ? -11.797 29.672 -6.473 1 93.62 618 ARG A O 1
ATOM 4860 N N . THR A 1 619 ? -12.227 28.219 -4.828 1 94.75 619 THR A N 1
ATOM 4861 C CA . THR A 1 619 ? -12.93 29.219 -4.035 1 94.75 619 THR A CA 1
ATOM 4862 C C . THR A 1 619 ? -11.984 30.328 -3.598 1 94.75 619 THR A C 1
ATOM 4864 O O . THR A 1 619 ? -12.328 31.516 -3.656 1 94.75 619 THR A O 1
ATOM 4867 N N . ALA A 1 620 ? -10.789 30 -3.186 1 96.75 620 ALA A N 1
ATOM 4868 C CA . ALA A 1 620 ? -9.797 30.969 -2.746 1 96.75 620 ALA A CA 1
ATOM 4869 C C . ALA A 1 620 ? -9.414 31.922 -3.883 1 96.75 620 ALA A C 1
ATOM 4871 O O . ALA A 1 620 ? -9.281 33.125 -3.678 1 96.75 620 ALA A O 1
ATOM 4872 N N . TRP A 1 621 ? -9.258 31.359 -5.008 1 95.44 621 TRP A N 1
ATOM 4873 C CA . TRP A 1 621 ? -8.914 32.188 -6.16 1 95.44 621 TRP A CA 1
ATOM 4874 C C . TRP A 1 621 ? -10.055 33.156 -6.5 1 95.44 621 TRP A C 1
ATOM 4876 O O . TRP A 1 621 ? -9.812 34.312 -6.852 1 95.44 621 TRP A O 1
ATOM 4886 N N . LYS A 1 622 ? -11.266 32.656 -6.477 1 94.56 622 LYS A N 1
ATOM 4887 C CA . LYS A 1 622 ? -12.422 33.531 -6.742 1 94.56 622 LYS A CA 1
ATOM 4888 C C . LYS A 1 622 ? -12.508 34.656 -5.723 1 94.56 622 LYS A C 1
ATOM 4890 O O . LYS A 1 622 ? -12.852 35.781 -6.074 1 94.56 622 LYS A O 1
ATOM 4895 N N . LEU A 1 623 ? -12.25 34.344 -4.512 1 96.81 623 LEU A N 1
ATOM 4896 C CA . LEU A 1 623 ? -12.234 35.344 -3.463 1 96.81 623 LEU A CA 1
ATOM 4897 C C . LEU A 1 623 ? -11.164 36.406 -3.736 1 96.81 623 LEU A C 1
ATOM 4899 O O . LEU A 1 623 ? -11.398 37.594 -3.551 1 96.81 623 LEU A O 1
ATOM 4903 N N . HIS A 1 624 ? -10.016 35.906 -4.102 1 96.25 624 HIS A N 1
ATOM 4904 C CA . HIS A 1 624 ? -8.914 36.812 -4.438 1 96.25 624 HIS A CA 1
ATOM 4905 C C . HIS A 1 624 ? -9.297 37.75 -5.586 1 96.25 624 HIS A C 1
ATOM 4907 O O . HIS A 1 624 ? -9.039 38.969 -5.523 1 96.25 624 HIS A O 1
ATOM 4913 N N . GLU A 1 625 ? -9.898 37.188 -6.57 1 94.69 625 GLU A N 1
ATOM 4914 C CA . GLU A 1 625 ? -10.359 37.969 -7.719 1 94.69 625 GLU A CA 1
ATOM 4915 C C . GLU A 1 625 ? -11.406 39 -7.309 1 94.69 625 GLU A C 1
ATOM 4917 O O . GLU A 1 625 ? -11.469 40.094 -7.875 1 94.69 625 GLU A O 1
ATOM 4922 N N . ALA A 1 626 ? -12.219 38.625 -6.375 1 95.19 626 ALA A N 1
ATOM 4923 C CA . ALA A 1 626 ? -13.305 39.469 -5.91 1 95.19 626 ALA A CA 1
ATOM 4924 C C . ALA A 1 626 ? -12.781 40.562 -4.984 1 95.19 626 ALA A C 1
ATOM 4926 O O . ALA A 1 626 ? -13.531 41.469 -4.594 1 95.19 626 ALA A O 1
ATOM 4927 N N . GLY A 1 627 ? -11.484 40.5 -4.566 1 95.31 627 GLY A N 1
ATOM 4928 C CA . GLY A 1 627 ? -10.859 41.594 -3.826 1 95.31 627 GLY A CA 1
ATOM 4929 C C . GLY A 1 627 ? -10.75 41.312 -2.34 1 95.31 627 GLY A C 1
ATOM 4930 O O . GLY A 1 627 ? -10.68 42.219 -1.533 1 95.31 627 GLY A O 1
ATOM 4931 N N . ALA A 1 628 ? -10.812 40.094 -1.947 1 96.69 628 ALA A N 1
ATOM 4932 C CA . ALA A 1 628 ? -10.609 39.75 -0.537 1 96.69 628 ALA A CA 1
ATOM 4933 C C . ALA A 1 628 ? -9.258 40.25 -0.046 1 96.69 628 ALA A C 1
ATOM 4935 O O . ALA A 1 628 ? -8.258 40.188 -0.768 1 96.69 628 ALA A O 1
ATOM 4936 N N . SER A 1 629 ? -9.227 40.812 1.157 1 95.25 629 SER A N 1
ATOM 4937 C CA . SER A 1 629 ? -7.984 41.375 1.703 1 95.25 629 SER A CA 1
ATOM 4938 C C . SER A 1 629 ? -7.047 40.25 2.143 1 95.25 629 SER A C 1
ATOM 4940 O O . SER A 1 629 ? -5.828 40.344 1.975 1 95.25 629 SER A O 1
ATOM 4942 N N . ARG A 1 630 ? -7.633 39.281 2.785 1 96.06 630 ARG A N 1
ATOM 4943 C CA . ARG A 1 630 ? -6.891 38.125 3.307 1 96.06 630 ARG A CA 1
ATOM 4944 C C . ARG A 1 630 ? -7.762 36.875 3.33 1 96.06 630 ARG A C 1
ATOM 4946 O O . ARG A 1 630 ? -8.984 36.969 3.461 1 96.06 630 ARG A O 1
ATOM 4953 N N . ILE A 1 631 ? -7.098 35.75 3.139 1 97.94 631 ILE A N 1
ATOM 4954 C CA . ILE A 1 631 ? -7.852 34.5 3.109 1 97.94 631 ILE A CA 1
ATOM 4955 C C . ILE A 1 631 ? -7.234 33.5 4.082 1 97.94 631 ILE A C 1
ATOM 4957 O O . ILE A 1 631 ? -6.035 33.219 4.016 1 97.94 631 ILE A O 1
ATOM 4961 N N . ILE A 1 632 ? -8.031 32.969 5.035 1 98 632 ILE A N 1
ATOM 4962 C CA . ILE A 1 632 ? -7.645 31.938 5.988 1 98 632 ILE A CA 1
ATOM 4963 C C . ILE A 1 632 ? -8.484 30.688 5.762 1 98 632 ILE A C 1
ATOM 4965 O O . ILE A 1 632 ? -9.688 30.781 5.512 1 98 632 ILE A O 1
ATOM 4969 N N . LEU A 1 633 ? -7.852 29.547 5.762 1 98.31 633 LEU A N 1
ATOM 4970 C CA . LEU A 1 633 ? -8.547 28.266 5.613 1 98.31 633 LEU A CA 1
ATOM 4971 C C . LEU A 1 633 ? -8.508 27.484 6.914 1 98.31 633 LEU A C 1
ATOM 4973 O O . LEU A 1 633 ? -7.445 27.312 7.512 1 98.31 633 LEU A O 1
ATOM 4977 N N . ILE A 1 634 ? -9.68 27.062 7.363 1 97.75 634 ILE A N 1
ATOM 4978 C CA . ILE A 1 634 ? -9.812 26.219 8.555 1 97.75 634 ILE A CA 1
ATOM 4979 C C . ILE A 1 634 ? -10.445 24.891 8.172 1 97.75 634 ILE A C 1
ATOM 4981 O O . ILE A 1 634 ? -11.469 24.844 7.492 1 97.75 634 ILE A O 1
ATOM 4985 N N . ALA A 1 635 ? -9.844 23.828 8.555 1 96.69 635 ALA A N 1
ATOM 4986 C CA . ALA A 1 635 ? -10.391 22.484 8.352 1 96.69 635 ALA A CA 1
ATOM 4987 C C . ALA A 1 635 ? -9.953 21.531 9.469 1 96.69 635 ALA A C 1
ATOM 4989 O O . ALA A 1 635 ? -8.82 21.609 9.945 1 96.69 635 ALA A O 1
ATOM 4990 N N . THR A 1 636 ? -10.805 20.641 9.867 1 96 636 THR A N 1
ATOM 4991 C CA . THR A 1 636 ? -10.508 19.734 10.977 1 96 636 THR A CA 1
ATOM 4992 C C . THR A 1 636 ? -9.469 18.688 10.555 1 96 636 THR A C 1
ATOM 4994 O O . THR A 1 636 ? -8.508 18.438 11.281 1 96 636 THR A O 1
ATOM 4997 N N . HIS A 1 637 ? -9.664 18.094 9.383 1 95.88 637 HIS A N 1
ATOM 4998 C CA . HIS A 1 637 ? -8.828 16.969 8.977 1 95.88 637 HIS A CA 1
ATOM 4999 C C . HIS A 1 637 ? -7.973 17.328 7.762 1 95.88 637 HIS A C 1
ATOM 5001 O O . HIS A 1 637 ? -8.492 17.828 6.758 1 95.88 637 HIS A O 1
ATOM 5007 N N . LEU A 1 638 ? -6.691 17.094 7.875 1 95.88 638 LEU A N 1
ATOM 5008 C CA . LEU A 1 638 ? -5.754 17.297 6.777 1 95.88 638 LEU A CA 1
ATOM 5009 C C . LEU A 1 638 ? -5.324 15.977 6.16 1 95.88 638 LEU A C 1
ATOM 5011 O O . LEU A 1 638 ? -4.457 15.289 6.699 1 95.88 638 LEU A O 1
ATOM 5015 N N . ILE A 1 639 ? -5.824 15.594 5.031 1 92.75 639 ILE A N 1
ATOM 5016 C CA . ILE A 1 639 ? -5.543 14.312 4.395 1 92.75 639 ILE A CA 1
ATOM 5017 C C . ILE A 1 639 ? -4.559 14.516 3.244 1 92.75 639 ILE A C 1
ATOM 5019 O O . ILE A 1 639 ? -3.578 13.781 3.123 1 92.75 639 ILE A O 1
ATOM 5023 N N . LEU A 1 640 ? -4.574 15.484 2.412 1 92.06 640 LEU A N 1
ATOM 5024 C CA . LEU A 1 640 ? -3.75 15.859 1.269 1 92.06 640 LEU A CA 1
ATOM 5025 C C . LEU A 1 640 ? -3.664 14.719 0.259 1 92.06 640 LEU A C 1
ATOM 5027 O O . LEU A 1 640 ? -2.947 13.742 0.48 1 92.06 640 LEU A O 1
ATOM 5031 N N . SER A 1 641 ? -4.414 14.758 -0.729 1 89.44 641 SER A N 1
ATOM 5032 C CA . SER A 1 641 ? -4.371 13.758 -1.79 1 89.44 641 SER A CA 1
ATOM 5033 C C . SER A 1 641 ? -4.273 14.414 -3.164 1 89.44 641 SER A C 1
ATOM 5035 O O . SER A 1 641 ? -4.535 15.609 -3.309 1 89.44 641 SER A O 1
ATOM 5037 N N . ALA A 1 642 ? -3.828 13.75 -4.133 1 89.31 642 ALA A N 1
ATOM 5038 C CA . ALA A 1 642 ? -3.861 14.117 -5.547 1 89.31 642 ALA A CA 1
ATOM 5039 C C . ALA A 1 642 ? -3.246 15.5 -5.77 1 89.31 642 ALA A C 1
ATOM 5041 O O . ALA A 1 642 ? -3.859 16.359 -6.398 1 89.31 642 ALA A O 1
ATOM 5042 N N . GLY A 1 643 ? -2.088 15.852 -5.188 1 89.25 643 GLY A N 1
ATOM 5043 C CA . GLY A 1 643 ? -1.372 17.094 -5.434 1 89.25 643 GLY A CA 1
ATOM 5044 C C . GLY A 1 643 ? -1.923 18.266 -4.648 1 89.25 643 GLY A C 1
ATOM 5045 O O . GLY A 1 643 ? -1.671 19.422 -4.988 1 89.25 643 GLY A O 1
ATOM 5046 N N . ALA A 1 644 ? -2.633 17.969 -3.643 1 93.5 644 ALA A N 1
ATOM 5047 C CA . ALA A 1 644 ? -3.27 19 -2.826 1 93.5 644 ALA A CA 1
ATOM 5048 C C . ALA A 1 644 ? -2.229 19.938 -2.211 1 93.5 644 ALA A C 1
ATOM 5050 O O . ALA A 1 644 ? -2.451 21.141 -2.104 1 93.5 644 ALA A O 1
ATOM 5051 N N . GLU A 1 645 ? -1.109 19.453 -1.809 1 93.56 645 GLU A N 1
ATOM 5052 C CA . GLU A 1 645 ? -0.062 20.25 -1.176 1 93.56 645 GLU A CA 1
ATOM 5053 C C . GLU A 1 645 ? 0.418 21.375 -2.102 1 93.56 645 GLU A C 1
ATOM 5055 O O . GLU A 1 645 ? 0.495 22.531 -1.694 1 93.56 645 GLU A O 1
ATOM 5060 N N . GLU A 1 646 ? 0.724 21 -3.324 1 93.69 646 GLU A N 1
ATOM 5061 C CA . GLU A 1 646 ? 1.194 21.984 -4.293 1 93.69 646 GLU A CA 1
ATOM 5062 C C . GLU A 1 646 ? 0.109 23 -4.613 1 93.69 646 GLU A C 1
ATOM 5064 O O . GLU A 1 646 ? 0.394 24.203 -4.746 1 93.69 646 GLU A O 1
ATOM 5069 N N . ARG A 1 647 ? -1.108 22.578 -4.711 1 94.31 647 ARG A N 1
ATOM 5070 C CA . ARG A 1 647 ? -2.232 23.453 -4.988 1 94.31 647 ARG A CA 1
ATOM 5071 C C . ARG A 1 647 ? -2.414 24.469 -3.867 1 94.31 647 ARG A C 1
ATOM 5073 O O . ARG A 1 647 ? -2.666 25.656 -4.129 1 94.31 647 ARG A O 1
ATOM 5080 N N . LEU A 1 648 ? -2.254 24.016 -2.68 1 96.19 648 LEU A N 1
ATOM 5081 C CA . LEU A 1 648 ? -2.447 24.875 -1.52 1 96.19 648 LEU A CA 1
ATOM 5082 C C . LEU A 1 648 ? -1.319 25.906 -1.404 1 96.19 648 LEU A C 1
ATOM 5084 O O . LEU A 1 648 ? -1.557 27.062 -1.062 1 96.19 648 LEU A O 1
ATOM 5088 N N . VAL A 1 649 ? -0.081 25.469 -1.687 1 94.62 649 VAL A N 1
ATOM 5089 C CA . VAL A 1 649 ? 1.074 26.344 -1.606 1 94.62 649 VAL A CA 1
ATOM 5090 C C . VAL A 1 649 ? 0.95 27.453 -2.652 1 94.62 649 VAL A C 1
ATOM 5092 O O . VAL A 1 649 ? 1.26 28.625 -2.375 1 94.62 649 VAL A O 1
ATOM 5095 N N . LYS A 1 650 ? 0.402 27.125 -3.805 1 94.12 650 LYS A N 1
ATOM 5096 C CA . LYS A 1 650 ? 0.301 28.078 -4.906 1 94.12 650 LYS A CA 1
ATOM 5097 C C . LYS A 1 650 ? -0.968 28.906 -4.793 1 94.12 650 LYS A C 1
ATOM 5099 O O . LYS A 1 650 ? -1.099 29.938 -5.457 1 94.12 650 LYS A O 1
ATOM 5104 N N . SER A 1 651 ? -1.823 28.562 -3.93 1 95.44 651 SER A N 1
ATOM 5105 C CA . SER A 1 651 ? -3.088 29.266 -3.766 1 95.44 651 SER A CA 1
ATOM 5106 C C . SER A 1 651 ? -2.895 30.578 -3.01 1 95.44 651 SER A C 1
ATOM 5108 O O . SER A 1 651 ? -1.863 30.781 -2.365 1 95.44 651 SER A O 1
ATOM 5110 N N . PRO A 1 652 ? -3.842 31.516 -3.15 1 96.25 652 PRO A N 1
ATOM 5111 C CA . PRO A 1 652 ? -3.725 32.812 -2.449 1 96.25 652 PRO A CA 1
ATOM 5112 C C . PRO A 1 652 ? -4.102 32.719 -0.973 1 96.25 652 PRO A C 1
ATOM 5114 O O . PRO A 1 652 ? -4.328 33.719 -0.321 1 96.25 652 PRO A O 1
ATOM 5117 N N . ILE A 1 653 ? -4.18 31.547 -0.452 1 97.44 653 ILE A N 1
ATOM 5118 C CA . ILE A 1 653 ? -4.492 31.344 0.96 1 97.44 653 ILE A CA 1
ATOM 5119 C C . ILE A 1 653 ? -3.283 31.734 1.812 1 97.44 653 ILE A C 1
ATOM 5121 O O . ILE A 1 653 ? -2.164 31.281 1.551 1 97.44 653 ILE A O 1
ATOM 5125 N N . ASP A 1 654 ? -3.525 32.5 2.805 1 95.12 654 ASP A N 1
ATOM 5126 C CA . ASP A 1 654 ? -2.436 33.031 3.615 1 95.12 654 ASP A CA 1
ATOM 5127 C C . ASP A 1 654 ? -2.109 32.094 4.781 1 95.12 654 ASP A C 1
ATOM 5129 O O . ASP A 1 654 ? -0.95 31.984 5.188 1 95.12 654 ASP A O 1
ATOM 5133 N N . LEU A 1 655 ? -3.145 31.547 5.336 1 95.88 655 LEU A N 1
ATOM 5134 C CA . LEU A 1 655 ? -2.992 30.719 6.531 1 95.88 655 LEU A CA 1
ATOM 5135 C C . LEU A 1 655 ? -3.93 29.516 6.488 1 95.88 655 LEU A C 1
ATOM 5137 O O . LEU A 1 655 ? -5.09 29.641 6.094 1 95.88 655 LEU A O 1
ATOM 5141 N N . ILE A 1 656 ? -3.371 28.359 6.801 1 97.75 656 ILE A N 1
ATOM 5142 C CA . ILE A 1 656 ? -4.137 27.109 6.871 1 97.75 656 ILE A CA 1
ATOM 5143 C C . ILE A 1 656 ? -4.086 26.562 8.289 1 97.75 656 ILE A C 1
ATOM 5145 O O . ILE A 1 656 ? -3.004 26.281 8.82 1 97.75 656 ILE A O 1
ATOM 5149 N N . VAL A 1 657 ? -5.211 26.438 8.938 1 97.56 657 VAL A N 1
ATOM 5150 C CA . VAL A 1 657 ? -5.289 25.953 10.312 1 97.56 657 VAL A CA 1
ATOM 5151 C C . VAL A 1 657 ? -6.004 24.594 10.336 1 97.56 657 VAL A C 1
ATOM 5153 O O . VAL A 1 657 ? -7.133 24.484 9.859 1 97.56 657 VAL A O 1
ATOM 5156 N N . VAL A 1 658 ? -5.367 23.578 10.852 1 97.44 658 VAL A N 1
ATOM 5157 C CA . VAL A 1 658 ? -5.926 22.234 10.891 1 97.44 658 VAL A CA 1
ATOM 5158 C C . VAL A 1 658 ? -5.672 21.609 12.258 1 97.44 658 VAL A C 1
ATOM 5160 O O . VAL A 1 658 ? -5.074 22.234 13.141 1 97.44 658 VAL A O 1
ATOM 5163 N N . THR A 1 659 ? -6.199 20.406 12.516 1 96.06 659 THR A N 1
ATOM 5164 C CA . THR A 1 659 ? -5.938 19.672 13.75 1 96.06 659 THR A CA 1
ATOM 5165 C C . THR A 1 659 ? -5.051 18.453 13.469 1 96.06 659 THR A C 1
ATOM 5167 O O . THR A 1 659 ? -4.691 18.188 12.32 1 96.06 659 THR A O 1
ATOM 5170 N N . ASP A 1 660 ? -4.648 17.797 14.531 1 93.88 660 ASP A N 1
ATOM 5171 C CA . ASP A 1 660 ? -3.828 16.609 14.359 1 93.88 660 ASP A CA 1
ATOM 5172 C C . ASP A 1 660 ? -4.668 15.336 14.492 1 93.88 660 ASP A C 1
ATOM 5174 O O . ASP A 1 660 ? -4.211 14.344 15.062 1 93.88 660 ASP A O 1
ATOM 5178 N N . SER A 1 661 ? -5.977 15.484 14.102 1 93.44 661 SER A N 1
ATOM 5179 C CA . SER A 1 661 ? -6.801 14.281 14.031 1 93.44 661 SER A CA 1
ATOM 5180 C C . SER A 1 661 ? -6.137 13.211 13.172 1 93.44 661 SER A C 1
ATOM 5182 O O . SER A 1 661 ? -6.336 12.016 13.398 1 93.44 661 SER A O 1
ATOM 5184 N N . VAL A 1 662 ? -5.461 13.664 12.203 1 91.56 662 VAL A N 1
ATOM 5185 C CA . VAL A 1 662 ? -4.586 12.828 11.383 1 91.56 662 VAL A CA 1
ATOM 5186 C C . VAL A 1 662 ? -3.141 13.297 11.531 1 91.56 662 VAL A C 1
ATOM 5188 O O . VAL A 1 662 ? -2.848 14.484 11.406 1 91.56 662 VAL A O 1
ATOM 5191 N N . ASN A 1 663 ? -2.312 12.391 11.844 1 87.31 663 ASN A N 1
ATOM 5192 C CA . ASN A 1 663 ? -0.916 12.766 12.031 1 87.31 663 ASN A CA 1
ATOM 5193 C C . ASN A 1 663 ? -0.256 13.148 10.703 1 87.31 663 ASN A C 1
ATOM 5195 O O . ASN A 1 663 ? -0.074 12.297 9.828 1 87.31 663 ASN A O 1
ATOM 5199 N N . GLN A 1 664 ? 0.034 14.406 10.508 1 84.38 664 GLN A N 1
ATOM 5200 C CA . GLN A 1 664 ? 0.696 14.898 9.297 1 84.38 664 GLN A CA 1
ATOM 5201 C C . GLN A 1 664 ? 1.977 15.648 9.641 1 84.38 664 GLN A C 1
ATOM 5203 O O . GLN A 1 664 ? 2.223 16.734 9.109 1 84.38 664 GLN A O 1
ATOM 5208 N N . ASP A 1 665 ? 2.719 15.102 10.523 1 87.06 665 ASP A N 1
ATOM 5209 C CA . ASP A 1 665 ? 3.941 15.773 10.953 1 87.06 665 ASP A CA 1
ATOM 5210 C C . ASP A 1 665 ? 4.934 15.891 9.797 1 87.06 665 ASP A C 1
ATOM 5212 O O . ASP A 1 665 ? 5.738 16.828 9.75 1 87.06 665 ASP A O 1
ATOM 5216 N N . VAL A 1 666 ? 4.859 15.047 8.789 1 87.94 666 VAL A N 1
ATOM 5217 C CA . VAL A 1 666 ? 5.797 14.992 7.676 1 87.94 666 VAL A CA 1
ATOM 5218 C C . VAL A 1 666 ? 5.66 16.25 6.824 1 87.94 666 VAL A C 1
ATOM 5220 O O . VAL A 1 666 ? 6.633 16.719 6.23 1 87.94 666 VAL A O 1
ATOM 5223 N N . VAL A 1 667 ? 4.516 16.828 6.844 1 90.31 667 VAL A N 1
ATOM 5224 C CA . VAL A 1 667 ? 4.246 17.984 6 1 90.31 667 VAL A CA 1
ATOM 5225 C C . VAL A 1 667 ? 5.023 19.188 6.52 1 90.31 667 VAL A C 1
ATOM 5227 O O . VAL A 1 667 ? 5.344 20.109 5.758 1 90.31 667 VAL A O 1
ATOM 5230 N N . PHE A 1 668 ? 5.301 19.234 7.816 1 92.5 668 PHE A N 1
ATOM 5231 C CA . PHE A 1 668 ? 6.004 20.344 8.43 1 92.5 668 PHE A CA 1
ATOM 5232 C C . PHE A 1 668 ? 7.477 20.344 8.023 1 92.5 668 PHE A C 1
ATOM 5234 O O . PHE A 1 668 ? 8.18 21.344 8.227 1 92.5 668 PHE A O 1
ATOM 5241 N N . LYS A 1 669 ? 7.973 19.312 7.426 1 92 669 LYS A N 1
ATOM 5242 C CA . LYS A 1 669 ? 9.359 19.25 6.965 1 92 669 LYS A CA 1
ATOM 5243 C C . LYS A 1 669 ? 9.539 20.031 5.668 1 92 669 LYS A C 1
ATOM 5245 O O . LYS A 1 669 ? 10.664 20.359 5.281 1 92 669 LYS A O 1
ATOM 5250 N N . LYS A 1 670 ? 8.438 20.359 5.078 1 92.81 670 LYS A N 1
ATOM 5251 C CA . LYS A 1 670 ? 8.461 21.188 3.877 1 92.81 670 LYS A CA 1
ATOM 5252 C C . LYS A 1 670 ? 8.227 22.656 4.223 1 92.81 670 LYS A C 1
ATOM 5254 O O . LYS A 1 670 ? 7.094 23.078 4.484 1 92.81 670 LYS A O 1
ATOM 5259 N N . PRO A 1 671 ? 9.188 23.453 4.062 1 91.5 671 PRO A N 1
ATOM 5260 C CA . PRO A 1 671 ? 9.141 24.812 4.598 1 91.5 671 PRO A CA 1
ATOM 5261 C C . PRO A 1 671 ? 8.055 25.672 3.941 1 91.5 671 PRO A C 1
ATOM 5263 O O . PRO A 1 671 ? 7.395 26.469 4.617 1 91.5 671 PRO A O 1
ATOM 5266 N N . LEU A 1 672 ? 7.871 25.516 2.621 1 91 672 LEU A N 1
ATOM 5267 C CA . LEU A 1 672 ? 6.906 26.359 1.924 1 91 672 LEU A CA 1
ATOM 5268 C C . LEU A 1 672 ? 5.488 26.078 2.424 1 91 672 LEU A C 1
ATOM 5270 O O . LEU A 1 672 ? 4.695 27.016 2.582 1 91 672 LEU A O 1
ATOM 5274 N N . PHE A 1 673 ? 5.184 24.875 2.656 1 93.31 673 PHE A N 1
ATOM 5275 C CA . PHE A 1 673 ? 3.867 24.531 3.172 1 93.31 673 PHE A CA 1
ATOM 5276 C C . PHE A 1 673 ? 3.773 24.812 4.664 1 93.31 673 PHE A C 1
ATOM 5278 O O . PHE A 1 673 ? 2.742 25.297 5.145 1 93.31 673 PHE A O 1
ATOM 5285 N N . ALA A 1 674 ? 4.816 24.547 5.363 1 92.5 674 ALA A N 1
ATOM 5286 C CA . ALA A 1 674 ? 4.859 24.75 6.809 1 92.5 674 ALA A CA 1
ATOM 5287 C C . ALA A 1 674 ? 4.633 26.203 7.176 1 92.5 674 ALA A C 1
ATOM 5289 O O . ALA A 1 674 ? 4.066 26.516 8.227 1 92.5 674 ALA A O 1
ATOM 5290 N N . GLN A 1 675 ? 5.039 27.062 6.309 1 91.25 675 GLN A N 1
ATOM 5291 C CA . GLN A 1 675 ? 4.891 28.484 6.566 1 91.25 675 GLN A CA 1
ATOM 5292 C C . GLN A 1 675 ? 3.416 28.875 6.656 1 91.25 675 GLN A C 1
ATOM 5294 O O . GLN A 1 675 ? 3.055 29.781 7.418 1 91.25 675 GLN A O 1
ATOM 5299 N N . LYS A 1 676 ? 2.59 28.156 5.918 1 92.88 676 LYS A N 1
ATOM 5300 C CA . LYS A 1 676 ? 1.171 28.484 5.859 1 92.88 676 LYS A CA 1
ATOM 5301 C C . LYS A 1 676 ? 0.366 27.656 6.848 1 92.88 676 LYS A C 1
ATOM 5303 O O . LYS A 1 676 ? -0.802 27.938 7.113 1 92.88 676 LYS A O 1
ATOM 5308 N N . LEU A 1 677 ? 1.011 26.719 7.473 1 95.06 677 LEU A N 1
ATOM 5309 C CA . LEU A 1 677 ? 0.257 25.703 8.203 1 95.06 677 LEU A CA 1
ATOM 5310 C C . LEU A 1 677 ? 0.33 25.953 9.703 1 95.06 677 LEU A C 1
ATOM 5312 O O . LEU A 1 677 ? 1.392 26.297 10.234 1 95.06 677 LEU A O 1
ATOM 5316 N N . ARG A 1 678 ? -0.766 25.891 10.391 1 95.38 678 ARG A N 1
ATOM 5317 C CA . ARG A 1 678 ? -0.875 25.859 11.844 1 95.38 678 ARG A CA 1
ATOM 5318 C C . ARG A 1 678 ? -1.658 24.641 12.312 1 95.38 678 ARG A C 1
ATOM 5320 O O . ARG A 1 678 ? -2.666 24.281 11.703 1 95.38 678 ARG A O 1
ATOM 5327 N N . LEU A 1 679 ? -1.13 23.953 13.305 1 95.38 679 LEU A N 1
ATOM 5328 C CA . LEU A 1 679 ? -1.725 22.719 13.773 1 95.38 679 LEU A CA 1
ATOM 5329 C C . LEU A 1 679 ? -2.244 22.859 15.195 1 95.38 679 LEU A C 1
ATOM 5331 O O . LEU A 1 679 ? -1.526 23.328 16.078 1 95.38 679 LEU A O 1
ATOM 5335 N N . LEU A 1 680 ? -3.504 22.516 15.414 1 94.56 680 LEU A N 1
ATOM 5336 C CA . LEU A 1 680 ? -4.125 22.5 16.734 1 94.56 680 LEU A CA 1
ATOM 5337 C C . LEU A 1 680 ? -4.242 21.078 17.266 1 94.56 680 LEU A C 1
ATOM 5339 O O . LEU A 1 680 ? -4.793 20.203 16.594 1 94.56 680 LEU A O 1
ATOM 5343 N N . PRO A 1 681 ? -3.723 20.766 18.422 1 91.69 681 PRO A N 1
ATOM 5344 C CA . PRO A 1 681 ? -3.852 19.422 18.984 1 91.69 681 PRO A CA 1
ATOM 5345 C C . PRO A 1 681 ? -5.289 19.078 19.375 1 91.69 681 PRO A C 1
ATOM 5347 O O . PRO A 1 681 ? -5.98 19.906 19.969 1 91.69 681 PRO A O 1
ATOM 5350 N N . ILE A 1 682 ? -5.707 17.938 19.094 1 92.44 682 ILE A N 1
ATOM 5351 C CA . ILE A 1 682 ? -7.086 17.531 19.344 1 92.44 682 ILE A CA 1
ATOM 5352 C C . ILE A 1 682 ? -7.145 16.688 20.625 1 92.44 682 ILE A C 1
ATOM 5354 O O . ILE A 1 682 ? -8.227 16.453 21.172 1 92.44 682 ILE A O 1
ATOM 5358 N N . ALA A 1 683 ? -5.984 16.266 21.188 1 91.12 683 ALA A N 1
ATOM 5359 C CA . ALA A 1 683 ? -5.895 15.359 22.328 1 91.12 683 ALA A CA 1
ATOM 5360 C C . ALA A 1 683 ? -6.738 15.859 23.5 1 91.12 683 ALA A C 1
ATOM 5362 O O . ALA A 1 683 ? -7.48 15.086 24.109 1 91.12 683 ALA A O 1
ATOM 5363 N N . PRO A 1 684 ? -6.695 17.188 23.797 1 90.12 684 PRO A N 1
ATOM 5364 C CA . PRO A 1 684 ? -7.516 17.656 24.906 1 90.12 684 PRO A CA 1
ATOM 5365 C C . PRO A 1 684 ? -9.008 17.469 24.672 1 90.12 684 PRO A C 1
ATOM 5367 O O . PRO A 1 684 ? -9.758 17.125 25.594 1 90.12 684 PRO A O 1
ATOM 5370 N N . LEU A 1 685 ? -9.445 17.734 23.438 1 93.19 685 LEU A N 1
ATOM 5371 C CA . LEU A 1 685 ? -10.844 17.547 23.078 1 93.19 685 LEU A CA 1
ATOM 5372 C C . LEU A 1 685 ? -11.258 16.094 23.234 1 93.19 685 LEU A C 1
ATOM 5374 O O . LEU A 1 685 ? -12.305 15.805 23.828 1 93.19 685 LEU A O 1
ATOM 5378 N N . LEU A 1 686 ? -10.438 15.18 22.75 1 94.06 686 LEU A N 1
ATOM 5379 C CA . LEU A 1 686 ? -10.727 13.758 22.828 1 94.06 686 LEU A CA 1
ATOM 5380 C C . LEU A 1 686 ? -10.68 13.266 24.266 1 94.06 686 LEU A C 1
ATOM 5382 O O . LEU A 1 686 ? -11.484 12.422 24.672 1 94.06 686 LEU A O 1
ATOM 5386 N N . ALA A 1 687 ? -9.688 13.75 25.016 1 91 687 ALA A N 1
ATOM 5387 C CA . ALA A 1 687 ? -9.578 13.375 26.422 1 91 687 ALA A CA 1
ATOM 5388 C C . ALA A 1 687 ? -10.844 13.734 27.203 1 91 687 ALA A C 1
ATOM 5390 O O . ALA A 1 687 ? -11.32 12.945 28.016 1 91 687 ALA A O 1
ATOM 5391 N N . ARG A 1 688 ? -11.383 14.875 26.891 1 89.88 688 ARG A N 1
ATOM 5392 C CA . ARG A 1 688 ? -12.617 15.312 27.531 1 89.88 688 ARG A CA 1
ATOM 5393 C C . ARG A 1 688 ? -13.773 14.391 27.172 1 89.88 688 ARG A C 1
ATOM 5395 O O . ARG A 1 688 ? -14.578 14.031 28.047 1 89.88 688 ARG A O 1
ATOM 5402 N N . ALA A 1 689 ? -13.867 14.055 25.938 1 91.88 689 ALA A N 1
ATOM 5403 C CA . ALA A 1 689 ? -14.938 13.18 25.484 1 91.88 689 ALA A CA 1
ATOM 5404 C C . ALA A 1 689 ? -14.828 11.805 26.125 1 91.88 689 ALA A C 1
ATOM 5406 O O . ALA A 1 689 ? -15.836 11.227 26.547 1 91.88 689 ALA A O 1
ATOM 5407 N N . ILE A 1 690 ? -13.625 11.25 26.219 1 91.94 690 ILE A N 1
ATOM 5408 C CA . ILE A 1 690 ? -13.375 9.938 26.812 1 91.94 690 ILE A CA 1
ATOM 5409 C C . ILE A 1 690 ? -13.711 9.969 28.297 1 91.94 690 ILE A C 1
ATOM 5411 O O . ILE A 1 690 ? -14.344 9.047 28.828 1 91.94 690 ILE A O 1
ATOM 5415 N N . GLU A 1 691 ? -13.32 11 28.938 1 88.44 691 GLU A N 1
ATOM 5416 C CA . GLU A 1 691 ? -13.594 11.148 30.375 1 88.44 691 GLU A CA 1
ATOM 5417 C C . GLU A 1 691 ? -15.094 11.203 30.641 1 88.44 691 GLU A C 1
ATOM 5419 O O . GLU A 1 691 ? -15.594 10.562 31.562 1 88.44 691 GLU A O 1
ATOM 5424 N N . LYS A 1 692 ? -15.773 12.016 29.844 1 87.56 692 LYS A N 1
ATOM 5425 C CA . LYS A 1 692 ? -17.219 12.125 29.984 1 87.56 692 LYS A CA 1
ATOM 5426 C C . LYS A 1 692 ? -17.906 10.773 29.797 1 87.56 692 LYS A C 1
ATOM 5428 O O . LYS A 1 692 ? -18.781 10.391 30.578 1 87.56 692 LYS A O 1
ATOM 5433 N N . MET A 1 693 ? -17.516 10.086 28.828 1 88.75 693 MET A N 1
ATOM 5434 C CA . MET A 1 693 ? -18.094 8.781 28.531 1 88.75 693 MET A CA 1
ATOM 5435 C C . MET A 1 693 ? -17.781 7.781 29.641 1 88.75 693 MET A C 1
ATOM 5437 O O . MET A 1 693 ? -18.641 6.98 30.031 1 88.75 693 MET A O 1
ATOM 5441 N N . HIS A 1 694 ? -16.594 7.77 30.109 1 86.69 694 HIS A N 1
ATOM 5442 C CA . HIS A 1 694 ? -16.188 6.867 31.172 1 86.69 694 HIS A CA 1
ATOM 5443 C C . HIS A 1 694 ? -17 7.133 32.438 1 86.69 694 HIS A C 1
ATOM 5445 O O . HIS A 1 694 ? -17.406 6.195 33.125 1 86.69 694 HIS A O 1
ATOM 5451 N N . THR A 1 695 ? -17.203 8.391 32.719 1 82.88 695 THR A N 1
ATOM 5452 C CA . THR A 1 695 ? -17.969 8.773 33.906 1 82.88 695 THR A CA 1
ATOM 5453 C C . THR A 1 695 ? -19.422 8.328 33.75 1 82.88 695 THR A C 1
ATOM 5455 O O . THR A 1 695 ? -20.016 7.828 34.719 1 82.88 695 THR A O 1
ATOM 5458 N N . GLU A 1 696 ? -19.938 8.523 32.562 1 79.75 696 GLU A N 1
ATOM 5459 C CA . GLU A 1 696 ? -21.312 8.094 32.312 1 79.75 696 GLU A CA 1
ATOM 5460 C C . GLU A 1 696 ? -21.438 6.578 32.438 1 79.75 696 GLU A C 1
ATOM 5462 O O . GLU A 1 696 ? -22.438 6.078 32.969 1 79.75 696 GLU A O 1
ATOM 5467 N N . ASN A 1 697 ? -20.5 5.902 31.938 1 72.94 697 ASN A N 1
ATOM 5468 C CA . ASN A 1 697 ? -20.5 4.445 32 1 72.94 697 ASN A CA 1
ATOM 5469 C C . ASN A 1 697 ? -20.406 3.951 33.438 1 72.94 697 ASN A C 1
ATOM 5471 O O . ASN A 1 697 ? -21.078 2.984 33.812 1 72.94 697 ASN A O 1
ATOM 5475 N N . THR A 1 698 ? -19.625 4.605 34.188 1 67.88 698 THR A N 1
ATOM 5476 C CA . THR A 1 698 ? -19.469 4.238 35.594 1 67.88 698 THR A CA 1
ATOM 5477 C C . THR A 1 698 ? -20.734 4.52 36.375 1 67.88 698 THR A C 1
ATOM 5479 O O . THR A 1 698 ? -21.141 3.721 37.219 1 67.88 698 THR A O 1
ATOM 5482 N N . LEU A 1 699 ? -21.375 5.609 36.031 1 60.59 699 LEU A N 1
ATOM 5483 C CA . LEU A 1 699 ? -22.625 5.984 36.688 1 60.59 699 LEU A CA 1
ATOM 5484 C C . LEU A 1 699 ? -23.734 5.008 36.344 1 60.59 699 LEU A C 1
ATOM 5486 O O . LEU A 1 699 ? -24.531 4.637 37.219 1 60.59 699 LEU A O 1
ATOM 5490 N N . ALA A 1 700 ? -23.734 4.602 35.094 1 60.78 700 ALA A N 1
ATOM 5491 C CA . ALA A 1 700 ? -24.75 3.65 34.656 1 60.78 700 ALA A CA 1
ATOM 5492 C C . ALA A 1 700 ? -24.578 2.307 35.375 1 60.78 700 ALA A C 1
ATOM 5494 O O . ALA A 1 700 ? -25.578 1.668 35.75 1 60.78 700 ALA A O 1
ATOM 5495 N N . THR A 1 701 ? -23.391 1.915 35.531 1 55.31 701 THR A N 1
ATOM 5496 C CA . THR A 1 701 ? -23.125 0.647 36.188 1 55.31 701 THR A CA 1
ATOM 5497 C C . THR A 1 701 ? -23.516 0.717 37.656 1 55.31 701 THR A C 1
ATOM 5499 O O . THR A 1 701 ? -23.984 -0.27 38.219 1 55.31 701 THR A O 1
ATOM 5502 N N . LEU A 1 702 ? -23.359 1.829 38.25 1 45.41 702 LEU A N 1
ATOM 5503 C CA . LEU A 1 702 ? -23.703 2.025 39.656 1 45.41 702 LEU A CA 1
ATOM 5504 C C . LEU A 1 702 ? -25.219 1.938 39.875 1 45.41 702 LEU A C 1
ATOM 5506 O O . LEU A 1 702 ? -25.672 1.407 40.875 1 45.41 702 LEU A O 1
ATOM 5510 N N . PHE A 1 703 ? -25.938 2.34 38.906 1 47.38 703 PHE A N 1
ATOM 5511 C CA . PHE A 1 703 ? -27.391 2.309 39.031 1 47.38 703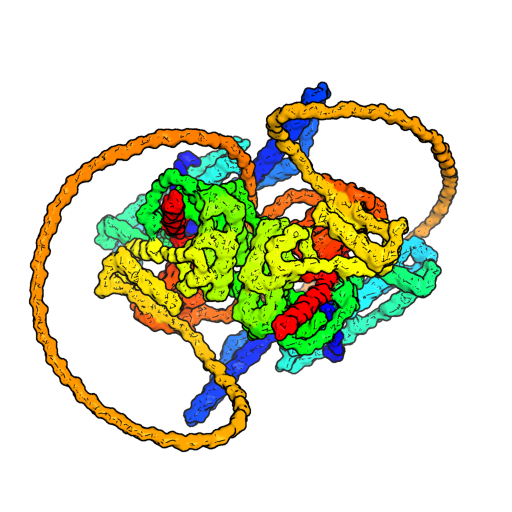 PHE A CA 1
ATOM 5512 C C . PHE A 1 703 ? -27.922 0.909 38.75 1 47.38 703 PHE A C 1
ATOM 5514 O O . PHE A 1 703 ? -28.984 0.53 39.281 1 47.38 703 PHE A O 1
ATOM 5521 N N . GLU A 1 704 ? -27.25 0.273 37.844 1 46.03 704 GLU A N 1
ATOM 5522 C CA . GLU A 1 704 ? -27.703 -1.09 37.562 1 46.03 704 GLU A CA 1
ATOM 5523 C C . GLU A 1 704 ? -27.391 -2.014 38.75 1 46.03 704 GLU A C 1
ATOM 5525 O O . GLU A 1 704 ? -28.141 -2.953 39.031 1 46.03 704 GLU A O 1
ATOM 5530 N N . LYS A 1 705 ? -26.516 -1.7 39.625 1 41.34 705 LYS A N 1
ATOM 5531 C CA . LYS A 1 705 ? -26.25 -2.488 40.812 1 41.34 705 LYS A CA 1
ATOM 5532 C C . LYS A 1 705 ? -27.188 -2.068 41.969 1 41.34 705 LYS A C 1
ATOM 5534 O O . LYS A 1 705 ? -27.641 -2.908 42.75 1 41.34 705 LYS A O 1
ATOM 5539 N N . MET B 1 1 ? -3.164 -10.602 -40.375 1 33.72 1 MET B N 1
ATOM 5540 C CA . MET B 1 1 ? -4.348 -10.016 -39.75 1 33.72 1 MET B CA 1
ATOM 5541 C C . MET B 1 1 ? -5.574 -10.898 -40 1 33.72 1 MET B C 1
ATOM 5543 O O . MET B 1 1 ? -6.586 -10.75 -39.312 1 33.72 1 MET B O 1
ATOM 5547 N N . ARG B 1 2 ? -5.586 -11.609 -41.188 1 30.8 2 ARG B N 1
ATOM 5548 C CA . ARG B 1 2 ? -6.684 -12.445 -41.656 1 30.8 2 ARG B CA 1
ATOM 5549 C C . ARG B 1 2 ? -6.793 -13.727 -40.812 1 30.8 2 ARG B C 1
ATOM 5551 O O . ARG B 1 2 ? -7.543 -14.641 -41.188 1 30.8 2 ARG B O 1
ATOM 5558 N N . THR B 1 3 ? -5.816 -14.094 -40.094 1 32.03 3 THR B N 1
ATOM 5559 C CA . THR B 1 3 ? -5.91 -15.453 -39.562 1 32.03 3 THR B CA 1
ATOM 5560 C C . THR B 1 3 ? -6.883 -15.516 -38.375 1 32.03 3 THR B C 1
ATOM 5562 O O . THR B 1 3 ? -7.043 -14.539 -37.656 1 32.03 3 THR B O 1
ATOM 5565 N N . GLY B 1 4 ? -7.988 -16.297 -38.469 1 32.72 4 GLY B N 1
ATOM 5566 C CA . GLY B 1 4 ? -9.086 -16.578 -37.562 1 32.72 4 GLY B CA 1
ATOM 5567 C C . GLY B 1 4 ? -8.641 -16.734 -36.094 1 32.72 4 GLY B C 1
ATOM 5568 O O . GLY B 1 4 ? -7.473 -17 -35.844 1 32.72 4 GLY B O 1
ATOM 5569 N N . LYS B 1 5 ? -9.367 -16.016 -35.25 1 44.03 5 LYS B N 1
ATOM 5570 C CA . LYS B 1 5 ? -9.078 -16.047 -33.812 1 44.03 5 LYS B CA 1
ATOM 5571 C C . LYS B 1 5 ? -9.25 -17.453 -33.25 1 44.03 5 LYS B C 1
ATOM 5573 O O . LYS B 1 5 ? -10.312 -18.062 -33.375 1 44.03 5 LYS B O 1
ATOM 5578 N N . GLY B 1 6 ? -8.375 -18.234 -33.188 1 45.12 6 GLY B N 1
ATOM 5579 C CA . GLY B 1 6 ? -8.531 -19.5 -32.469 1 45.12 6 GLY B CA 1
ATOM 5580 C C . GLY B 1 6 ? -8.969 -19.312 -31.047 1 45.12 6 GLY B C 1
ATOM 5581 O O . GLY B 1 6 ? -8.922 -18.203 -30.516 1 45.12 6 GLY B O 1
ATOM 5582 N N . ARG B 1 7 ? -9.891 -20.141 -30.547 1 48.97 7 ARG B N 1
ATOM 5583 C CA . ARG B 1 7 ? -10.414 -20.125 -29.188 1 48.97 7 ARG B CA 1
ATOM 5584 C C . ARG B 1 7 ? -9.297 -19.922 -28.172 1 48.97 7 ARG B C 1
ATOM 5586 O O . ARG B 1 7 ? -8.234 -20.547 -28.266 1 48.97 7 ARG B O 1
ATOM 5593 N N . SER B 1 8 ? -9.305 -18.875 -27.406 1 60.88 8 SER B N 1
ATOM 5594 C CA . SER B 1 8 ? -8.273 -18.422 -26.484 1 60.88 8 SER B CA 1
ATOM 5595 C C . SER B 1 8 ? -8.008 -19.453 -25.406 1 60.88 8 SER B C 1
ATOM 5597 O O . SER B 1 8 ? -6.996 -19.391 -24.703 1 60.88 8 SER B O 1
ATOM 5599 N N . GLU B 1 9 ? -7.902 -20.875 -25.719 1 61.19 9 GLU B N 1
ATOM 5600 C CA . GLU B 1 9 ? -7.676 -21.938 -24.734 1 61.19 9 GLU B CA 1
ATOM 5601 C C . GLU B 1 9 ? -7.312 -21.375 -23.375 1 61.19 9 GLU B C 1
ATOM 5603 O O . GLU B 1 9 ? -6.457 -21.922 -22.672 1 61.19 9 GLU B O 1
ATOM 5608 N N . GLY B 1 10 ? -7.984 -20.25 -23.078 1 63.78 10 GLY B N 1
ATOM 5609 C CA . GLY B 1 10 ? -7.793 -19.656 -21.766 1 63.78 10 GLY B CA 1
ATOM 5610 C C . GLY B 1 10 ? -6.5 -18.875 -21.656 1 63.78 10 GLY B C 1
ATOM 5611 O O . GLY B 1 10 ? -6.035 -18.578 -20.547 1 63.78 10 GLY B O 1
ATOM 5612 N N . GLN B 1 11 ? -5.855 -18.766 -22.766 1 73.31 11 GLN B N 1
ATOM 5613 C CA . GLN B 1 11 ? -4.57 -18.094 -22.578 1 73.31 11 GLN B CA 1
ATOM 5614 C C . GLN B 1 11 ? -4.508 -16.781 -23.344 1 73.31 11 GLN B C 1
ATOM 5616 O O . GLN B 1 11 ? -4.473 -16.781 -24.578 1 73.31 11 GLN B O 1
ATOM 5621 N N . ALA B 1 12 ? -4.785 -15.828 -22.703 1 82.38 12 ALA B N 1
ATOM 5622 C CA . ALA B 1 12 ? -4.465 -14.523 -23.297 1 82.38 12 ALA B CA 1
ATOM 5623 C C . ALA B 1 12 ? -3.029 -14.492 -23.812 1 82.38 12 ALA B C 1
ATOM 5625 O O . ALA B 1 12 ? -2.188 -15.273 -23.359 1 82.38 12 ALA B O 1
ATOM 5626 N N . PHE B 1 13 ? -2.779 -13.805 -24.828 1 87.5 13 PHE B N 1
ATOM 5627 C CA . PHE B 1 13 ? -1.478 -13.852 -25.484 1 87.5 13 PHE B CA 1
ATOM 5628 C C . PHE B 1 13 ? -0.368 -13.477 -24.516 1 87.5 13 PHE B C 1
ATOM 5630 O O . PHE B 1 13 ? 0.735 -14.023 -24.578 1 87.5 13 PHE B O 1
ATOM 5637 N N . HIS B 1 14 ? -0.593 -12.5 -23.688 1 89 14 HIS B N 1
ATOM 5638 C CA . HIS B 1 14 ? 0.448 -12.148 -22.734 1 89 14 HIS B CA 1
ATOM 5639 C C . HIS B 1 14 ? 0.847 -13.352 -21.875 1 89 14 HIS B C 1
ATOM 5641 O O . HIS B 1 14 ? 2.027 -13.539 -21.578 1 89 14 HIS B O 1
ATOM 5647 N N . ARG B 1 15 ? -0.092 -14.125 -21.531 1 89.56 15 ARG B N 1
ATOM 5648 C CA . ARG B 1 15 ? 0.197 -15.328 -20.75 1 89.56 15 ARG B CA 1
ATOM 5649 C C . ARG B 1 15 ? 0.892 -16.375 -21.609 1 89.56 15 ARG B C 1
ATOM 5651 O O . ARG B 1 15 ? 1.739 -17.125 -21.109 1 89.56 15 ARG B O 1
ATOM 5658 N N . ARG B 1 16 ? 0.457 -16.422 -22.828 1 89.44 16 ARG B N 1
ATOM 5659 C CA . ARG B 1 16 ? 1.125 -17.344 -23.734 1 89.44 16 ARG B CA 1
ATOM 5660 C C . ARG B 1 16 ? 2.607 -17.016 -23.859 1 89.44 16 ARG B C 1
ATOM 5662 O O . ARG B 1 16 ? 3.455 -17.922 -23.828 1 89.44 16 ARG B O 1
ATOM 5669 N N . LEU B 1 17 ? 2.879 -15.797 -24.031 1 92.06 17 LEU B N 1
ATOM 5670 C CA . LEU B 1 17 ? 4.266 -15.359 -24.141 1 92.06 17 LEU B CA 1
ATOM 5671 C C . LEU B 1 17 ? 5.043 -15.695 -22.875 1 92.06 17 LEU B C 1
ATOM 5673 O O . LEU B 1 17 ? 6.168 -16.203 -22.938 1 92.06 17 LEU B O 1
ATOM 5677 N N . LEU B 1 18 ? 4.414 -15.477 -21.734 1 92.25 18 LEU B N 1
ATOM 5678 C CA . LEU B 1 18 ? 5.059 -15.781 -20.469 1 92.25 18 LEU B CA 1
ATOM 5679 C C . LEU B 1 18 ? 5.219 -17.281 -20.281 1 92.25 18 LEU B C 1
ATOM 5681 O O . LEU B 1 18 ? 6.176 -17.734 -19.641 1 92.25 18 LEU B O 1
ATOM 5685 N N . SER B 1 19 ? 4.316 -18.016 -20.891 1 91.94 19 SER B N 1
ATOM 5686 C CA . SER B 1 19 ? 4.289 -19.469 -20.75 1 91.94 19 SER B CA 1
ATOM 5687 C C . SER B 1 19 ? 5.348 -20.125 -21.641 1 91.94 19 SER B C 1
ATOM 5689 O O . SER B 1 19 ? 5.922 -21.156 -21.266 1 91.94 19 SER B O 1
ATOM 5691 N N . GLU B 1 20 ? 5.605 -19.547 -22.781 1 92.25 20 GLU B N 1
ATOM 5692 C CA . GLU B 1 20 ? 6.316 -20.312 -23.797 1 92.25 20 GLU B CA 1
ATOM 5693 C C . GLU B 1 20 ? 7.695 -19.719 -24.078 1 92.25 20 GLU B C 1
ATOM 5695 O O . GLU B 1 20 ? 8.523 -20.344 -24.75 1 92.25 20 GLU B O 1
ATOM 5700 N N . TYR B 1 21 ? 7.992 -18.594 -23.578 1 92.19 21 TYR B N 1
ATOM 5701 C CA . TYR B 1 21 ? 9.32 -18.062 -23.875 1 92.19 21 TYR B CA 1
ATOM 5702 C C . TYR B 1 21 ? 10.406 -18.922 -23.25 1 92.19 21 TYR B C 1
ATOM 5704 O O . TYR B 1 21 ? 10.172 -19.594 -22.234 1 92.19 21 TYR B O 1
ATOM 5712 N N . ASN B 1 22 ? 11.492 -19 -23.922 1 92.69 22 ASN B N 1
ATOM 5713 C CA . ASN B 1 22 ? 12.617 -19.766 -23.406 1 92.69 22 ASN B CA 1
ATOM 5714 C C . ASN B 1 22 ? 13.375 -19.016 -22.312 1 92.69 22 ASN B C 1
ATOM 5716 O O . ASN B 1 22 ? 13.867 -17.906 -22.562 1 92.69 22 ASN B O 1
ATOM 5720 N N . THR B 1 23 ? 13.523 -19.562 -21.188 1 90.5 23 THR B N 1
ATOM 5721 C CA . THR B 1 23 ? 14.086 -18.891 -20.031 1 90.5 23 THR B CA 1
ATOM 5722 C C . THR B 1 23 ? 15.578 -18.641 -20.219 1 90.5 23 THR B C 1
ATOM 5724 O O . THR B 1 23 ? 16.156 -17.734 -19.609 1 90.5 23 THR B O 1
ATOM 5727 N N . GLU B 1 24 ? 16.234 -19.406 -21.047 1 88.94 24 GLU B N 1
ATOM 5728 C CA . GLU B 1 24 ? 17.656 -19.188 -21.328 1 88.94 24 GLU B CA 1
ATOM 5729 C C . GLU B 1 24 ? 17.859 -17.984 -22.234 1 88.94 24 GLU B C 1
ATOM 5731 O O . GLU B 1 24 ? 18.859 -17.266 -22.125 1 88.94 24 GLU B O 1
ATOM 5736 N N . ILE B 1 25 ? 16.953 -17.844 -23.156 1 91 25 ILE B N 1
ATOM 5737 C CA . ILE B 1 25 ? 17 -16.688 -24.062 1 91 25 ILE B CA 1
ATOM 5738 C C . ILE B 1 25 ? 16.531 -15.438 -23.328 1 91 25 ILE B C 1
ATOM 5740 O O . ILE B 1 25 ? 17 -14.336 -23.625 1 91 25 ILE B O 1
ATOM 5744 N N . THR B 1 26 ? 15.711 -15.555 -22.328 1 90.12 26 THR B N 1
ATOM 5745 C CA . THR B 1 26 ? 15.117 -14.492 -21.516 1 90.12 26 THR B CA 1
ATOM 5746 C C . THR B 1 26 ? 14.125 -13.68 -22.328 1 90.12 26 THR B C 1
ATOM 5748 O O . THR B 1 26 ? 14.203 -13.648 -23.562 1 90.12 26 THR B O 1
ATOM 5751 N N . LEU B 1 27 ? 13.273 -13 -21.734 1 91.31 27 LEU B N 1
ATOM 5752 C CA . LEU B 1 27 ? 12.18 -12.266 -22.359 1 91.31 27 LEU B CA 1
ATOM 5753 C C . LEU B 1 27 ? 12.695 -11.008 -23.062 1 91.31 27 LEU B C 1
ATOM 5755 O O . LEU B 1 27 ? 12.062 -10.5 -23.984 1 91.31 27 LEU B O 1
ATOM 5759 N N . GLU B 1 28 ? 13.852 -10.586 -22.688 1 90.44 28 GLU B N 1
ATOM 5760 C CA . GLU B 1 28 ? 14.438 -9.367 -23.234 1 90.44 28 GLU B CA 1
ATOM 5761 C C . GLU B 1 28 ? 14.812 -9.555 -24.703 1 90.44 28 GLU B C 1
ATOM 5763 O O . GLU B 1 28 ? 14.891 -8.586 -25.453 1 90.44 28 GLU B O 1
ATOM 5768 N N . ASN B 1 29 ? 15.008 -10.805 -25.141 1 93.44 29 ASN B N 1
ATOM 5769 C CA . ASN B 1 29 ? 15.422 -11.078 -26.5 1 93.44 29 ASN B CA 1
ATOM 5770 C C . ASN B 1 29 ? 14.227 -11.438 -27.391 1 93.44 29 ASN B C 1
ATOM 5772 O O . ASN B 1 29 ? 14.398 -11.867 -28.531 1 93.44 29 ASN B O 1
ATOM 5776 N N . TYR B 1 30 ? 13.094 -11.367 -26.828 1 95.38 30 TYR B N 1
ATOM 5777 C CA . TYR B 1 30 ? 11.859 -11.5 -27.609 1 95.38 30 TYR B CA 1
ATOM 5778 C C . TYR B 1 30 ? 11.289 -10.133 -27.953 1 95.38 30 TYR B C 1
ATOM 5780 O O . TYR B 1 30 ? 11.844 -9.102 -27.578 1 95.38 30 TYR B O 1
ATOM 5788 N N . VAL B 1 31 ? 10.172 -10.227 -28.703 1 94.25 31 VAL B N 1
ATOM 5789 C CA . VAL B 1 31 ? 9.469 -8.984 -29.016 1 94.25 31 VAL B CA 1
ATOM 5790 C C . VAL B 1 31 ? 9.07 -8.266 -27.734 1 94.25 31 VAL B C 1
ATOM 5792 O O . VAL B 1 31 ? 8.609 -8.891 -26.781 1 94.25 31 VAL B O 1
ATOM 5795 N N . ALA B 1 32 ? 9.375 -6.93 -27.703 1 94.06 32 ALA B N 1
ATOM 5796 C CA . ALA B 1 32 ? 9.047 -6.133 -26.531 1 94.06 32 ALA B CA 1
ATOM 5797 C C . ALA B 1 32 ? 7.543 -5.926 -26.406 1 94.06 32 ALA B C 1
ATOM 5799 O O . ALA B 1 32 ? 7.066 -4.785 -26.359 1 94.06 32 ALA B O 1
ATOM 5800 N N . TYR B 1 33 ? 6.891 -7.039 -26.297 1 93.81 33 TYR B N 1
ATOM 5801 C CA . TYR B 1 33 ? 5.43 -7.031 -26.281 1 93.81 33 TYR B CA 1
ATOM 5802 C C . TYR B 1 33 ? 4.906 -6.273 -25.062 1 93.81 33 TYR B C 1
ATOM 5804 O O . TYR B 1 33 ? 3.936 -5.523 -25.172 1 93.81 33 TYR B O 1
ATOM 5812 N N . PHE B 1 34 ? 5.543 -6.402 -23.906 1 92.25 34 PHE B N 1
ATOM 5813 C CA . PHE B 1 34 ? 5.082 -5.816 -22.656 1 92.25 34 PHE B CA 1
ATOM 5814 C C . PHE B 1 34 ? 5.375 -4.32 -22.609 1 92.25 34 PHE B C 1
ATOM 5816 O O . PHE B 1 34 ? 4.77 -3.586 -21.828 1 92.25 34 PHE B O 1
ATOM 5823 N N . GLU B 1 35 ? 6.23 -3.857 -23.438 1 92.31 35 GLU B N 1
ATOM 5824 C CA . GLU B 1 35 ? 6.5 -2.428 -23.562 1 92.31 35 GLU B CA 1
ATOM 5825 C C . GLU B 1 35 ? 5.613 -1.796 -24.641 1 92.31 35 GLU B C 1
ATOM 5827 O O . GLU B 1 35 ? 5.164 -0.658 -24.484 1 92.31 35 GLU B O 1
ATOM 5832 N N . LEU B 1 36 ? 5.32 -2.559 -25.688 1 94.19 36 LEU B N 1
ATOM 5833 C CA . LEU B 1 36 ? 4.559 -2.055 -26.812 1 94.19 36 LEU B CA 1
ATOM 5834 C C . LEU B 1 36 ? 3.07 -1.992 -26.484 1 94.19 36 LEU B C 1
ATOM 5836 O O . LEU B 1 36 ? 2.369 -1.079 -26.938 1 94.19 36 LEU B O 1
ATOM 5840 N N . LYS B 1 37 ? 2.629 -2.887 -25.719 1 92.62 37 LYS B N 1
ATOM 5841 C CA . LYS B 1 37 ? 1.203 -2.973 -25.422 1 92.62 37 LYS B CA 1
ATOM 5842 C C . LYS B 1 37 ? 0.723 -1.729 -24.672 1 92.62 37 LYS B C 1
ATOM 5844 O O . LYS B 1 37 ? -0.278 -1.12 -25.062 1 92.62 37 LYS B O 1
ATOM 5849 N N . PRO B 1 38 ? 1.479 -1.351 -23.594 1 91.69 38 PRO B N 1
ATOM 5850 C CA . PRO B 1 38 ? 1.033 -0.133 -22.906 1 91.69 38 PRO B CA 1
ATOM 5851 C C . PRO B 1 38 ? 1.077 1.099 -23.812 1 91.69 38 PRO B C 1
ATOM 5853 O O . PRO B 1 38 ? 0.249 2.002 -23.672 1 91.69 38 PRO B O 1
ATOM 5856 N N . ILE B 1 39 ? 1.972 1.219 -24.766 1 93.38 39 ILE B N 1
ATOM 5857 C CA . ILE B 1 39 ? 2.037 2.334 -25.703 1 93.38 39 ILE B CA 1
ATOM 5858 C C . ILE B 1 39 ? 0.806 2.322 -26.609 1 93.38 39 ILE B C 1
ATOM 5860 O O . ILE B 1 39 ? 0.168 3.357 -26.812 1 93.38 39 ILE B O 1
ATOM 5864 N N . ALA B 1 40 ? 0.463 1.154 -27.078 1 93.31 40 ALA B N 1
ATOM 5865 C CA . ALA B 1 40 ? -0.709 1.019 -27.938 1 93.31 40 ALA B CA 1
ATOM 5866 C C . ALA B 1 40 ? -1.984 1.396 -27.188 1 93.31 40 ALA B C 1
ATOM 5868 O O . ALA B 1 40 ? -2.877 2.033 -27.75 1 93.31 40 ALA B O 1
ATOM 5869 N N . LYS B 1 41 ? -2.02 1.006 -25.984 1 92.06 41 LYS B N 1
ATOM 5870 C CA . LYS B 1 41 ? -3.193 1.338 -25.188 1 92.06 41 LYS B CA 1
ATOM 5871 C C . LYS B 1 41 ? -3.303 2.844 -24.969 1 92.06 41 LYS B C 1
ATOM 5873 O O . LYS B 1 41 ? -4.402 3.402 -24.984 1 92.06 41 LYS B O 1
ATOM 5878 N N . SER B 1 42 ? -2.182 3.449 -24.719 1 92.25 42 SER B N 1
ATOM 5879 C CA . SER B 1 42 ? -2.168 4.898 -24.531 1 92.25 42 SER B CA 1
ATOM 5880 C C . SER B 1 42 ? -2.596 5.625 -25.797 1 92.25 42 SER B C 1
ATOM 5882 O O . SER B 1 42 ? -3.291 6.641 -25.734 1 92.25 42 SER B O 1
ATOM 5884 N N . VAL B 1 43 ? -2.219 5.121 -26.922 1 92.12 43 VAL B N 1
ATOM 5885 C CA . VAL B 1 43 ? -2.605 5.703 -28.203 1 92.12 43 VAL B CA 1
ATOM 5886 C C . VAL B 1 43 ? -4.109 5.535 -28.406 1 92.12 43 VAL B C 1
ATOM 5888 O O . VAL B 1 43 ? -4.781 6.457 -28.875 1 92.12 43 VAL B O 1
ATOM 5891 N N . GLU B 1 44 ? -4.57 4.414 -28.062 1 91.81 44 GLU B N 1
ATOM 5892 C CA . GLU B 1 44 ? -6.004 4.148 -28.172 1 91.81 44 GLU B CA 1
ATOM 5893 C C . GLU B 1 44 ? -6.812 5.094 -27.297 1 91.81 44 GLU B C 1
ATOM 5895 O O . GLU B 1 44 ? -7.828 5.641 -27.734 1 91.81 44 GLU B O 1
ATOM 5900 N N . GLN B 1 45 ? -6.355 5.223 -26.109 1 90.25 45 GLN B N 1
ATOM 5901 C CA . GLN B 1 45 ? -7.062 6.094 -25.172 1 90.25 45 GLN B CA 1
ATOM 5902 C C . GLN B 1 45 ? -7.062 7.539 -25.656 1 90.25 45 GLN B C 1
ATOM 5904 O O . GLN B 1 45 ? -8.078 8.227 -25.578 1 90.25 45 GLN B O 1
ATOM 5909 N N . LEU B 1 46 ? -5.98 8.008 -26.156 1 90 46 LEU B N 1
ATOM 5910 C CA . LEU B 1 46 ? -5.875 9.367 -26.656 1 90 46 LEU B CA 1
ATOM 5911 C C . LEU B 1 46 ? -6.766 9.555 -27.891 1 90 46 LEU B C 1
ATOM 5913 O O . LEU B 1 46 ? -7.355 10.625 -28.078 1 90 46 LEU B O 1
ATOM 5917 N N . ARG B 1 47 ? -6.844 8.609 -28.719 1 89.69 47 ARG B N 1
ATOM 5918 C CA . ARG B 1 47 ? -7.719 8.656 -29.875 1 89.69 47 ARG B CA 1
ATOM 5919 C C . ARG B 1 47 ? -9.18 8.805 -29.469 1 89.69 47 ARG B C 1
ATOM 5921 O O . ARG B 1 47 ? -9.906 9.625 -30.016 1 89.69 47 ARG B O 1
ATOM 5928 N N . LYS B 1 48 ? -9.516 8.008 -28.5 1 88.75 48 LYS B N 1
ATOM 5929 C CA . LYS B 1 48 ? -10.898 8.062 -28.031 1 88.75 48 LYS B CA 1
ATOM 5930 C C . LYS B 1 48 ? -11.211 9.414 -27.391 1 88.75 48 LYS B C 1
ATOM 5932 O O . LYS B 1 48 ? -12.305 9.953 -27.578 1 88.75 48 LYS B O 1
ATOM 5937 N N . GLU B 1 49 ? -10.242 9.93 -26.656 1 86.81 49 GLU B N 1
ATOM 5938 C CA . GLU B 1 49 ? -10.414 11.242 -26.047 1 86.81 49 GLU B CA 1
ATOM 5939 C C . GLU B 1 49 ? -10.531 12.344 -27.094 1 86.81 49 GLU B C 1
ATOM 5941 O O . GLU B 1 49 ? -11.32 13.273 -26.953 1 86.81 49 GLU B O 1
ATOM 5946 N N . ILE B 1 50 ? -9.766 12.273 -28.125 1 86.62 50 ILE B N 1
ATOM 5947 C CA . ILE B 1 50 ? -9.781 13.234 -29.219 1 86.62 50 ILE B CA 1
ATOM 5948 C C . ILE B 1 50 ? -11.109 13.141 -29.953 1 86.62 50 ILE B C 1
ATOM 5950 O O . ILE B 1 50 ? -11.711 14.164 -30.297 1 86.62 50 ILE B O 1
ATOM 5954 N N . ASP B 1 51 ? -11.578 11.898 -30.141 1 85.12 51 ASP B N 1
ATOM 5955 C CA . ASP B 1 51 ? -12.867 11.695 -30.797 1 85.12 51 ASP B CA 1
ATOM 5956 C C . ASP B 1 51 ? -14.008 12.281 -29.969 1 85.12 51 ASP B C 1
ATOM 5958 O O . ASP B 1 51 ? -14.93 12.883 -30.531 1 85.12 51 ASP B O 1
ATOM 5962 N N . GLU B 1 52 ? -13.859 12.125 -28.703 1 82.44 52 GLU B N 1
ATOM 5963 C CA . GLU B 1 52 ? -14.891 12.664 -27.828 1 82.44 52 GLU B CA 1
ATOM 5964 C C . GLU B 1 52 ? -14.859 14.188 -27.797 1 82.44 52 GLU B C 1
ATOM 5966 O O . GLU B 1 52 ? -15.906 14.836 -27.781 1 82.44 52 GLU B O 1
ATOM 5971 N N . HIS B 1 53 ? -13.703 14.734 -27.75 1 79.94 53 HIS B N 1
ATOM 5972 C CA . HIS B 1 53 ? -13.539 16.188 -27.734 1 79.94 53 HIS B CA 1
ATOM 5973 C C . HIS B 1 53 ? -14.039 16.797 -29.047 1 79.94 53 HIS B C 1
ATOM 5975 O O . HIS B 1 53 ? -14.68 17.859 -29.031 1 79.94 53 HIS B O 1
ATOM 5981 N N . THR B 1 54 ? -13.773 16.172 -30.125 1 75.69 54 THR B N 1
ATOM 5982 C CA . THR B 1 54 ? -14.18 16.672 -31.438 1 75.69 54 THR B CA 1
ATOM 5983 C C . THR B 1 54 ? -15.688 16.516 -31.625 1 75.69 54 THR B C 1
ATOM 5985 O O . THR B 1 54 ? -16.328 17.391 -32.219 1 75.69 54 THR B O 1
ATOM 5988 N N . SER B 1 55 ? -16.188 15.477 -31.094 1 75 55 SER B N 1
ATOM 5989 C CA . SER B 1 55 ? -17.641 15.273 -31.188 1 75 55 SER B CA 1
ATOM 5990 C C . SER B 1 55 ? -18.391 16.297 -30.344 1 75 55 SER B C 1
ATOM 5992 O O . SER B 1 55 ? -19.453 16.781 -30.75 1 75 55 SER B O 1
ATOM 5994 N N . LEU B 1 56 ? -17.797 16.625 -29.25 1 66.81 56 LEU B N 1
ATOM 5995 C CA . LEU B 1 56 ? -18.406 17.625 -28.391 1 66.81 56 LEU B CA 1
ATOM 5996 C C . LEU B 1 56 ? -18.328 19.016 -29.016 1 66.81 56 LEU B C 1
ATOM 5998 O O . LEU B 1 56 ? -19.297 19.781 -28.969 1 66.81 56 LEU B O 1
ATOM 6002 N N . ALA B 1 57 ? -17.234 19.375 -29.594 1 63.97 57 ALA B N 1
ATOM 6003 C CA . ALA B 1 57 ? -17.078 20.656 -30.281 1 63.97 57 ALA B CA 1
ATOM 6004 C C . ALA B 1 57 ? -18.016 20.75 -31.484 1 63.97 57 ALA B C 1
ATOM 6006 O O . ALA B 1 57 ? -18.625 21.812 -31.719 1 63.97 57 ALA B O 1
ATOM 6007 N N . ALA B 1 58 ? -18.172 19.609 -32.125 1 65.19 58 ALA B N 1
ATOM 6008 C CA . ALA B 1 58 ? -19.078 19.594 -33.281 1 65.19 58 ALA B CA 1
ATOM 6009 C C . ALA B 1 58 ? -20.531 19.734 -32.812 1 65.19 58 ALA B C 1
ATOM 6011 O O . ALA B 1 58 ? -21.328 20.438 -33.469 1 65.19 58 ALA B O 1
ATOM 6012 N N . ALA B 1 59 ? -20.766 19.188 -31.688 1 64.94 59 ALA B N 1
ATOM 6013 C CA . ALA B 1 59 ? -22.109 19.281 -31.141 1 64.94 59 ALA B CA 1
ATOM 6014 C C . ALA B 1 59 ? -22.406 20.703 -30.672 1 64.94 59 ALA B C 1
ATOM 6016 O O . ALA B 1 59 ? -23.5 21.219 -30.906 1 64.94 59 ALA B O 1
ATOM 6017 N N . VAL B 1 60 ? -21.469 21.344 -30.094 1 59.94 60 VAL B N 1
ATOM 6018 C CA . VAL B 1 60 ? -21.625 22.734 -29.641 1 59.94 60 VAL B CA 1
ATOM 6019 C C . VAL B 1 60 ? -21.766 23.656 -30.859 1 59.94 60 VAL B C 1
ATOM 6021 O O . VAL B 1 60 ? -22.609 24.547 -30.875 1 59.94 60 VAL B O 1
ATOM 6024 N N . ALA B 1 61 ? -21 23.344 -31.859 1 59.75 61 ALA B N 1
ATOM 6025 C CA . ALA B 1 61 ? -21.062 24.141 -33.094 1 59.75 61 ALA B CA 1
ATOM 6026 C C . ALA B 1 61 ? -22.406 23.938 -33.781 1 59.75 61 ALA B C 1
ATOM 6028 O O . ALA B 1 61 ? -23 24.891 -34.281 1 59.75 61 ALA B O 1
ATOM 6029 N N . ALA B 1 62 ? -22.844 22.734 -33.781 1 61.31 62 ALA B N 1
ATOM 6030 C CA . ALA B 1 62 ? -24.141 22.453 -34.375 1 61.31 62 ALA B CA 1
ATOM 6031 C C . ALA B 1 62 ? -25.281 23.109 -33.594 1 61.31 62 ALA B C 1
ATOM 6033 O O . ALA B 1 62 ? -26.203 23.656 -34.188 1 61.31 62 ALA B O 1
ATOM 6034 N N . ALA B 1 63 ? -25.109 23.141 -32.312 1 59.47 63 ALA B N 1
ATOM 6035 C CA . ALA B 1 63 ? -26.094 23.781 -31.453 1 59.47 63 ALA B CA 1
ATOM 6036 C C . ALA B 1 63 ? -26.078 25.297 -31.625 1 59.47 63 ALA B C 1
ATOM 6038 O O . ALA B 1 63 ? -27.125 25.953 -31.656 1 59.47 63 ALA B O 1
ATOM 6039 N N . ALA B 1 64 ? -24.891 25.766 -31.719 1 57.41 64 ALA B N 1
ATOM 6040 C CA . ALA B 1 64 ? -24.75 27.203 -31.984 1 57.41 64 ALA B CA 1
ATOM 6041 C C . ALA B 1 64 ? -25.312 27.578 -33.344 1 57.41 64 ALA B C 1
ATOM 6043 O O . ALA B 1 64 ? -25.953 28.625 -33.5 1 57.41 64 ALA B O 1
ATOM 6044 N N . MET B 1 65 ? -25.141 26.688 -34.25 1 56.94 65 MET B N 1
ATOM 6045 C CA . MET B 1 65 ? -25.672 26.922 -35.594 1 56.94 65 MET B CA 1
ATOM 6046 C C . MET B 1 65 ? -27.203 26.859 -35.594 1 56.94 65 MET B C 1
ATOM 6048 O O . MET B 1 65 ? -27.859 27.641 -36.25 1 56.94 65 MET B O 1
ATOM 6052 N N . LEU B 1 66 ? -27.703 25.953 -34.812 1 55.81 66 LEU B N 1
ATOM 6053 C CA . LEU B 1 66 ? -29.156 25.828 -34.719 1 55.81 66 LEU B CA 1
ATOM 6054 C C . LEU B 1 66 ? -29.766 27.031 -34.031 1 55.81 66 LEU B C 1
ATOM 6056 O O . LEU B 1 66 ? -30.859 27.484 -34.375 1 55.81 66 LEU B O 1
ATOM 6060 N N . SER B 1 67 ? -29.078 27.5 -33.094 1 54.03 67 SER B N 1
ATOM 6061 C CA . SER B 1 67 ? -29.562 28.688 -32.406 1 54.03 67 SER B CA 1
ATOM 6062 C C . SER B 1 67 ? -29.453 29.922 -33.312 1 54.03 67 SER B C 1
ATOM 6064 O O . SER B 1 67 ? -30.266 30.828 -33.219 1 54.03 67 SER B O 1
ATOM 6066 N N . PHE B 1 68 ? -28.406 29.906 -34.031 1 48.72 68 PHE B N 1
ATOM 6067 C CA . PHE B 1 68 ? -28.203 31.031 -34.938 1 48.72 68 PHE B CA 1
ATOM 6068 C C . PHE B 1 68 ? -29.125 30.922 -36.156 1 48.72 68 PHE B C 1
ATOM 6070 O O . PHE B 1 68 ? -29.406 31.906 -36.812 1 48.72 68 PHE B O 1
ATOM 6077 N N . THR B 1 69 ? -29.344 29.672 -36.562 1 48.75 69 THR B N 1
ATOM 6078 C CA . THR B 1 69 ? -30.25 29.609 -37.719 1 48.75 69 THR B CA 1
ATOM 6079 C C . THR B 1 69 ? -31.594 30.25 -37.375 1 48.75 69 THR B C 1
ATOM 6081 O O . THR B 1 69 ? -32.406 30.469 -38.281 1 48.75 69 THR B O 1
ATOM 6084 N N . SER B 1 70 ? -32.062 30.359 -36.125 1 45.47 70 SER B N 1
ATOM 6085 C CA . SER B 1 70 ? -33.312 31.094 -35.938 1 45.47 70 SER B CA 1
ATOM 6086 C C . SER B 1 70 ? -33.125 32.594 -36.156 1 45.47 70 SER B C 1
ATOM 6088 O O . SER B 1 70 ? -34.062 33.312 -36.438 1 45.47 70 SER B O 1
ATOM 6090 N N . HIS B 1 71 ? -32.031 33.156 -35.688 1 42.94 71 HIS B N 1
ATOM 6091 C CA . HIS B 1 71 ? -31.859 34.562 -36.031 1 42.94 71 HIS B CA 1
ATOM 6092 C C . HIS B 1 71 ? -31.031 34.688 -37.312 1 42.94 71 HIS B C 1
ATOM 6094 O O . HIS B 1 71 ? -30.188 33.844 -37.625 1 42.94 71 HIS B O 1
ATOM 6100 N N . GLU B 1 72 ? -31.5 35.5 -38.375 1 41.56 72 GLU B N 1
ATOM 6101 C CA . GLU B 1 72 ? -31.094 35.781 -39.75 1 41.56 72 GLU B CA 1
ATOM 6102 C C . GLU B 1 72 ? -29.578 35.938 -39.875 1 41.56 72 GLU B C 1
ATOM 6104 O O . GLU B 1 72 ? -29.062 36.188 -40.969 1 41.56 72 GLU B O 1
ATOM 6109 N N . GLY B 1 73 ? -28.781 36.281 -38.844 1 41.66 73 GLY B N 1
ATOM 6110 C CA . GLY B 1 73 ? -27.438 36.75 -39.188 1 41.66 73 GLY B CA 1
ATOM 6111 C C . GLY B 1 73 ? -26.5 35.625 -39.562 1 41.66 73 GLY B C 1
ATOM 6112 O O . GLY B 1 73 ? -26.766 34.438 -39.281 1 41.66 73 GLY B O 1
ATOM 6113 N N . THR B 1 74 ? -25.672 35.844 -40.719 1 41.72 74 THR B N 1
ATOM 6114 C CA . THR B 1 74 ? -24.656 35.031 -41.375 1 41.72 74 THR B CA 1
ATOM 6115 C C . THR B 1 74 ? -23.656 34.5 -40.344 1 41.72 74 THR B C 1
ATOM 6117 O O . THR B 1 74 ? -23 35.25 -39.656 1 41.72 74 THR B O 1
ATOM 6120 N N . PHE B 1 75 ? -23.922 33.438 -39.719 1 42.28 75 PHE B N 1
ATOM 6121 C CA . PHE B 1 75 ? -22.953 32.781 -38.875 1 42.28 75 PHE B CA 1
ATOM 6122 C C . PHE B 1 75 ? -21.781 32.25 -39.688 1 42.28 75 PHE B C 1
ATOM 6124 O O . PHE B 1 75 ? -21.969 31.531 -40.656 1 42.28 75 PHE B O 1
ATOM 6131 N N . ASP B 1 76 ? -20.719 33.125 -39.969 1 42.12 76 ASP B N 1
ATOM 6132 C CA . ASP B 1 76 ? -19.484 32.594 -40.562 1 42.12 76 ASP B CA 1
ATOM 6133 C C . ASP B 1 76 ? -18.953 31.422 -39.75 1 42.12 76 ASP B C 1
ATOM 6135 O O . ASP B 1 76 ? -18.547 31.594 -38.594 1 42.12 76 ASP B O 1
ATOM 6139 N N . PRO B 1 77 ? -19.312 30.312 -40.062 1 43 77 PRO B N 1
ATOM 6140 C CA . PRO B 1 77 ? -18.812 29.109 -39.406 1 43 77 PRO B CA 1
ATOM 6141 C C . PRO B 1 77 ? -17.297 29.094 -39.281 1 43 77 PRO B C 1
ATOM 6143 O O . PRO B 1 77 ? -16.734 28.25 -38.594 1 43 77 PRO B O 1
ATOM 6146 N N . MET B 1 78 ? -16.594 29.797 -40.281 1 39.44 78 MET B N 1
ATOM 6147 C CA . MET B 1 78 ? -15.148 29.688 -40.312 1 39.44 78 MET B CA 1
ATOM 6148 C C . MET B 1 78 ? -14.5 30.281 -39.094 1 39.44 78 MET B C 1
ATOM 6150 O O . MET B 1 78 ? -13.297 30.125 -38.875 1 39.44 78 MET B O 1
ATOM 6154 N N . ALA B 1 79 ? -15 31.375 -38.5 1 38.44 79 ALA B N 1
ATOM 6155 C CA . ALA B 1 79 ? -14.219 32.156 -37.531 1 38.44 79 ALA B CA 1
ATOM 6156 C C . ALA B 1 79 ? -13.773 31.297 -36.375 1 38.44 79 ALA B C 1
ATOM 6158 O O . ALA B 1 79 ? -12.688 31.5 -35.812 1 38.44 79 ALA B O 1
ATOM 6159 N N . THR B 1 80 ? -14.664 30.672 -35.719 1 40.44 80 THR B N 1
ATOM 6160 C CA . THR B 1 80 ? -14.273 30.25 -34.375 1 40.44 80 THR B CA 1
ATOM 6161 C C . THR B 1 80 ? -13.484 28.953 -34.438 1 40.44 80 THR B C 1
ATOM 6163 O O . THR B 1 80 ? -13.586 28.125 -33.531 1 40.44 80 THR B O 1
ATOM 6166 N N . THR B 1 81 ? -13.172 28.5 -35.594 1 42 81 THR B N 1
ATOM 6167 C CA . THR B 1 81 ? -12.328 27.328 -35.375 1 42 81 THR B CA 1
ATOM 6168 C C . THR B 1 81 ? -11.109 27.688 -34.531 1 42 81 THR B C 1
ATOM 6170 O O . THR B 1 81 ? -10.039 27.969 -35.062 1 42 81 THR B O 1
ATOM 6173 N N . GLU B 1 82 ? -11.203 28.594 -33.719 1 44.94 82 GLU B N 1
ATOM 6174 C CA . GLU B 1 82 ? -10.109 28.828 -32.781 1 44.94 82 GLU B CA 1
ATOM 6175 C C . GLU B 1 82 ? -9.5 27.5 -32.312 1 44.94 82 GLU B C 1
ATOM 6177 O O . GLU B 1 82 ? -10.227 26.578 -31.938 1 44.94 82 GLU B O 1
ATOM 6182 N N . SER B 1 83 ? -8.336 27.156 -32.844 1 55.53 83 SER B N 1
ATOM 6183 C CA . SER B 1 83 ? -7.418 26.047 -32.531 1 55.53 83 SER B CA 1
ATOM 6184 C C . SER B 1 83 ? -7.418 25.719 -31.047 1 55.53 83 SER B C 1
ATOM 6186 O O . SER B 1 83 ? -7.105 26.562 -30.219 1 55.53 83 SER B O 1
ATOM 6188 N N . ASP B 1 84 ? -8.391 24.953 -30.625 1 68.62 84 ASP B N 1
ATOM 6189 C CA . ASP B 1 84 ? -8.414 24.453 -29.25 1 68.62 84 ASP B CA 1
ATOM 6190 C C . ASP B 1 84 ? -7.039 23.953 -28.828 1 68.62 84 ASP B C 1
ATOM 6192 O O . ASP B 1 84 ? -6.562 22.922 -29.328 1 68.62 84 ASP B O 1
ATOM 6196 N N . PRO B 1 85 ? -6.242 24.859 -28.312 1 77.44 85 PRO B N 1
ATOM 6197 C CA . PRO B 1 85 ? -4.883 24.484 -27.906 1 77.44 85 PRO B CA 1
ATOM 6198 C C . PRO B 1 85 ? -4.828 23.141 -27.172 1 77.44 85 PRO B C 1
ATOM 6200 O O . PRO B 1 85 ? -3.854 22.406 -27.312 1 77.44 85 PRO B O 1
ATOM 6203 N N . ALA B 1 86 ? -5.883 22.859 -26.5 1 78.12 86 ALA B N 1
ATOM 6204 C CA . ALA B 1 86 ? -5.906 21.562 -25.812 1 78.12 86 ALA B CA 1
ATOM 6205 C C . ALA B 1 86 ? -5.953 20.406 -26.797 1 78.12 86 ALA B C 1
ATOM 6207 O O . ALA B 1 86 ? -5.289 19.391 -26.609 1 78.12 86 ALA B O 1
ATOM 6208 N N . LEU B 1 87 ? -6.715 20.625 -27.844 1 83.19 87 LEU B N 1
ATOM 6209 C CA . LEU B 1 87 ? -6.824 19.578 -28.859 1 83.19 87 LEU B CA 1
ATOM 6210 C C . LEU B 1 87 ? -5.508 19.422 -29.609 1 83.19 87 LEU B C 1
ATOM 6212 O O . LEU B 1 87 ? -5.102 18.297 -29.922 1 83.19 87 LEU B O 1
ATOM 6216 N N . GLU B 1 88 ? -4.844 20.531 -29.812 1 85 88 GLU B N 1
ATOM 6217 C CA . GLU B 1 88 ? -3.562 20.469 -30.5 1 85 88 GLU B CA 1
ATOM 6218 C C . GLU B 1 88 ? -2.508 19.75 -29.656 1 85 88 GLU B C 1
ATOM 6220 O O . GLU B 1 88 ? -1.683 19 -30.188 1 85 88 GLU B O 1
ATOM 6225 N N . GLU B 1 89 ? -2.604 19.953 -28.422 1 86.56 89 GLU B N 1
ATOM 6226 C CA . GLU B 1 89 ? -1.656 19.297 -27.516 1 86.56 89 GLU B CA 1
ATOM 6227 C C . GLU B 1 89 ? -1.912 17.797 -27.453 1 86.56 89 GLU B C 1
ATOM 6229 O O . GLU B 1 89 ? -0.97 17 -27.422 1 86.56 89 GLU B O 1
ATOM 6234 N N . MET B 1 90 ? -3.146 17.438 -27.516 1 89.12 90 MET B N 1
ATOM 6235 C CA . MET B 1 90 ? -3.506 16.016 -27.5 1 89.12 90 MET B CA 1
ATOM 6236 C C . MET B 1 90 ? -3.076 15.328 -28.781 1 89.12 90 MET B C 1
ATOM 6238 O O . MET B 1 90 ? -2.605 14.188 -28.766 1 89.12 90 MET B O 1
ATOM 6242 N N . MET B 1 91 ? -3.217 16.047 -29.875 1 89.38 91 MET B N 1
ATOM 6243 C CA . MET B 1 91 ? -2.834 15.484 -31.172 1 89.38 91 MET B CA 1
ATOM 6244 C C . MET B 1 91 ? -1.321 15.32 -31.266 1 89.38 91 MET B C 1
ATOM 6246 O O . MET B 1 91 ? -0.83 14.336 -31.828 1 89.38 91 MET B O 1
ATOM 6250 N N . LYS B 1 92 ? -0.678 16.281 -30.703 1 90.25 92 LYS B N 1
ATOM 6251 C CA . LYS B 1 92 ? 0.779 16.203 -30.688 1 90.25 92 LYS B CA 1
ATOM 6252 C C . LYS B 1 92 ? 1.247 15.031 -29.828 1 90.25 92 LYS B C 1
ATOM 6254 O O . LYS B 1 92 ? 2.164 14.297 -30.203 1 90.25 92 LYS B O 1
ATOM 6259 N N . LYS B 1 93 ? 0.619 14.852 -28.719 1 91.69 93 LYS B N 1
ATOM 6260 C CA . LYS B 1 93 ? 0.957 13.742 -27.828 1 91.69 93 LYS B CA 1
ATOM 6261 C C . LYS B 1 93 ? 0.674 12.398 -28.484 1 91.69 93 LYS B C 1
ATOM 6263 O O . LYS B 1 93 ? 1.438 11.445 -28.312 1 91.69 93 LYS B O 1
ATOM 6268 N N . ARG B 1 94 ? -0.422 12.32 -29.219 1 91.75 94 ARG B N 1
ATOM 6269 C CA . ARG B 1 94 ? -0.754 11.086 -29.938 1 91.75 94 ARG B CA 1
ATOM 6270 C C . ARG B 1 94 ? 0.303 10.758 -30.984 1 91.75 94 ARG B C 1
ATOM 6272 O O . ARG B 1 94 ? 0.742 9.617 -31.094 1 91.75 94 ARG B O 1
ATOM 6279 N N . HIS B 1 95 ? 0.753 11.75 -31.688 1 91.38 95 HIS B N 1
ATOM 6280 C CA . HIS B 1 95 ? 1.751 11.539 -32.75 1 91.38 95 HIS B CA 1
ATOM 6281 C C . HIS B 1 95 ? 3.08 11.086 -32.156 1 91.38 95 HIS B C 1
ATOM 6283 O O . HIS B 1 95 ? 3.76 10.227 -32.719 1 91.38 95 HIS B O 1
ATOM 6289 N N . GLU B 1 96 ? 3.354 11.633 -31 1 93.5 96 GLU B N 1
ATOM 6290 C CA . GLU B 1 96 ? 4.594 11.242 -30.328 1 93.5 96 GLU B CA 1
ATOM 6291 C C . GLU B 1 96 ? 4.543 9.789 -29.875 1 93.5 96 GLU B C 1
ATOM 6293 O O . GLU B 1 96 ? 5.531 9.062 -30 1 93.5 96 GLU B O 1
ATOM 6298 N N . LEU B 1 97 ? 3.432 9.391 -29.375 1 94.19 97 LEU B N 1
ATOM 6299 C CA . LEU B 1 97 ? 3.27 8.023 -28.906 1 94.19 97 LEU B CA 1
ATOM 6300 C C . LEU B 1 97 ? 3.26 7.043 -30.062 1 94.19 97 LEU B C 1
ATOM 6302 O O . LEU B 1 97 ? 3.76 5.922 -29.953 1 94.19 97 LEU B O 1
ATOM 6306 N N . GLU B 1 98 ? 2.684 7.41 -31.219 1 93.56 98 GLU B N 1
ATOM 6307 C CA . GLU B 1 98 ? 2.693 6.578 -32.406 1 93.56 98 GLU B CA 1
ATOM 6308 C C . GLU B 1 98 ? 4.117 6.363 -32.906 1 93.56 98 GLU B C 1
ATOM 6310 O O . GLU B 1 98 ? 4.5 5.238 -33.25 1 93.56 98 GLU B O 1
ATOM 6315 N N . GLU B 1 99 ? 4.832 7.434 -32.938 1 92.94 99 GLU B N 1
ATOM 6316 C CA . GLU B 1 99 ? 6.219 7.32 -33.375 1 92.94 99 GLU B CA 1
ATOM 6317 C C . GLU B 1 99 ? 7.035 6.457 -32.406 1 92.94 99 GLU B C 1
ATOM 6319 O O . GLU B 1 99 ? 7.898 5.691 -32.844 1 92.94 99 GLU B O 1
ATOM 6324 N N . LYS B 1 100 ? 6.754 6.66 -31.141 1 95.06 100 LYS B N 1
ATOM 6325 C CA . LYS B 1 100 ? 7.445 5.836 -30.156 1 95.06 100 LYS B CA 1
ATOM 6326 C C . LYS B 1 100 ? 7.129 4.355 -30.359 1 95.06 100 LYS B C 1
ATOM 6328 O O . LYS B 1 100 ? 8.008 3.502 -30.219 1 95.06 100 LYS B O 1
ATOM 6333 N N . PHE B 1 101 ? 5.82 4.066 -30.719 1 95.19 101 PHE B N 1
ATOM 6334 C CA . PHE B 1 101 ? 5.398 2.693 -30.984 1 95.19 101 PHE B CA 1
ATOM 6335 C C . PHE B 1 101 ? 6.18 2.102 -32.156 1 95.19 101 PHE B C 1
ATOM 6337 O O . PHE B 1 101 ? 6.699 0.989 -32.062 1 95.19 101 PHE B O 1
ATOM 6344 N N . PHE B 1 102 ? 6.402 2.805 -33.219 1 94 102 PHE B N 1
ATOM 6345 C CA . PHE B 1 102 ? 7.051 2.289 -34.406 1 94 102 PHE B CA 1
ATOM 6346 C C . PHE B 1 102 ? 8.562 2.184 -34.219 1 94 102 PHE B C 1
ATOM 6348 O O . PHE B 1 102 ? 9.203 1.278 -34.75 1 94 102 PHE B O 1
ATOM 6355 N N . VAL B 1 103 ? 9.078 3.072 -33.406 1 94.56 103 VAL B N 1
ATOM 6356 C CA . VAL B 1 103 ? 10.5 2.994 -33.094 1 94.56 103 VAL B CA 1
ATOM 6357 C C . VAL B 1 103 ? 10.789 1.743 -32.281 1 94.56 103 VAL B C 1
ATOM 6359 O O . VAL B 1 103 ? 11.75 1.021 -32.531 1 94.56 103 VAL B O 1
ATOM 6362 N N . GLU B 1 104 ? 9.906 1.52 -31.297 1 94.5 104 GLU B N 1
ATOM 6363 C CA . GLU B 1 104 ? 10.078 0.341 -30.453 1 94.5 104 GLU B CA 1
ATOM 6364 C C . GLU B 1 104 ? 9.82 -0.942 -31.25 1 94.5 104 GLU B C 1
ATOM 6366 O O . GLU B 1 104 ? 10.453 -1.968 -30.984 1 94.5 104 GLU B O 1
ATOM 6371 N N . LEU B 1 105 ? 8.875 -0.922 -32.156 1 94.75 105 LEU B N 1
ATOM 6372 C CA . LEU B 1 105 ? 8.578 -2.076 -33 1 94.75 105 LEU B CA 1
ATOM 6373 C C . LEU B 1 105 ? 9.758 -2.404 -33.906 1 94.75 105 LEU B C 1
ATOM 6375 O O . LEU B 1 105 ? 10.117 -3.574 -34.062 1 94.75 105 LEU B O 1
ATOM 6379 N N . ARG B 1 106 ? 10.375 -1.401 -34.438 1 93.62 106 ARG B N 1
ATOM 6380 C CA . ARG B 1 106 ? 11.547 -1.597 -35.281 1 93.62 106 ARG B CA 1
ATOM 6381 C C . ARG B 1 106 ? 12.719 -2.135 -34.469 1 93.62 106 ARG B C 1
ATOM 6383 O O . ARG B 1 106 ? 13.438 -3.033 -34.938 1 93.62 106 ARG B O 1
ATOM 6390 N N . ALA B 1 107 ? 12.844 -1.539 -33.344 1 94.31 107 ALA B N 1
ATOM 6391 C CA . ALA B 1 107 ? 13.914 -2.01 -32.469 1 94.31 107 ALA B CA 1
ATOM 6392 C C . ALA B 1 107 ? 13.711 -3.479 -32.094 1 94.31 107 ALA B C 1
ATOM 6394 O O . ALA B 1 107 ? 14.68 -4.238 -32 1 94.31 107 ALA B O 1
ATOM 6395 N N . SER B 1 108 ? 12.484 -3.844 -31.875 1 95.12 108 SER B N 1
ATOM 6396 C CA . SER B 1 108 ? 12.164 -5.234 -31.562 1 95.12 108 SER B CA 1
ATOM 6397 C C . SER B 1 108 ? 12.469 -6.152 -32.719 1 95.12 108 SER B C 1
ATOM 6399 O O . SER B 1 108 ? 12.945 -7.273 -32.531 1 95.12 108 SER B O 1
ATOM 6401 N N . PHE B 1 109 ? 12.203 -5.734 -33.969 1 94.44 109 PHE B N 1
ATOM 6402 C CA . PHE B 1 109 ? 12.445 -6.523 -35.156 1 94.44 109 PHE B CA 1
ATOM 6403 C C . PHE B 1 109 ? 13.938 -6.75 -35.375 1 94.44 109 PHE B C 1
ATOM 6405 O O . PHE B 1 109 ? 14.367 -7.875 -35.656 1 94.44 109 PHE B O 1
ATOM 6412 N N . VAL B 1 110 ? 14.648 -5.684 -35.125 1 94.06 110 VAL B N 1
ATOM 6413 C CA . VAL B 1 110 ? 16.094 -5.781 -35.344 1 94.06 110 VAL B CA 1
ATOM 6414 C C . VAL B 1 110 ? 16.703 -6.703 -34.281 1 94.06 110 VAL B C 1
ATOM 6416 O O . VAL B 1 110 ? 17.562 -7.531 -34.594 1 94.06 110 VAL B O 1
ATOM 6419 N N . LYS B 1 111 ? 16.25 -6.57 -33.125 1 94.81 111 LYS B N 1
ATOM 6420 C CA . LYS B 1 111 ? 16.766 -7.379 -32.031 1 94.81 111 LYS B CA 1
ATOM 6421 C C . LYS B 1 111 ? 16.453 -8.859 -32.219 1 94.81 111 LYS B C 1
ATOM 6423 O O . LYS B 1 111 ? 17.328 -9.711 -32.094 1 94.81 111 LYS B O 1
ATOM 6428 N N . VAL B 1 112 ? 15.219 -9.141 -32.594 1 95.31 112 VAL B N 1
ATOM 6429 C CA . VAL B 1 112 ? 14.781 -10.523 -32.781 1 95.31 112 VAL B CA 1
ATOM 6430 C C . VAL B 1 112 ? 15.516 -11.141 -33.969 1 95.31 112 VAL B C 1
ATOM 6432 O O . VAL B 1 112 ? 15.938 -12.297 -33.906 1 95.31 112 VAL B O 1
ATOM 6435 N N . LYS B 1 113 ? 15.672 -10.375 -35.031 1 93.19 113 LYS B N 1
ATOM 6436 C CA . LYS B 1 113 ? 16.375 -10.859 -36.219 1 93.19 113 LYS B CA 1
ATOM 6437 C C . LYS B 1 113 ? 17.828 -11.172 -35.906 1 93.19 113 LYS B C 1
ATOM 6439 O O . LYS B 1 113 ? 18.344 -12.219 -36.281 1 93.19 113 LYS B O 1
ATOM 6444 N N . LYS B 1 114 ? 18.406 -10.273 -35.188 1 93.81 114 LYS B N 1
ATOM 6445 C CA . LYS B 1 114 ? 19.812 -10.453 -34.844 1 93.81 114 LYS B CA 1
ATOM 6446 C C . LYS B 1 114 ? 20.016 -11.672 -33.969 1 93.81 114 LYS B C 1
ATOM 6448 O O . LYS B 1 114 ? 20.938 -12.461 -34.156 1 93.81 114 LYS B O 1
ATOM 6453 N N . TYR B 1 115 ? 19.188 -11.844 -33.062 1 94.88 115 TYR B N 1
ATOM 6454 C CA . TYR B 1 115 ? 19.312 -12.969 -32.125 1 94.88 115 TYR B CA 1
ATOM 6455 C C . TYR B 1 115 ? 19.031 -14.289 -32.844 1 94.88 115 TYR B C 1
ATOM 6457 O O . TYR B 1 115 ? 19.656 -15.305 -32.531 1 94.88 115 TYR B O 1
ATOM 6465 N N . LEU B 1 116 ? 18.031 -14.289 -33.656 1 94.06 116 LEU B N 1
ATOM 6466 C CA . LEU B 1 116 ? 17.703 -15.492 -34.438 1 94.06 116 LEU B CA 1
ATOM 6467 C C . LEU B 1 116 ? 18.891 -15.922 -35.281 1 94.06 116 LEU B C 1
ATOM 6469 O O . LEU B 1 116 ? 19.203 -17.125 -35.375 1 94.06 116 LEU B O 1
ATOM 6473 N N . TRP B 1 117 ? 19.609 -14.961 -35.844 1 92.88 117 TRP B N 1
ATOM 6474 C CA . TRP B 1 117 ? 20.781 -15.258 -36.625 1 92.88 117 TRP B CA 1
ATOM 6475 C C . TRP B 1 117 ? 21.891 -15.875 -35.781 1 92.88 117 TRP B C 1
ATOM 6477 O O . TRP B 1 117 ? 22.562 -16.812 -36.219 1 92.88 117 TRP B O 1
ATOM 6487 N N . GLN B 1 118 ? 21.969 -15.328 -34.688 1 93.62 118 GLN B N 1
ATOM 6488 C CA . GLN B 1 118 ? 22.969 -15.859 -33.75 1 93.62 118 GLN B CA 1
ATOM 6489 C C . GLN B 1 118 ? 22.656 -17.297 -33.375 1 93.62 118 GLN B C 1
ATOM 6491 O O . GLN B 1 118 ? 23.562 -18.141 -33.312 1 93.62 118 GLN B O 1
ATOM 6496 N N . LEU B 1 119 ? 21.422 -17.594 -33.094 1 93.5 119 LEU B N 1
ATOM 6497 C CA . LEU B 1 119 ? 21.016 -18.938 -32.719 1 93.5 119 LEU B CA 1
ATOM 6498 C C . LEU B 1 119 ? 21.234 -19.922 -33.875 1 93.5 119 LEU B C 1
ATOM 6500 O O . LEU B 1 119 ? 21.703 -21.047 -33.656 1 93.5 119 LEU B O 1
ATOM 6504 N N . GLU B 1 120 ? 20.891 -19.531 -35.062 1 93.12 120 GLU B N 1
ATOM 6505 C CA . GLU B 1 120 ? 21.031 -20.391 -36.219 1 93.12 120 GLU B CA 1
ATOM 6506 C C . GLU B 1 120 ? 22.5 -20.625 -36.531 1 93.12 120 GLU B C 1
ATOM 6508 O O . GLU B 1 120 ? 22.875 -21.75 -36.906 1 93.12 120 GLU B O 1
ATOM 6513 N N . ASP B 1 121 ? 23.297 -19.562 -36.375 1 93.31 121 ASP B N 1
ATOM 6514 C CA . ASP B 1 121 ? 24.734 -19.703 -36.625 1 93.31 121 ASP B CA 1
ATOM 6515 C C . ASP B 1 121 ? 25.375 -20.656 -35.594 1 93.31 121 ASP B C 1
ATOM 6517 O O . ASP B 1 121 ? 26.234 -21.453 -35.969 1 93.31 121 ASP B O 1
ATOM 6521 N N . ASP B 1 122 ? 25.016 -20.547 -34.5 1 93.69 122 ASP B N 1
ATOM 6522 C CA . ASP B 1 122 ? 25.531 -21.438 -33.438 1 93.69 122 ASP B CA 1
ATOM 6523 C C . ASP B 1 122 ? 25.141 -22.875 -33.719 1 93.69 122 ASP B C 1
ATOM 6525 O O . ASP B 1 122 ? 25.938 -23.797 -33.531 1 93.69 122 ASP B O 1
ATOM 6529 N N . LEU B 1 123 ? 23.875 -23.109 -34.156 1 93 123 LEU B N 1
ATOM 6530 C CA . LEU B 1 123 ? 23.391 -24.438 -34.5 1 93 123 LEU B CA 1
ATOM 6531 C C . LEU B 1 123 ? 24.188 -25.031 -35.656 1 93 123 LEU B C 1
ATOM 6533 O O . LEU B 1 123 ? 24.609 -26.188 -35.594 1 93 123 LEU B O 1
ATOM 6537 N N . LEU B 1 124 ? 24.469 -24.219 -36.625 1 91.75 124 LEU B N 1
ATOM 6538 C CA . LEU B 1 124 ? 25.188 -24.672 -37.812 1 91.75 124 LEU B CA 1
ATOM 6539 C C . LEU B 1 124 ? 26.625 -25.062 -37.469 1 91.75 124 LEU B C 1
ATOM 6541 O O . LEU B 1 124 ? 27.156 -26.047 -38 1 91.75 124 LEU B O 1
ATOM 6545 N N . THR B 1 125 ? 27.188 -24.312 -36.594 1 92.94 125 THR B N 1
ATOM 6546 C CA . THR B 1 125 ? 28.547 -24.609 -36.188 1 92.94 125 THR B CA 1
ATOM 6547 C C . THR B 1 125 ? 28.609 -25.953 -35.438 1 92.94 125 THR B C 1
ATOM 6549 O O . THR B 1 125 ? 29.5 -26.766 -35.688 1 92.94 125 THR B O 1
ATOM 6552 N N . ARG B 1 126 ? 27.641 -26.219 -34.688 1 91.12 126 ARG B N 1
ATOM 6553 C CA . ARG B 1 126 ? 27.625 -27.438 -33.906 1 91.12 126 ARG B CA 1
ATOM 6554 C C . ARG B 1 126 ? 27.266 -28.641 -34.75 1 91.12 126 ARG B C 1
ATOM 6556 O O . ARG B 1 126 ? 27.75 -29.75 -34.531 1 91.12 126 ARG B O 1
ATOM 6563 N N . VAL B 1 127 ? 26.344 -28.453 -35.719 1 89.94 127 VAL B N 1
ATOM 6564 C CA . VAL B 1 127 ? 25.969 -29.531 -36.656 1 89.94 127 VAL B CA 1
ATOM 6565 C C . VAL B 1 127 ? 27.156 -29.922 -37.531 1 89.94 127 VAL B C 1
ATOM 6567 O O . VAL B 1 127 ? 27.406 -31.094 -37.781 1 89.94 127 VAL B O 1
ATOM 6570 N N . HIS B 1 128 ? 27.938 -28.891 -37.906 1 89.56 128 HIS B N 1
ATOM 6571 C CA . HIS B 1 128 ? 29.125 -29.141 -38.719 1 89.56 128 HIS B CA 1
ATOM 6572 C C . HIS B 1 128 ? 30.188 -29.891 -37.938 1 89.56 128 HIS B C 1
ATOM 6574 O O . HIS B 1 128 ? 30.875 -30.766 -38.469 1 89.56 128 HIS B O 1
ATOM 6580 N N . GLU B 1 129 ? 30.266 -29.578 -36.719 1 88.06 129 GLU B N 1
ATOM 6581 C CA . GLU B 1 129 ? 31.203 -30.297 -35.844 1 88.06 129 GLU B CA 1
ATOM 6582 C C . GLU B 1 129 ? 30.797 -31.75 -35.688 1 88.06 129 GLU B C 1
ATOM 6584 O O . GLU B 1 129 ? 31.656 -32.625 -35.656 1 88.06 129 GLU B O 1
ATOM 6589 N N . LEU B 1 130 ? 29.516 -31.984 -35.656 1 87.06 130 LEU B N 1
ATOM 6590 C CA . LEU B 1 130 ? 29.016 -33.344 -35.469 1 87.06 130 LEU B CA 1
ATOM 6591 C C . LEU B 1 130 ? 29.219 -34.156 -36.75 1 87.06 130 LEU B C 1
ATOM 6593 O O . LEU B 1 130 ? 29.484 -35.375 -36.656 1 87.06 130 LEU B O 1
ATOM 6597 N N . GLU B 1 131 ? 29.094 -33.531 -37.938 1 84.25 131 GLU B N 1
ATOM 6598 C CA . GLU B 1 131 ? 29.234 -34.219 -39.219 1 84.25 131 GLU B CA 1
ATOM 6599 C C . GLU B 1 131 ? 30.672 -34.688 -39.438 1 84.25 131 GLU B C 1
ATOM 6601 O O . GLU B 1 131 ? 30.906 -35.625 -40.188 1 84.25 131 GLU B O 1
ATOM 6606 N N . GLN B 1 132 ? 31.625 -34.062 -38.656 1 85.56 132 GLN B N 1
ATOM 6607 C CA . GLN B 1 132 ? 33.031 -34.438 -38.812 1 85.56 132 GLN B CA 1
ATOM 6608 C C . GLN B 1 132 ? 33.406 -35.625 -37.969 1 85.56 132 GLN B C 1
ATOM 6610 O O . GLN B 1 132 ? 34.469 -36.25 -38.156 1 85.56 132 GLN B O 1
ATOM 6615 N N . LEU B 1 133 ? 32.5 -36.031 -37.188 1 85.06 133 LEU B N 1
ATOM 6616 C CA . LEU B 1 133 ? 32.781 -37.125 -36.25 1 85.06 133 LEU B CA 1
ATOM 6617 C C . LEU B 1 133 ? 32.25 -38.438 -36.781 1 85.06 133 LEU B C 1
ATOM 6619 O O . LEU B 1 133 ? 31.266 -38.469 -37.5 1 85.06 133 LEU B O 1
ATOM 6623 N N . THR B 1 134 ? 32.969 -39.594 -36.5 1 81.69 134 THR B N 1
ATOM 6624 C CA . THR B 1 134 ? 32.531 -40.906 -36.875 1 81.69 134 THR B CA 1
ATOM 6625 C C . THR B 1 134 ? 31.469 -41.438 -35.906 1 81.69 134 THR B C 1
ATOM 6627 O O . THR B 1 134 ? 31.312 -40.875 -34.812 1 81.69 134 THR B O 1
ATOM 6630 N N . GLU B 1 135 ? 30.688 -42.406 -36.312 1 80.31 135 GLU B N 1
ATOM 6631 C CA . GLU B 1 135 ? 29.656 -43 -35.5 1 80.31 135 GLU B CA 1
ATOM 6632 C C . GLU B 1 135 ? 30.219 -43.5 -34.156 1 80.31 135 GLU B C 1
ATOM 6634 O O . GLU B 1 135 ? 29.578 -43.375 -33.125 1 80.31 135 GLU B O 1
ATOM 6639 N N . GLU B 1 136 ? 31.453 -44.031 -34.219 1 80.25 136 GLU B N 1
ATOM 6640 C CA . GLU B 1 136 ? 32.094 -44.562 -33 1 80.25 136 GLU B CA 1
ATOM 6641 C C . GLU B 1 136 ? 32.5 -43.438 -32.062 1 80.25 136 GLU B C 1
ATOM 6643 O O . GLU B 1 136 ? 32.375 -43.562 -30.844 1 80.25 136 GLU B O 1
ATOM 6648 N N . GLU B 1 137 ? 32.812 -42.281 -32.625 1 82.44 137 GLU B N 1
ATOM 6649 C CA . GLU B 1 137 ? 33.188 -41.156 -31.812 1 82.44 137 GLU B CA 1
ATOM 6650 C C . GLU B 1 137 ? 31.984 -40.5 -31.141 1 82.44 137 GLU B C 1
ATOM 6652 O O . GLU B 1 137 ? 32.094 -40.031 -30.016 1 82.44 137 GLU B O 1
ATOM 6657 N N . ILE B 1 138 ? 30.953 -40.5 -31.891 1 82.06 138 ILE B N 1
ATOM 6658 C CA . ILE B 1 138 ? 29.734 -39.906 -31.359 1 82.06 138 ILE B CA 1
ATOM 6659 C C . ILE B 1 138 ? 29.203 -40.75 -30.203 1 82.06 138 ILE B C 1
ATOM 6661 O O . ILE B 1 138 ? 28.719 -40.219 -29.203 1 82.06 138 ILE B O 1
ATOM 6665 N N . ARG B 1 139 ? 29.344 -42.031 -30.312 1 79 139 ARG B N 1
ATOM 6666 C CA . ARG B 1 139 ? 28.875 -42.938 -29.266 1 79 139 ARG B CA 1
ATOM 6667 C C . ARG B 1 139 ? 29.703 -42.781 -28 1 79 139 ARG B C 1
ATOM 6669 O O . ARG B 1 139 ? 29.203 -43.031 -26.891 1 79 139 ARG B O 1
ATOM 6676 N N . ALA B 1 140 ? 30.953 -42.406 -28.25 1 76 140 ALA B N 1
ATOM 6677 C CA . ALA B 1 140 ? 31.844 -42.219 -27.109 1 76 140 ALA B CA 1
ATOM 6678 C C . ALA B 1 140 ? 31.531 -40.938 -26.359 1 76 140 ALA B C 1
ATOM 6680 O O . ALA B 1 140 ? 31.906 -40.781 -25.188 1 76 140 ALA B O 1
ATOM 6681 N N . MET B 1 141 ? 30.984 -40.094 -27.078 1 70.94 141 MET B N 1
ATOM 6682 C CA . MET B 1 141 ? 30.594 -38.844 -26.438 1 70.94 141 MET B CA 1
ATOM 6683 C C . MET B 1 141 ? 29.375 -39.031 -25.531 1 70.94 141 MET B C 1
ATOM 6685 O O . MET B 1 141 ? 28.594 -39.969 -25.719 1 70.94 141 MET B O 1
ATOM 6689 N N . PRO B 1 142 ? 29.406 -38.281 -24.547 1 64.94 142 PRO B N 1
ATOM 6690 C CA . PRO B 1 142 ? 28.234 -38.438 -23.688 1 64.94 142 PRO B CA 1
ATOM 6691 C C . PRO B 1 142 ? 26.922 -38.344 -24.469 1 64.94 142 PRO B C 1
ATOM 6693 O O . PRO B 1 142 ? 26.828 -37.656 -25.469 1 64.94 142 PRO B O 1
ATOM 6696 N N . ASP B 1 143 ? 26.016 -39.375 -24.391 1 58.44 143 ASP B N 1
ATOM 6697 C CA . ASP B 1 143 ? 24.734 -39.656 -25.016 1 58.44 143 ASP B CA 1
ATOM 6698 C C . ASP B 1 143 ? 23.953 -38.375 -25.25 1 58.44 143 ASP B C 1
ATOM 6700 O O . ASP B 1 143 ? 23.094 -38.312 -26.141 1 58.44 143 ASP B O 1
ATOM 6704 N N . GLU B 1 144 ? 24.516 -37.25 -24.797 1 78.81 144 GLU B N 1
ATOM 6705 C CA . GLU B 1 144 ? 23.578 -36.156 -24.703 1 78.81 144 GLU B CA 1
ATOM 6706 C C . GLU B 1 144 ? 23.844 -35.094 -25.766 1 78.81 144 GLU B C 1
ATOM 6708 O O . GLU B 1 144 ? 23.125 -34.094 -25.859 1 78.81 144 GLU B O 1
ATOM 6713 N N . CYS B 1 145 ? 24.719 -35.375 -26.703 1 82.75 145 CYS B N 1
ATOM 6714 C CA . CYS B 1 145 ? 25.094 -34.312 -27.625 1 82.75 145 CYS B CA 1
ATOM 6715 C C . CYS B 1 145 ? 24.047 -34.156 -28.719 1 82.75 145 CYS B C 1
ATOM 6717 O O . CYS B 1 145 ? 23.594 -33.031 -29 1 82.75 145 CYS B O 1
ATOM 6719 N N . ILE B 1 146 ? 23.641 -35.344 -29.312 1 88.5 146 ILE B N 1
ATOM 6720 C CA . ILE B 1 146 ? 22.656 -35.281 -30.391 1 88.5 146 ILE B CA 1
ATOM 6721 C C . ILE B 1 146 ? 21.328 -34.75 -29.828 1 88.5 146 ILE B C 1
ATOM 6723 O O . ILE B 1 146 ? 20.672 -33.906 -30.453 1 88.5 146 ILE B O 1
ATOM 6727 N N . ALA B 1 147 ? 21.016 -35.219 -28.688 1 89.06 147 ALA B N 1
ATOM 6728 C CA . ALA B 1 147 ? 19.766 -34.812 -28.078 1 89.06 147 ALA B CA 1
ATOM 6729 C C . ALA B 1 147 ? 19.766 -33.312 -27.781 1 89.06 147 ALA B C 1
ATOM 6731 O O . ALA B 1 147 ? 18.75 -32.656 -27.953 1 89.06 147 ALA B O 1
ATOM 6732 N N . LYS B 1 148 ? 20.891 -32.812 -27.406 1 90.38 148 LYS B N 1
ATOM 6733 C CA . LYS B 1 148 ? 21.016 -31.375 -27.109 1 90.38 148 LYS B CA 1
ATOM 6734 C C . LYS B 1 148 ? 20.828 -30.547 -28.375 1 90.38 148 LYS B C 1
ATOM 6736 O O . LYS B 1 148 ? 20.219 -29.469 -28.328 1 90.38 148 LYS B O 1
ATOM 6741 N N . LEU B 1 149 ? 21.344 -31.031 -29.422 1 90.81 149 LEU B N 1
ATOM 6742 C CA . LEU B 1 149 ? 21.219 -30.328 -30.688 1 90.81 149 LEU B CA 1
ATOM 6743 C C . LEU B 1 149 ? 19.781 -30.375 -31.188 1 90.81 149 LEU B C 1
ATOM 6745 O O . LEU B 1 149 ? 19.281 -29.406 -31.766 1 90.81 149 LEU B O 1
ATOM 6749 N N . TYR B 1 150 ? 19.172 -31.5 -31.016 1 91.62 150 TYR B N 1
ATOM 6750 C CA . TYR B 1 150 ? 17.766 -31.609 -31.375 1 91.62 150 TYR B CA 1
ATOM 6751 C C . TYR B 1 150 ? 16.922 -30.609 -30.609 1 91.62 150 TYR B C 1
ATOM 6753 O O . TYR B 1 150 ? 16.047 -29.953 -31.172 1 91.62 150 TYR B O 1
ATOM 6761 N N . VAL B 1 151 ? 17.156 -30.531 -29.312 1 91.31 151 VAL B N 1
ATOM 6762 C CA . VAL B 1 151 ? 16.422 -29.594 -28.484 1 91.31 151 VAL B CA 1
ATOM 6763 C C . VAL B 1 151 ? 16.688 -28.156 -28.938 1 91.31 151 VAL B C 1
ATOM 6765 O O . VAL B 1 151 ? 15.789 -27.312 -28.906 1 91.31 151 VAL B O 1
ATOM 6768 N N . LYS B 1 152 ? 17.875 -27.859 -29.344 1 92.38 152 LYS B N 1
ATOM 6769 C CA . LYS B 1 152 ? 18.219 -26.531 -29.844 1 92.38 152 LYS B CA 1
ATOM 6770 C C . LYS B 1 152 ? 17.438 -26.203 -31.109 1 92.38 152 LYS B C 1
ATOM 6772 O O . LYS B 1 152 ? 17.016 -25.062 -31.297 1 92.38 152 LYS B O 1
ATOM 6777 N N . VAL B 1 153 ? 17.25 -27.203 -31.984 1 92.94 153 VAL B N 1
ATOM 6778 C CA . VAL B 1 153 ? 16.469 -27 -33.188 1 92.94 153 VAL B CA 1
ATOM 6779 C C . VAL B 1 153 ? 15.031 -26.672 -32.812 1 92.94 153 VAL B C 1
ATOM 6781 O O . VAL B 1 153 ? 14.438 -25.734 -33.375 1 92.94 153 VAL B O 1
ATOM 6784 N N . GLN B 1 154 ? 14.516 -27.438 -31.906 1 91.25 154 GLN B N 1
ATOM 6785 C CA . GLN B 1 154 ? 13.156 -27.172 -31.469 1 91.25 154 GLN B CA 1
ATOM 6786 C C . GLN B 1 154 ? 13.039 -25.797 -30.828 1 91.25 154 GLN B C 1
ATOM 6788 O O . GLN B 1 154 ? 12.016 -25.125 -30.984 1 91.25 154 GLN B O 1
ATOM 6793 N N . THR B 1 155 ? 14.07 -25.391 -30.109 1 93.19 155 THR B N 1
ATOM 6794 C CA . THR B 1 155 ? 14.094 -24.078 -29.469 1 93.19 155 THR B CA 1
ATOM 6795 C C . THR B 1 155 ? 14.039 -22.969 -30.5 1 93.19 155 THR B C 1
ATOM 6797 O O . THR B 1 155 ? 13.328 -21.984 -30.328 1 93.19 155 THR B O 1
ATOM 6800 N N . ILE B 1 156 ? 14.758 -23.094 -31.547 1 93.56 156 ILE B N 1
ATOM 6801 C CA . ILE B 1 156 ? 14.797 -22.078 -32.594 1 93.56 156 ILE B CA 1
ATOM 6802 C C . ILE B 1 156 ? 13.445 -22 -33.281 1 93.56 156 ILE B C 1
ATOM 6804 O O . ILE B 1 156 ? 12.953 -20.906 -33.594 1 93.56 156 ILE B O 1
ATOM 6808 N N . LEU B 1 157 ? 12.859 -23.172 -33.531 1 91.44 157 LEU B N 1
ATOM 6809 C CA . LEU B 1 157 ? 11.539 -23.188 -34.156 1 91.44 157 LEU B CA 1
ATOM 6810 C C . LEU B 1 157 ? 10.508 -22.5 -33.281 1 91.44 157 LEU B C 1
ATOM 6812 O O . LEU B 1 157 ? 9.695 -21.703 -33.781 1 91.44 157 LEU B O 1
ATOM 6816 N N . ARG B 1 158 ? 10.539 -22.766 -32.062 1 92.19 158 ARG B N 1
ATOM 6817 C CA . ARG B 1 158 ? 9.594 -22.156 -31.141 1 92.19 158 ARG B CA 1
ATOM 6818 C C . ARG B 1 158 ? 9.867 -20.656 -30.984 1 92.19 158 ARG B C 1
ATOM 6820 O O . ARG B 1 158 ? 8.938 -19.859 -30.844 1 92.19 158 ARG B O 1
ATOM 6827 N N . TYR B 1 159 ? 11.164 -20.297 -30.906 1 94.44 159 TYR B N 1
ATOM 6828 C CA . TYR B 1 159 ? 11.547 -18.891 -30.828 1 94.44 159 TYR B CA 1
ATOM 6829 C C . TYR B 1 159 ? 10.984 -18.094 -32 1 94.44 159 TYR B C 1
ATOM 6831 O O . TYR B 1 159 ? 10.422 -17.016 -31.812 1 94.44 159 TYR B O 1
ATOM 6839 N N . ARG B 1 160 ? 11.07 -18.641 -33.125 1 93.12 160 ARG B N 1
ATOM 6840 C CA . ARG B 1 160 ? 10.57 -18 -34.344 1 93.12 160 ARG B CA 1
ATOM 6841 C C . ARG B 1 160 ? 9.047 -17.891 -34.312 1 93.12 160 ARG B C 1
ATOM 6843 O O . ARG B 1 160 ? 8.492 -16.812 -34.562 1 93.12 160 ARG B O 1
ATOM 6850 N N . SER B 1 161 ? 8.414 -18.969 -34.062 1 91.56 161 SER B N 1
ATOM 6851 C CA . SER B 1 161 ? 6.957 -19.016 -34.062 1 91.56 161 SER B CA 1
ATOM 6852 C C . SER B 1 161 ? 6.367 -18.047 -33.031 1 91.56 161 SER B C 1
ATOM 6854 O O . SER B 1 161 ? 5.383 -17.359 -33.312 1 91.56 161 SER B O 1
ATOM 6856 N N . LEU B 1 162 ? 6.934 -18.016 -31.844 1 93 162 LEU B N 1
ATOM 6857 C CA . LEU B 1 162 ? 6.41 -17.188 -30.781 1 93 162 LEU B CA 1
ATOM 6858 C C . LEU B 1 162 ? 6.602 -15.703 -31.109 1 93 162 LEU B C 1
ATOM 6860 O O . LEU B 1 162 ? 5.727 -14.883 -30.812 1 93 162 LEU B O 1
ATOM 6864 N N . ASN B 1 163 ? 7.762 -15.367 -31.641 1 94.75 163 ASN B N 1
ATOM 6865 C CA . ASN B 1 163 ? 8 -13.977 -32 1 94.75 163 ASN B CA 1
ATOM 6866 C C . ASN B 1 163 ? 7.07 -13.531 -33.125 1 94.75 163 ASN B C 1
ATOM 6868 O O . ASN B 1 163 ? 6.562 -12.406 -33.125 1 94.75 163 ASN B O 1
ATOM 6872 N N . LEU B 1 164 ? 6.855 -14.391 -34.125 1 92.81 164 LEU B N 1
ATOM 6873 C CA . LEU B 1 164 ? 5.934 -14.07 -35.188 1 92.81 164 LEU B CA 1
ATOM 6874 C C . LEU B 1 164 ? 4.523 -13.852 -34.656 1 92.81 164 LEU B C 1
ATOM 6876 O O . LEU B 1 164 ? 3.822 -12.938 -35.094 1 92.81 164 LEU B O 1
ATOM 6880 N N . ALA B 1 165 ? 4.184 -14.727 -33.812 1 91.5 165 ALA B N 1
ATOM 6881 C CA . ALA B 1 165 ? 2.867 -14.586 -33.188 1 91.5 165 ALA B CA 1
ATOM 6882 C C . ALA B 1 165 ? 2.766 -13.281 -32.406 1 91.5 165 ALA B C 1
ATOM 6884 O O . ALA B 1 165 ? 1.715 -12.633 -32.406 1 91.5 165 ALA B O 1
ATOM 6885 N N . ALA B 1 166 ? 3.832 -12.883 -31.734 1 93.81 166 ALA B N 1
ATOM 6886 C CA . ALA B 1 166 ? 3.852 -11.648 -30.953 1 93.81 166 ALA B CA 1
ATOM 6887 C C . ALA B 1 166 ? 3.746 -10.422 -31.859 1 93.81 166 ALA B C 1
ATOM 6889 O O . ALA B 1 166 ? 2.986 -9.492 -31.578 1 93.81 166 ALA B O 1
ATOM 6890 N N . PHE B 1 167 ? 4.477 -10.43 -32.969 1 93.81 167 PHE B N 1
ATOM 6891 C CA . PHE B 1 167 ? 4.395 -9.344 -33.938 1 93.81 167 PHE B CA 1
ATOM 6892 C C . PHE B 1 167 ? 2.986 -9.219 -34.5 1 93.81 167 PHE B C 1
ATOM 6894 O O . PHE B 1 167 ? 2.436 -8.125 -34.594 1 93.81 167 PHE B O 1
ATOM 6901 N N . ARG B 1 168 ? 2.455 -10.305 -34.812 1 90.88 168 ARG B N 1
ATOM 6902 C CA . ARG B 1 168 ? 1.114 -10.32 -35.406 1 90.88 168 ARG B CA 1
ATOM 6903 C C . ARG B 1 168 ? 0.092 -9.766 -34.406 1 90.88 168 ARG B C 1
ATOM 6905 O O . ARG B 1 168 ? -0.761 -8.953 -34.781 1 90.88 168 ARG B O 1
ATOM 6912 N N . LYS B 1 169 ? 0.186 -10.25 -33.219 1 92 169 LYS B N 1
ATOM 6913 C CA . LYS B 1 169 ? -0.786 -9.844 -32.219 1 92 169 LYS B CA 1
ATOM 6914 C C . LYS B 1 169 ? -0.708 -8.344 -31.938 1 92 169 LYS B C 1
ATOM 6916 O O . LYS B 1 169 ? -1.733 -7.66 -31.906 1 92 169 LYS B O 1
ATOM 6921 N N . ILE B 1 170 ? 0.541 -7.82 -31.781 1 92.94 170 ILE B N 1
ATOM 6922 C CA . ILE B 1 170 ? 0.71 -6.414 -31.438 1 92.94 170 ILE B CA 1
ATOM 6923 C C . ILE B 1 170 ? 0.332 -5.535 -32.625 1 92.94 170 ILE B C 1
ATOM 6925 O O . ILE B 1 170 ? -0.278 -4.477 -32.469 1 92.94 170 ILE B O 1
ATOM 6929 N N . MET B 1 171 ? 0.636 -5.914 -33.844 1 92.69 171 MET B N 1
ATOM 6930 C CA . MET B 1 171 ? 0.309 -5.141 -35.062 1 92.69 171 MET B CA 1
ATOM 6931 C C . MET B 1 171 ? -1.19 -5.168 -35.312 1 92.69 171 MET B C 1
ATOM 6933 O O . MET B 1 171 ? -1.771 -4.164 -35.719 1 92.69 171 MET B O 1
ATOM 6937 N N . LYS B 1 172 ? -1.766 -6.273 -35.094 1 90.94 172 LYS B N 1
ATOM 6938 C CA . LYS B 1 172 ? -3.215 -6.363 -35.25 1 90.94 172 LYS B CA 1
ATOM 6939 C C . LYS B 1 172 ? -3.932 -5.445 -34.25 1 90.94 172 LYS B C 1
ATOM 6941 O O . LYS B 1 172 ? -4.891 -4.766 -34.625 1 90.94 172 LYS B O 1
ATOM 6946 N N . LYS B 1 173 ? -3.512 -5.484 -33.062 1 91 173 LYS B N 1
ATOM 6947 C CA . LYS B 1 173 ? -4.102 -4.617 -32.031 1 91 173 LYS B CA 1
ATOM 6948 C C . LYS B 1 173 ? -3.965 -3.148 -32.438 1 91 173 LYS B C 1
ATOM 6950 O O . LYS B 1 173 ? -4.914 -2.375 -32.281 1 91 173 LYS B O 1
ATOM 6955 N N . PHE B 1 174 ? -2.771 -2.789 -32.938 1 93 174 PHE B N 1
ATOM 6956 C CA . PHE B 1 174 ? -2.539 -1.405 -33.312 1 93 174 PHE B CA 1
ATOM 6957 C C . PHE B 1 174 ? -3.377 -1.041 -34.531 1 93 174 PHE B C 1
ATOM 6959 O O . PHE B 1 174 ? -3.895 0.074 -34.625 1 93 174 PHE B O 1
ATOM 6966 N N . MET B 1 175 ? -3.604 -1.937 -35.406 1 91.69 175 MET B N 1
ATOM 6967 C CA . MET B 1 175 ? -4.375 -1.722 -36.625 1 91.69 175 MET B CA 1
ATOM 6968 C C . MET B 1 175 ? -5.852 -1.52 -36.312 1 91.69 175 MET B C 1
ATOM 6970 O O . MET B 1 175 ? -6.48 -0.587 -36.812 1 91.69 175 MET B O 1
ATOM 6974 N N . GLU B 1 176 ? -6.332 -2.289 -35.469 1 89.75 176 GLU B N 1
ATOM 6975 C CA . GLU B 1 176 ? -7.766 -2.305 -35.188 1 89.75 176 GLU B CA 1
ATOM 6976 C C . GLU B 1 176 ? -8.148 -1.209 -34.188 1 89.75 176 GLU B C 1
ATOM 6978 O O . GLU B 1 176 ? -9.242 -0.639 -34.281 1 89.75 176 GLU B O 1
ATOM 6983 N N . ARG B 1 177 ? -7.227 -0.931 -33.281 1 90 177 ARG B N 1
ATOM 6984 C CA . ARG B 1 177 ? -7.633 -0.076 -32.188 1 90 177 ARG B CA 1
ATOM 6985 C C . ARG B 1 177 ? -7.02 1.314 -32.312 1 90 177 ARG B C 1
ATOM 6987 O O . ARG B 1 177 ? -7.562 2.289 -31.781 1 90 177 ARG B O 1
ATOM 6994 N N . CYS B 1 178 ? -5.848 1.44 -32.875 1 89.88 178 CYS B N 1
ATOM 6995 C CA . CYS B 1 178 ? -5.145 2.717 -32.938 1 89.88 178 CYS B CA 1
ATOM 6996 C C . CYS B 1 178 ? -5.191 3.332 -34.312 1 89.88 178 CYS B C 1
ATOM 6998 O O . CYS B 1 178 ? -5.441 4.527 -34.469 1 89.88 178 CYS B O 1
ATOM 7000 N N . ALA B 1 179 ? -5.031 2.566 -35.375 1 88.56 179 ALA B N 1
ATOM 7001 C CA . ALA B 1 179 ? -4.875 3.092 -36.75 1 88.56 179 ALA B CA 1
ATOM 7002 C C . ALA B 1 179 ? -6.199 3.064 -37.5 1 88.56 179 ALA B C 1
ATOM 7004 O O . ALA B 1 179 ? -6.23 3.27 -38.719 1 88.56 179 ALA B O 1
ATOM 7005 N N . CYS B 1 180 ? -7.262 2.863 -36.844 1 84.75 180 CYS B N 1
ATOM 7006 C CA . CYS B 1 180 ? -8.547 2.693 -37.531 1 84.75 180 CYS B CA 1
ATOM 7007 C C . CYS B 1 180 ? -8.961 3.977 -38.25 1 84.75 180 CYS B C 1
ATOM 7009 O O . CYS B 1 180 ? -9.758 3.941 -39.188 1 84.75 180 CYS B O 1
ATOM 7011 N N . ASP B 1 181 ? -8.469 5.152 -37.844 1 83.62 181 ASP B N 1
ATOM 7012 C CA . ASP B 1 181 ? -8.922 6.43 -38.406 1 83.62 181 ASP B CA 1
ATOM 7013 C C . ASP B 1 181 ? -7.879 7.023 -39.344 1 83.62 181 ASP B C 1
ATOM 7015 O O . ASP B 1 181 ? -8.047 8.141 -39.844 1 83.62 181 ASP B O 1
ATOM 7019 N N . SER B 1 182 ? -6.734 6.383 -39.594 1 87.5 182 SER B N 1
ATOM 7020 C CA . SER B 1 182 ? -5.664 6.945 -40.406 1 87.5 182 SER B CA 1
ATOM 7021 C C . SER B 1 182 ? -5.184 5.945 -41.438 1 87.5 182 SER B C 1
ATOM 7023 O O . SER B 1 182 ? -4.613 4.906 -41.125 1 87.5 182 SER B O 1
ATOM 7025 N N . LEU B 1 183 ? -5.316 6.254 -42.625 1 86.81 183 LEU B N 1
ATOM 7026 C CA . LEU B 1 183 ? -4.875 5.391 -43.719 1 86.81 183 LEU B CA 1
ATOM 7027 C C . LEU B 1 183 ? -3.352 5.352 -43.781 1 86.81 183 LEU B C 1
ATOM 7029 O O . LEU B 1 183 ? -2.77 4.336 -44.188 1 86.81 183 LEU B O 1
ATOM 7033 N N . GLU B 1 184 ? -2.789 6.457 -43.406 1 87.19 184 GLU B N 1
ATOM 7034 C CA . GLU B 1 184 ? -1.33 6.523 -43.438 1 87.19 184 GLU B CA 1
ATOM 7035 C C . GLU B 1 184 ? -0.727 5.543 -42.438 1 87.19 184 GLU B C 1
ATOM 7037 O O . GLU B 1 184 ? 0.239 4.844 -42.75 1 87.19 184 GLU B O 1
ATOM 7042 N N . LEU B 1 185 ? -1.313 5.531 -41.281 1 89.94 185 LEU B N 1
ATOM 7043 C CA . LEU B 1 185 ? -0.823 4.625 -40.25 1 89.94 185 LEU B CA 1
ATOM 7044 C C . LEU B 1 185 ? -1.051 3.172 -40.656 1 89.94 185 LEU B C 1
ATOM 7046 O O . LEU B 1 185 ? -0.211 2.311 -40.375 1 89.94 185 LEU B O 1
ATOM 7050 N N . GLN B 1 186 ? -2.121 2.885 -41.312 1 89.62 186 GLN B N 1
ATOM 7051 C CA . GLN B 1 186 ? -2.42 1.53 -41.75 1 89.62 186 GLN B CA 1
ATOM 7052 C C . GLN B 1 186 ? -1.436 1.076 -42.844 1 89.62 186 GLN B C 1
ATOM 7054 O O . GLN B 1 186 ? -0.976 -0.067 -42.812 1 89.62 186 GLN B O 1
ATOM 7059 N N . GLN B 1 187 ? -1.139 2.004 -43.719 1 87.75 187 GLN B N 1
ATOM 7060 C CA . GLN B 1 187 ? -0.176 1.681 -44.75 1 87.75 187 GLN B CA 1
ATOM 7061 C C . GLN B 1 187 ? 1.214 1.443 -44.188 1 87.75 187 GLN B C 1
ATOM 7063 O O . GLN B 1 187 ? 1.94 0.557 -44.625 1 87.75 187 GLN B O 1
ATOM 7068 N N . ARG B 1 188 ? 1.496 2.217 -43.219 1 90.81 188 ARG B N 1
ATOM 7069 C CA . ARG B 1 188 ? 2.787 2.043 -42.562 1 90.81 188 ARG B CA 1
ATOM 7070 C C . ARG B 1 188 ? 2.875 0.682 -41.875 1 90.81 188 ARG B C 1
ATOM 7072 O O . ARG B 1 188 ? 3.9 0.002 -41.969 1 90.81 188 ARG B O 1
ATOM 7079 N N . LEU B 1 189 ? 1.833 0.318 -41.281 1 91.69 189 LEU B N 1
ATOM 7080 C CA . LEU B 1 189 ? 1.788 -0.973 -40.594 1 91.69 189 LEU B CA 1
ATOM 7081 C C . LEU B 1 189 ? 1.847 -2.117 -41.594 1 91.69 189 LEU B C 1
ATOM 7083 O O . LEU B 1 189 ? 2.494 -3.137 -41.344 1 91.69 189 LEU B O 1
ATOM 7087 N N . MET B 1 190 ? 1.192 -1.95 -42.688 1 90 190 MET B N 1
ATOM 7088 C CA . MET B 1 190 ? 1.198 -2.977 -43.719 1 90 190 MET B CA 1
ATOM 7089 C C . MET B 1 190 ? 2.588 -3.123 -44.344 1 90 190 MET B C 1
ATOM 7091 O O . MET B 1 190 ? 3.01 -4.23 -44.656 1 90 190 MET B O 1
ATOM 7095 N N . SER B 1 191 ? 3.252 -2.027 -44.438 1 90.19 191 SER B N 1
ATOM 7096 C CA . SER B 1 191 ? 4.621 -2.07 -44.969 1 90.19 191 SER B CA 1
ATOM 7097 C C . SER B 1 191 ? 5.543 -2.809 -44 1 90.19 191 SER B C 1
ATOM 7099 O O . SER B 1 191 ? 6.426 -3.555 -44.406 1 90.19 191 SER B O 1
ATOM 7101 N N . ILE B 1 192 ? 5.305 -2.572 -42.781 1 90.88 192 ILE B N 1
ATOM 7102 C CA . ILE B 1 192 ? 6.121 -3.236 -41.75 1 90.88 192 ILE B CA 1
ATOM 7103 C C . ILE B 1 192 ? 5.809 -4.73 -41.75 1 90.88 192 ILE B C 1
ATOM 7105 O O . ILE B 1 192 ? 6.715 -5.559 -41.625 1 90.88 192 ILE B O 1
ATOM 7109 N N . ASP B 1 193 ? 4.57 -5.09 -41.875 1 89.5 193 ASP B N 1
ATOM 7110 C CA . ASP B 1 193 ? 4.168 -6.492 -41.938 1 89.5 193 ASP B CA 1
ATOM 7111 C C . ASP B 1 193 ? 4.809 -7.203 -43.125 1 89.5 193 ASP B C 1
ATOM 7113 O O . ASP B 1 193 ? 5.219 -8.359 -43 1 89.5 193 ASP B O 1
ATOM 7117 N N . GLU B 1 194 ? 4.918 -6.449 -44.156 1 88.94 194 GLU B N 1
ATOM 7118 C CA . GLU B 1 194 ? 5.562 -7.008 -45.344 1 88.94 194 GLU B CA 1
ATOM 7119 C C . GLU B 1 194 ? 7.059 -7.199 -45.125 1 88.94 194 GLU B C 1
ATOM 7121 O O . GLU B 1 194 ? 7.641 -8.188 -45.562 1 88.94 194 GLU B O 1
ATOM 7126 N N . THR B 1 195 ? 7.613 -6.27 -44.469 1 89.06 195 THR B N 1
ATOM 7127 C CA . THR B 1 195 ? 9.031 -6.375 -44.156 1 89.06 195 THR B CA 1
ATOM 7128 C C . THR B 1 195 ? 9.305 -7.574 -43.25 1 89.06 195 THR B C 1
ATOM 7130 O O . THR B 1 195 ? 10.289 -8.297 -43.438 1 89.06 195 THR B O 1
ATOM 7133 N N . ILE B 1 196 ? 8.477 -7.785 -42.344 1 89.75 196 ILE B N 1
ATOM 7134 C CA . ILE B 1 196 ? 8.633 -8.906 -41.406 1 89.75 196 ILE B CA 1
ATOM 7135 C C . ILE B 1 196 ? 8.398 -10.219 -42.156 1 89.75 196 ILE B C 1
ATOM 7137 O O . ILE B 1 196 ? 9.141 -11.188 -41.969 1 89.75 196 ILE B O 1
ATOM 7141 N N . PHE B 1 197 ? 7.453 -10.258 -43.031 1 87.81 197 PHE B N 1
ATOM 7142 C CA . PHE B 1 197 ? 7.121 -11.445 -43.812 1 87.81 197 PHE B CA 1
ATOM 7143 C C . PHE B 1 197 ? 8.281 -11.844 -44.719 1 87.81 197 PHE B C 1
ATOM 7145 O O . PHE B 1 197 ? 8.555 -13.031 -44.906 1 87.81 197 PHE B O 1
ATOM 7152 N N . ASN B 1 198 ? 8.961 -10.852 -45.188 1 87.62 198 ASN B N 1
ATOM 7153 C CA . ASN B 1 198 ? 10.055 -11.117 -46.125 1 87.62 198 ASN B CA 1
ATOM 7154 C C . ASN B 1 198 ? 11.383 -11.297 -45.375 1 87.62 198 ASN B C 1
ATOM 7156 O O . ASN B 1 198 ? 12.398 -11.625 -46 1 87.62 198 ASN B O 1
ATOM 7160 N N . SER B 1 199 ? 11.32 -11.25 -44.156 1 88 199 SER B N 1
ATOM 7161 C CA . SER B 1 199 ? 12.555 -11.367 -43.406 1 88 199 SER B CA 1
ATOM 7162 C C . SER B 1 199 ? 12.82 -12.812 -43 1 88 199 SER B C 1
ATOM 7164 O O . SER B 1 199 ? 11.984 -13.695 -43.219 1 88 199 SER B O 1
ATOM 7166 N N . ALA B 1 200 ? 13.977 -12.969 -42.344 1 83.56 200 ALA B N 1
ATOM 7167 C CA . ALA B 1 200 ? 14.422 -14.289 -41.906 1 83.56 200 ALA B CA 1
ATOM 7168 C C . ALA B 1 200 ? 13.57 -14.812 -40.781 1 83.56 200 ALA B C 1
ATOM 7170 O O . ALA B 1 200 ? 13.57 -16.016 -40.469 1 83.56 200 ALA B O 1
ATOM 7171 N N . ILE B 1 201 ? 12.836 -13.984 -40.25 1 87.44 201 ILE B N 1
ATOM 7172 C CA . ILE B 1 201 ? 12 -14.406 -39.125 1 87.44 201 ILE B CA 1
ATOM 7173 C C . ILE B 1 201 ? 10.836 -15.258 -39.656 1 87.44 201 ILE B C 1
ATOM 7175 O O . ILE B 1 201 ? 10.5 -16.281 -39.062 1 87.44 201 ILE B O 1
ATOM 7179 N N . ALA B 1 202 ? 10.289 -14.812 -40.719 1 86.62 202 ALA B N 1
ATOM 7180 C CA . ALA B 1 202 ? 9.164 -15.547 -41.312 1 86.62 202 ALA B CA 1
ATOM 7181 C C . ALA B 1 202 ? 9.664 -16.625 -42.281 1 86.62 202 ALA B C 1
ATOM 7183 O O . ALA B 1 202 ? 9.086 -17.719 -42.344 1 86.62 202 ALA B O 1
ATOM 7184 N N . GLN B 1 203 ? 10.758 -16.219 -42.938 1 85.75 203 GLN B N 1
ATOM 7185 C CA . GLN B 1 203 ? 11.352 -17.156 -43.875 1 85.75 203 GLN B CA 1
ATOM 7186 C C . GLN B 1 203 ? 12.703 -17.656 -43.406 1 85.75 203 GLN B C 1
ATOM 7188 O O . GLN B 1 203 ? 13.703 -16.938 -43.469 1 85.75 203 GLN B O 1
ATOM 7193 N N . PRO B 1 204 ? 12.695 -18.922 -43 1 83.12 204 PRO B N 1
ATOM 7194 C CA . PRO B 1 204 ? 13.914 -19.438 -42.375 1 83.12 204 PRO B CA 1
ATOM 7195 C C . PRO B 1 204 ? 15.086 -19.5 -43.344 1 83.12 204 PRO B C 1
ATOM 7197 O O . PRO B 1 204 ? 14.898 -19.812 -44.531 1 83.12 204 PRO B O 1
ATOM 7200 N N . ARG B 1 205 ? 16.281 -19.141 -42.906 1 84.69 205 ARG B N 1
ATOM 7201 C CA . ARG B 1 205 ? 17.516 -19.234 -43.656 1 84.69 205 ARG B CA 1
ATOM 7202 C C . ARG B 1 205 ? 17.953 -20.688 -43.844 1 84.69 205 ARG B C 1
ATOM 7204 O O . ARG B 1 205 ? 18.484 -21.062 -44.875 1 84.69 205 ARG B O 1
ATOM 7211 N N . LEU B 1 206 ? 17.656 -21.375 -42.75 1 88.12 206 LEU B N 1
ATOM 7212 C CA . LEU B 1 206 ? 18.031 -22.781 -42.688 1 88.12 206 LEU B CA 1
ATOM 7213 C C . LEU B 1 206 ? 16.812 -23.688 -42.719 1 88.12 206 LEU B C 1
ATOM 7215 O O . LEU B 1 206 ? 15.742 -23.281 -42.219 1 88.12 206 LEU B O 1
ATOM 7219 N N . ASP B 1 207 ? 16.922 -24.828 -43.375 1 89.75 207 ASP B N 1
ATOM 7220 C CA . ASP B 1 207 ? 15.859 -25.828 -43.281 1 89.75 207 ASP B CA 1
ATOM 7221 C C . ASP B 1 207 ? 15.945 -26.609 -41.969 1 89.75 207 ASP B C 1
ATOM 7223 O O . ASP B 1 207 ? 16.469 -27.719 -41.938 1 89.75 207 ASP B O 1
ATOM 7227 N N . LEU B 1 208 ? 15.375 -26.047 -41.062 1 91.31 208 LEU B N 1
ATOM 7228 C CA . LEU B 1 208 ? 15.461 -26.594 -39.719 1 91.31 208 LEU B CA 1
ATOM 7229 C C . LEU B 1 208 ? 14.766 -27.953 -39.625 1 91.31 208 LEU B C 1
ATOM 7231 O O . LEU B 1 208 ? 15.172 -28.812 -38.844 1 91.31 208 LEU B O 1
ATOM 7235 N N . ARG B 1 209 ? 13.758 -28.203 -40.344 1 89.69 209 ARG B N 1
ATOM 7236 C CA . ARG B 1 209 ? 13.062 -29.5 -40.344 1 89.69 209 ARG B CA 1
ATOM 7237 C C . ARG B 1 209 ? 13.969 -30.609 -40.875 1 89.69 209 ARG B C 1
ATOM 7239 O O . ARG B 1 209 ? 13.969 -31.719 -40.312 1 89.69 209 ARG B O 1
ATOM 7246 N N . ARG B 1 210 ? 14.703 -30.203 -41.844 1 91.38 210 ARG B N 1
ATOM 7247 C CA . ARG B 1 210 ? 15.641 -31.188 -42.375 1 91.38 210 ARG B CA 1
ATOM 7248 C C . ARG B 1 210 ? 16.734 -31.5 -41.375 1 91.38 210 ARG B C 1
ATOM 7250 O O . ARG B 1 210 ? 17.109 -32.656 -41.219 1 91.38 210 ARG B O 1
ATOM 7257 N N . ILE B 1 211 ? 17.141 -30.5 -40.812 1 92.19 211 ILE B N 1
ATOM 7258 C CA . ILE B 1 211 ? 18.172 -30.703 -39.812 1 92.19 211 ILE B CA 1
ATOM 7259 C C . ILE B 1 211 ? 17.641 -31.594 -38.688 1 92.19 211 ILE B C 1
ATOM 7261 O O . ILE B 1 211 ? 18.344 -32.5 -38.219 1 92.19 211 ILE B O 1
ATOM 7265 N N . ALA B 1 212 ? 16.438 -31.406 -38.281 1 92.25 212 ALA B N 1
ATOM 7266 C CA . ALA B 1 212 ? 15.812 -32.219 -37.25 1 92.25 212 ALA B CA 1
ATOM 7267 C C . ALA B 1 212 ? 15.68 -33.656 -37.688 1 92.25 212 ALA B C 1
ATOM 7269 O O . ALA B 1 212 ? 15.977 -34.562 -36.906 1 92.25 212 ALA B O 1
ATOM 7270 N N . LEU B 1 213 ? 15.297 -33.875 -38.875 1 92.56 213 LEU B N 1
ATOM 7271 C CA . LEU B 1 213 ? 15.141 -35.219 -39.406 1 92.56 213 LEU B CA 1
ATOM 7272 C C . LEU B 1 213 ? 16.5 -35.906 -39.5 1 92.56 213 LEU B C 1
ATOM 7274 O O . LEU B 1 213 ? 16.594 -37.125 -39.219 1 92.56 213 LEU B O 1
ATOM 7278 N N . ASP B 1 214 ? 17.516 -35.156 -39.875 1 91.5 214 ASP B N 1
ATOM 7279 C CA . ASP B 1 214 ? 18.859 -35.719 -39.938 1 91.5 214 ASP B CA 1
ATOM 7280 C C . ASP B 1 214 ? 19.375 -36.094 -38.562 1 91.5 214 ASP B C 1
ATOM 7282 O O . ASP B 1 214 ? 20.047 -37.125 -38.406 1 91.5 214 ASP B O 1
ATOM 7286 N N . LEU B 1 215 ? 19.047 -35.312 -37.656 1 91.19 215 LEU B N 1
ATOM 7287 C CA . LEU B 1 215 ? 19.484 -35.625 -36.281 1 91.19 215 LEU B CA 1
ATOM 7288 C C . LEU B 1 215 ? 18.75 -36.844 -35.75 1 91.19 215 LEU B C 1
ATOM 7290 O O . LEU B 1 215 ? 19.328 -37.625 -35.031 1 91.19 215 LEU B O 1
ATOM 7294 N N . ILE B 1 216 ? 17.438 -36.969 -36.062 1 91.75 216 ILE B N 1
ATOM 7295 C CA . ILE B 1 216 ? 16.672 -38.156 -35.625 1 91.75 216 ILE B CA 1
ATOM 7296 C C . ILE B 1 216 ? 17.266 -39.406 -36.25 1 91.75 216 ILE B C 1
ATOM 7298 O O . ILE B 1 216 ? 17.438 -40.406 -35.562 1 91.75 216 ILE B O 1
ATOM 7302 N N . ALA B 1 217 ? 17.641 -39.281 -37.5 1 90.56 217 ALA B N 1
ATOM 7303 C CA . ALA B 1 217 ? 18.234 -40.406 -38.219 1 90.56 217 ALA B CA 1
ATOM 7304 C C . ALA B 1 217 ? 19.594 -40.781 -37.625 1 90.56 217 ALA B C 1
ATOM 7306 O O . ALA B 1 217 ? 19.906 -41.969 -37.469 1 90.56 217 ALA B O 1
ATOM 7307 N N . LEU B 1 218 ? 20.344 -39.75 -37.406 1 89.44 218 LEU B N 1
ATOM 7308 C CA . LEU B 1 218 ? 21.672 -40 -36.844 1 89.44 218 LEU B CA 1
ATOM 7309 C C . LEU B 1 218 ? 21.578 -40.625 -35.469 1 89.44 218 LEU B C 1
ATOM 7311 O O . LEU B 1 218 ? 22.328 -41.562 -35.156 1 89.44 218 LEU B O 1
ATOM 7315 N N . TYR B 1 219 ? 20.688 -40.156 -34.625 1 90.69 219 TYR B N 1
ATOM 7316 C CA . TYR B 1 219 ? 20.5 -40.719 -33.281 1 90.69 219 TYR B CA 1
ATOM 7317 C C . TYR B 1 219 ? 20.094 -42.188 -33.344 1 90.69 219 TYR B C 1
ATOM 7319 O O . TYR B 1 219 ? 20.609 -43 -32.594 1 90.69 219 TYR B O 1
ATOM 7327 N N . GLY B 1 220 ? 19.141 -42.5 -34.188 1 89.25 220 GLY B N 1
ATOM 7328 C CA . GLY B 1 220 ? 18.703 -43.875 -34.375 1 89.25 220 GLY B CA 1
ATOM 7329 C C . GLY B 1 220 ? 19.812 -44.812 -34.812 1 89.25 220 GLY B C 1
ATOM 7330 O O . GLY B 1 220 ? 19.922 -45.938 -34.344 1 89.25 220 GLY B O 1
ATOM 7331 N N . THR B 1 221 ? 20.688 -44.344 -35.688 1 87.75 221 THR B N 1
ATOM 7332 C CA . THR B 1 221 ? 21.781 -45.125 -36.25 1 87.75 221 THR B CA 1
ATOM 7333 C C . THR B 1 221 ? 22.859 -45.375 -35.188 1 87.75 221 THR B C 1
ATOM 7335 O O . THR B 1 221 ? 23.359 -46.469 -35.062 1 87.75 221 THR B O 1
ATOM 7338 N N . VAL B 1 222 ? 23.172 -44.312 -34.5 1 86.12 222 VAL B N 1
ATOM 7339 C CA . VAL B 1 222 ? 24.25 -44.375 -33.531 1 86.12 222 VAL B CA 1
ATOM 7340 C C . VAL B 1 222 ? 23.844 -45.312 -32.375 1 86.12 222 VAL B C 1
ATOM 7342 O O . VAL B 1 222 ? 24.641 -46.125 -31.922 1 86.12 222 VAL B O 1
ATOM 7345 N N . TYR B 1 223 ? 22.562 -45.312 -31.953 1 87.5 223 TYR B N 1
ATOM 7346 C CA . TYR B 1 223 ? 22.156 -46.062 -30.781 1 87.5 223 TYR B CA 1
ATOM 7347 C C . TYR B 1 223 ? 21.297 -47.281 -31.188 1 87.5 223 TYR B C 1
ATOM 7349 O O . TYR B 1 223 ? 20.734 -47.969 -30.344 1 87.5 223 TYR B O 1
ATOM 7357 N N . ARG B 1 224 ? 21.141 -47.594 -32.438 1 87.31 224 ARG B N 1
ATOM 7358 C CA . ARG B 1 224 ? 20.469 -48.75 -33 1 87.31 224 ARG B CA 1
ATOM 7359 C C . ARG B 1 224 ? 19.031 -48.844 -32.531 1 87.31 224 ARG B C 1
ATOM 7361 O O . ARG B 1 224 ? 18.609 -49.875 -32 1 87.31 224 ARG B O 1
ATOM 7368 N N . LEU B 1 225 ? 18.375 -47.688 -32.625 1 91.5 225 LEU B N 1
ATOM 7369 C CA . LEU B 1 225 ? 16.969 -47.594 -32.219 1 91.5 225 LEU B CA 1
ATOM 7370 C C . LEU B 1 225 ? 16.078 -47.438 -33.469 1 91.5 225 LEU B C 1
ATOM 7372 O O . LEU B 1 225 ? 16.531 -47.031 -34.5 1 91.5 225 LEU B O 1
ATOM 7376 N N . THR B 1 226 ? 14.828 -47.906 -33.344 1 92.44 226 THR B N 1
ATOM 7377 C CA . THR B 1 226 ? 13.844 -47.656 -34.406 1 92.44 226 THR B CA 1
ATOM 7378 C C . THR B 1 226 ? 13.438 -46.188 -34.438 1 92.44 226 THR B C 1
ATOM 7380 O O . THR B 1 226 ? 13.75 -45.438 -33.531 1 92.44 226 THR B O 1
ATOM 7383 N N . TYR B 1 227 ? 12.844 -45.875 -35.5 1 90.19 227 TYR B N 1
ATOM 7384 C CA . TYR B 1 227 ? 12.398 -44.5 -35.656 1 90.19 227 TYR B CA 1
ATOM 7385 C C . TYR B 1 227 ? 11.484 -44.094 -34.531 1 90.19 227 TYR B C 1
ATOM 7387 O O . TYR B 1 227 ? 11.648 -43 -33.938 1 90.19 227 TYR B O 1
ATOM 7395 N N . GLU B 1 228 ? 10.578 -44.938 -34.188 1 90.56 228 GLU B N 1
ATOM 7396 C CA . GLU B 1 228 ? 9.609 -44.656 -33.125 1 90.56 228 GLU B CA 1
ATOM 7397 C C . GLU B 1 228 ? 10.289 -44.531 -31.781 1 90.56 228 GLU B C 1
ATOM 7399 O O . GLU B 1 228 ? 9.961 -43.656 -30.984 1 90.56 228 GLU B O 1
ATOM 7404 N N . GLU B 1 229 ? 11.18 -45.344 -31.609 1 91.62 229 GLU B N 1
ATOM 7405 C CA . GLU B 1 229 ? 11.914 -45.312 -30.344 1 91.62 229 GLU B CA 1
ATOM 7406 C C . GLU B 1 229 ? 12.781 -44.062 -30.234 1 91.62 229 GLU B C 1
ATOM 7408 O O . GLU B 1 229 ? 12.891 -43.469 -29.172 1 91.62 229 GLU B O 1
ATOM 7413 N N . THR B 1 230 ? 13.336 -43.719 -31.375 1 90.81 230 THR B N 1
ATOM 7414 C CA . THR B 1 230 ? 14.195 -42.562 -31.391 1 90.81 230 THR B CA 1
ATOM 7415 C C . THR B 1 230 ? 13.391 -41.281 -31.094 1 90.81 230 THR B C 1
ATOM 7417 O O . THR B 1 230 ? 13.82 -40.438 -30.297 1 90.81 230 THR B O 1
ATOM 7420 N N . VAL B 1 231 ? 12.273 -41.25 -31.703 1 90.06 231 VAL B N 1
ATOM 7421 C CA . VAL B 1 231 ? 11.43 -40.062 -31.5 1 90.06 231 VAL B CA 1
ATOM 7422 C C . VAL B 1 231 ? 10.977 -40 -30.047 1 90.06 231 VAL B C 1
ATOM 7424 O O . VAL B 1 231 ? 10.93 -38.906 -29.453 1 90.06 231 VAL B O 1
ATOM 7427 N N . ALA B 1 232 ? 10.672 -41.062 -29.531 1 90 232 ALA B N 1
ATOM 7428 C CA . ALA B 1 232 ? 10.25 -41.125 -28.125 1 90 232 ALA B CA 1
ATOM 7429 C C . ALA B 1 232 ? 11.383 -40.688 -27.188 1 90 232 ALA B C 1
ATOM 7431 O O . ALA B 1 232 ? 11.164 -39.938 -26.234 1 90 232 ALA B O 1
ATOM 7432 N N . HIS B 1 233 ? 12.523 -41.156 -27.5 1 88.56 233 HIS B N 1
ATOM 7433 C CA . HIS B 1 233 ? 13.68 -40.844 -26.672 1 88.56 233 HIS B CA 1
ATOM 7434 C C . HIS B 1 233 ? 13.992 -39.344 -26.734 1 88.56 233 HIS B C 1
ATOM 7436 O O . HIS B 1 233 ? 14.281 -38.719 -25.703 1 88.56 233 HIS B O 1
ATOM 7442 N N . LEU B 1 234 ? 13.898 -38.875 -27.891 1 89.19 234 LEU B N 1
ATOM 7443 C CA . LEU B 1 234 ? 14.211 -37.438 -28.062 1 89.19 234 LEU B CA 1
ATOM 7444 C C . LEU B 1 234 ? 13.133 -36.562 -27.438 1 89.19 234 LEU B C 1
ATOM 7446 O O . LEU B 1 234 ? 13.438 -35.531 -26.875 1 89.19 234 LEU B O 1
ATOM 7450 N N . SER B 1 235 ? 11.961 -37.031 -27.5 1 87.44 235 SER B N 1
ATOM 7451 C CA . SER B 1 235 ? 10.867 -36.312 -26.875 1 87.44 235 SER B CA 1
ATOM 7452 C C . SER B 1 235 ? 11.008 -36.312 -25.344 1 87.44 235 SER B C 1
ATOM 7454 O O . SER B 1 235 ? 10.773 -35.281 -24.703 1 87.44 235 SER B O 1
ATOM 7456 N N . HIS B 1 236 ? 11.367 -37.438 -24.844 1 87 236 HIS B N 1
ATOM 7457 C CA . HIS B 1 236 ? 11.578 -37.562 -23.406 1 87 236 HIS B CA 1
ATOM 7458 C C . HIS B 1 236 ? 12.719 -36.656 -22.938 1 87 236 HIS B C 1
ATOM 7460 O O . HIS B 1 236 ? 12.617 -36 -21.891 1 87 236 HIS B O 1
ATOM 7466 N N . TYR B 1 237 ? 13.672 -36.625 -23.75 1 86.25 237 TYR B N 1
ATOM 7467 C CA . TYR B 1 237 ? 14.805 -35.75 -23.406 1 86.25 237 TYR B CA 1
ATOM 7468 C C . TYR B 1 237 ? 14.398 -34.281 -23.422 1 86.25 237 TYR B C 1
ATOM 7470 O O . TYR B 1 237 ? 14.805 -33.5 -22.547 1 86.25 237 TYR B O 1
ATOM 7478 N N . GLU B 1 238 ? 13.648 -33.969 -24.359 1 85.62 238 GLU B N 1
ATOM 7479 C CA . GLU B 1 238 ? 13.18 -32.594 -24.469 1 85.62 238 GLU B CA 1
ATOM 7480 C C . GLU B 1 238 ? 12.336 -32.188 -23.25 1 85.62 238 GLU B C 1
ATOM 7482 O O . GLU B 1 238 ? 12.484 -31.094 -22.719 1 85.62 238 GLU B O 1
ATOM 7487 N N . TYR B 1 239 ? 11.57 -33.031 -22.859 1 85.5 239 TYR B N 1
ATOM 7488 C CA . TYR B 1 239 ? 10.695 -32.781 -21.734 1 85.5 239 TYR B CA 1
ATOM 7489 C C . TYR B 1 239 ? 11.5 -32.688 -20.438 1 85.5 239 TYR B C 1
ATOM 7491 O O . TYR B 1 239 ? 11.203 -31.844 -19.578 1 85.5 239 TYR B O 1
ATOM 7499 N N . ARG B 1 240 ? 12.484 -33.5 -20.344 1 82.62 240 ARG B N 1
ATOM 7500 C CA . ARG B 1 240 ? 13.32 -33.5 -19.156 1 82.62 240 ARG B CA 1
ATOM 7501 C C . ARG B 1 240 ? 14.156 -32.219 -19.062 1 82.62 240 ARG B C 1
ATOM 7503 O O . ARG B 1 240 ? 14.422 -31.719 -17.984 1 82.62 240 ARG B O 1
ATOM 7510 N N . ALA B 1 241 ? 14.547 -31.828 -20.234 1 81.38 241 ALA B N 1
ATOM 7511 C CA . ALA B 1 241 ? 15.328 -30.594 -20.266 1 81.38 241 ALA B CA 1
ATOM 7512 C C . ALA B 1 241 ? 14.5 -29.422 -19.766 1 81.38 241 ALA B C 1
ATOM 7514 O O . ALA B 1 241 ? 15.016 -28.516 -19.109 1 81.38 241 ALA B O 1
ATOM 7515 N N . GLY B 1 242 ? 13.188 -29.453 -20.031 1 80.19 242 GLY B N 1
ATOM 7516 C CA . GLY B 1 242 ? 12.25 -28.5 -19.469 1 80.19 242 GLY B CA 1
ATOM 7517 C C . GLY B 1 242 ? 12.406 -27.094 -20.047 1 80.19 242 GLY B C 1
ATOM 7518 O O . GLY B 1 242 ? 11.859 -26.141 -19.516 1 80.19 242 GLY B O 1
ATOM 7519 N N . ILE B 1 243 ? 13.18 -26.891 -21.094 1 80.69 243 ILE B N 1
ATOM 7520 C CA . ILE B 1 243 ? 13.492 -25.562 -21.641 1 80.69 243 ILE B CA 1
ATOM 7521 C C . ILE B 1 243 ? 12.344 -25.094 -22.531 1 80.69 243 ILE B C 1
ATOM 7523 O O . ILE B 1 243 ? 12.016 -23.906 -22.547 1 80.69 243 ILE B O 1
ATOM 7527 N N . ASN B 1 244 ? 11.711 -26.016 -23.234 1 84.38 244 ASN B N 1
ATOM 7528 C CA . ASN B 1 244 ? 10.688 -25.641 -24.203 1 84.38 244 ASN B CA 1
ATOM 7529 C C . ASN B 1 244 ? 9.297 -26.047 -23.734 1 84.38 244 ASN B C 1
ATOM 7531 O O . ASN B 1 244 ? 8.352 -26.062 -24.531 1 84.38 244 ASN B O 1
ATOM 7535 N N . ILE B 1 245 ? 9.172 -26.328 -22.516 1 85.62 245 ILE B N 1
ATOM 7536 C CA . ILE B 1 245 ? 7.883 -26.797 -22 1 85.62 245 ILE B CA 1
ATOM 7537 C C . ILE B 1 245 ? 7.027 -25.594 -21.594 1 85.62 245 ILE B C 1
ATOM 7539 O O . ILE B 1 245 ? 7.551 -24.578 -21.125 1 85.62 245 ILE B O 1
ATOM 7543 N N . ARG B 1 246 ? 5.773 -25.781 -21.844 1 88.88 246 ARG B N 1
ATOM 7544 C CA . ARG B 1 246 ? 4.828 -24.75 -21.422 1 88.88 246 ARG B CA 1
ATOM 7545 C C . ARG B 1 246 ? 4.738 -24.672 -19.906 1 88.88 246 ARG B C 1
ATOM 7547 O O . ARG B 1 246 ? 4.613 -25.703 -19.234 1 88.88 246 ARG B O 1
ATOM 7554 N N . ARG B 1 247 ? 4.824 -23.5 -19.438 1 92.5 247 ARG B N 1
ATOM 7555 C CA . ARG B 1 247 ? 4.855 -23.297 -18 1 92.5 247 ARG B CA 1
ATOM 7556 C C . ARG B 1 247 ? 3.453 -23.047 -17.453 1 92.5 247 ARG B C 1
ATOM 7558 O O . ARG B 1 247 ? 3.18 -23.312 -16.281 1 92.5 247 ARG B O 1
ATOM 7565 N N . ILE B 1 248 ? 2.646 -22.5 -18.266 1 90.75 248 ILE B N 1
ATOM 7566 C CA . ILE B 1 248 ? 1.245 -22.312 -17.906 1 90.75 248 ILE B CA 1
ATOM 7567 C C . ILE B 1 248 ? 0.37 -23.266 -18.703 1 90.75 248 ILE B C 1
ATOM 7569 O O . ILE B 1 248 ? 0.364 -23.219 -19.938 1 90.75 248 ILE B O 1
ATOM 7573 N N . LEU B 1 249 ? -0.352 -24.062 -18.047 1 89.38 249 LEU B N 1
ATOM 7574 C CA . LEU B 1 249 ? -1.142 -25.094 -18.719 1 89.38 249 LEU B CA 1
ATOM 7575 C C . LEU B 1 249 ? -2.391 -24.484 -19.359 1 89.38 249 LEU B C 1
ATOM 7577 O O . LEU B 1 249 ? -3.049 -23.625 -18.766 1 89.38 249 LEU B O 1
ATOM 7581 N N . PRO B 1 250 ? -2.674 -24.875 -20.516 1 83.88 250 PRO B N 1
ATOM 7582 C CA . PRO B 1 250 ? -3.959 -24.484 -21.109 1 83.88 250 PRO B CA 1
ATOM 7583 C C . PRO B 1 250 ? -5.145 -25.172 -20.422 1 83.88 250 PRO B C 1
ATOM 7585 O O . PRO B 1 250 ? -4.969 -26.172 -19.734 1 83.88 250 PRO B O 1
ATOM 7588 N N . HIS B 1 251 ? -6.285 -24.688 -20.625 1 82.12 251 HIS B N 1
ATOM 7589 C CA . HIS B 1 251 ? -7.488 -25.234 -20 1 82.12 251 HIS B CA 1
ATOM 7590 C C . HIS B 1 251 ? -7.723 -26.672 -20.438 1 82.12 251 HIS B C 1
ATOM 7592 O O . HIS B 1 251 ? -8.188 -27.5 -19.656 1 82.12 251 HIS B O 1
ATOM 7598 N N . SER B 1 252 ? -7.305 -26.984 -21.625 1 78.94 252 SER B N 1
ATOM 7599 C CA . SER B 1 252 ? -7.555 -28.312 -22.188 1 78.94 252 SER B CA 1
ATOM 7600 C C . SER B 1 252 ? -6.762 -29.375 -21.438 1 78.94 252 SER B C 1
ATOM 7602 O O . SER B 1 252 ? -7.137 -30.562 -21.469 1 78.94 252 SER B O 1
ATOM 7604 N N . ASP B 1 253 ? -5.781 -28.953 -20.781 1 79.62 253 ASP B N 1
ATOM 7605 C CA . ASP B 1 253 ? -4.914 -29.906 -20.109 1 79.62 253 ASP B CA 1
ATOM 7606 C C . ASP B 1 253 ? -5.262 -30.031 -18.625 1 79.62 253 ASP B C 1
ATOM 7608 O O . ASP B 1 253 ? -4.645 -30.812 -17.906 1 79.62 253 ASP B O 1
ATOM 7612 N N . THR B 1 254 ? -6.297 -29.359 -18.234 1 79.94 254 THR B N 1
ATOM 7613 C CA . THR B 1 254 ? -6.676 -29.406 -16.828 1 79.94 254 THR B CA 1
ATOM 7614 C C . THR B 1 254 ? -7.719 -30.484 -16.578 1 79.94 254 THR B C 1
ATOM 7616 O O . THR B 1 254 ? -8.391 -30.922 -17.516 1 79.94 254 THR B O 1
ATOM 7619 N N . PHE B 1 255 ? -7.824 -30.953 -15.391 1 79.81 255 PHE B N 1
ATOM 7620 C CA . PHE B 1 255 ? -8.703 -32.062 -15.016 1 79.81 255 PHE B CA 1
ATOM 7621 C C . PHE B 1 255 ? -10.164 -31.656 -15.18 1 79.81 255 PHE B C 1
ATOM 7623 O O . PHE B 1 255 ? -10.938 -32.344 -15.844 1 79.81 255 PHE B O 1
ATOM 7630 N N . PHE B 1 256 ? -10.555 -30.594 -14.664 1 77.56 256 PHE B N 1
ATOM 7631 C CA . PHE B 1 256 ? -11.969 -30.25 -14.555 1 77.56 256 PHE B CA 1
ATOM 7632 C C . PHE B 1 256 ? -12.5 -29.703 -15.883 1 77.56 256 PHE B C 1
ATOM 7634 O O . PHE B 1 256 ? -13.703 -29.734 -16.125 1 77.56 256 PHE B O 1
ATOM 7641 N N . PHE B 1 257 ? -11.609 -29.219 -16.672 1 72.75 257 PHE B N 1
ATOM 7642 C CA . PHE B 1 257 ? -12.055 -28.797 -17.984 1 72.75 257 PHE B CA 1
ATOM 7643 C C . PHE B 1 257 ? -12.391 -30 -18.859 1 72.75 257 PHE B C 1
ATOM 7645 O O . PHE B 1 257 ? -13.359 -29.984 -19.625 1 72.75 257 PHE B O 1
ATOM 7652 N N . THR B 1 258 ? -11.57 -31.016 -18.703 1 66.12 258 THR B N 1
ATOM 7653 C CA . THR B 1 258 ? -11.75 -32.219 -19.531 1 66.12 258 THR B CA 1
ATOM 7654 C C . THR B 1 258 ? -12.977 -33 -19.078 1 66.12 258 THR B C 1
ATOM 7656 O O . THR B 1 258 ? -13.594 -33.719 -19.875 1 66.12 258 THR B O 1
ATOM 7659 N N . LEU B 1 259 ? -13.227 -33.219 -17.781 1 60.31 259 LEU B N 1
ATOM 7660 C CA . LEU B 1 259 ? -14.367 -33.969 -17.266 1 60.31 259 LEU B CA 1
ATOM 7661 C C . LEU B 1 259 ? -15.68 -33.438 -17.812 1 60.31 259 LEU B C 1
ATOM 7663 O O . LEU B 1 259 ? -16.656 -34.156 -17.938 1 60.31 259 LEU B O 1
ATOM 7667 N N . ASN B 1 260 ? -16.281 -32.438 -18.297 1 56.81 260 ASN B N 1
ATOM 7668 C CA . ASN B 1 260 ? -17.578 -32.219 -18.938 1 56.81 260 ASN B CA 1
ATOM 7669 C C . ASN B 1 260 ? -17.938 -30.734 -18.938 1 56.81 260 ASN B C 1
ATOM 7671 O O . ASN B 1 260 ? -18.438 -30.219 -17.953 1 56.81 260 ASN B O 1
ATOM 7675 N N . PHE B 1 261 ? -17.25 -29.797 -19.297 1 51.72 261 PHE B N 1
ATOM 7676 C CA . PHE B 1 261 ? -18.094 -28.609 -19.188 1 51.72 261 PHE B CA 1
ATOM 7677 C C . PHE B 1 261 ? -19.281 -28.703 -20.109 1 51.72 261 PHE B C 1
ATOM 7679 O O . PHE B 1 261 ? -19.141 -28.625 -21.344 1 51.72 261 PHE B O 1
ATOM 7686 N N . PRO B 1 262 ? -20.328 -29.469 -19.828 1 45.59 262 PRO B N 1
ATOM 7687 C CA . PRO B 1 262 ? -21.531 -29.422 -20.672 1 45.59 262 PRO B CA 1
ATOM 7688 C C . PRO B 1 262 ? -22.062 -28 -20.844 1 45.59 262 PRO B C 1
ATOM 7690 O O . PRO B 1 262 ? -22.172 -27.25 -19.875 1 45.59 262 PRO B O 1
ATOM 7693 N N . HIS B 1 263 ? -21.547 -27.312 -21.75 1 43.75 263 HIS B N 1
ATOM 7694 C CA . HIS B 1 263 ? -22.109 -25.984 -21.969 1 43.75 263 HIS B CA 1
ATOM 7695 C C . HIS B 1 263 ? -23.625 -26.031 -22.031 1 43.75 263 HIS B C 1
ATOM 7697 O O . HIS B 1 263 ? -24.219 -25.984 -23.109 1 43.75 263 HIS B O 1
ATOM 7703 N N . GLN B 1 264 ? -24.359 -26.781 -21.25 1 39.41 264 GLN B N 1
ATOM 7704 C CA . GLN B 1 264 ? -25.781 -26.656 -21.516 1 39.41 264 GLN B CA 1
ATOM 7705 C C . GLN B 1 264 ? -26.297 -25.266 -21.156 1 39.41 264 GLN B C 1
ATOM 7707 O O . GLN B 1 264 ? -26.125 -24.812 -20.031 1 39.41 264 GLN B O 1
ATOM 7712 N N . GLU B 1 265 ? -26.172 -24.406 -22.094 1 42.22 265 GLU B N 1
ATOM 7713 C CA . GLU B 1 265 ? -26.906 -23.156 -21.922 1 42.22 265 GLU B CA 1
ATOM 7714 C C . GLU B 1 265 ? -28.281 -23.391 -21.281 1 42.22 265 GLU B C 1
ATOM 7716 O O . GLU B 1 265 ? -29.125 -24.078 -21.859 1 42.22 265 GLU B O 1
ATOM 7721 N N . ARG B 1 266 ? -28.438 -23.766 -20.047 1 39.5 266 ARG B N 1
ATOM 7722 C CA . ARG B 1 266 ? -29.828 -23.984 -19.656 1 39.5 266 ARG B CA 1
ATOM 7723 C C . ARG B 1 266 ? -30.625 -22.688 -19.766 1 39.5 266 ARG B C 1
ATOM 7725 O O . ARG B 1 266 ? -30.094 -21.594 -19.562 1 39.5 266 ARG B O 1
ATOM 7732 N N . GLN B 1 267 ? -31.703 -22.703 -20.406 1 37.16 267 GLN B N 1
ATOM 7733 C CA . GLN B 1 267 ? -32.781 -21.781 -20.75 1 37.16 267 GLN B CA 1
ATOM 7734 C C . GLN B 1 267 ? -33.219 -20.984 -19.516 1 37.16 267 GLN B C 1
ATOM 7736 O O . GLN B 1 267 ? -34.125 -20.141 -19.625 1 37.16 267 GLN B O 1
ATOM 7741 N N . GLY B 1 268 ? -33.031 -21.438 -18.188 1 41.94 268 GLY B N 1
ATOM 7742 C CA . GLY B 1 268 ? -33.938 -20.812 -17.219 1 41.94 268 GLY B CA 1
ATOM 7743 C C . GLY B 1 268 ? -33.625 -19.344 -16.969 1 41.94 268 GLY B C 1
ATOM 7744 O O . GLY B 1 268 ? -32.688 -18.797 -17.547 1 41.94 268 GLY B O 1
ATOM 7745 N N . ASN B 1 269 ? -34.531 -18.594 -16.047 1 46.56 269 ASN B N 1
ATOM 7746 C CA . ASN B 1 269 ? -34.812 -17.203 -15.664 1 46.56 269 ASN B CA 1
ATOM 7747 C C . ASN B 1 269 ? -33.625 -16.547 -15 1 46.56 269 ASN B C 1
ATOM 7749 O O . ASN B 1 269 ? -33.562 -15.328 -14.859 1 46.56 269 ASN B O 1
ATOM 7753 N N . PHE B 1 270 ? -32.938 -17.266 -14.18 1 55.22 270 PHE B N 1
ATOM 7754 C CA . PHE B 1 270 ? -31.906 -16.547 -13.438 1 55.22 270 PHE B CA 1
ATOM 7755 C C . PHE B 1 270 ? -30.562 -16.641 -14.148 1 55.22 270 PHE B C 1
ATOM 7757 O O . PHE B 1 270 ? -30.141 -17.719 -14.555 1 55.22 270 PHE B O 1
ATOM 7764 N N . ALA B 1 271 ? -30.172 -15.391 -14.445 1 75.62 271 ALA B N 1
ATOM 7765 C CA . ALA B 1 271 ? -28.875 -15.312 -15.109 1 75.62 271 ALA B CA 1
ATOM 7766 C C . ALA B 1 271 ? -27.75 -15.227 -14.086 1 75.62 271 ALA B C 1
ATOM 7768 O O . ALA B 1 271 ? -27.906 -14.641 -13.016 1 75.62 271 ALA B O 1
ATOM 7769 N N . ALA B 1 272 ? -26.891 -16.125 -14.133 1 84.62 272 ALA B N 1
ATOM 7770 C CA . ALA B 1 272 ? -25.688 -16.047 -13.289 1 84.62 272 ALA B CA 1
ATOM 7771 C C . ALA B 1 272 ? -24.812 -14.867 -13.688 1 84.62 272 ALA B C 1
ATOM 7773 O O . ALA B 1 272 ? -24.484 -14.703 -14.867 1 84.62 272 ALA B O 1
ATOM 7774 N N . ARG B 1 273 ? -24.672 -13.992 -12.703 1 92.06 273 ARG B N 1
ATOM 7775 C CA . ARG B 1 273 ? -23.766 -12.867 -12.914 1 92.06 273 ARG B CA 1
ATOM 7776 C C . ARG B 1 273 ? -22.516 -13 -12.047 1 92.06 273 ARG B C 1
ATOM 7778 O O . ARG B 1 273 ? -22.609 -13.312 -10.859 1 92.06 273 ARG B O 1
ATOM 7785 N N . ILE B 1 274 ? -21.438 -12.828 -12.711 1 94.88 274 ILE B N 1
ATOM 7786 C CA . ILE B 1 274 ? -20.188 -12.922 -11.977 1 94.88 274 ILE B CA 1
ATOM 7787 C C . ILE B 1 274 ? -19.547 -11.539 -11.875 1 94.88 274 ILE B C 1
ATOM 7789 O O . ILE B 1 274 ? -19.156 -10.953 -12.883 1 94.88 274 ILE B O 1
ATOM 7793 N N . LEU B 1 275 ? -19.516 -11.039 -10.641 1 95.94 275 LEU B N 1
ATOM 7794 C CA . LEU B 1 275 ? -18.859 -9.773 -10.352 1 95.94 275 LEU B CA 1
ATOM 7795 C C . LEU B 1 275 ? -17.422 -10.008 -9.891 1 95.94 275 LEU B C 1
ATOM 7797 O O . LEU B 1 275 ? -17.172 -10.844 -9.016 1 95.94 275 LEU B O 1
ATOM 7801 N N . SER B 1 276 ? -16.516 -9.289 -10.469 1 95.75 276 SER B N 1
ATOM 7802 C CA . SER B 1 276 ? -15.117 -9.508 -10.109 1 95.75 276 SER B CA 1
ATOM 7803 C C . SER B 1 276 ? -14.531 -8.297 -9.391 1 95.75 276 SER B C 1
ATOM 7805 O O . SER B 1 276 ? -14.82 -7.156 -9.758 1 95.75 276 SER B O 1
ATOM 7807 N N . GLY B 1 277 ? -13.828 -8.609 -8.312 1 95.25 277 GLY B N 1
ATOM 7808 C CA . GLY B 1 277 ? -13.008 -7.57 -7.715 1 95.25 277 GLY B CA 1
ATOM 7809 C C . GLY B 1 277 ? -11.75 -7.277 -8.5 1 95.25 277 GLY B C 1
ATOM 7810 O O . GLY B 1 277 ? -11.477 -7.926 -9.516 1 95.25 277 GLY B O 1
ATOM 7811 N N . SER B 1 278 ? -10.961 -6.418 -8.039 1 93.56 278 SER B N 1
ATOM 7812 C CA . SER B 1 278 ? -9.805 -5.91 -8.766 1 93.56 278 SER B CA 1
ATOM 7813 C C . SER B 1 278 ? -8.727 -6.984 -8.914 1 93.56 278 SER B C 1
ATOM 7815 O O . SER B 1 278 ? -7.973 -6.984 -9.883 1 93.56 278 SER B O 1
ATOM 7817 N N . THR B 1 279 ? -8.609 -7.914 -7.988 1 93 279 THR B N 1
ATOM 7818 C CA . THR B 1 279 ? -7.52 -8.883 -8.008 1 93 279 THR B CA 1
ATOM 7819 C C . THR B 1 279 ? -7.914 -10.133 -8.789 1 93 279 THR B C 1
ATOM 7821 O O . THR B 1 279 ? -7.078 -11 -9.055 1 93 279 THR B O 1
ATOM 7824 N N . SER B 1 280 ? -9.148 -10.266 -9.227 1 94.44 280 SER B N 1
ATOM 7825 C CA . SER B 1 280 ? -9.602 -11.5 -9.867 1 94.44 280 SER B CA 1
ATOM 7826 C C . SER B 1 280 ? -10.234 -11.211 -11.219 1 94.44 280 SER B C 1
ATOM 7828 O O . SER B 1 280 ? -11.078 -11.977 -11.688 1 94.44 280 SER B O 1
ATOM 7830 N N . LEU B 1 281 ? -9.875 -10.117 -11.852 1 91.94 281 LEU B N 1
ATOM 7831 C CA . LEU B 1 281 ? -10.438 -9.75 -13.148 1 91.94 281 LEU B CA 1
ATOM 7832 C C . LEU B 1 281 ? -10.102 -10.797 -14.203 1 91.94 281 LEU B C 1
ATOM 7834 O O . LEU B 1 281 ? -10.969 -11.211 -14.977 1 91.94 281 LEU B O 1
ATOM 7838 N N . PHE B 1 282 ? -8.883 -11.219 -14.227 1 90.44 282 PHE B N 1
ATOM 7839 C CA . PHE B 1 282 ? -8.461 -12.211 -15.211 1 90.44 282 PHE B CA 1
ATOM 7840 C C . PHE B 1 282 ? -9.133 -13.555 -14.945 1 90.44 282 PHE B C 1
ATOM 7842 O O . PHE B 1 282 ? -9.57 -14.227 -15.883 1 90.44 282 PHE B O 1
ATOM 7849 N N . CYS B 1 283 ? -9.141 -13.922 -13.727 1 92.69 283 CYS B N 1
ATOM 7850 C CA . CYS B 1 283 ? -9.797 -15.164 -13.352 1 92.69 283 CYS B CA 1
ATOM 7851 C C . CYS B 1 283 ? -11.266 -15.156 -13.773 1 92.69 283 CYS B C 1
ATOM 7853 O O . CYS B 1 283 ? -11.773 -16.156 -14.266 1 92.69 283 CYS B O 1
ATOM 7855 N N . GLU B 1 284 ? -11.93 -14.023 -13.531 1 94.12 284 GLU B N 1
ATOM 7856 C CA . GLU B 1 284 ? -13.328 -13.883 -13.93 1 94.12 284 GLU B CA 1
ATOM 7857 C C . GLU B 1 284 ? -13.492 -14.062 -15.43 1 94.12 284 GLU B C 1
ATOM 7859 O O . GLU B 1 284 ? -14.422 -14.734 -15.883 1 94.12 284 GLU B O 1
ATOM 7864 N N . LYS B 1 285 ? -12.594 -13.461 -16.219 1 91 285 LYS B N 1
ATOM 7865 C CA . LYS B 1 285 ? -12.641 -13.586 -17.672 1 91 285 LYS B CA 1
ATOM 7866 C C . LYS B 1 285 ? -12.531 -15.047 -18.094 1 91 285 LYS B C 1
ATOM 7868 O O . LYS B 1 285 ? -13.281 -15.5 -18.969 1 91 285 LYS B O 1
ATOM 7873 N N . MET B 1 286 ? -11.633 -15.781 -17.469 1 90.06 286 MET B N 1
ATOM 7874 C CA . MET B 1 286 ? -11.422 -17.188 -17.812 1 90.06 286 MET B CA 1
ATOM 7875 C C . MET B 1 286 ? -12.617 -18.031 -17.406 1 90.06 286 MET B C 1
ATOM 7877 O O . MET B 1 286 ? -13 -18.953 -18.125 1 90.06 286 MET B O 1
ATOM 7881 N N . ILE B 1 287 ? -13.18 -17.703 -16.25 1 91.12 287 ILE B N 1
ATOM 7882 C CA . ILE B 1 287 ? -14.352 -18.438 -15.781 1 91.12 287 ILE B CA 1
ATOM 7883 C C . ILE B 1 287 ? -15.523 -18.219 -16.734 1 91.12 287 ILE B C 1
ATOM 7885 O O . ILE B 1 287 ? -16.219 -19.156 -17.094 1 91.12 287 ILE B O 1
ATOM 7889 N N . CYS B 1 288 ? -15.773 -16.953 -17.125 1 89.75 288 CYS B N 1
ATOM 7890 C CA . CYS B 1 288 ? -16.875 -16.625 -18.031 1 89.75 288 CYS B CA 1
ATOM 7891 C C . CYS B 1 288 ? -16.688 -17.297 -19.375 1 89.75 288 CYS B C 1
ATOM 7893 O O . CYS B 1 288 ? -17.656 -17.688 -20.031 1 89.75 288 CYS B O 1
ATOM 7895 N N . GLU B 1 289 ? -15.398 -17.422 -19.781 1 85.12 289 GLU B N 1
ATOM 7896 C CA . GLU B 1 289 ? -15.117 -18.125 -21.031 1 85.12 289 GLU B CA 1
ATOM 7897 C C . GLU B 1 289 ? -15.5 -19.594 -20.938 1 85.12 289 GLU B C 1
ATOM 7899 O O . GLU B 1 289 ? -16.062 -20.156 -21.875 1 85.12 289 GLU B O 1
ATOM 7904 N N . VAL B 1 290 ? -15.156 -20.188 -19.812 1 84.75 290 VAL B N 1
ATOM 7905 C CA . VAL B 1 290 ? -15.453 -21.594 -19.609 1 84.75 290 VAL B CA 1
ATOM 7906 C C . VAL B 1 290 ? -16.969 -21.797 -19.516 1 84.75 290 VAL B C 1
ATOM 7908 O O . VAL B 1 290 ? -17.516 -22.734 -20.109 1 84.75 290 VAL B O 1
ATOM 7911 N N . LEU B 1 291 ? -17.656 -20.844 -18.844 1 85.44 291 LEU B N 1
ATOM 7912 C CA . LEU B 1 291 ? -19.094 -20.938 -18.641 1 85.44 291 LEU B CA 1
ATOM 7913 C C . LEU B 1 291 ? -19.859 -20.391 -19.828 1 85.44 291 LEU B C 1
ATOM 7915 O O . LEU B 1 291 ? -21.062 -20.594 -19.953 1 85.44 291 LEU B O 1
ATOM 7919 N N . GLN B 1 292 ? -19.188 -19.734 -20.672 1 81.56 292 GLN B N 1
ATOM 7920 C CA . GLN B 1 292 ? -19.781 -19.094 -21.844 1 81.56 292 GLN B CA 1
ATOM 7921 C C . GLN B 1 292 ? -20.906 -18.141 -21.453 1 81.56 292 GLN B C 1
ATOM 7923 O O . GLN B 1 292 ? -22.016 -18.203 -21.984 1 81.56 292 GLN B O 1
ATOM 7928 N N . CYS B 1 293 ? -20.672 -17.344 -20.516 1 83.75 293 CYS B N 1
ATOM 7929 C CA . CYS B 1 293 ? -21.594 -16.312 -20.078 1 83.75 293 CYS B CA 1
ATOM 7930 C C . CYS B 1 293 ? -20.984 -14.922 -20.266 1 83.75 293 CYS B C 1
ATOM 7932 O O . CYS B 1 293 ? -19.766 -14.789 -20.406 1 83.75 293 CYS B O 1
ATOM 7934 N N . PRO B 1 294 ? -21.875 -14 -20.328 1 86.5 294 PRO B N 1
ATOM 7935 C CA . PRO B 1 294 ? -21.359 -12.641 -20.516 1 86.5 294 PRO B CA 1
ATOM 7936 C C . PRO B 1 294 ? -20.641 -12.109 -19.266 1 86.5 294 PRO B C 1
ATOM 7938 O O . PRO B 1 294 ? -21.016 -12.422 -18.141 1 86.5 294 PRO B O 1
ATOM 7941 N N . ARG B 1 295 ? -19.734 -11.312 -19.594 1 89.38 295 ARG B N 1
ATOM 7942 C CA . ARG B 1 295 ? -18.953 -10.719 -18.516 1 89.38 295 ARG B CA 1
ATOM 7943 C C . ARG B 1 295 ? -19.656 -9.5 -17.938 1 89.38 295 ARG B C 1
ATOM 7945 O O . ARG B 1 295 ? -20.391 -8.805 -18.641 1 89.38 295 ARG B O 1
ATOM 7952 N N . TYR B 1 296 ? -19.531 -9.352 -16.688 1 91.56 296 TYR B N 1
ATOM 7953 C CA . TYR B 1 296 ? -20 -8.141 -16.031 1 91.56 296 TYR B CA 1
ATOM 7954 C C . TYR B 1 296 ? -18.891 -7.09 -15.984 1 91.56 296 TYR B C 1
ATOM 7956 O O . TYR B 1 296 ? -17.719 -7.41 -15.742 1 91.56 296 TYR B O 1
ATOM 7964 N N . PRO B 1 297 ? -19.156 -5.883 -16.297 1 91.38 297 PRO B N 1
ATOM 7965 C CA . PRO B 1 297 ? -18.125 -4.844 -16.281 1 91.38 297 PRO B CA 1
ATOM 7966 C C . PRO B 1 297 ? -17.5 -4.648 -14.906 1 91.38 297 PRO B C 1
ATOM 7968 O O . PRO B 1 297 ? -18.172 -4.867 -13.891 1 91.38 297 PRO B O 1
ATOM 7971 N N . PRO B 1 298 ? -16.234 -4.266 -14.953 1 91.62 298 PRO B N 1
ATOM 7972 C CA . PRO B 1 298 ? -15.578 -4.012 -13.672 1 91.62 298 PRO B CA 1
ATOM 7973 C C . PRO B 1 298 ? -16.297 -2.941 -12.844 1 91.62 298 PRO B C 1
ATOM 7975 O O . PRO B 1 298 ? -16.781 -1.951 -13.398 1 91.62 298 PRO B O 1
ATOM 7978 N N . CYS B 1 299 ? -16.344 -3.188 -11.531 1 92.75 299 CYS B N 1
ATOM 7979 C CA . CYS B 1 299 ? -17.188 -2.314 -10.711 1 92.75 299 CYS B CA 1
ATOM 7980 C C . CYS B 1 299 ? -16.359 -1.649 -9.617 1 92.75 299 CYS B C 1
ATOM 7982 O O . CYS B 1 299 ? -16.875 -0.815 -8.867 1 92.75 299 CYS B O 1
ATOM 7984 N N . CYS B 1 300 ? -15.117 -2.002 -9.453 1 92.88 300 CYS B N 1
ATOM 7985 C CA . CYS B 1 300 ? -14.32 -1.492 -8.344 1 92.88 300 CYS B CA 1
ATOM 7986 C C . CYS B 1 300 ? -13.383 -0.381 -8.805 1 92.88 300 CYS B C 1
ATOM 7988 O O . CYS B 1 300 ? -12.781 -0.479 -9.875 1 92.88 300 CYS B O 1
ATOM 7990 N N . ASN B 1 301 ? -13.391 0.67 -8.078 1 89.5 301 ASN B N 1
ATOM 7991 C CA . ASN B 1 301 ? -12.477 1.789 -8.305 1 89.5 301 ASN B CA 1
ATOM 7992 C C . ASN B 1 301 ? -12.008 2.402 -6.988 1 89.5 301 ASN B C 1
ATOM 7994 O O . ASN B 1 301 ? -12.461 1.999 -5.914 1 89.5 301 ASN B O 1
ATOM 7998 N N . GLN B 1 302 ? -10.992 3.246 -7.059 1 88 302 GLN B N 1
ATOM 7999 C CA . GLN B 1 302 ? -10.477 3.936 -5.883 1 88 302 GLN B CA 1
ATOM 8000 C C . GLN B 1 302 ? -10.523 5.449 -6.066 1 88 302 GLN B C 1
ATOM 8002 O O . GLN B 1 302 ? -10.25 5.953 -7.16 1 88 302 GLN B O 1
ATOM 8007 N N . PHE B 1 303 ? -10.875 6.102 -5.02 1 86.94 303 PHE B N 1
ATOM 8008 C CA . PHE B 1 303 ? -10.773 7.555 -5.031 1 86.94 303 PHE B CA 1
ATOM 8009 C C . PHE B 1 303 ? -9.312 7.996 -4.934 1 86.94 303 PHE B C 1
ATOM 8011 O O . PHE B 1 303 ? -8.445 7.199 -4.582 1 86.94 303 PHE B O 1
ATOM 8018 N N . PRO B 1 304 ? -9.031 9.25 -5.246 1 83.44 304 PRO B N 1
ATOM 8019 C CA . PRO B 1 304 ? -7.645 9.727 -5.184 1 83.44 304 PRO B CA 1
ATOM 8020 C C . PRO B 1 304 ? -7.027 9.57 -3.797 1 83.44 304 PRO B C 1
ATOM 8022 O O . PRO B 1 304 ? -5.812 9.406 -3.674 1 83.44 304 PRO B O 1
ATOM 8025 N N . ASN B 1 305 ? -7.781 9.609 -2.803 1 85.25 305 ASN B N 1
ATOM 8026 C CA . ASN B 1 305 ? -7.242 9.469 -1.455 1 85.25 305 ASN B CA 1
ATOM 8027 C C . ASN B 1 305 ? -7.031 8 -1.086 1 85.25 305 ASN B C 1
ATOM 8029 O O . ASN B 1 305 ? -6.531 7.695 -0.002 1 85.25 305 ASN B O 1
ATOM 8033 N N . GLY B 1 306 ? -7.438 7.125 -1.97 1 85.69 306 GLY B N 1
ATOM 8034 C CA . GLY B 1 306 ? -7.184 5.707 -1.746 1 85.69 306 GLY B CA 1
ATOM 8035 C C . GLY B 1 306 ? -8.406 4.949 -1.267 1 85.69 306 GLY B C 1
ATOM 8036 O O . GLY B 1 306 ? -8.375 3.725 -1.148 1 85.69 306 GLY B O 1
ATOM 8037 N N . GLU B 1 307 ? -9.484 5.625 -0.962 1 89.12 307 GLU B N 1
ATOM 8038 C CA . GLU B 1 307 ? -10.711 4.949 -0.541 1 89.12 307 GLU B CA 1
ATOM 8039 C C . GLU B 1 307 ? -11.312 4.137 -1.683 1 89.12 307 GLU B C 1
ATOM 8041 O O . GLU B 1 307 ? -11.312 4.578 -2.832 1 89.12 307 GLU B O 1
ATOM 8046 N N . ILE B 1 308 ? -11.797 2.994 -1.324 1 91 308 ILE B N 1
ATOM 8047 C CA . ILE B 1 308 ? -12.367 2.086 -2.311 1 91 308 ILE B CA 1
ATOM 8048 C C . ILE B 1 308 ? -13.812 2.49 -2.605 1 91 308 ILE B C 1
ATOM 8050 O O . ILE B 1 308 ? -14.555 2.875 -1.697 1 91 308 ILE B O 1
ATOM 8054 N N . ASN B 1 309 ? -14.102 2.5 -3.84 1 90.38 309 ASN B N 1
ATOM 8055 C CA . ASN B 1 309 ? -15.461 2.781 -4.289 1 90.38 309 ASN B CA 1
ATOM 8056 C C . ASN B 1 309 ? -15.977 1.695 -5.23 1 90.38 309 ASN B C 1
ATOM 8058 O O . ASN B 1 309 ? -15.234 1.204 -6.082 1 90.38 309 ASN B O 1
ATOM 8062 N N . VAL B 1 310 ? -17.188 1.2 -4.977 1 92.31 310 VAL B N 1
ATOM 8063 C CA . VAL B 1 310 ? -17.812 0.184 -5.816 1 92.31 310 VAL B CA 1
ATOM 8064 C C . VAL B 1 310 ? -19.078 0.75 -6.461 1 92.31 310 VAL B C 1
ATOM 8066 O O . VAL B 1 310 ? -19.953 1.287 -5.77 1 92.31 310 VAL B O 1
ATOM 8069 N N . SER B 1 311 ? -19.125 0.727 -7.73 1 90.38 311 SER B N 1
ATOM 8070 C CA . SER B 1 311 ? -20.297 1.172 -8.484 1 90.38 311 SER B CA 1
ATOM 8071 C C . SER B 1 311 ? -20.719 0.128 -9.508 1 90.38 311 SER B C 1
ATOM 8073 O O . SER B 1 311 ? -19.906 -0.362 -10.281 1 90.38 311 SER B O 1
ATOM 8075 N N . LEU B 1 312 ? -22.016 -0.209 -9.445 1 90.94 312 LEU B N 1
ATOM 8076 C CA . LEU B 1 312 ? -22.531 -1.198 -10.375 1 90.94 312 LEU B CA 1
ATOM 8077 C C . LEU B 1 312 ? -23.078 -0.524 -11.633 1 90.94 312 LEU B C 1
ATOM 8079 O O . LEU B 1 312 ? -23.906 0.393 -11.547 1 90.94 312 LEU B O 1
ATOM 8083 N N . SER B 1 313 ? -22.609 -0.934 -12.781 1 87.19 313 SER B N 1
ATOM 8084 C CA . SER B 1 313 ? -23.031 -0.36 -14.047 1 87.19 313 SER B CA 1
ATOM 8085 C C . SER B 1 313 ? -24.406 -0.877 -14.453 1 87.19 313 SER B C 1
ATOM 8087 O O . SER B 1 313 ? -25.156 -0.194 -15.164 1 87.19 313 SER B O 1
ATOM 8089 N N . ARG B 1 314 ? -24.672 -2.113 -14.109 1 87 314 ARG B N 1
ATOM 8090 C CA . ARG B 1 314 ? -25.938 -2.746 -14.461 1 87 314 ARG B CA 1
ATOM 8091 C C . ARG B 1 314 ? -26.672 -3.236 -13.219 1 87 314 ARG B C 1
ATOM 8093 O O . ARG B 1 314 ? -26.031 -3.547 -12.203 1 87 314 ARG B O 1
ATOM 8100 N N . THR B 1 315 ? -27.953 -3.299 -13.289 1 86.38 315 THR B N 1
ATOM 8101 C CA . THR B 1 315 ? -28.766 -3.74 -12.156 1 86.38 315 THR B CA 1
ATOM 8102 C C . THR B 1 315 ? -28.641 -5.246 -11.961 1 86.38 315 THR B C 1
ATOM 8104 O O . THR B 1 315 ? -28.406 -5.988 -12.914 1 86.38 315 THR B O 1
ATOM 8107 N N . LEU B 1 316 ? -28.688 -5.672 -10.734 1 90.56 316 LEU B N 1
ATOM 8108 C CA . LEU B 1 316 ? -28.562 -7.078 -10.367 1 90.56 316 LEU B CA 1
ATOM 8109 C C . LEU B 1 316 ? -29.859 -7.602 -9.766 1 90.56 316 LEU B C 1
ATOM 8111 O O . LEU B 1 316 ? -29.859 -8.641 -9.102 1 90.56 316 LEU B O 1
ATOM 8115 N N . ARG B 1 317 ? -30.938 -7.004 -10.008 1 89.12 317 ARG B N 1
ATOM 8116 C CA . ARG B 1 317 ? -32.188 -7.359 -9.352 1 89.12 317 ARG B CA 1
ATOM 8117 C C . ARG B 1 317 ? -32.656 -8.742 -9.789 1 89.12 317 ARG B C 1
ATOM 8119 O O . ARG B 1 317 ? -32.781 -9.016 -10.984 1 89.12 317 ARG B O 1
ATOM 8126 N N . GLY B 1 318 ? -32.812 -9.57 -8.812 1 87.44 318 GLY B N 1
ATOM 8127 C CA . GLY B 1 318 ? -33.375 -10.891 -9.07 1 87.44 318 GLY B CA 1
ATOM 8128 C C . GLY B 1 318 ? -32.375 -11.867 -9.625 1 87.44 318 GLY B C 1
ATOM 8129 O O . GLY B 1 318 ? -32.719 -13 -9.961 1 87.44 318 GLY B O 1
ATOM 8130 N N . ASP B 1 319 ? -31.109 -11.531 -9.773 1 89.75 319 ASP B N 1
ATOM 8131 C CA . ASP B 1 319 ? -30.078 -12.383 -10.359 1 89.75 319 ASP B CA 1
ATOM 8132 C C . ASP B 1 319 ? -29.344 -13.18 -9.281 1 89.75 319 ASP B C 1
ATOM 8134 O O . ASP B 1 319 ? -29.438 -12.852 -8.102 1 89.75 319 ASP B O 1
ATOM 8138 N N . ASP B 1 320 ? -28.781 -14.312 -9.766 1 91.38 320 ASP B N 1
ATOM 8139 C CA . ASP B 1 320 ? -27.812 -15.047 -8.953 1 91.38 320 ASP B CA 1
ATOM 8140 C C . ASP B 1 320 ? -26.406 -14.469 -9.109 1 91.38 320 ASP B C 1
ATOM 8142 O O . ASP B 1 320 ? -25.766 -14.648 -10.148 1 91.38 320 ASP B O 1
ATOM 8146 N N . VAL B 1 321 ? -25.969 -13.852 -8.062 1 94.94 321 VAL B N 1
ATOM 8147 C CA . VAL B 1 321 ? -24.75 -13.062 -8.195 1 94.94 321 VAL B CA 1
ATOM 8148 C C . VAL B 1 321 ? -23.578 -13.789 -7.512 1 94.94 321 VAL B C 1
ATOM 8150 O O . VAL B 1 321 ? -23.703 -14.203 -6.355 1 94.94 321 VAL B O 1
ATOM 8153 N N . PHE B 1 322 ? -22.562 -13.984 -8.242 1 96.5 322 PHE B N 1
ATOM 8154 C CA . PHE B 1 322 ? -21.312 -14.531 -7.73 1 96.5 322 PHE B CA 1
ATOM 8155 C C . PHE B 1 322 ? -20.234 -13.461 -7.672 1 96.5 322 PHE B C 1
ATOM 8157 O O . PHE B 1 322 ? -19.828 -12.938 -8.703 1 96.5 322 PHE B O 1
ATOM 8164 N N . VAL B 1 323 ? -19.812 -13.125 -6.469 1 97.62 323 VAL B N 1
ATOM 8165 C CA . VAL B 1 323 ? -18.781 -12.109 -6.285 1 97.62 323 VAL B CA 1
ATOM 8166 C C . VAL B 1 323 ? -17.406 -12.773 -6.133 1 97.62 323 VAL B C 1
ATOM 8168 O O . VAL B 1 323 ? -17.156 -13.469 -5.145 1 97.62 323 VAL B O 1
ATOM 8171 N N . LEU B 1 324 ? -16.594 -12.516 -7.129 1 97.38 324 LEU B N 1
ATOM 8172 C CA . LEU B 1 324 ? -15.305 -13.195 -7.23 1 97.38 324 LEU B CA 1
ATOM 8173 C C . LEU B 1 324 ? -14.164 -12.266 -6.836 1 97.38 324 LEU B C 1
ATOM 8175 O O . LEU B 1 324 ? -13.969 -11.219 -7.457 1 97.38 324 LEU B O 1
ATOM 8179 N N . GLN B 1 325 ? -13.383 -12.68 -5.785 1 96.44 325 GLN B N 1
ATOM 8180 C CA . GLN B 1 325 ? -12.234 -11.875 -5.391 1 96.44 325 GLN B CA 1
ATOM 8181 C C . GLN B 1 325 ? -11.281 -12.664 -4.496 1 96.44 325 GLN B C 1
ATOM 8183 O O . GLN B 1 325 ? -11.695 -13.211 -3.471 1 96.44 325 GLN B O 1
ATOM 8188 N N . SER B 1 326 ? -10.039 -12.773 -4.922 1 95.81 326 SER B N 1
ATOM 8189 C CA . SER B 1 326 ? -9.008 -13.32 -4.051 1 95.81 326 SER B CA 1
ATOM 8190 C C . SER B 1 326 ? -8.492 -12.266 -3.07 1 95.81 326 SER B C 1
ATOM 8192 O O . SER B 1 326 ? -8.266 -11.117 -3.447 1 95.81 326 SER B O 1
ATOM 8194 N N . LEU B 1 327 ? -8.422 -12.617 -1.827 1 94.12 327 LEU B N 1
ATOM 8195 C CA . LEU B 1 327 ? -7.996 -11.672 -0.801 1 94.12 327 LEU B CA 1
ATOM 8196 C C . LEU B 1 327 ? -6.473 -11.633 -0.694 1 94.12 327 LEU B C 1
ATOM 8198 O O . LEU B 1 327 ? -5.906 -12.125 0.285 1 94.12 327 LEU B O 1
ATOM 8202 N N . VAL B 1 328 ? -5.832 -11.078 -1.732 1 91.5 328 VAL B N 1
ATOM 8203 C CA . VAL B 1 328 ? -4.375 -11.023 -1.788 1 91.5 328 VAL B CA 1
ATOM 8204 C C . VAL B 1 328 ? -3.916 -9.578 -1.933 1 91.5 328 VAL B C 1
ATOM 8206 O O . VAL B 1 328 ? -4.684 -8.719 -2.373 1 91.5 328 VAL B O 1
ATOM 8209 N N . ARG B 1 329 ? -2.748 -9.375 -1.442 1 88.06 329 ARG B N 1
ATOM 8210 C CA . ARG B 1 329 ? -2.15 -8.062 -1.616 1 88.06 329 ARG B CA 1
ATOM 8211 C C . ARG B 1 329 ? -1.714 -7.844 -3.061 1 88.06 329 ARG B C 1
ATOM 8213 O O . ARG B 1 329 ? -1.195 -8.758 -3.703 1 88.06 329 ARG B O 1
ATOM 8220 N N . CYS B 1 330 ? -2.068 -6.699 -3.592 1 85.81 330 CYS B N 1
ATOM 8221 C CA . CYS B 1 330 ? -1.666 -6.328 -4.945 1 85.81 330 CYS B CA 1
ATOM 8222 C C . CYS B 1 330 ? -1.01 -4.953 -4.961 1 85.81 330 CYS B C 1
ATOM 8224 O O . CYS B 1 330 ? -1.696 -3.936 -5.051 1 85.81 330 CYS B O 1
ATOM 8226 N N . ASP B 1 331 ? 0.265 -4.926 -5.023 1 76.25 331 ASP B N 1
ATOM 8227 C CA . ASP B 1 331 ? 1.037 -3.695 -4.875 1 76.25 331 ASP B CA 1
ATOM 8228 C C . ASP B 1 331 ? 0.807 -2.758 -6.059 1 76.25 331 ASP B C 1
ATOM 8230 O O . ASP B 1 331 ? 0.724 -1.54 -5.883 1 76.25 331 ASP B O 1
ATOM 8234 N N . HIS B 1 332 ? 0.671 -3.299 -7.258 1 77.38 332 HIS B N 1
ATOM 8235 C CA . HIS B 1 332 ? 0.534 -2.443 -8.43 1 77.38 332 HIS B CA 1
ATOM 8236 C C . HIS B 1 332 ? -0.796 -1.698 -8.414 1 77.38 332 HIS B C 1
ATOM 8238 O O . HIS B 1 332 ? -0.928 -0.642 -9.039 1 77.38 332 HIS B O 1
ATOM 8244 N N . LEU B 1 333 ? -1.745 -2.285 -7.66 1 80.06 333 LEU B N 1
ATOM 8245 C CA . LEU B 1 333 ? -3.047 -1.638 -7.547 1 80.06 333 LEU B CA 1
ATOM 8246 C C . LEU B 1 333 ? -3.168 -0.88 -6.23 1 80.06 333 LEU B C 1
ATOM 8248 O O . LEU B 1 333 ? -4.195 -0.252 -5.961 1 80.06 333 LEU B O 1
ATOM 8252 N N . GLY B 1 334 ? -2.133 -0.968 -5.434 1 77.75 334 GLY B N 1
ATOM 8253 C CA . GLY B 1 334 ? -2.158 -0.302 -4.141 1 77.75 334 GLY B CA 1
ATOM 8254 C C . GLY B 1 334 ? -3.15 -0.916 -3.174 1 77.75 334 GLY B C 1
ATOM 8255 O O . GLY B 1 334 ? -3.752 -0.209 -2.361 1 77.75 334 GLY B O 1
ATOM 8256 N N . LEU B 1 335 ? -3.408 -2.176 -3.328 1 85.19 335 LEU B N 1
ATOM 8257 C CA . LEU B 1 335 ? -4.383 -2.855 -2.482 1 85.19 335 LEU B CA 1
ATOM 8258 C C . LEU B 1 335 ? -3.693 -3.828 -1.53 1 85.19 335 LEU B C 1
ATOM 8260 O O . LEU B 1 335 ? -2.855 -4.629 -1.953 1 85.19 335 LEU B O 1
ATOM 8264 N N . SER B 1 336 ? -3.955 -3.666 -0.264 1 88.31 336 SER B N 1
ATOM 8265 C CA . SER B 1 336 ? -3.533 -4.637 0.742 1 88.31 336 SER B CA 1
ATOM 8266 C C . SER B 1 336 ? -4.555 -5.758 0.894 1 88.31 336 SER B C 1
ATOM 8268 O O . SER B 1 336 ? -5.586 -5.762 0.217 1 88.31 336 SER B O 1
ATOM 8270 N N . HIS B 1 337 ? -4.227 -6.758 1.727 1 89.88 337 HIS B N 1
ATOM 8271 C CA . HIS B 1 337 ? -5.191 -7.809 2.043 1 89.88 337 HIS B CA 1
ATOM 8272 C C . HIS B 1 337 ? -6.496 -7.215 2.562 1 89.88 337 HIS B C 1
ATOM 8274 O O . HIS B 1 337 ? -7.578 -7.652 2.166 1 89.88 337 HIS B O 1
ATOM 8280 N N . SER B 1 338 ? -6.324 -6.18 3.334 1 89.56 338 SER B N 1
ATOM 8281 C CA . SER B 1 338 ? -7.496 -5.531 3.906 1 89.56 338 SER B CA 1
ATOM 8282 C C . SER B 1 338 ? -8.258 -4.73 2.854 1 89.56 338 SER B C 1
ATOM 8284 O O . SER B 1 338 ? -9.484 -4.617 2.916 1 89.56 338 SER B O 1
ATOM 8286 N N . GLY B 1 339 ? -7.469 -4.199 1.95 1 89.94 339 GLY B N 1
ATOM 8287 C CA . GLY B 1 339 ? -8.109 -3.48 0.859 1 89.94 339 GLY B CA 1
ATOM 8288 C C . GLY B 1 339 ? -8.953 -4.375 -0.025 1 89.94 339 GLY B C 1
ATOM 8289 O O . GLY B 1 339 ? -10.07 -4.004 -0.4 1 89.94 339 GLY B O 1
ATOM 8290 N N . THR B 1 340 ? -8.391 -5.512 -0.336 1 93.56 340 THR B N 1
ATOM 8291 C CA . THR B 1 340 ? -9.133 -6.457 -1.158 1 93.56 340 THR B CA 1
ATOM 8292 C C . THR B 1 340 ? -10.359 -6.977 -0.411 1 93.56 340 THR B C 1
ATOM 8294 O O . THR B 1 340 ? -11.398 -7.23 -1.019 1 93.56 340 THR B O 1
ATOM 8297 N N . PHE B 1 341 ? -10.266 -7.082 0.843 1 93.5 341 PHE B N 1
ATOM 8298 C CA . PHE B 1 341 ? -11.414 -7.484 1.65 1 93.5 341 PHE B CA 1
ATOM 8299 C C . PHE B 1 341 ? -12.492 -6.41 1.629 1 93.5 341 PHE B C 1
ATOM 8301 O O . PHE B 1 341 ? -13.68 -6.723 1.499 1 93.5 341 PHE B O 1
ATOM 8308 N N . MET B 1 342 ? -12.062 -5.219 1.816 1 91.5 342 MET B N 1
ATOM 8309 C CA . MET B 1 342 ? -13.031 -4.125 1.804 1 91.5 342 MET B CA 1
ATOM 8310 C C . MET B 1 342 ? -13.742 -4.051 0.459 1 91.5 342 MET B C 1
ATOM 8312 O O . MET B 1 342 ? -14.945 -3.779 0.406 1 91.5 342 MET B O 1
ATOM 8316 N N . GLU B 1 343 ? -13.016 -4.258 -0.62 1 93.56 343 GLU B N 1
ATOM 8317 C CA . GLU B 1 343 ? -13.648 -4.316 -1.933 1 93.56 343 GLU B CA 1
ATOM 8318 C C . GLU B 1 343 ? -14.734 -5.395 -1.972 1 93.56 343 GLU B C 1
ATOM 8320 O O . GLU B 1 343 ? -15.836 -5.152 -2.455 1 93.56 343 GLU B O 1
ATOM 8325 N N . LEU B 1 344 ? -14.352 -6.547 -1.462 1 95.38 344 LEU B N 1
ATOM 8326 C CA . LEU B 1 344 ? -15.289 -7.66 -1.437 1 95.38 344 LEU B CA 1
ATOM 8327 C C . LEU B 1 344 ? -16.516 -7.309 -0.608 1 95.38 344 LEU B C 1
ATOM 8329 O O . LEU B 1 344 ? -17.656 -7.543 -1.04 1 95.38 344 LEU B O 1
ATOM 8333 N N . ALA B 1 345 ? -16.281 -6.738 0.553 1 92.75 345 ALA B N 1
ATOM 8334 C CA . ALA B 1 345 ? -17.375 -6.375 1.455 1 92.75 345 ALA B CA 1
ATOM 8335 C C . ALA B 1 345 ? -18.312 -5.367 0.798 1 92.75 345 ALA B C 1
ATOM 8337 O O . ALA B 1 345 ? -19.547 -5.527 0.853 1 92.75 345 ALA B O 1
ATOM 8338 N N . LEU B 1 346 ? -17.719 -4.371 0.19 1 92.56 346 LEU B N 1
ATOM 8339 C CA . LEU B 1 346 ? -18.516 -3.34 -0.465 1 92.56 346 LEU B CA 1
ATOM 8340 C C . LEU B 1 346 ? -19.281 -3.916 -1.65 1 92.56 346 LEU B C 1
ATOM 8342 O O . LEU B 1 346 ? -20.422 -3.535 -1.897 1 92.56 346 LEU B O 1
ATOM 8346 N N . MET B 1 347 ? -18.641 -4.812 -2.398 1 95.75 347 MET B N 1
ATOM 8347 C CA . MET B 1 347 ? -19.328 -5.453 -3.525 1 95.75 347 MET B CA 1
ATOM 8348 C C . MET B 1 347 ? -20.531 -6.258 -3.053 1 95.75 347 MET B C 1
ATOM 8350 O O . MET B 1 347 ? -21.609 -6.184 -3.652 1 95.75 347 MET B O 1
ATOM 8354 N N . LEU B 1 348 ? -20.344 -7.031 -1.996 1 95.19 348 LEU B N 1
ATOM 8355 C CA . LEU B 1 348 ? -21.438 -7.832 -1.439 1 95.19 348 LEU B CA 1
ATOM 8356 C C . LEU B 1 348 ? -22.578 -6.945 -0.959 1 95.19 348 LEU B C 1
ATOM 8358 O O . LEU B 1 348 ? -23.75 -7.211 -1.256 1 95.19 348 LEU B O 1
ATOM 8362 N N . HIS B 1 349 ? -22.25 -5.926 -0.28 1 92.44 349 HIS B N 1
ATOM 8363 C CA . HIS B 1 349 ? -23.25 -5.004 0.253 1 92.44 349 HIS B CA 1
ATOM 8364 C C . HIS B 1 349 ? -24.016 -4.312 -0.869 1 92.44 349 HIS B C 1
ATOM 8366 O O . HIS B 1 349 ? -25.234 -4.164 -0.79 1 92.44 349 HIS B O 1
ATOM 8372 N N . THR B 1 350 ? -23.266 -3.867 -1.887 1 91.75 350 THR B N 1
ATOM 8373 C CA . THR B 1 350 ? -23.891 -3.197 -3.018 1 91.75 350 THR B CA 1
ATOM 8374 C C . THR B 1 350 ? -24.812 -4.156 -3.773 1 91.75 350 THR B C 1
ATOM 8376 O O . THR B 1 350 ? -25.875 -3.76 -4.254 1 91.75 350 THR B O 1
ATOM 8379 N N . ALA B 1 351 ? -24.391 -5.398 -3.887 1 93.75 351 ALA B N 1
ATOM 8380 C CA . ALA B 1 351 ? -25.234 -6.406 -4.52 1 93.75 351 ALA B CA 1
ATOM 8381 C C . ALA B 1 351 ? -26.516 -6.613 -3.732 1 93.75 351 ALA B C 1
ATOM 8383 O O . ALA B 1 351 ? -27.594 -6.777 -4.316 1 93.75 351 ALA B O 1
ATOM 8384 N N . ARG B 1 352 ? -26.422 -6.586 -2.426 1 91.94 352 ARG B N 1
ATOM 8385 C CA . ARG B 1 352 ? -27.594 -6.727 -1.557 1 91.94 352 ARG B CA 1
ATOM 8386 C C . ARG B 1 352 ? -28.547 -5.547 -1.727 1 91.94 352 ARG B C 1
ATOM 8388 O O . ARG B 1 352 ? -29.75 -5.738 -1.844 1 91.94 352 ARG B O 1
ATOM 8395 N N . LEU B 1 353 ? -27.984 -4.402 -1.788 1 87.81 353 LEU B N 1
ATOM 8396 C CA . LEU B 1 353 ? -28.797 -3.199 -1.962 1 87.81 353 LEU B CA 1
ATOM 8397 C C . LEU B 1 353 ? -29.484 -3.193 -3.324 1 87.81 353 LEU B C 1
ATOM 8399 O O . LEU B 1 353 ? -30.562 -2.621 -3.479 1 87.81 353 LEU B O 1
ATOM 8403 N N . SER B 1 354 ? -28.828 -3.867 -4.277 1 90.31 354 SER B N 1
ATOM 8404 C CA . SER B 1 354 ? -29.391 -3.945 -5.625 1 90.31 354 SER B CA 1
ATOM 8405 C C . SER B 1 354 ? -30.438 -5.055 -5.73 1 90.31 354 SER B C 1
ATOM 8407 O O . SER B 1 354 ? -30.875 -5.387 -6.828 1 90.31 354 SER B O 1
ATOM 8409 N N . SER B 1 355 ? -30.781 -5.695 -4.629 1 90.69 355 SER B N 1
ATOM 8410 C CA . SER B 1 355 ? -31.844 -6.688 -4.504 1 90.69 355 SER B CA 1
ATOM 8411 C C . SER B 1 355 ? -31.516 -7.957 -5.285 1 90.69 355 SER B C 1
ATOM 8413 O O . SER B 1 355 ? -32.344 -8.492 -6 1 90.69 355 SER B O 1
ATOM 8415 N N . ALA B 1 356 ? -30.25 -8.359 -5.215 1 91.44 356 ALA B N 1
ATOM 8416 C CA . ALA B 1 356 ? -29.875 -9.664 -5.762 1 91.44 356 ALA B CA 1
ATOM 8417 C C . ALA B 1 356 ? -30.625 -10.789 -5.059 1 91.44 356 ALA B C 1
ATOM 8419 O O . ALA B 1 356 ? -30.859 -10.727 -3.85 1 91.44 356 ALA B O 1
ATOM 8420 N N . ALA B 1 357 ? -31.031 -11.773 -5.812 1 88.19 357 ALA B N 1
ATOM 8421 C CA . ALA B 1 357 ? -31.781 -12.883 -5.223 1 88.19 357 ALA B CA 1
ATOM 8422 C C . ALA B 1 357 ? -30.906 -13.703 -4.289 1 88.19 357 ALA B C 1
ATOM 8424 O O . ALA B 1 357 ? -31.312 -14.047 -3.176 1 88.19 357 ALA B O 1
ATOM 8425 N N . ARG B 1 358 ? -29.75 -13.992 -4.816 1 92 358 ARG B N 1
ATOM 8426 C CA . ARG B 1 358 ? -28.781 -14.758 -4.055 1 92 358 ARG B CA 1
ATOM 8427 C C . ARG B 1 358 ? -27.375 -14.211 -4.262 1 92 358 ARG B C 1
ATOM 8429 O O . ARG B 1 358 ? -27.016 -13.812 -5.375 1 92 358 ARG B O 1
ATOM 8436 N N . ILE B 1 359 ? -26.641 -14.18 -3.195 1 95.56 359 ILE B N 1
ATOM 8437 C CA . ILE B 1 359 ? -25.281 -13.648 -3.256 1 95.56 359 ILE B CA 1
ATOM 8438 C C . ILE B 1 359 ? -24.297 -14.688 -2.719 1 95.56 359 ILE B C 1
ATOM 8440 O O . ILE B 1 359 ? -24.422 -15.133 -1.575 1 95.56 359 ILE B O 1
ATOM 8444 N N . THR B 1 360 ? -23.375 -15.133 -3.57 1 96 360 THR B N 1
ATOM 8445 C CA . THR B 1 360 ? -22.344 -16.078 -3.199 1 96 360 THR B CA 1
ATOM 8446 C C . THR B 1 360 ? -20.953 -15.453 -3.348 1 96 360 THR B C 1
ATOM 8448 O O . THR B 1 360 ? -20.641 -14.859 -4.383 1 96 360 THR B O 1
ATOM 8451 N N . ALA B 1 361 ? -20.172 -15.539 -2.32 1 97.19 361 ALA B N 1
ATOM 8452 C CA . ALA B 1 361 ? -18.797 -15.055 -2.393 1 97.19 361 ALA B CA 1
ATOM 8453 C C . ALA B 1 361 ? -17.844 -16.172 -2.855 1 97.19 361 ALA B C 1
ATOM 8455 O O . ALA B 1 361 ? -17.812 -17.25 -2.264 1 97.19 361 ALA B O 1
ATOM 8456 N N . VAL B 1 362 ? -17.234 -15.969 -3.965 1 97.5 362 VAL B N 1
ATOM 8457 C CA . VAL B 1 362 ? -16.219 -16.875 -4.469 1 97.5 362 VAL B CA 1
ATOM 8458 C C . VAL B 1 362 ? -14.828 -16.328 -4.176 1 97.5 362 VAL B C 1
ATOM 8460 O O . VAL B 1 362 ? -14.383 -15.383 -4.84 1 97.5 362 VAL B O 1
ATOM 8463 N N . ILE B 1 363 ? -14.125 -16.938 -3.229 1 96.88 363 ILE B N 1
ATOM 8464 C CA . ILE B 1 363 ? -12.844 -16.422 -2.762 1 96.88 363 ILE B CA 1
ATOM 8465 C C . ILE B 1 363 ? -11.758 -17.469 -2.992 1 96.88 363 ILE B C 1
ATOM 8467 O O . ILE B 1 363 ? -11.477 -18.281 -2.107 1 96.88 363 ILE B O 1
ATOM 8471 N N . PRO B 1 364 ? -11.047 -17.406 -4.09 1 96.25 364 PRO B N 1
ATOM 8472 C CA . PRO B 1 364 ? -10.023 -18.406 -4.375 1 96.25 364 PRO B CA 1
ATOM 8473 C C . PRO B 1 364 ? -8.953 -18.484 -3.289 1 96.25 364 PRO B C 1
ATOM 8475 O O . PRO B 1 364 ? -8.547 -19.594 -2.893 1 96.25 364 PRO B O 1
ATOM 8478 N N . TYR B 1 365 ? -8.516 -17.375 -2.842 1 95.31 365 TYR B N 1
ATOM 8479 C CA . TYR B 1 365 ? -7.578 -17.312 -1.725 1 95.31 365 TYR B CA 1
ATOM 8480 C C . TYR B 1 365 ? -8.156 -16.516 -0.564 1 95.31 365 TYR B C 1
ATOM 8482 O O . TYR B 1 365 ? -8.422 -15.32 -0.701 1 95.31 365 TYR B O 1
ATOM 8490 N N . LEU B 1 366 ? -8.312 -17.141 0.485 1 92.94 366 LEU B N 1
ATOM 8491 C CA . LEU B 1 366 ? -8.844 -16.516 1.689 1 92.94 366 LEU B CA 1
ATOM 8492 C C . LEU B 1 366 ? -7.715 -16.094 2.625 1 92.94 366 LEU B C 1
ATOM 8494 O O . LEU B 1 366 ? -7.051 -16.938 3.227 1 92.94 366 LEU B O 1
ATOM 8498 N N . ALA B 1 367 ? -7.57 -14.781 2.773 1 90.06 367 ALA B N 1
ATOM 8499 C CA . ALA B 1 367 ? -6.562 -14.25 3.684 1 90.06 367 ALA B CA 1
ATOM 8500 C C . ALA B 1 367 ? -7 -14.398 5.137 1 90.06 367 ALA B C 1
ATOM 8502 O O . ALA B 1 367 ? -8.18 -14.617 5.418 1 90.06 367 ALA B O 1
ATOM 8503 N N . TYR B 1 368 ? -6.102 -14.312 6.109 1 87.25 368 TYR B N 1
ATOM 8504 C CA . TYR B 1 368 ? -6.34 -14.344 7.551 1 87.25 368 TYR B CA 1
ATOM 8505 C C . TYR B 1 368 ? -6.766 -15.734 8 1 87.25 368 TYR B C 1
ATOM 8507 O O . TYR B 1 368 ? -7.281 -15.906 9.109 1 87.25 368 TYR B O 1
ATOM 8515 N N . ALA B 1 369 ? -6.539 -16.703 7.145 1 83.44 369 ALA B N 1
ATOM 8516 C CA . ALA B 1 369 ? -7.031 -18.047 7.438 1 83.44 369 ALA B CA 1
ATOM 8517 C C . ALA B 1 369 ? -6.09 -18.781 8.391 1 83.44 369 ALA B C 1
ATOM 8519 O O . ALA B 1 369 ? -6.445 -19.828 8.938 1 83.44 369 ALA B O 1
ATOM 8520 N N . ASP B 1 370 ? -4.91 -18.219 8.648 1 78.81 370 ASP B N 1
ATOM 8521 C CA . ASP B 1 370 ? -3.934 -18.891 9.5 1 78.81 370 ASP B CA 1
ATOM 8522 C C . ASP B 1 370 ? -4.238 -18.672 10.977 1 78.81 370 ASP B C 1
ATOM 8524 O O . ASP B 1 370 ? -3.77 -19.422 11.836 1 78.81 370 ASP B O 1
ATOM 8528 N N . SER B 1 371 ? -4.992 -17.609 11.25 1 78.56 371 SER B N 1
ATOM 8529 C CA . SER B 1 371 ? -5.398 -17.312 12.617 1 78.56 371 SER B CA 1
ATOM 8530 C C . SER B 1 371 ? -6.898 -17.516 12.805 1 78.56 371 SER B C 1
ATOM 8532 O O . SER B 1 371 ? -7.703 -16.984 12.031 1 78.56 371 SER B O 1
ATOM 8534 N N . VAL B 1 372 ? -7.211 -18.281 13.781 1 77.5 372 VAL B N 1
ATOM 8535 C CA . VAL B 1 372 ? -8.609 -18.594 14.047 1 77.5 372 VAL B CA 1
ATOM 8536 C C . VAL B 1 372 ? -9.367 -17.312 14.398 1 77.5 372 VAL B C 1
ATOM 8538 O O . VAL B 1 372 ? -10.484 -17.094 13.922 1 77.5 372 VAL B O 1
ATOM 8541 N N . SER B 1 373 ? -8.719 -16.516 15.156 1 78.31 373 SER B N 1
ATOM 8542 C CA . SER B 1 373 ? -9.375 -15.273 15.578 1 78.31 373 SER B CA 1
ATOM 8543 C C . SER B 1 373 ? -9.594 -14.336 14.398 1 78.31 373 SER B C 1
ATOM 8545 O O . SER B 1 373 ? -10.648 -13.711 14.273 1 78.31 373 SER B O 1
ATOM 8547 N N . SER B 1 374 ? -8.656 -14.312 13.547 1 84.75 374 SER B N 1
ATOM 8548 C CA . SER B 1 374 ? -8.742 -13.398 12.414 1 84.75 374 SER B CA 1
ATOM 8549 C C . SER B 1 374 ? -9.766 -13.875 11.391 1 84.75 374 SER B C 1
ATOM 8551 O O . SER B 1 374 ? -10.508 -13.07 10.82 1 84.75 374 SER B O 1
ATOM 8553 N N . VAL B 1 375 ? -9.812 -15.156 11.188 1 86.5 375 VAL B N 1
ATOM 8554 C CA . VAL B 1 375 ? -10.742 -15.688 10.188 1 86.5 375 VAL B CA 1
ATOM 8555 C C . VAL B 1 375 ? -12.172 -15.57 10.703 1 86.5 375 VAL B C 1
ATOM 8557 O O . VAL B 1 375 ? -13.102 -15.367 9.922 1 86.5 375 VAL B O 1
ATOM 8560 N N . ALA B 1 376 ? -12.32 -15.711 11.984 1 86.31 376 ALA B N 1
ATOM 8561 C CA . ALA B 1 376 ? -13.641 -15.531 12.57 1 86.31 376 ALA B CA 1
ATOM 8562 C C . ALA B 1 376 ? -14.188 -14.133 12.289 1 86.31 376 ALA B C 1
ATOM 8564 O O . ALA B 1 376 ? -15.367 -13.969 11.977 1 86.31 376 ALA B O 1
ATOM 8565 N N . VAL B 1 377 ? -13.312 -13.195 12.391 1 87.44 377 VAL B N 1
ATOM 8566 C CA . VAL B 1 377 ? -13.695 -11.812 12.102 1 87.44 377 VAL B CA 1
ATOM 8567 C C . VAL B 1 377 ? -14.094 -11.688 10.633 1 87.44 377 VAL B C 1
ATOM 8569 O O . VAL B 1 377 ? -15.133 -11.102 10.32 1 87.44 377 VAL B O 1
ATOM 8572 N N . VAL B 1 378 ? -13.305 -12.234 9.773 1 89.44 378 VAL B N 1
ATOM 8573 C CA . VAL B 1 378 ? -13.57 -12.156 8.344 1 89.44 378 VAL B CA 1
ATOM 8574 C C . VAL B 1 378 ? -14.898 -12.836 8.023 1 89.44 378 VAL B C 1
ATOM 8576 O O . VAL B 1 378 ? -15.711 -12.297 7.266 1 89.44 378 VAL B O 1
ATOM 8579 N N . ALA B 1 379 ? -15.102 -13.961 8.625 1 90.25 379 ALA B N 1
ATOM 8580 C CA . ALA B 1 379 ? -16.328 -14.711 8.398 1 90.25 379 ALA B CA 1
ATOM 8581 C C . ALA B 1 379 ? -17.547 -13.914 8.859 1 90.25 379 ALA B C 1
ATOM 8583 O O . ALA B 1 379 ? -18.547 -13.805 8.133 1 90.25 379 ALA B O 1
ATOM 8584 N N . GLU B 1 380 ? -17.469 -13.336 9.977 1 88.81 380 GLU B N 1
ATOM 8585 C CA . GLU B 1 380 ? -18.562 -12.555 10.516 1 88.81 380 GLU B CA 1
ATOM 8586 C C . GLU B 1 380 ? -18.844 -11.32 9.664 1 88.81 380 GLU B C 1
ATOM 8588 O O . GLU B 1 380 ? -20 -10.953 9.453 1 88.81 380 GLU B O 1
ATOM 8593 N N . LEU B 1 381 ? -17.812 -10.766 9.25 1 89.69 381 LEU B N 1
ATOM 8594 C CA . LEU B 1 381 ? -17.953 -9.57 8.43 1 89.69 381 LEU B CA 1
ATOM 8595 C C . LEU B 1 381 ? -18.609 -9.906 7.09 1 89.69 381 LEU B C 1
ATOM 8597 O O . LEU B 1 381 ? -19.484 -9.164 6.617 1 89.69 381 LEU B O 1
ATOM 8601 N N . LEU B 1 382 ? -18.219 -10.984 6.52 1 90.38 382 LEU B N 1
ATOM 8602 C CA . LEU B 1 382 ? -18.781 -11.398 5.242 1 90.38 382 LEU B CA 1
ATOM 8603 C C . LEU B 1 382 ? -20.281 -11.695 5.387 1 90.38 382 LEU B C 1
ATOM 8605 O O . LEU B 1 382 ? -21.078 -11.328 4.52 1 90.38 382 LEU B O 1
ATOM 8609 N N . GLU B 1 383 ? -20.609 -12.297 6.434 1 89.5 383 GLU B N 1
ATOM 8610 C CA . GLU B 1 383 ? -22.016 -12.625 6.691 1 89.5 383 GLU B CA 1
ATOM 8611 C C . GLU B 1 383 ? -22.859 -11.367 6.863 1 89.5 383 GLU B C 1
ATOM 8613 O O . GLU B 1 383 ? -23.969 -11.266 6.324 1 89.5 383 GLU B O 1
ATOM 8618 N N . LYS B 1 384 ? -22.312 -10.445 7.57 1 88.62 384 LYS B N 1
ATOM 8619 C CA . LYS B 1 384 ? -23.031 -9.211 7.836 1 88.62 384 LYS B CA 1
ATOM 8620 C C . LYS B 1 384 ? -23.25 -8.414 6.555 1 88.62 384 LYS B C 1
ATOM 8622 O O . LYS B 1 384 ? -24.234 -7.688 6.426 1 88.62 384 LYS B O 1
ATOM 8627 N N . MET B 1 385 ? -22.375 -8.617 5.613 1 90.31 385 MET B N 1
ATOM 8628 C CA . MET B 1 385 ? -22.469 -7.863 4.367 1 90.31 385 MET B CA 1
ATOM 8629 C C . MET B 1 385 ? -23.484 -8.5 3.422 1 90.31 385 MET B C 1
ATOM 8631 O O . MET B 1 385 ? -23.781 -7.953 2.355 1 90.31 385 MET B O 1
ATOM 8635 N N . GLY B 1 386 ? -24 -9.648 3.756 1 88.5 386 GLY B N 1
ATOM 8636 C CA . GLY B 1 386 ? -25.094 -10.227 2.99 1 88.5 386 GLY B CA 1
ATOM 8637 C C . GLY B 1 386 ? -24.703 -11.516 2.285 1 88.5 386 GLY B C 1
ATOM 8638 O O . GLY B 1 386 ? -25.484 -12.047 1.487 1 88.5 386 GLY B O 1
ATOM 8639 N N . CYS B 1 387 ? -23.594 -11.992 2.561 1 92.19 387 CYS B N 1
ATOM 8640 C CA . CYS B 1 387 ? -23.141 -13.219 1.922 1 92.19 387 CYS B CA 1
ATOM 8641 C C . CYS B 1 387 ? -23.922 -14.422 2.436 1 92.19 387 CYS B C 1
ATOM 8643 O O . CYS B 1 387 ? -24.031 -14.625 3.646 1 92.19 387 CYS B O 1
ATOM 8645 N N . GLN B 1 388 ? -24.453 -15.211 1.493 1 93.06 388 GLN B N 1
ATOM 8646 C CA . GLN B 1 388 ? -25.266 -16.359 1.882 1 93.06 388 GLN B CA 1
ATOM 8647 C C . GLN B 1 388 ? -24.469 -17.656 1.754 1 93.06 388 GLN B C 1
ATOM 8649 O O . GLN B 1 388 ? -24.75 -18.641 2.443 1 93.06 388 GLN B O 1
ATOM 8654 N N . HIS B 1 389 ? -23.578 -17.656 0.789 1 94 389 HIS B N 1
ATOM 8655 C CA . HIS B 1 389 ? -22.703 -18.797 0.552 1 94 389 HIS B CA 1
ATOM 8656 C C . HIS B 1 389 ? -21.281 -18.344 0.259 1 94 389 HIS B C 1
ATOM 8658 O O . HIS B 1 389 ? -21.062 -17.266 -0.273 1 94 389 HIS B O 1
ATOM 8664 N N . VAL B 1 390 ? -20.344 -19.203 0.717 1 94.62 390 VAL B N 1
ATOM 8665 C CA . VAL B 1 390 ? -18.938 -18.891 0.447 1 94.62 390 VAL B CA 1
ATOM 8666 C C . VAL B 1 390 ? -18.281 -20.078 -0.233 1 94.62 390 VAL B C 1
ATOM 8668 O O . VAL B 1 390 ? -18.438 -21.219 0.197 1 94.62 390 VAL B O 1
ATOM 8671 N N . ILE B 1 391 ? -17.625 -19.828 -1.38 1 94.94 391 ILE B N 1
ATOM 8672 C CA . ILE B 1 391 ? -16.797 -20.828 -2.066 1 94.94 391 ILE B CA 1
ATOM 8673 C C . ILE B 1 391 ? -15.328 -20.438 -1.959 1 94.94 391 ILE B C 1
ATOM 8675 O O . ILE B 1 391 ? -14.961 -19.297 -2.236 1 94.94 391 ILE B O 1
ATOM 8679 N N . THR B 1 392 ? -14.453 -21.281 -1.498 1 94.19 392 THR B N 1
ATOM 8680 C CA . THR B 1 392 ? -13.023 -21.031 -1.418 1 94.19 392 THR B CA 1
ATOM 8681 C C . THR B 1 392 ? -12.234 -22.266 -1.881 1 94.19 392 THR B C 1
ATOM 8683 O O . THR B 1 392 ? -12.828 -23.297 -2.213 1 94.19 392 THR B O 1
ATOM 8686 N N . VAL B 1 393 ? -10.898 -22.047 -2.066 1 94.38 393 VAL B N 1
ATOM 8687 C CA . VAL B 1 393 ? -10.062 -23.141 -2.588 1 94.38 393 VAL B CA 1
ATOM 8688 C C . VAL B 1 393 ? -8.992 -23.5 -1.568 1 94.38 393 VAL B C 1
ATOM 8690 O O . VAL B 1 393 ? -8.18 -22.656 -1.184 1 94.38 393 VAL B O 1
ATOM 8693 N N . ASP B 1 394 ? -8.969 -24.688 -1.141 1 90.88 394 ASP B N 1
ATOM 8694 C CA . ASP B 1 394 ? -7.941 -25.297 -0.305 1 90.88 394 ASP B CA 1
ATOM 8695 C C . ASP B 1 394 ? -7.602 -24.406 0.89 1 90.88 394 ASP B C 1
ATOM 8697 O O . ASP B 1 394 ? -6.523 -23.812 0.944 1 90.88 394 ASP B O 1
ATOM 8701 N N . MET B 1 395 ? -8.43 -24.406 1.87 1 87.69 395 MET B N 1
ATOM 8702 C CA . MET B 1 395 ? -8.141 -23.688 3.107 1 87.69 395 MET B CA 1
ATOM 8703 C C . MET B 1 395 ? -7.152 -24.469 3.969 1 87.69 395 MET B C 1
ATOM 8705 O O . MET B 1 395 ? -7.121 -25.703 3.932 1 87.69 395 MET B O 1
ATOM 8709 N N . SER B 1 396 ? -6.195 -23.844 4.645 1 76.25 396 SER B N 1
ATOM 8710 C CA . SER B 1 396 ? -5.113 -24.469 5.398 1 76.25 396 SER B CA 1
ATOM 8711 C C . SER B 1 396 ? -5.656 -25.297 6.555 1 76.25 396 SER B C 1
ATOM 8713 O O . SER B 1 396 ? -5.098 -26.344 6.887 1 76.25 396 SER B O 1
ATOM 8715 N N . SER B 1 397 ? -6.625 -24.703 7.215 1 74.12 397 SER B N 1
ATOM 8716 C CA . SER B 1 397 ? -7.09 -25.453 8.383 1 74.12 397 SER B CA 1
ATOM 8717 C C . SER B 1 397 ? -8.586 -25.719 8.297 1 74.12 397 SER B C 1
ATOM 8719 O O . SER B 1 397 ? -9.367 -24.844 7.93 1 74.12 397 SER B O 1
ATOM 8721 N N . GLU B 1 398 ? -8.883 -27 8.547 1 67.81 398 GLU B N 1
ATOM 8722 C CA . GLU B 1 398 ? -10.289 -27.391 8.617 1 67.81 398 GLU B CA 1
ATOM 8723 C C . GLU B 1 398 ? -10.984 -26.719 9.797 1 67.81 398 GLU B C 1
ATOM 8725 O O . GLU B 1 398 ? -12.203 -26.531 9.773 1 67.81 398 GLU B O 1
ATOM 8730 N N . GLN B 1 399 ? -10.133 -26.344 10.727 1 69.81 399 GLN B N 1
ATOM 8731 C CA . GLN B 1 399 ? -10.695 -25.719 11.922 1 69.81 399 GLN B CA 1
ATOM 8732 C C . GLN B 1 399 ? -11.328 -24.359 11.586 1 69.81 399 GLN B C 1
ATOM 8734 O O . GLN B 1 399 ? -12.281 -23.938 12.25 1 69.81 399 GLN B O 1
ATOM 8739 N N . VAL B 1 400 ? -10.914 -23.844 10.516 1 76.25 400 VAL B N 1
ATOM 8740 C CA . VAL B 1 400 ? -11.359 -22.5 10.164 1 76.25 400 VAL B CA 1
ATOM 8741 C C . VAL B 1 400 ? -12.734 -22.562 9.508 1 76.25 400 VAL B C 1
ATOM 8743 O O . VAL B 1 400 ? -13.484 -21.578 9.516 1 76.25 400 VAL B O 1
ATOM 8746 N N . GLU B 1 401 ? -13.125 -23.75 9.039 1 77 401 GLU B N 1
ATOM 8747 C CA . GLU B 1 401 ? -14.414 -23.922 8.375 1 77 401 GLU B CA 1
ATOM 8748 C C . GLU B 1 401 ? -15.57 -23.703 9.352 1 77 401 GLU B C 1
ATOM 8750 O O . GLU B 1 401 ? -16.609 -23.172 8.977 1 77 401 GLU B O 1
ATOM 8755 N N . GLY B 1 402 ? -15.344 -23.984 10.555 1 77.44 402 GLY B N 1
ATOM 8756 C CA . GLY B 1 402 ? -16.375 -23.875 11.57 1 77.44 402 GLY B CA 1
ATOM 8757 C C . GLY B 1 402 ? -16.656 -22.438 11.992 1 77.44 402 GLY B C 1
ATOM 8758 O O . GLY B 1 402 ? -17.672 -22.156 12.617 1 77.44 402 GLY B O 1
ATOM 8759 N N . MET B 1 403 ? -15.875 -21.578 11.578 1 81.19 403 MET B N 1
ATOM 8760 C CA . MET B 1 403 ? -16.031 -20.188 11.992 1 81.19 403 MET B CA 1
ATOM 8761 C C . MET B 1 403 ? -17.078 -19.484 11.148 1 81.19 403 MET B C 1
ATOM 8763 O O . MET B 1 403 ? -17.547 -18.406 11.508 1 81.19 403 MET B O 1
ATOM 8767 N N . PHE B 1 404 ? -17.438 -20.078 10.023 1 87.12 404 PHE B N 1
ATOM 8768 C CA . PHE B 1 404 ? -18.438 -19.484 9.125 1 87.12 404 PHE B CA 1
ATOM 8769 C C . PHE B 1 404 ? -19.844 -19.969 9.5 1 87.12 404 PHE B C 1
ATOM 8771 O O . PHE B 1 404 ? -20.062 -21.156 9.695 1 87.12 404 PHE B O 1
ATOM 8778 N N . SER B 1 405 ? -20.766 -19.016 9.711 1 84.94 405 SER B N 1
ATOM 8779 C CA . SER B 1 405 ? -22.156 -19.375 9.953 1 84.94 405 SER B CA 1
ATOM 8780 C C . SER B 1 405 ? -22.891 -19.672 8.648 1 84.94 405 SER B C 1
ATOM 8782 O O . SER B 1 405 ? -23.859 -20.422 8.641 1 84.94 405 SER B O 1
ATOM 8784 N N . VAL B 1 406 ? -22.375 -19.156 7.613 1 88.5 406 VAL B N 1
ATOM 8785 C CA . VAL B 1 406 ? -22.906 -19.422 6.285 1 88.5 406 VAL B CA 1
ATOM 8786 C C . VAL B 1 406 ? -22.25 -20.672 5.691 1 88.5 406 VAL B C 1
ATOM 8788 O O . VAL B 1 406 ? -21.109 -20.984 6.043 1 88.5 406 VAL B O 1
ATOM 8791 N N . PRO B 1 407 ? -22.984 -21.375 4.84 1 90.19 407 PRO B N 1
ATOM 8792 C CA . PRO B 1 407 ? -22.375 -22.562 4.223 1 90.19 407 PRO B CA 1
ATOM 8793 C C . PRO B 1 407 ? -21.094 -22.234 3.465 1 90.19 407 PRO B C 1
ATOM 8795 O O . PRO B 1 407 ? -21.062 -21.297 2.664 1 90.19 407 PRO B O 1
ATOM 8798 N N . LEU B 1 408 ? -20.094 -23 3.854 1 91 408 LEU B N 1
ATOM 8799 C CA . LEU B 1 408 ? -18.781 -22.828 3.225 1 91 408 LEU B CA 1
ATOM 8800 C C . LEU B 1 408 ? -18.438 -24.062 2.381 1 91 408 LEU B C 1
ATOM 8802 O O . LEU B 1 408 ? -18.5 -25.188 2.861 1 91 408 LEU B O 1
ATOM 8806 N N . GLU B 1 409 ? -18.219 -23.859 1.134 1 90.75 409 GLU B N 1
ATOM 8807 C CA . GLU B 1 409 ? -17.734 -24.891 0.241 1 90.75 409 GLU B CA 1
ATOM 8808 C C . GLU B 1 409 ? -16.234 -24.75 -0.009 1 90.75 409 GLU B C 1
ATOM 8810 O O . GLU B 1 409 ? -15.805 -23.875 -0.767 1 90.75 409 GLU B O 1
ATOM 8815 N N . ASN B 1 410 ? -15.477 -25.562 0.592 1 91.56 410 ASN B N 1
ATOM 8816 C CA . ASN B 1 410 ? -14.039 -25.609 0.368 1 91.56 410 ASN B CA 1
ATOM 8817 C C . ASN B 1 410 ? -13.664 -26.625 -0.714 1 91.56 410 ASN B C 1
ATOM 8819 O O . ASN B 1 410 ? -13.57 -27.828 -0.444 1 91.56 410 ASN B O 1
ATOM 8823 N N . ILE B 1 411 ? -13.453 -26.109 -1.917 1 92.88 411 ILE B N 1
ATOM 8824 C CA . ILE B 1 411 ? -13.125 -27 -3.023 1 92.88 411 ILE B CA 1
ATOM 8825 C C . ILE B 1 411 ? -11.617 -27.219 -3.076 1 92.88 411 ILE B C 1
ATOM 8827 O O . ILE B 1 411 ? -10.844 -26.438 -2.514 1 92.88 411 ILE B O 1
ATOM 8831 N N . SER B 1 412 ? -11.211 -28.328 -3.707 1 92.88 412 SER B N 1
ATOM 8832 C CA . SER B 1 412 ? -9.797 -28.688 -3.707 1 92.88 412 SER B CA 1
ATOM 8833 C C . SER B 1 412 ? -9.25 -28.781 -5.129 1 92.88 412 SER B C 1
ATOM 8835 O O . SER B 1 412 ? -9.922 -29.312 -6.02 1 92.88 412 SER B O 1
ATOM 8837 N N . ALA B 1 413 ? -8.07 -28.312 -5.324 1 93.44 413 ALA B N 1
ATOM 8838 C CA . ALA B 1 413 ? -7.387 -28.406 -6.613 1 93.44 413 ALA B CA 1
ATOM 8839 C C . ALA B 1 413 ? -6.527 -29.672 -6.68 1 93.44 413 ALA B C 1
ATOM 8841 O O . ALA B 1 413 ? -5.672 -29.797 -7.559 1 93.44 413 ALA B O 1
ATOM 8842 N N . ARG B 1 414 ? -6.734 -30.625 -5.832 1 93.56 414 ARG B N 1
ATOM 8843 C CA . ARG B 1 414 ? -5.918 -31.828 -5.691 1 93.56 414 ARG B CA 1
ATOM 8844 C C . ARG B 1 414 ? -5.828 -32.594 -7.012 1 93.56 414 ARG B C 1
ATOM 8846 O O . ARG B 1 414 ? -4.734 -32.938 -7.453 1 93.56 414 ARG B O 1
ATOM 8853 N N . TYR B 1 415 ? -6.906 -32.719 -7.664 1 92.69 415 TYR B N 1
ATOM 8854 C CA . TYR B 1 415 ? -6.914 -33.531 -8.867 1 92.69 415 TYR B CA 1
ATOM 8855 C C . TYR B 1 415 ? -6.285 -32.812 -10.039 1 92.69 415 TYR B C 1
ATOM 8857 O O . TYR B 1 415 ? -5.82 -33.438 -11 1 92.69 415 TYR B O 1
ATOM 8865 N N . GLU B 1 416 ? -6.344 -31.5 -10.047 1 93.38 416 GLU B N 1
ATOM 8866 C CA . GLU B 1 416 ? -5.562 -30.75 -11.031 1 93.38 416 GLU B CA 1
ATOM 8867 C C . GLU B 1 416 ? -4.074 -31.062 -10.906 1 93.38 416 GLU B C 1
ATOM 8869 O O . GLU B 1 416 ? -3.385 -31.266 -11.906 1 93.38 416 GLU B O 1
ATOM 8874 N N . PHE B 1 417 ? -3.621 -31.156 -9.688 1 96.19 417 PHE B N 1
ATOM 8875 C CA . PHE B 1 417 ? -2.217 -31.453 -9.414 1 96.19 417 PHE B CA 1
ATOM 8876 C C . PHE B 1 417 ? -1.886 -32.906 -9.766 1 96.19 417 PHE B C 1
ATOM 8878 O O . PHE B 1 417 ? -0.829 -33.188 -10.336 1 96.19 417 PHE B O 1
ATOM 8885 N N . VAL B 1 418 ? -2.787 -33.844 -9.391 1 95.19 418 VAL B N 1
ATOM 8886 C CA . VAL B 1 418 ? -2.57 -35.25 -9.641 1 95.19 418 VAL B CA 1
ATOM 8887 C C . VAL B 1 418 ? -2.445 -35.5 -11.141 1 95.19 418 VAL B C 1
ATOM 8889 O O . VAL B 1 418 ? -1.521 -36.188 -11.586 1 95.19 418 VAL B O 1
ATOM 8892 N N . ARG B 1 419 ? -3.318 -34.906 -11.891 1 93.06 419 ARG B N 1
ATOM 8893 C CA . ARG B 1 419 ? -3.287 -35.094 -13.336 1 93.06 419 ARG B CA 1
ATOM 8894 C C . ARG B 1 419 ? -2 -34.531 -13.93 1 93.06 419 ARG B C 1
ATOM 8896 O O . ARG B 1 419 ? -1.384 -35.125 -14.797 1 93.06 419 ARG B O 1
ATOM 8903 N N . PHE B 1 420 ? -1.642 -33.375 -13.5 1 94.56 420 PHE B N 1
ATOM 8904 C CA . PHE B 1 420 ? -0.437 -32.75 -14.023 1 94.56 420 PHE B CA 1
ATOM 8905 C C . PHE B 1 420 ? 0.793 -33.594 -13.727 1 94.56 420 PHE B C 1
ATOM 8907 O O . PHE B 1 420 ? 1.614 -33.844 -14.609 1 94.56 420 PHE B O 1
ATOM 8914 N N . ILE B 1 421 ? 0.96 -34 -12.453 1 95.12 421 ILE B N 1
ATOM 8915 C CA . ILE B 1 421 ? 2.129 -34.781 -12.039 1 95.12 421 ILE B CA 1
ATOM 8916 C C . ILE B 1 421 ? 2.158 -36.094 -12.789 1 95.12 421 ILE B C 1
ATOM 8918 O O . ILE B 1 421 ? 3.225 -36.562 -13.211 1 95.12 421 ILE B O 1
ATOM 8922 N N . ALA B 1 422 ? 1.011 -36.719 -12.945 1 93.56 422 ALA B N 1
ATOM 8923 C CA . ALA B 1 422 ? 0.918 -37.969 -13.688 1 93.56 422 ALA B CA 1
ATOM 8924 C C . ALA B 1 422 ? 1.398 -37.812 -15.125 1 93.56 422 ALA B C 1
ATOM 8926 O O . ALA B 1 422 ? 2.221 -38.594 -15.609 1 93.56 422 ALA B O 1
ATOM 8927 N N . LYS B 1 423 ? 0.914 -36.781 -15.789 1 91.56 423 LYS B N 1
ATOM 8928 C CA . LYS B 1 423 ? 1.296 -36.5 -17.172 1 91.56 423 LYS B CA 1
ATOM 8929 C C . LYS B 1 423 ? 2.766 -36.125 -17.266 1 91.56 423 LYS B C 1
ATOM 8931 O O . LYS B 1 423 ? 3.469 -36.531 -18.188 1 91.56 423 LYS B O 1
ATOM 8936 N N . HIS B 1 424 ? 3.156 -35.312 -16.328 1 92.38 424 HIS B N 1
ATOM 8937 C CA . HIS B 1 424 ? 4.531 -34.812 -16.328 1 92.38 424 HIS B CA 1
ATOM 8938 C C . HIS B 1 424 ? 5.523 -35.969 -16.172 1 92.38 424 HIS B C 1
ATOM 8940 O O . HIS B 1 424 ? 6.492 -36.062 -16.922 1 92.38 424 HIS B O 1
ATOM 8946 N N . LEU B 1 425 ? 5.297 -36.875 -15.219 1 92.38 425 LEU B N 1
ATOM 8947 C CA . LEU B 1 425 ? 6.191 -38 -14.969 1 92.38 425 LEU B CA 1
ATOM 8948 C C . LEU B 1 425 ? 6.133 -39 -16.109 1 92.38 425 LEU B C 1
ATOM 8950 O O . LEU B 1 425 ? 7.148 -39.594 -16.484 1 92.38 425 LEU B O 1
ATOM 8954 N N . THR B 1 426 ? 4.957 -39.188 -16.703 1 90.62 426 THR B N 1
ATOM 8955 C CA . THR B 1 426 ? 4.816 -40.062 -17.859 1 90.62 426 THR B CA 1
ATOM 8956 C C . THR B 1 426 ? 5.613 -39.531 -19.047 1 90.62 426 THR B C 1
ATOM 8958 O O . THR B 1 426 ? 6.309 -40.312 -19.719 1 90.62 426 THR B O 1
ATOM 8961 N N . ASN B 1 427 ? 5.496 -38.25 -19.297 1 88.56 427 ASN B N 1
ATOM 8962 C CA . ASN B 1 427 ? 6.203 -37.625 -20.406 1 88.56 427 ASN B CA 1
ATOM 8963 C C . ASN B 1 427 ? 7.715 -37.688 -20.219 1 88.56 427 ASN B C 1
ATOM 8965 O O . ASN B 1 427 ? 8.469 -37.688 -21.188 1 88.56 427 ASN B O 1
ATOM 8969 N N . GLU B 1 428 ? 8.141 -37.75 -18.969 1 88.19 428 GLU B N 1
ATOM 8970 C CA . GLU B 1 428 ? 9.57 -37.844 -18.672 1 88.19 428 GLU B CA 1
ATOM 8971 C C . GLU B 1 428 ? 10.047 -39.281 -18.734 1 88.19 428 GLU B C 1
ATOM 8973 O O . GLU B 1 428 ? 11.25 -39.562 -18.672 1 88.19 428 GLU B O 1
ATOM 8978 N N . GLY B 1 429 ? 9.195 -40.219 -18.797 1 85.5 429 GLY B N 1
ATOM 8979 C CA . GLY B 1 429 ? 9.531 -41.625 -18.875 1 85.5 429 GLY B CA 1
ATOM 8980 C C . GLY B 1 429 ? 9.711 -42.281 -17.516 1 85.5 429 GLY B C 1
ATOM 8981 O O . GLY B 1 429 ? 10.375 -43.312 -17.391 1 85.5 429 GLY B O 1
ATOM 8982 N N . HIS B 1 430 ? 9.148 -41.688 -16.469 1 89.56 430 HIS B N 1
ATOM 8983 C CA . HIS B 1 430 ? 9.25 -42.219 -15.117 1 89.56 430 HIS B CA 1
ATOM 8984 C C . HIS B 1 430 ? 8.297 -43.406 -14.922 1 89.56 430 HIS B C 1
ATOM 8986 O O . HIS B 1 430 ? 7.16 -43.375 -15.406 1 89.56 430 HIS B O 1
ATOM 8992 N N . ASP B 1 431 ? 8.711 -44.438 -14.219 1 90.31 431 ASP B N 1
ATOM 8993 C CA . ASP B 1 431 ? 7.906 -45.656 -14.031 1 90.31 431 ASP B CA 1
ATOM 8994 C C . ASP B 1 431 ? 7.102 -45.562 -12.734 1 90.31 431 ASP B C 1
ATOM 8996 O O . ASP B 1 431 ? 6.543 -46.594 -12.289 1 90.31 431 ASP B O 1
ATOM 9000 N N . PHE B 1 432 ? 7.012 -44.5 -12.047 1 93.88 432 PHE B N 1
ATOM 9001 C CA . PHE B 1 432 ? 6.219 -44.188 -10.867 1 93.88 432 PHE B CA 1
ATOM 9002 C C . PHE B 1 432 ? 6.652 -45.062 -9.688 1 93.88 432 PHE B C 1
ATOM 9004 O O . PHE B 1 432 ? 5.867 -45.281 -8.766 1 93.88 432 PHE B O 1
ATOM 9011 N N . ARG B 1 433 ? 7.883 -45.562 -9.742 1 93 433 ARG B N 1
ATOM 9012 C CA . ARG B 1 433 ? 8.453 -46.25 -8.594 1 93 433 ARG B CA 1
ATOM 9013 C C . ARG B 1 433 ? 9.227 -45.281 -7.699 1 93 433 ARG B C 1
ATOM 9015 O O . ARG B 1 433 ? 9.695 -44.25 -8.156 1 93 433 ARG B O 1
ATOM 9022 N N . ASN B 1 434 ? 9.297 -45.562 -6.371 1 94.19 434 ASN B N 1
ATOM 9023 C CA . ASN B 1 434 ? 10.102 -44.812 -5.406 1 94.19 434 ASN B CA 1
ATOM 9024 C C . ASN B 1 434 ? 9.656 -43.344 -5.301 1 94.19 434 ASN B C 1
ATOM 9026 O O . ASN B 1 434 ? 10.477 -42.438 -5.414 1 94.19 434 ASN B O 1
ATOM 9030 N N . ILE B 1 435 ? 8.336 -43.188 -5.227 1 96.5 435 ILE B N 1
ATOM 9031 C CA . ILE B 1 435 ? 7.773 -41.844 -5.004 1 96.5 435 ILE B CA 1
ATOM 9032 C C . ILE B 1 435 ? 7.355 -41.719 -3.543 1 96.5 435 ILE B C 1
ATOM 9034 O O . ILE B 1 435 ? 6.758 -42.625 -2.969 1 96.5 435 ILE B O 1
ATOM 9038 N N . THR B 1 436 ? 7.77 -40.656 -2.887 1 96.94 436 THR B N 1
ATOM 9039 C CA . THR B 1 436 ? 7.355 -40.344 -1.525 1 96.94 436 THR B CA 1
ATOM 9040 C C . THR B 1 436 ? 6.758 -38.938 -1.455 1 96.94 436 THR B C 1
ATOM 9042 O O . THR B 1 436 ? 7.34 -37.969 -1.976 1 96.94 436 THR B O 1
ATOM 9045 N N . VAL B 1 437 ? 5.527 -38.875 -0.884 1 97.62 437 VAL B N 1
ATOM 9046 C CA . VAL B 1 437 ? 4.906 -37.562 -0.655 1 97.62 437 VAL B CA 1
ATOM 9047 C C . VAL B 1 437 ? 5.305 -37.031 0.722 1 97.62 437 VAL B C 1
ATOM 9049 O O . VAL B 1 437 ? 5.27 -37.781 1.71 1 97.62 437 VAL B O 1
ATOM 9052 N N . VAL B 1 438 ? 5.727 -35.781 0.748 1 97.44 438 VAL B N 1
ATOM 9053 C CA . VAL B 1 438 ? 6.289 -35.219 1.977 1 97.44 438 VAL B CA 1
ATOM 9054 C C . VAL B 1 438 ? 5.41 -34.094 2.482 1 97.44 438 VAL B C 1
ATOM 9056 O O . VAL B 1 438 ? 5.012 -33.219 1.709 1 97.44 438 VAL B O 1
ATOM 9059 N N . SER B 1 439 ? 5.078 -34.125 3.766 1 94.88 439 SER B N 1
ATOM 9060 C CA . SER B 1 439 ? 4.406 -33.031 4.445 1 94.88 439 SER B CA 1
ATOM 9061 C C . SER B 1 439 ? 5.402 -32.125 5.18 1 94.88 439 SER B C 1
ATOM 9063 O O . SER B 1 439 ? 6.156 -32.594 6.031 1 94.88 439 SER B O 1
ATOM 9065 N N . PRO B 1 440 ? 5.465 -30.844 4.82 1 92.69 440 PRO B N 1
ATOM 9066 C CA . PRO B 1 440 ? 6.445 -29.953 5.453 1 92.69 440 PRO B CA 1
ATOM 9067 C C . PRO B 1 440 ? 6.102 -29.641 6.906 1 92.69 440 PRO B C 1
ATOM 9069 O O . PRO B 1 440 ? 6.949 -29.125 7.648 1 92.69 440 PRO B O 1
ATOM 9072 N N . SER B 1 441 ? 4.887 -29.797 7.258 1 84.25 441 SER B N 1
ATOM 9073 C CA . SER B 1 441 ? 4.461 -29.531 8.633 1 84.25 441 SER B CA 1
ATOM 9074 C C . SER B 1 441 ? 3.424 -30.562 9.086 1 84.25 441 SER B C 1
ATOM 9076 O O . SER B 1 441 ? 2.934 -31.359 8.281 1 84.25 441 SER B O 1
ATOM 9078 N N . GLY B 1 442 ? 3.164 -30.469 10.398 1 78.5 442 GLY B N 1
ATOM 9079 C CA . GLY B 1 442 ? 2.168 -31.359 10.961 1 78.5 442 GLY B CA 1
ATOM 9080 C C . GLY B 1 442 ? 0.764 -31.094 10.461 1 78.5 442 GLY B C 1
ATOM 9081 O O . GLY B 1 442 ? -0.063 -32 10.383 1 78.5 442 GLY B O 1
ATOM 9082 N N . THR B 1 443 ? 0.524 -29.906 9.992 1 76.88 443 THR B N 1
ATOM 9083 C CA . THR B 1 443 ? -0.814 -29.5 9.578 1 76.88 443 THR B CA 1
ATOM 9084 C C . THR B 1 443 ? -1.126 -30 8.172 1 76.88 443 THR B C 1
ATOM 9086 O O . THR B 1 443 ? -2.293 -30.094 7.785 1 76.88 443 THR B O 1
ATOM 9089 N N . SER B 1 444 ? -0.104 -30.438 7.426 1 85.94 444 SER B N 1
ATOM 9090 C CA . SER B 1 444 ? -0.307 -30.797 6.023 1 85.94 444 SER B CA 1
ATOM 9091 C C . SER B 1 444 ? -0.275 -32.312 5.836 1 85.94 444 SER B C 1
ATOM 9093 O O . SER B 1 444 ? -0.298 -32.781 4.707 1 85.94 444 SER B O 1
ATOM 9095 N N . VAL B 1 445 ? -0.279 -33.062 6.934 1 87.75 445 VAL B N 1
ATOM 9096 C CA . VAL B 1 445 ? -0.128 -34.531 6.859 1 87.75 445 VAL B CA 1
ATOM 9097 C C . VAL B 1 445 ? -1.337 -35.125 6.152 1 87.75 445 VAL B C 1
ATOM 9099 O O . VAL B 1 445 ? -1.187 -36 5.273 1 87.75 445 VAL B O 1
ATOM 9102 N N . SER B 1 446 ? -2.48 -34.656 6.516 1 87.25 446 SER B N 1
ATOM 9103 C CA . SER B 1 446 ? -3.691 -35.188 5.895 1 87.25 446 SER B CA 1
ATOM 9104 C C . SER B 1 446 ? -3.721 -34.875 4.398 1 87.25 446 SER B C 1
ATOM 9106 O O . SER B 1 446 ? -4.098 -35.75 3.596 1 87.25 446 SER B O 1
ATOM 9108 N N . ARG B 1 447 ? -3.299 -33.781 4.051 1 90.69 447 ARG B N 1
ATOM 9109 C CA . ARG B 1 447 ? -3.275 -33.406 2.65 1 90.69 447 ARG B CA 1
ATOM 9110 C C . ARG B 1 447 ? -2.289 -34.25 1.853 1 90.69 447 ARG B C 1
ATOM 9112 O O . ARG B 1 447 ? -2.568 -34.625 0.715 1 90.69 447 ARG B O 1
ATOM 9119 N N . ALA B 1 448 ? -1.125 -34.469 2.439 1 93.88 448 ALA B N 1
ATOM 9120 C CA . ALA B 1 448 ? -0.117 -35.312 1.799 1 93.88 448 ALA B CA 1
ATOM 9121 C C . ALA B 1 448 ? -0.642 -36.719 1.576 1 93.88 448 ALA B C 1
ATOM 9123 O O . ALA B 1 448 ? -0.44 -37.312 0.509 1 93.88 448 ALA B O 1
ATOM 9124 N N . LYS B 1 449 ? -1.365 -37.219 2.547 1 93.19 449 LYS B N 1
ATOM 9125 C CA . LYS B 1 449 ? -1.926 -38.562 2.443 1 93.19 449 LYS B CA 1
ATOM 9126 C C . LYS B 1 449 ? -2.99 -38.625 1.352 1 93.19 449 LYS B C 1
ATOM 9128 O O . LYS B 1 449 ? -3.01 -39.562 0.554 1 93.19 449 LYS B O 1
ATOM 9133 N N . TYR B 1 450 ? -3.842 -37.625 1.36 1 92.5 450 TYR B N 1
ATOM 9134 C CA . TYR B 1 450 ? -4.902 -37.562 0.361 1 92.5 450 TYR B CA 1
ATOM 9135 C C . TYR B 1 450 ? -4.324 -37.469 -1.046 1 92.5 450 TYR B C 1
ATOM 9137 O O . TYR B 1 450 ? -4.859 -38.094 -1.979 1 92.5 450 TYR B O 1
ATOM 9145 N N . PHE B 1 451 ? -3.332 -36.75 -1.197 1 95.25 451 PHE B N 1
ATOM 9146 C CA . PHE B 1 451 ? -2.703 -36.625 -2.506 1 95.25 451 PHE B CA 1
ATOM 9147 C C . PHE B 1 451 ? -2.086 -37.938 -2.945 1 95.25 451 PHE B C 1
ATOM 9149 O O . PHE B 1 451 ? -2.217 -38.344 -4.105 1 95.25 451 PHE B O 1
ATOM 9156 N N . ALA B 1 452 ? -1.334 -38.562 -2.006 1 95.44 452 ALA B N 1
ATOM 9157 C CA . ALA B 1 452 ? -0.714 -39.875 -2.307 1 95.44 452 ALA B CA 1
ATOM 9158 C C . ALA B 1 452 ? -1.757 -40.875 -2.762 1 95.44 452 ALA B C 1
ATOM 9160 O O . ALA B 1 452 ? -1.566 -41.562 -3.771 1 95.44 452 ALA B O 1
ATOM 9161 N N . ASP B 1 453 ? -2.848 -40.938 -2.041 1 94.06 453 ASP B N 1
ATOM 9162 C CA . ASP B 1 453 ? -3.932 -41.844 -2.377 1 94.06 453 ASP B CA 1
ATOM 9163 C C . ASP B 1 453 ? -4.539 -41.5 -3.736 1 94.06 453 ASP B C 1
ATOM 9165 O O . ASP B 1 453 ? -4.824 -42.406 -4.535 1 94.06 453 ASP B O 1
ATOM 9169 N N . ALA B 1 454 ? -4.734 -40.25 -3.967 1 94.31 454 ALA B N 1
ATOM 9170 C CA . ALA B 1 454 ? -5.32 -39.781 -5.227 1 94.31 454 ALA B CA 1
ATOM 9171 C C . ALA B 1 454 ? -4.414 -40.125 -6.406 1 94.31 454 ALA B C 1
ATOM 9173 O O . ALA B 1 454 ? -4.895 -40.5 -7.477 1 94.31 454 ALA B O 1
ATOM 9174 N N . LEU B 1 455 ? -3.086 -39.938 -6.211 1 94.31 455 LEU B N 1
ATOM 9175 C CA . LEU B 1 455 ? -2.127 -40.281 -7.262 1 94.31 455 LEU B CA 1
ATOM 9176 C C . LEU B 1 455 ? -2.145 -41.75 -7.578 1 94.31 455 LEU B C 1
ATOM 9178 O O . LEU B 1 455 ? -2.143 -42.156 -8.75 1 94.31 455 LEU B O 1
ATOM 9182 N N . MET B 1 456 ? -2.219 -42.625 -6.535 1 94.31 456 MET B N 1
ATOM 9183 C CA . MET B 1 456 ? -2.258 -44.062 -6.711 1 94.31 456 MET B CA 1
ATOM 9184 C C . MET B 1 456 ? -3.535 -44.5 -7.426 1 94.31 456 MET B C 1
ATOM 9186 O O . MET B 1 456 ? -3.496 -45.344 -8.328 1 94.31 456 MET B O 1
ATOM 9190 N N . ASN B 1 457 ? -4.59 -43.875 -7.016 1 92.56 457 ASN B N 1
ATOM 9191 C CA . ASN B 1 457 ? -5.879 -44.219 -7.617 1 92.56 457 ASN B CA 1
ATOM 9192 C C . ASN B 1 457 ? -5.961 -43.75 -9.062 1 92.56 457 ASN B C 1
ATOM 9194 O O . ASN B 1 457 ? -6.465 -44.469 -9.93 1 92.56 457 ASN B O 1
ATOM 9198 N N . TYR B 1 458 ? -5.512 -42.531 -9.312 1 91.25 458 TYR B N 1
ATOM 9199 C CA . TYR B 1 458 ? -5.594 -41.969 -10.641 1 91.25 458 TYR B CA 1
ATOM 9200 C C . TYR B 1 458 ? -4.777 -42.75 -11.648 1 91.25 458 TYR B C 1
ATOM 9202 O O . TYR B 1 458 ? -5.219 -43 -12.773 1 91.25 458 TYR B O 1
ATOM 9210 N N . MET B 1 459 ? -3.566 -43.219 -11.305 1 92.12 459 MET B N 1
ATOM 9211 C CA . MET B 1 459 ? -2.668 -43.938 -12.203 1 92.12 459 MET B CA 1
ATOM 9212 C C . MET B 1 459 ? -2.838 -45.469 -12.039 1 92.12 459 MET B C 1
ATOM 9214 O O . MET B 1 459 ? -2.178 -46.25 -12.727 1 92.12 459 MET B O 1
ATOM 9218 N N . LYS B 1 460 ? -3.775 -45.844 -11.141 1 91.69 460 LYS B N 1
ATOM 9219 C CA . LYS B 1 460 ? -3.992 -47.25 -10.859 1 91.69 460 LYS B CA 1
ATOM 9220 C C . LYS B 1 460 ? -2.674 -47.969 -10.586 1 91.69 460 LYS B C 1
ATOM 9222 O O . LYS B 1 460 ? -2.373 -49 -11.203 1 91.69 460 LYS B O 1
ATOM 9227 N N . LEU B 1 461 ? -1.939 -47.469 -9.656 1 89.94 461 LEU B N 1
ATOM 9228 C CA . LEU B 1 461 ? -0.623 -48 -9.328 1 89.94 461 LEU B CA 1
ATOM 9229 C C . LEU B 1 461 ? -0.743 -49.219 -8.445 1 89.94 461 LEU B C 1
ATOM 9231 O O . LEU B 1 461 ? -1.656 -49.312 -7.621 1 89.94 461 LEU B O 1
ATOM 9235 N N . SER B 1 462 ? 0.22 -50.094 -8.617 1 88.38 462 SER B N 1
ATOM 9236 C CA . SER B 1 462 ? 0.254 -51.312 -7.816 1 88.38 462 SER B CA 1
ATOM 9237 C C . SER B 1 462 ? 0.768 -51.031 -6.406 1 88.38 462 SER B C 1
ATOM 9239 O O . SER B 1 462 ? 1.801 -50.375 -6.234 1 88.38 462 SER B O 1
ATOM 9241 N N . SER B 1 463 ? 0.036 -51.469 -5.441 1 85.12 463 SER B N 1
ATOM 9242 C CA . SER B 1 463 ? 0.417 -51.25 -4.047 1 85.12 463 SER B CA 1
ATOM 9243 C C . SER B 1 463 ? 1.677 -52.031 -3.691 1 85.12 463 SER B C 1
ATOM 9245 O O . SER B 1 463 ? 2.393 -51.688 -2.754 1 85.12 463 SER B O 1
ATOM 9247 N N . ALA B 1 464 ? 2.006 -53.031 -4.438 1 84.94 464 ALA B N 1
ATOM 9248 C CA . ALA B 1 464 ? 3.154 -53.875 -4.137 1 84.94 464 ALA B CA 1
ATOM 9249 C C . ALA B 1 464 ? 4.438 -53.281 -4.719 1 84.94 464 ALA B C 1
ATOM 9251 O O . ALA B 1 464 ? 5.473 -53.281 -4.047 1 84.94 464 ALA B O 1
ATOM 9252 N N . GLU B 1 465 ? 4.32 -52.75 -5.91 1 83.94 465 GLU B N 1
ATOM 9253 C CA . GLU B 1 465 ? 5.539 -52.344 -6.605 1 83.94 465 GLU B CA 1
ATOM 9254 C C . GLU B 1 465 ? 5.664 -50.812 -6.656 1 83.94 465 GLU B C 1
ATOM 9256 O O . GLU B 1 465 ? 6.773 -50.281 -6.68 1 83.94 465 GLU B O 1
ATOM 9261 N N . GLN B 1 466 ? 4.5 -50.188 -6.668 1 85.69 466 GLN B N 1
ATOM 9262 C CA . GLN B 1 466 ? 4.516 -48.75 -6.906 1 85.69 466 GLN B CA 1
ATOM 9263 C C . GLN B 1 466 ? 3.814 -48 -5.777 1 85.69 466 GLN B C 1
ATOM 9265 O O . GLN B 1 466 ? 3.07 -47.031 -6.023 1 85.69 466 GLN B O 1
ATOM 9270 N N . PHE B 1 467 ? 4.098 -48.375 -4.57 1 84.31 467 PHE B N 1
ATOM 9271 C CA . PHE B 1 467 ? 3.465 -47.75 -3.416 1 84.31 467 PHE B CA 1
ATOM 9272 C C . PHE B 1 467 ? 4.031 -46.375 -3.176 1 84.31 467 PHE B C 1
ATOM 9274 O O . PHE B 1 467 ? 5.25 -46.188 -3.137 1 84.31 467 PHE B O 1
ATOM 9281 N N . VAL B 1 468 ? 3.135 -45.438 -3.08 1 89.62 468 VAL B N 1
ATOM 9282 C CA . VAL B 1 468 ? 3.521 -44.062 -2.791 1 89.62 468 VAL B CA 1
ATOM 9283 C C . VAL B 1 468 ? 3.494 -43.812 -1.283 1 89.62 468 VAL B C 1
ATOM 9285 O O . VAL B 1 468 ? 2.424 -43.75 -0.679 1 89.62 468 VAL B O 1
ATOM 9288 N N . SER B 1 469 ? 4.629 -43.656 -0.633 1 91.25 469 SER B N 1
ATOM 9289 C CA . SER B 1 469 ? 4.723 -43.469 0.813 1 91.25 469 SER B CA 1
ATOM 9290 C C . SER B 1 469 ? 4.582 -42 1.208 1 91.25 469 SER B C 1
ATOM 9292 O O . SER B 1 469 ? 4.602 -41.125 0.349 1 91.25 469 SER B O 1
ATOM 9294 N N . VAL B 1 470 ? 4.297 -41.812 2.516 1 92.69 470 VAL B N 1
ATOM 9295 C CA . VAL B 1 470 ? 4.16 -40.469 3.053 1 92.69 470 VAL B CA 1
ATOM 9296 C C . VAL B 1 470 ? 5.238 -40.219 4.102 1 92.69 470 VAL B C 1
ATOM 9298 O O . VAL B 1 470 ? 5.523 -41.094 4.93 1 92.69 470 VAL B O 1
ATOM 9301 N N . CYS B 1 471 ? 5.965 -39.094 3.949 1 93.56 471 CYS B N 1
ATOM 9302 C CA . CYS B 1 471 ? 6.984 -38.656 4.891 1 93.56 471 CYS B CA 1
ATOM 9303 C C . CYS B 1 471 ? 6.598 -37.312 5.516 1 93.56 471 CYS B C 1
ATOM 9305 O O . CYS B 1 471 ? 5.988 -36.469 4.859 1 93.56 471 CYS B O 1
ATOM 9307 N N . THR B 1 472 ? 6.879 -37.156 6.832 1 92 472 THR B N 1
ATOM 9308 C CA . THR B 1 472 ? 6.539 -35.906 7.523 1 92 472 THR B CA 1
ATOM 9309 C C . THR B 1 472 ? 7.793 -35.25 8.078 1 92 472 THR B C 1
ATOM 9311 O O . THR B 1 472 ? 8.641 -35.906 8.672 1 92 472 THR B O 1
ATOM 9314 N N . ALA B 1 473 ? 7.926 -34 7.777 1 92.06 473 ALA B N 1
ATOM 9315 C CA . ALA B 1 473 ? 9.008 -33.188 8.352 1 92.06 473 ALA B CA 1
ATOM 9316 C C . ALA B 1 473 ? 8.586 -32.562 9.68 1 92.06 473 ALA B C 1
ATOM 9318 O O . ALA B 1 473 ? 7.5 -32 9.797 1 92.06 473 ALA B O 1
ATOM 9319 N N . VAL B 1 474 ? 9.344 -32.719 10.719 1 85.62 474 VAL B N 1
ATOM 9320 C CA . VAL B 1 474 ? 9.078 -32.156 12.039 1 85.62 474 VAL B CA 1
ATOM 9321 C C . VAL B 1 474 ? 10.133 -31.125 12.383 1 85.62 474 VAL B C 1
ATOM 9323 O O . VAL B 1 474 ? 11.336 -31.391 12.305 1 85.62 474 VAL B O 1
ATOM 9326 N N . HIS B 1 475 ? 9.688 -29.984 12.625 1 82.31 475 HIS B N 1
ATOM 9327 C CA . HIS B 1 475 ? 10.594 -28.891 12.961 1 82.31 475 HIS B CA 1
ATOM 9328 C C . HIS B 1 475 ? 10.703 -28.719 14.477 1 82.31 475 HIS B C 1
ATOM 9330 O O . HIS B 1 475 ? 9.695 -28.516 15.156 1 82.31 475 HIS B O 1
ATOM 9336 N N . ARG B 1 476 ? 11.797 -29.094 15.07 1 64.56 476 ARG B N 1
ATOM 9337 C CA . ARG B 1 476 ? 12.016 -28.984 16.516 1 64.56 476 ARG B CA 1
ATOM 9338 C C . ARG B 1 476 ? 12.516 -27.609 16.891 1 64.56 476 ARG B C 1
ATOM 9340 O O . ARG B 1 476 ? 13.391 -27.047 16.219 1 64.56 476 ARG B O 1
ATOM 9347 N N . HIS B 1 477 ? 11.703 -26.719 17.297 1 52.53 477 HIS B N 1
ATOM 9348 C CA . HIS B 1 477 ? 12.203 -25.484 17.891 1 52.53 477 HIS B CA 1
ATOM 9349 C C . HIS B 1 477 ? 13.156 -25.781 19.047 1 52.53 477 HIS B C 1
ATOM 9351 O O . HIS B 1 477 ? 12.938 -26.719 19.812 1 52.53 477 HIS B O 1
ATOM 9357 N N . PRO B 1 478 ? 14.406 -25.453 18.984 1 39.78 478 PRO B N 1
ATOM 9358 C CA . PRO B 1 478 ? 15.172 -25.719 20.203 1 39.78 478 PRO B CA 1
ATOM 9359 C C . PRO B 1 478 ? 14.398 -25.375 21.484 1 39.78 478 PRO B C 1
ATOM 9361 O O . PRO B 1 478 ? 13.727 -24.344 21.531 1 39.78 478 PRO B O 1
ATOM 9364 N N . ASN B 1 479 ? 13.891 -26.375 22.031 1 34.53 479 ASN B N 1
ATOM 9365 C CA . ASN B 1 479 ? 13.164 -26.25 23.297 1 34.53 479 ASN B CA 1
ATOM 9366 C C . ASN B 1 479 ? 13.766 -25.156 24.172 1 34.53 479 ASN B C 1
ATOM 9368 O O . ASN B 1 479 ? 14.914 -25.25 24.594 1 34.53 479 ASN B O 1
ATOM 9372 N N . LEU B 1 480 ? 13.641 -23.906 23.875 1 34.94 480 LEU B N 1
ATOM 9373 C CA . LEU B 1 480 ? 13.961 -23.094 25.047 1 34.94 480 LEU B CA 1
ATOM 9374 C C . LEU B 1 480 ? 13.422 -23.75 26.312 1 34.94 480 LEU B C 1
ATOM 9376 O O . LEU B 1 480 ? 12.297 -24.25 26.344 1 34.94 480 LEU B O 1
ATOM 9380 N N . PRO B 1 481 ? 14.336 -24.188 27.156 1 31.48 481 PRO B N 1
ATOM 9381 C CA . PRO B 1 481 ? 13.805 -24.812 28.359 1 31.48 481 PRO B CA 1
ATOM 9382 C C . PRO B 1 481 ? 12.609 -24.062 28.938 1 31.48 481 PRO B C 1
ATOM 9384 O O . PRO B 1 481 ? 12.484 -22.859 28.75 1 31.48 481 PRO B O 1
ATOM 9387 N N . PRO B 1 482 ? 11.523 -24.672 29.031 1 31.17 482 PRO B N 1
ATOM 9388 C CA . PRO B 1 482 ? 10.375 -23.969 29.609 1 31.17 482 PRO B CA 1
ATOM 9389 C C . PRO B 1 482 ? 10.781 -22.969 30.688 1 31.17 482 PRO B C 1
ATOM 9391 O O . PRO B 1 482 ? 11.781 -23.188 31.391 1 31.17 482 PRO B O 1
ATOM 9394 N N . PRO B 1 483 ? 10.664 -21.688 30.5 1 31.44 483 PRO B N 1
ATOM 9395 C CA . PRO B 1 483 ? 11.117 -20.828 31.594 1 31.44 483 PRO B CA 1
ATOM 9396 C C . PRO B 1 483 ? 10.906 -21.469 32.969 1 31.44 483 PRO B C 1
ATOM 9398 O O . PRO B 1 483 ? 10.016 -22.312 33.125 1 31.44 483 PRO B O 1
ATOM 9401 N N . PRO B 1 484 ? 11.914 -21.516 33.75 1 29.11 484 PRO B N 1
ATOM 9402 C CA . PRO B 1 484 ? 11.734 -22.234 35.031 1 29.11 484 PRO B CA 1
ATOM 9403 C C . PRO B 1 484 ? 10.422 -21.891 35.719 1 29.11 484 PRO B C 1
ATOM 9405 O O . PRO B 1 484 ? 9.875 -20.812 35.5 1 29.11 484 PRO B O 1
ATOM 9408 N N . PRO B 1 485 ? 9.641 -22.859 36.062 1 26.98 485 PRO B N 1
ATOM 9409 C CA . PRO B 1 485 ? 8.344 -22.578 36.688 1 26.98 485 PRO B CA 1
ATOM 9410 C C . PRO B 1 485 ? 8.383 -21.406 37.656 1 26.98 485 PRO B C 1
ATOM 9412 O O . PRO B 1 485 ? 9.344 -21.266 38.438 1 26.98 485 PRO B O 1
ATOM 9415 N N . VAL B 1 486 ? 8.086 -20.234 37.219 1 27.09 486 VAL B N 1
ATOM 9416 C CA . VAL B 1 486 ? 7.973 -19.125 38.156 1 27.09 486 VAL B CA 1
ATOM 9417 C C . VAL B 1 486 ? 7.566 -19.656 39.531 1 27.09 486 VAL B C 1
ATOM 9419 O O . VAL B 1 486 ? 6.684 -20.5 39.656 1 27.09 486 VAL B O 1
ATOM 9422 N N . LYS B 1 487 ? 8.477 -19.547 40.438 1 24.31 487 LYS B N 1
ATOM 9423 C CA . LYS B 1 487 ? 8.281 -19.922 41.812 1 24.31 487 LYS B CA 1
ATOM 9424 C C . LYS B 1 487 ? 6.902 -19.484 42.312 1 24.31 487 LYS B C 1
ATOM 9426 O O . LYS B 1 487 ? 6.52 -18.328 42.156 1 24.31 487 LYS B O 1
ATOM 9431 N N . SER B 1 488 ? 5.883 -20.422 42.312 1 22.91 488 SER B N 1
ATOM 9432 C CA . SER B 1 488 ? 4.57 -20.25 42.938 1 22.91 488 SER B CA 1
ATOM 9433 C C . SER B 1 488 ? 4.668 -19.469 44.219 1 22.91 488 SER B C 1
ATOM 9435 O O . SER B 1 488 ? 5.461 -19.812 45.125 1 22.91 488 SER B O 1
ATOM 9437 N N . VAL B 1 489 ? 4.754 -18.219 44.156 1 22.52 489 VAL B N 1
ATOM 9438 C CA . VAL B 1 489 ? 4.676 -17.453 45.406 1 22.52 489 VAL B CA 1
ATOM 9439 C C . VAL B 1 489 ? 3.738 -18.141 46.375 1 22.52 489 VAL B C 1
ATOM 9441 O O . VAL B 1 489 ? 2.611 -18.5 46.031 1 22.52 489 VAL B O 1
ATOM 9444 N N . SER B 1 490 ? 4.336 -18.672 47.406 1 20.77 490 SER B N 1
ATOM 9445 C CA . SER B 1 490 ? 3.816 -19.422 48.531 1 20.77 490 SER B CA 1
ATOM 9446 C C . SER B 1 490 ? 2.592 -18.734 49.156 1 20.77 490 SER B C 1
ATOM 9448 O O . SER B 1 490 ? 2.641 -17.562 49.5 1 20.77 490 SER B O 1
ATOM 9450 N N . HIS B 1 491 ? 1.383 -18.984 48.469 1 20.56 491 HIS B N 1
ATOM 9451 C CA . HIS B 1 491 ? 0.166 -18.562 49.156 1 20.56 491 HIS B CA 1
ATOM 9452 C C . HIS B 1 491 ? 0.256 -18.844 50.656 1 20.56 491 HIS B C 1
ATOM 9454 O O . HIS B 1 491 ? 0.768 -19.875 51.094 1 20.56 491 HIS B O 1
ATOM 9460 N N . ARG B 1 492 ? 0.457 -17.828 51.438 1 19.3 492 ARG B N 1
ATOM 9461 C CA . ARG B 1 492 ? 0.441 -17.891 52.906 1 19.3 492 ARG B CA 1
ATOM 9462 C C . ARG B 1 492 ? -0.631 -18.844 53.406 1 19.3 492 ARG B C 1
ATOM 9464 O O . ARG B 1 492 ? -1.756 -18.844 52.906 1 19.3 492 ARG B O 1
ATOM 9471 N N . PRO B 1 493 ? -0.224 -19.891 54.188 1 20.23 493 PRO B N 1
ATOM 9472 C CA . PRO B 1 493 ? -0.974 -21.031 54.719 1 20.23 493 PRO B CA 1
ATOM 9473 C C . PRO B 1 493 ? -2.252 -20.609 55.438 1 20.23 493 PRO B C 1
ATOM 9475 O O . PRO B 1 493 ? -2.217 -19.734 56.312 1 20.23 493 PRO B O 1
ATOM 9478 N N . CYS B 1 494 ? -3.344 -20.188 54.688 1 17.25 494 CYS B N 1
ATOM 9479 C CA . CYS B 1 494 ? -4.461 -19.953 55.594 1 17.25 494 CYS B CA 1
ATOM 9480 C C . CYS B 1 494 ? -4.488 -20.984 56.719 1 17.25 494 CYS B C 1
ATOM 9482 O O . CYS B 1 494 ? -4.145 -22.156 56.5 1 17.25 494 CYS B O 1
ATOM 9484 N N . ALA B 1 495 ? -4.809 -20.453 57.875 1 17.38 495 ALA B N 1
ATOM 9485 C CA . ALA B 1 495 ? -4.973 -20.938 59.25 1 17.38 495 ALA B CA 1
ATOM 9486 C C . ALA B 1 495 ? -5.719 -22.266 59.281 1 17.38 495 ALA B C 1
ATOM 9488 O O . ALA B 1 495 ? -6.453 -22.594 58.344 1 17.38 495 ALA B O 1
ATOM 9489 N N . THR B 1 496 ? -5.578 -23.062 60.375 1 16.8 496 THR B N 1
ATOM 9490 C CA . THR B 1 496 ? -5.555 -24.406 60.906 1 16.8 496 THR B CA 1
ATOM 9491 C C . THR B 1 496 ? -6.973 -24.953 61.062 1 16.8 496 THR B C 1
ATOM 9493 O O . THR B 1 496 ? -7.164 -26.094 61.469 1 16.8 496 THR B O 1
ATOM 9496 N N . ASP B 1 497 ? -8.102 -24.438 60.531 1 16.36 497 ASP B N 1
ATOM 9497 C CA . ASP B 1 497 ? -9.078 -24.828 61.531 1 16.36 497 ASP B CA 1
ATOM 9498 C C . ASP B 1 497 ? -9.031 -26.328 61.781 1 16.36 497 ASP B C 1
ATOM 9500 O O . ASP B 1 497 ? -8.578 -27.109 60.938 1 16.36 497 ASP B O 1
ATOM 9504 N N . LYS B 1 498 ? -9.781 -26.703 63 1 17.36 498 LYS B N 1
ATOM 9505 C CA . LYS B 1 498 ? -9.867 -27.797 63.938 1 17.36 498 LYS B CA 1
ATOM 9506 C C . LYS B 1 498 ? -10.203 -29.109 63.25 1 17.36 498 LYS B C 1
ATOM 9508 O O . LYS B 1 498 ? -10.734 -29.109 62.125 1 17.36 498 LYS B O 1
ATOM 9513 N N . PRO B 1 499 ? -10.391 -30.25 64.125 1 16.52 499 PRO B N 1
ATOM 9514 C CA . PRO B 1 499 ? -10.07 -31.672 64.25 1 16.52 499 PRO B CA 1
ATOM 9515 C C . PRO B 1 499 ? -11.078 -32.594 63.594 1 16.52 499 PRO B C 1
ATOM 9517 O O . PRO B 1 499 ? -10.711 -33.688 63.125 1 16.52 499 PRO B O 1
ATOM 9520 N N . THR B 1 500 ? -12.398 -32.281 63.312 1 15.58 500 THR B N 1
ATOM 9521 C CA . THR B 1 500 ? -13.344 -33.031 64.125 1 15.58 500 THR B CA 1
ATOM 9522 C C . THR B 1 500 ? -13.375 -34.469 63.719 1 15.58 500 THR B C 1
ATOM 9524 O O . THR B 1 500 ? -13.016 -34.812 62.594 1 15.58 500 THR B O 1
ATOM 9527 N N . ALA B 1 501 ? -14.406 -35.281 64.312 1 15.59 501 ALA B N 1
ATOM 9528 C CA . ALA B 1 501 ? -14.648 -36.562 64.938 1 15.59 501 ALA B CA 1
ATOM 9529 C C . ALA B 1 501 ? -14.75 -37.688 63.938 1 15.59 501 ALA B C 1
ATOM 9531 O O . ALA B 1 501 ? -14.844 -37.438 62.719 1 15.59 501 ALA B O 1
ATOM 9532 N N . THR B 1 502 ? -15.445 -38.781 64.375 1 15.23 502 THR B N 1
ATOM 9533 C CA . THR B 1 502 ? -15.336 -40.188 64.688 1 15.23 502 THR B CA 1
ATOM 9534 C C . THR B 1 502 ? -15.945 -41.031 63.562 1 15.23 502 THR B C 1
ATOM 9536 O O . THR B 1 502 ? -15.406 -42.062 63.188 1 15.23 502 THR B O 1
ATOM 9539 N N . VAL B 1 503 ? -17.141 -40.719 62.875 1 15.1 503 VAL B N 1
ATOM 9540 C CA . VAL B 1 503 ? -18.156 -41.719 63.188 1 15.1 503 VAL B CA 1
ATOM 9541 C C . VAL B 1 503 ? -17.875 -42.969 62.375 1 15.1 503 VAL B C 1
ATOM 9543 O O . VAL B 1 503 ? -17.234 -42.938 61.312 1 15.1 503 VAL B O 1
ATOM 9546 N N . THR B 1 504 ? -18.547 -44.219 62.781 1 14.81 504 THR B N 1
ATOM 9547 C CA . THR B 1 504 ? -18.422 -45.656 63 1 14.81 504 THR B CA 1
ATOM 9548 C C . THR B 1 504 ? -18.688 -46.406 61.688 1 14.81 504 THR B C 1
ATOM 9550 O O . THR B 1 504 ? -17.953 -47.312 61.344 1 14.81 504 THR B O 1
ATOM 9553 N N . THR B 1 505 ? -19.969 -46.406 61 1 14.28 505 THR B N 1
ATOM 9554 C CA . THR B 1 505 ? -20.766 -47.594 61.125 1 14.28 505 THR B CA 1
ATOM 9555 C C . THR B 1 505 ? -20.297 -48.688 60.156 1 14.28 505 THR B C 1
ATOM 9557 O O . THR B 1 505 ? -19.672 -48.375 59.156 1 14.28 505 THR B O 1
ATOM 9560 N N . THR B 1 506 ? -21.172 -49.812 60.031 1 14.6 506 THR B N 1
ATOM 9561 C CA . THR B 1 506 ? -21.203 -51.281 60.094 1 14.6 506 THR B CA 1
ATOM 9562 C C . THR B 1 506 ? -21.062 -51.906 58.719 1 14.6 506 THR B C 1
ATOM 9564 O O . THR B 1 506 ? -20.203 -52.781 58.5 1 14.6 506 THR B O 1
ATOM 9567 N N . ALA B 1 507 ? -22.297 -52.594 58.094 1 14.28 507 ALA B N 1
ATOM 9568 C CA . ALA B 1 507 ? -22.578 -54.031 58.094 1 14.28 507 ALA B CA 1
ATOM 9569 C C . ALA B 1 507 ? -22.188 -54.656 56.75 1 14.28 507 ALA B C 1
ATOM 9571 O O . ALA B 1 507 ? -21.406 -55.594 56.688 1 14.28 507 ALA B O 1
ATOM 9572 N N . ALA B 1 508 ? -23.359 -55.25 55.875 1 14.05 508 ALA B N 1
ATOM 9573 C CA . ALA B 1 508 ? -23.75 -56.656 55.719 1 14.05 508 ALA B CA 1
ATOM 9574 C C . ALA B 1 508 ? -23.25 -57.25 54.406 1 14.05 508 ALA B C 1
ATOM 9576 O O . ALA B 1 508 ? -22.781 -56.5 53.531 1 14.05 508 ALA B O 1
ATOM 9577 N N . SER B 1 509 ? -24.328 -58.031 53.562 1 13.9 509 SER B N 1
ATOM 9578 C CA . SER B 1 509 ? -24.562 -59.438 53.375 1 13.9 509 SER B CA 1
ATOM 9579 C C . SER B 1 509 ? -24.078 -59.906 52 1 13.9 509 SER B C 1
ATOM 9581 O O . SER B 1 509 ? -23.734 -59.062 51.156 1 13.9 509 SER B O 1
ATOM 9583 N N . SER B 1 510 ? -25.078 -60.781 51.125 1 13.86 510 SER B N 1
ATOM 9584 C CA . SER B 1 510 ? -25.188 -62.188 50.781 1 13.86 510 SER B CA 1
ATOM 9585 C C . SER B 1 510 ? -24.875 -62.469 49.312 1 13.86 510 SER B C 1
ATOM 9587 O O . SER B 1 510 ? -24 -63.25 49 1 13.86 510 SER B O 1
ATOM 9589 N N . ALA B 1 511 ? -26.062 -62.875 48.312 1 13.91 511 ALA B N 1
ATOM 9590 C CA . ALA B 1 511 ? -26.438 -64.188 47.812 1 13.91 511 ALA B CA 1
ATOM 9591 C C . ALA B 1 511 ? -25.891 -64.375 46.406 1 13.91 511 ALA B C 1
ATOM 9593 O O . ALA B 1 511 ? -25.484 -63.469 45.719 1 13.91 511 ALA B O 1
ATOM 9594 N N . THR B 1 512 ? -26.766 -65.375 45.438 1 14.28 512 THR B N 1
ATOM 9595 C CA . THR B 1 512 ? -26.719 -66.688 44.875 1 14.28 512 THR B CA 1
ATOM 9596 C C . THR B 1 512 ? -26.594 -66.688 43.375 1 14.28 512 THR B C 1
ATOM 9598 O O . THR B 1 512 ? -25.734 -67.312 42.781 1 14.28 512 THR B O 1
ATOM 9601 N N . CYS B 1 513 ? -27.844 -66.375 42.438 1 13.16 513 CYS B N 1
ATOM 9602 C CA . CYS B 1 513 ? -28.516 -67.5 41.75 1 13.16 513 CYS B CA 1
ATOM 9603 C C . CYS B 1 513 ? -27.875 -67.75 40.375 1 13.16 513 CYS B C 1
ATOM 9605 O O . CYS B 1 513 ? -27.188 -66.875 39.844 1 13.16 513 CYS B O 1
ATOM 9607 N N . GLN B 1 514 ? -28.594 -68.688 39.406 1 14.3 514 GLN B N 1
ATOM 9608 C CA . GLN B 1 514 ? -28.531 -69.938 38.688 1 14.3 514 GLN B CA 1
ATOM 9609 C C . GLN B 1 514 ? -28.422 -69.688 37.156 1 14.3 514 GLN B C 1
ATOM 9611 O O . GLN B 1 514 ? -27.438 -70.125 36.531 1 14.3 514 GLN B O 1
ATOM 9616 N N . THR B 1 515 ? -29.656 -70 36.281 1 14.04 515 THR B N 1
ATOM 9617 C CA . THR B 1 515 ? -29.984 -71.188 35.469 1 14.04 515 THR B CA 1
ATOM 9618 C C . THR B 1 515 ? -29.672 -70.875 34 1 14.04 515 THR B C 1
ATOM 9620 O O . THR B 1 515 ? -29.469 -69.75 33.594 1 14.04 515 THR B O 1
ATOM 9623 N N . SER B 1 516 ? -30.703 -71.5 32.844 1 14.29 516 SER B N 1
ATOM 9624 C CA . SER B 1 516 ? -30.828 -72.625 31.938 1 14.29 516 SER B CA 1
ATOM 9625 C C . SER B 1 516 ? -30.938 -72.125 30.484 1 14.29 516 SER B C 1
ATOM 9627 O O . SER B 1 516 ? -30.203 -72.625 29.609 1 14.29 516 SER B O 1
ATOM 9629 N N . LEU B 1 517 ? -32.219 -71.625 29.875 1 13.66 517 LEU B N 1
ATOM 9630 C CA . LEU B 1 517 ? -33.094 -72.375 28.984 1 13.66 517 LEU B CA 1
ATOM 9631 C C . LEU B 1 517 ? -32.688 -72.188 27.531 1 13.66 517 LEU B C 1
ATOM 9633 O O . LEU B 1 517 ? -32 -71.25 27.188 1 13.66 517 LEU B O 1
ATOM 9637 N N . SER B 1 518 ? -33.562 -72.812 26.406 1 14.49 518 SER B N 1
ATOM 9638 C CA . SER B 1 518 ? -33.75 -73.75 25.328 1 14.49 518 SER B CA 1
ATOM 9639 C C . SER B 1 518 ? -33.844 -73.062 23.969 1 14.49 518 SER B C 1
ATOM 9641 O O . SER B 1 518 ? -33.062 -73.375 23.062 1 14.49 518 SER B O 1
ATOM 9643 N N . GLU B 1 519 ? -35.188 -72.875 23.234 1 14.05 519 GLU B N 1
ATOM 9644 C CA . GLU B 1 519 ? -35.875 -73.625 22.188 1 14.05 519 GLU B CA 1
ATOM 9645 C C . GLU B 1 519 ? -35.719 -72.938 20.828 1 14.05 519 GLU B C 1
ATOM 9647 O O . GLU B 1 519 ? -35.188 -73.562 19.875 1 14.05 519 GLU B O 1
ATOM 9652 N N . GLU B 1 520 ? -36.969 -72.438 20.125 1 14.1 520 GLU B N 1
ATOM 9653 C CA . GLU B 1 520 ? -37.844 -72.938 19.094 1 14.1 520 GLU B CA 1
ATOM 9654 C C . GLU B 1 520 ? -37.594 -72.312 17.75 1 14.1 520 GLU B C 1
ATOM 9656 O O . GLU B 1 520 ? -37 -71.188 17.672 1 14.1 520 GLU B O 1
ATOM 9661 N N . LYS B 1 521 ? -38.688 -72.312 16.547 1 14.88 521 LYS B N 1
ATOM 9662 C CA . LYS B 1 521 ? -39.094 -73 15.32 1 14.88 521 LYS B CA 1
ATOM 9663 C C . LYS B 1 521 ? -39.125 -72.062 14.141 1 14.88 521 LYS B C 1
ATOM 9665 O O . LYS B 1 521 ? -38.5 -72.312 13.109 1 14.88 521 LYS B O 1
ATOM 9670 N N . SER B 1 522 ? -40.406 -71.438 13.609 1 13.54 522 SER B N 1
ATOM 9671 C CA . SER B 1 522 ? -41.281 -71.875 12.516 1 13.54 522 SER B CA 1
ATOM 9672 C C . SER B 1 522 ? -41.062 -71 11.266 1 13.54 522 SER B C 1
ATOM 9674 O O . SER B 1 522 ? -40.688 -71.5 10.203 1 13.54 522 SER B O 1
ATOM 9676 N N . SER B 1 523 ? -42.125 -70.062 10.711 1 13.75 523 SER B N 1
ATOM 9677 C CA . SER B 1 523 ? -43.094 -70.25 9.633 1 13.75 523 SER B CA 1
ATOM 9678 C C . SER B 1 523 ? -42.656 -69.5 8.383 1 13.75 523 SER B C 1
ATOM 9680 O O . SER B 1 523 ? -41.875 -68.562 8.461 1 13.75 523 SER B O 1
ATOM 9682 N N . LYS B 1 524 ? -43.531 -69.5 6.992 1 15.05 524 LYS B N 1
ATOM 9683 C CA . LYS B 1 524 ? -43.625 -69.938 5.602 1 15.05 524 LYS B CA 1
ATOM 9684 C C . LYS B 1 524 ? -43.719 -68.75 4.66 1 15.05 524 LYS B C 1
ATOM 9686 O O . LYS B 1 524 ? -43.031 -68.688 3.643 1 15.05 524 LYS B O 1
ATOM 9691 N N . GLN B 1 525 ? -44.875 -67.875 4.473 1 13.43 525 GLN B N 1
ATOM 9692 C CA . GLN B 1 525 ? -45.75 -67.938 3.324 1 13.43 525 GLN B CA 1
ATOM 9693 C C . GLN B 1 525 ? -45.312 -67 2.199 1 13.43 525 GLN B C 1
ATOM 9695 O O . GLN B 1 525 ? -44.5 -66.125 2.424 1 13.43 525 GLN B O 1
ATOM 9700 N N . GLN B 1 526 ? -46.312 -66.188 1.381 1 13.99 526 GLN B N 1
ATOM 9701 C CA . GLN B 1 526 ? -46.938 -66.375 0.08 1 13.99 526 GLN B CA 1
ATOM 9702 C C . GLN B 1 526 ? -46.469 -65.312 -0.914 1 13.99 526 GLN B C 1
ATOM 9704 O O . GLN B 1 526 ? -45.938 -65.688 -1.972 1 13.99 526 GLN B O 1
ATOM 9709 N N . GLU B 1 527 ? -47.406 -64.25 -1.498 1 14.27 527 GLU B N 1
ATOM 9710 C CA . GLU B 1 527 ? -48.125 -64.25 -2.77 1 14.27 527 GLU B CA 1
ATOM 9711 C C . GLU B 1 527 ? -47.5 -63.281 -3.77 1 14.27 527 GLU B C 1
ATOM 9713 O O . GLU B 1 527 ? -46.688 -62.438 -3.396 1 14.27 527 GLU B O 1
ATOM 9718 N N . ALA B 1 528 ? -48.375 -62.312 -4.621 1 14.94 528 ALA B N 1
ATOM 9719 C CA . ALA B 1 528 ? -48.844 -62.375 -6.004 1 14.94 528 ALA B CA 1
ATOM 9720 C C . ALA B 1 528 ? -48.188 -61.312 -6.852 1 14.94 528 ALA B C 1
ATOM 9722 O O . ALA B 1 528 ? -47.594 -60.344 -6.32 1 14.94 528 ALA B O 1
ATOM 9723 N N . HIS B 1 529 ? -48.844 -60.688 -8.07 1 14.84 529 HIS B N 1
ATOM 9724 C CA . HIS B 1 529 ? -48.781 -60.719 -9.531 1 14.84 529 HIS B CA 1
ATOM 9725 C C . HIS B 1 529 ? -48.438 -59.344 -10.094 1 14.84 529 HIS B C 1
ATOM 9727 O O . HIS B 1 529 ? -47.531 -59.219 -10.93 1 14.84 529 HIS B O 1
ATOM 9733 N N . GLN B 1 530 ? -49.219 -58.094 -10.023 1 13.79 530 GLN B N 1
ATOM 9734 C CA . GLN B 1 530 ? -49.969 -57.625 -11.188 1 13.79 530 GLN B CA 1
ATOM 9735 C C . GLN B 1 530 ? -49.125 -56.625 -12 1 13.79 530 GLN B C 1
ATOM 9737 O O . GLN B 1 530 ? -48.125 -56.094 -11.508 1 13.79 530 GLN B O 1
ATOM 9742 N N . SER B 1 531 ? -49.75 -55.469 -12.766 1 14.84 531 SER B N 1
ATOM 9743 C CA . SER B 1 531 ? -50.062 -55.125 -14.148 1 14.84 531 SER B CA 1
ATOM 9744 C C . SER B 1 531 ? -49.188 -54 -14.664 1 14.84 531 SER B C 1
ATOM 9746 O O . SER B 1 531 ? -48.594 -53.25 -13.875 1 14.84 531 SER B O 1
ATOM 9748 N N . HIS B 1 532 ? -49.438 -53.312 -16.031 1 15.51 532 HIS B N 1
ATOM 9749 C CA . HIS B 1 532 ? -48.875 -53.094 -17.359 1 15.51 532 HIS B CA 1
ATOM 9750 C C . HIS B 1 532 ? -48.625 -51.594 -17.578 1 15.51 532 HIS B C 1
ATOM 9752 O O . HIS B 1 532 ? -47.562 -51.219 -18.141 1 15.51 532 HIS B O 1
ATOM 9758 N N . SER B 1 533 ? -49.406 -50.406 -17.219 1 14.9 533 SER B N 1
ATOM 9759 C CA . SER B 1 533 ? -49.938 -49.562 -18.266 1 14.9 533 SER B CA 1
ATOM 9760 C C . SER B 1 533 ? -48.969 -48.469 -18.656 1 14.9 533 SER B C 1
ATOM 9762 O O . SER B 1 533 ? -48.188 -48 -17.828 1 14.9 533 SER B O 1
ATOM 9764 N N . HIS B 1 534 ? -48.812 -47.938 -20.078 1 16.08 534 HIS B N 1
ATOM 9765 C CA . HIS B 1 534 ? -47.938 -47.406 -21.125 1 16.08 534 HIS B CA 1
ATOM 9766 C C . HIS B 1 534 ? -47.969 -45.906 -21.156 1 16.08 534 HIS B C 1
ATOM 9768 O O . HIS B 1 534 ? -47.125 -45.281 -21.828 1 16.08 534 HIS B O 1
ATOM 9774 N N . PRO B 1 535 ? -48.812 -45.094 -20.438 1 15.19 535 PRO B N 1
ATOM 9775 C CA . PRO B 1 535 ? -49.438 -44.062 -21.281 1 15.19 535 PRO B CA 1
ATOM 9776 C C . PRO B 1 535 ? -48.438 -43 -21.719 1 15.19 535 PRO B C 1
ATOM 9778 O O . PRO B 1 535 ? -47.344 -42.906 -21.172 1 15.19 535 PRO B O 1
ATOM 9781 N N . ARG B 1 536 ? -49 -41.594 -21.875 1 15.98 536 ARG B N 1
ATOM 9782 C CA . ARG B 1 536 ? -49.312 -40.594 -22.891 1 15.98 536 ARG B CA 1
ATOM 9783 C C . ARG B 1 536 ? -48.312 -39.469 -22.906 1 15.98 536 ARG B C 1
ATOM 9785 O O . ARG B 1 536 ? -47.719 -39.156 -21.859 1 15.98 536 ARG B O 1
ATOM 9792 N N . ALA B 1 537 ? -48.062 -38.781 -24.125 1 17.59 537 ALA B N 1
ATOM 9793 C CA . ALA B 1 537 ? -47.25 -37.969 -25.047 1 17.59 537 ALA B CA 1
ATOM 9794 C C . ALA B 1 537 ? -47.281 -36.5 -24.688 1 17.59 537 ALA B C 1
ATOM 9796 O O . ALA B 1 537 ? -48.375 -35.875 -24.641 1 17.59 537 ALA B O 1
ATOM 9797 N N . GLY B 1 538 ? -46.469 -35.906 -23.781 1 15.92 538 GLY B N 1
ATOM 9798 C CA . GLY B 1 538 ? -46.5 -34.594 -23.172 1 15.92 538 GLY B CA 1
ATOM 9799 C C . GLY B 1 538 ? -46.281 -33.469 -24.156 1 15.92 538 GLY B C 1
ATOM 9800 O O . GLY B 1 538 ? -45.375 -33.531 -25 1 15.92 538 GLY B O 1
ATOM 9801 N N . THR B 1 539 ? -47.344 -32.75 -24.438 1 15.91 539 THR B N 1
ATOM 9802 C CA . THR B 1 539 ? -47.625 -31.688 -25.406 1 15.91 539 THR B CA 1
ATOM 9803 C C . THR B 1 539 ? -46.688 -30.516 -25.25 1 15.91 539 THR B C 1
ATOM 9805 O O . THR B 1 539 ? -46.125 -30.297 -24.156 1 15.91 539 THR B O 1
ATOM 9808 N N . VAL B 1 540 ? -46.406 -29.578 -26.344 1 16.69 540 VAL B N 1
ATOM 9809 C CA . VAL B 1 540 ? -45.562 -28.797 -27.234 1 16.69 540 VAL B CA 1
ATOM 9810 C C . VAL B 1 540 ? -45.562 -27.328 -26.797 1 16.69 540 VAL B C 1
ATOM 9812 O O . VAL B 1 540 ? -44.625 -26.578 -27.094 1 16.69 540 VAL B O 1
ATOM 9815 N N . LEU B 1 541 ? -46.438 -26.75 -25.844 1 15.87 541 LEU B N 1
ATOM 9816 C CA . LEU B 1 541 ? -46.969 -25.484 -26.344 1 15.87 541 LEU B CA 1
ATOM 9817 C C . LEU B 1 541 ? -45.844 -24.422 -26.375 1 15.87 541 LEU B C 1
ATOM 9819 O O . LEU B 1 541 ? -44.875 -24.516 -25.625 1 15.87 541 LEU B O 1
ATOM 9823 N N . ASP B 1 542 ? -46.062 -23.094 -27.062 1 16.75 542 ASP B N 1
ATOM 9824 C CA . ASP B 1 542 ? -45.719 -22.062 -28.047 1 16.75 542 ASP B CA 1
ATOM 9825 C C . ASP B 1 542 ? -45.156 -20.828 -27.359 1 16.75 542 ASP B C 1
ATOM 9827 O O . ASP B 1 542 ? -45.125 -19.734 -27.953 1 16.75 542 ASP B O 1
ATOM 9831 N N . LEU B 1 543 ? -44.5 -20.859 -26.188 1 15.67 543 LEU B N 1
ATOM 9832 C CA . LEU B 1 543 ? -44.531 -19.609 -25.422 1 15.67 543 LEU B CA 1
ATOM 9833 C C . LEU B 1 543 ? -43.562 -18.578 -26.031 1 15.67 543 LEU B C 1
ATOM 9835 O O . LEU B 1 543 ? -42.344 -18.75 -25.953 1 15.67 543 LEU B O 1
ATOM 9839 N N . PHE B 1 544 ? -43.906 -17.703 -27.047 1 16.72 544 PHE B N 1
ATOM 9840 C CA . PHE B 1 544 ? -43.312 -16.844 -28.078 1 16.72 544 PHE B CA 1
ATOM 9841 C C . PHE B 1 544 ? -42.656 -15.633 -27.453 1 16.72 544 PHE B C 1
ATOM 9843 O O . PHE B 1 544 ? -41.5 -15.297 -27.812 1 16.72 544 PHE B O 1
ATOM 9850 N N . SER B 1 545 ? -43.188 -14.586 -26.656 1 18.05 545 SER B N 1
ATOM 9851 C CA . SER B 1 545 ? -43.219 -13.25 -27.234 1 18.05 545 SER B CA 1
ATOM 9852 C C . SER B 1 545 ? -41.938 -12.492 -26.969 1 18.05 545 SER B C 1
ATOM 9854 O O . SER B 1 545 ? -41.25 -12.766 -25.984 1 18.05 545 SER B O 1
ATOM 9856 N N . PRO B 1 546 ? -41.438 -11.352 -27.812 1 17.66 546 PRO B N 1
ATOM 9857 C CA . PRO B 1 546 ? -40.25 -10.688 -28.344 1 17.66 546 PRO B CA 1
ATOM 9858 C C . PRO B 1 546 ? -39.75 -9.57 -27.438 1 17.66 546 PRO B C 1
ATOM 9860 O O . PRO B 1 546 ? -40.438 -8.562 -27.25 1 17.66 546 PRO B O 1
ATOM 9863 N N . PRO B 1 547 ? -39.312 -9.664 -26.234 1 18.19 547 PRO B N 1
ATOM 9864 C CA . PRO B 1 547 ? -39.281 -8.406 -25.484 1 18.19 547 PRO B CA 1
ATOM 9865 C C . PRO B 1 547 ? -38.25 -7.426 -26.031 1 18.19 547 PRO B C 1
ATOM 9867 O O . PRO B 1 547 ? -37.25 -7.844 -26.625 1 18.19 547 PRO B O 1
ATOM 9870 N N . PRO B 1 548 ? -38.531 -6.117 -26.062 1 18.27 548 PRO B N 1
ATOM 9871 C CA . PRO B 1 548 ? -38 -4.98 -26.812 1 18.27 548 PRO B CA 1
ATOM 9872 C C . PRO B 1 548 ? -36.562 -4.648 -26.422 1 18.27 548 PRO B C 1
ATOM 9874 O O . PRO B 1 548 ? -36.094 -5.035 -25.344 1 18.27 548 PRO B O 1
ATOM 9877 N N . ARG B 1 549 ? -35.781 -3.682 -27.172 1 17.45 549 ARG B N 1
ATOM 9878 C CA . ARG B 1 549 ? -34.562 -3.336 -27.875 1 17.45 549 ARG B CA 1
ATOM 9879 C C . ARG B 1 549 ? -33.625 -2.527 -26.984 1 17.45 549 ARG B C 1
ATOM 9881 O O . ARG B 1 549 ? -32.438 -2.807 -26.906 1 17.45 549 ARG B O 1
ATOM 9888 N N . GLY B 1 550 ? -33.906 -1.253 -26.375 1 17.94 550 GLY B N 1
ATOM 9889 C CA . GLY B 1 550 ? -33.188 -0.103 -26.922 1 17.94 550 GLY B CA 1
ATOM 9890 C C . GLY B 1 550 ? -31.922 0.235 -26.156 1 17.94 550 GLY B C 1
ATOM 9891 O O . GLY B 1 550 ? -31.094 1.025 -26.609 1 17.94 550 GLY B O 1
ATOM 9892 N N . ILE B 1 551 ? -31.562 -0.13 -24.891 1 18.91 551 ILE B N 1
ATOM 9893 C CA . ILE B 1 551 ? -30.984 0.936 -24.078 1 18.91 551 ILE B CA 1
ATOM 9894 C C . ILE B 1 551 ? -29.484 1.038 -24.344 1 18.91 551 ILE B C 1
ATOM 9896 O O . ILE B 1 551 ? -28.734 0.072 -24.156 1 18.91 551 ILE B O 1
ATOM 9900 N N . SER B 1 552 ? -28.922 2.051 -25.188 1 18.66 552 SER B N 1
ATOM 9901 C CA . SER B 1 552 ? -27.641 2.229 -25.859 1 18.66 552 SER B CA 1
ATOM 9902 C C . SER B 1 552 ? -26.547 2.615 -24.875 1 18.66 552 SER B C 1
ATOM 9904 O O . SER B 1 552 ? -25.359 2.584 -25.203 1 18.66 552 SER B O 1
ATOM 9906 N N . PRO B 1 553 ? -26.609 3.094 -23.625 1 20.64 553 PRO B N 1
ATOM 9907 C CA . PRO B 1 553 ? -25.719 4.238 -23.375 1 20.64 553 PRO B CA 1
ATOM 9908 C C . PRO B 1 553 ? -24.25 3.83 -23.219 1 20.64 553 PRO B C 1
ATOM 9910 O O . PRO B 1 553 ? -23.969 2.736 -22.734 1 20.64 553 PRO B O 1
ATOM 9913 N N . THR B 1 554 ? -23.25 4.363 -24.047 1 19.39 554 THR B N 1
ATOM 9914 C CA . THR B 1 554 ? -21.875 4.16 -24.469 1 19.39 554 THR B CA 1
ATOM 9915 C C . THR B 1 554 ? -20.906 4.551 -23.359 1 19.39 554 THR B C 1
ATOM 9917 O O . THR B 1 554 ? -20.781 5.734 -23.031 1 19.39 554 THR B O 1
ATOM 9920 N N . HIS B 1 555 ? -20.688 3.811 -22.234 1 19.14 555 HIS B N 1
ATOM 9921 C CA . HIS B 1 555 ? -19.938 4.223 -21.062 1 19.14 555 HIS B CA 1
ATOM 9922 C C . HIS B 1 555 ? -18.438 4.145 -21.312 1 19.14 555 HIS B C 1
ATOM 9924 O O . HIS B 1 555 ? -17.875 3.051 -21.453 1 19.14 555 HIS B O 1
ATOM 9930 N N . GLU B 1 556 ? -17.688 5.113 -21.984 1 19.77 556 GLU B N 1
ATOM 9931 C CA . GLU B 1 556 ? -16.312 5.027 -22.469 1 19.77 556 GLU B CA 1
ATOM 9932 C C . GLU B 1 556 ? -15.32 5.039 -21.312 1 19.77 556 GLU B C 1
ATOM 9934 O O . GLU B 1 556 ? -14.109 5.141 -21.531 1 19.77 556 GLU B O 1
ATOM 9939 N N . ASN B 1 557 ? -15.398 4.379 -20.141 1 19.05 557 ASN B N 1
ATOM 9940 C CA . ASN B 1 557 ? -14.727 4.738 -18.906 1 19.05 557 ASN B CA 1
ATOM 9941 C C . ASN B 1 557 ? -13.289 4.246 -18.875 1 19.05 557 ASN B C 1
ATOM 9943 O O . ASN B 1 557 ? -12.648 4.215 -17.828 1 19.05 557 ASN B O 1
ATOM 9947 N N . ALA B 1 558 ? -12.438 3.609 -19.891 1 19.86 558 ALA B N 1
ATOM 9948 C CA . ALA B 1 558 ? -11.547 2.549 -19.438 1 19.86 558 ALA B CA 1
ATOM 9949 C C . ALA B 1 558 ? -10.188 3.115 -19.031 1 19.86 558 ALA B C 1
ATOM 9951 O O . ALA B 1 558 ? -9.234 2.361 -18.797 1 19.86 558 ALA B O 1
ATOM 9952 N N . SER B 1 559 ? -9.906 4.367 -19.188 1 20.61 559 SER B N 1
ATOM 9953 C CA . SER B 1 559 ? -8.508 4.629 -19.5 1 20.61 559 SER B CA 1
ATOM 9954 C C . SER B 1 559 ? -7.609 4.32 -18.312 1 20.61 559 SER B C 1
ATOM 9956 O O . SER B 1 559 ? -6.434 4.688 -18.297 1 20.61 559 SER B O 1
ATOM 9958 N N . ASN B 1 560 ? -8.07 3.699 -17.203 1 20.61 560 ASN B N 1
ATOM 9959 C CA . ASN B 1 560 ? -7.473 3.885 -15.883 1 20.61 560 ASN B CA 1
ATOM 9960 C C . ASN B 1 560 ? -6.227 3.025 -15.703 1 20.61 560 ASN B C 1
ATOM 9962 O O . ASN B 1 560 ? -5.75 2.836 -14.586 1 20.61 560 ASN B O 1
ATOM 9966 N N . THR B 1 561 ? -5.738 2.236 -16.766 1 21.67 561 THR B N 1
ATOM 9967 C CA . THR B 1 561 ? -4.93 1.076 -16.406 1 21.67 561 THR B CA 1
ATOM 9968 C C . THR B 1 561 ? -3.494 1.49 -16.094 1 21.67 561 THR B C 1
ATOM 9970 O O . THR B 1 561 ? -2.74 0.729 -15.484 1 21.67 561 THR B O 1
ATOM 9973 N N . VAL B 1 562 ? -3.113 2.574 -16.812 1 23.7 562 VAL B N 1
ATOM 9974 C CA . VAL B 1 562 ? -1.667 2.729 -16.938 1 23.7 562 VAL B CA 1
ATOM 9975 C C . VAL B 1 562 ? -1.068 3.084 -15.578 1 23.7 562 VAL B C 1
ATOM 9977 O O . VAL B 1 562 ? 0.102 2.799 -15.312 1 23.7 562 VAL B O 1
ATOM 9980 N N . ALA B 1 563 ? -1.919 3.912 -14.828 1 25.06 563 ALA B N 1
ATOM 9981 C CA . ALA B 1 563 ? -1.365 4.473 -13.594 1 25.06 563 ALA B CA 1
ATOM 9982 C C . ALA B 1 563 ? -1.006 3.371 -12.602 1 25.06 563 ALA B C 1
ATOM 9984 O O . ALA B 1 563 ? -0.292 3.615 -11.625 1 25.06 563 ALA B O 1
ATOM 9985 N N . PHE B 1 564 ? -1.558 2.145 -12.844 1 23.33 564 PHE B N 1
ATOM 9986 C CA . PHE B 1 564 ? -1.438 1.052 -11.883 1 23.33 564 PHE B CA 1
ATOM 9987 C C . PHE B 1 564 ? -0.03 0.469 -11.898 1 23.33 564 PHE B C 1
ATOM 9989 O O . PHE B 1 564 ? 0.52 0.131 -10.844 1 23.33 564 PHE B O 1
ATOM 9996 N N . VAL B 1 565 ? 0.531 0.449 -13.133 1 25.44 565 VAL B N 1
ATOM 9997 C CA . VAL B 1 565 ? 1.75 -0.343 -13.258 1 25.44 565 VAL B CA 1
ATOM 9998 C C . VAL B 1 565 ? 2.902 0.366 -12.547 1 25.44 565 VAL B C 1
ATOM 10000 O O . VAL B 1 565 ? 3.713 -0.275 -11.875 1 25.44 565 VAL B O 1
ATOM 10003 N N . LYS B 1 566 ? 2.865 1.744 -12.688 1 26.42 566 LYS B N 1
ATOM 10004 C CA . LYS B 1 566 ? 4.012 2.457 -12.133 1 26.42 566 LYS B CA 1
ATOM 10005 C C . LYS B 1 566 ? 4.016 2.391 -10.609 1 26.42 566 LYS B C 1
ATOM 10007 O O . LYS B 1 566 ? 5.078 2.346 -9.992 1 26.42 566 LYS B O 1
ATOM 10012 N N . ALA B 1 567 ? 2.771 2.381 -10.055 1 26.19 567 ALA B N 1
ATOM 10013 C CA . ALA B 1 567 ? 2.633 2.32 -8.602 1 26.19 567 ALA B CA 1
ATOM 10014 C C . ALA B 1 567 ? 3.195 1.014 -8.055 1 26.19 567 ALA B C 1
ATOM 10016 O O . ALA B 1 567 ? 3.719 0.978 -6.938 1 26.19 567 ALA B O 1
ATOM 10017 N N . LEU B 1 568 ? 3.119 -0.046 -8.844 1 26.12 568 LEU B N 1
ATOM 10018 C CA . LEU B 1 568 ? 3.58 -1.34 -8.359 1 26.12 568 LEU B CA 1
ATOM 10019 C C . LEU B 1 568 ? 5.082 -1.32 -8.102 1 26.12 568 LEU B C 1
ATOM 10021 O O . LEU B 1 568 ? 5.562 -1.938 -7.148 1 26.12 568 LEU B O 1
ATOM 10025 N N . ARG B 1 569 ? 5.785 -0.59 -9.016 1 26.67 569 ARG B N 1
ATOM 10026 C CA . ARG B 1 569 ? 7.227 -0.717 -8.844 1 26.67 569 ARG B CA 1
ATOM 10027 C C . ARG B 1 569 ? 7.688 -0.06 -7.547 1 26.67 569 ARG B C 1
ATOM 10029 O O . ARG B 1 569 ? 8.578 -0.574 -6.867 1 26.67 569 ARG B O 1
ATOM 10036 N N . GLN B 1 570 ? 7.051 1.133 -7.281 1 27.19 570 GLN B N 1
ATOM 10037 C CA . GLN B 1 570 ? 7.52 1.855 -6.105 1 27.19 570 GLN B CA 1
ATOM 10038 C C . GLN B 1 570 ? 7.172 1.104 -4.824 1 27.19 570 GLN B C 1
ATOM 10040 O O . GLN B 1 570 ? 7.816 1.293 -3.791 1 27.19 570 GLN B O 1
ATOM 10045 N N . GLN B 1 571 ? 6 0.491 -4.793 1 26.53 571 GLN B N 1
ATOM 10046 C CA . GLN B 1 571 ? 5.578 -0.245 -3.605 1 26.53 571 GLN B CA 1
ATOM 10047 C C . GLN B 1 571 ? 6.547 -1.383 -3.291 1 26.53 571 GLN B C 1
ATOM 10049 O O . GLN B 1 571 ? 6.52 -1.943 -2.195 1 26.53 571 GLN B O 1
ATOM 10054 N N . GLU B 1 572 ? 7.199 -1.843 -4.285 1 26.8 572 GLU B N 1
ATOM 10055 C CA . GLU B 1 572 ? 8.094 -2.926 -3.893 1 26.8 572 GLU B CA 1
ATOM 10056 C C . GLU B 1 572 ? 9.125 -2.449 -2.871 1 26.8 572 GLU B C 1
ATOM 10058 O O . GLU B 1 572 ? 9.836 -3.26 -2.277 1 26.8 572 GLU B O 1
ATOM 10063 N N . GLU B 1 573 ? 9.438 -1.115 -2.898 1 28.72 573 GLU B N 1
ATOM 10064 C CA . GLU B 1 573 ? 10.438 -0.82 -1.875 1 28.72 573 GLU B CA 1
ATOM 10065 C C . GLU B 1 573 ? 9.797 -0.717 -0.493 1 28.72 573 GLU B C 1
ATOM 10067 O O . GLU B 1 573 ? 9.289 0.342 -0.113 1 28.72 573 GLU B O 1
ATOM 10072 N N . GLY B 1 574 ? 8.797 -1.401 -0.202 1 25.58 574 GLY B N 1
ATOM 10073 C CA . GLY B 1 574 ? 7.941 -1.621 0.956 1 25.58 574 GLY B CA 1
ATOM 10074 C C . GLY B 1 574 ? 8.664 -1.425 2.275 1 25.58 574 GLY B C 1
ATOM 10075 O O . GLY B 1 574 ? 9.883 -1.272 2.303 1 25.58 574 GLY B O 1
ATOM 10076 N N . VAL B 1 575 ? 7.801 -1.238 3.334 1 26.59 575 VAL B N 1
ATOM 10077 C CA . VAL B 1 575 ? 7.938 -1.238 4.785 1 26.59 575 VAL B CA 1
ATOM 10078 C C . VAL B 1 575 ? 8.977 -2.279 5.207 1 26.59 575 VAL B C 1
ATOM 10080 O O . VAL B 1 575 ? 8.922 -3.43 4.77 1 26.59 575 VAL B O 1
ATOM 10083 N N . SER B 1 576 ? 10.094 -1.734 5.578 1 28.17 576 SER B N 1
ATOM 10084 C CA . SER B 1 576 ? 11.117 -2.504 6.277 1 28.17 576 SER B CA 1
ATOM 10085 C C . SER B 1 576 ? 10.5 -3.395 7.352 1 28.17 576 SER B C 1
ATOM 10087 O O . SER B 1 576 ? 10.055 -2.904 8.391 1 28.17 576 SER B O 1
ATOM 10089 N N . ALA B 1 577 ? 9.539 -4.207 7.09 1 28.62 577 ALA B N 1
ATOM 10090 C CA . ALA B 1 577 ? 9.359 -5.305 8.039 1 28.62 577 ALA B CA 1
ATOM 10091 C C . ALA B 1 577 ? 10.68 -5.691 8.695 1 28.62 577 ALA B C 1
ATOM 10093 O O . ALA B 1 577 ? 11.742 -5.609 8.062 1 28.62 577 ALA B O 1
ATOM 10094 N N . ILE B 1 578 ? 10.75 -5.324 9.922 1 28.56 578 ILE B N 1
ATOM 10095 C CA . ILE B 1 578 ? 11.781 -5.938 10.75 1 28.56 578 ILE B CA 1
ATOM 10096 C C . ILE B 1 578 ? 12.07 -7.352 10.242 1 28.56 578 ILE B C 1
ATOM 10098 O O . ILE B 1 578 ? 11.234 -8.25 10.391 1 28.56 578 ILE B O 1
ATOM 10102 N N . CYS B 1 579 ? 12.445 -7.359 9.016 1 29.16 579 CYS B N 1
ATOM 10103 C CA . CYS B 1 579 ? 13.055 -8.633 8.648 1 29.16 579 CYS B CA 1
ATOM 10104 C C . CYS B 1 579 ? 14.039 -9.094 9.727 1 29.16 579 CYS B C 1
ATOM 10106 O O . CYS B 1 579 ? 15.023 -8.406 10.008 1 29.16 579 CYS B O 1
ATOM 10108 N N . GLU B 1 580 ? 13.438 -9.469 10.852 1 30.97 580 GLU B N 1
ATOM 10109 C CA . GLU B 1 580 ? 14.438 -10.25 11.57 1 30.97 580 GLU B CA 1
ATOM 10110 C C . GLU B 1 580 ? 15.406 -10.93 10.609 1 30.97 580 GLU B C 1
ATOM 10112 O O . GLU B 1 580 ? 15 -11.727 9.766 1 30.97 580 GLU B O 1
ATOM 10117 N N . ASP B 1 581 ? 16.25 -10.156 10.188 1 32.28 581 ASP B N 1
ATOM 10118 C CA . ASP B 1 581 ? 17.438 -10.617 9.461 1 32.28 581 ASP B CA 1
ATOM 10119 C C . ASP B 1 581 ? 17.984 -11.906 10.062 1 32.28 581 ASP B C 1
ATOM 10121 O O . ASP B 1 581 ? 19.094 -11.93 10.594 1 32.28 581 ASP B O 1
ATOM 10125 N N . ARG B 1 582 ? 17.359 -12.531 11.078 1 32.91 582 ARG B N 1
ATOM 10126 C CA . ARG B 1 582 ? 18.062 -13.797 11.258 1 32.91 582 ARG B CA 1
ATOM 10127 C C . ARG B 1 582 ? 18.234 -14.523 9.922 1 32.91 582 ARG B C 1
ATOM 10129 O O . ARG B 1 582 ? 17.25 -15.008 9.344 1 32.91 582 ARG B O 1
ATOM 10136 N N . ALA B 1 583 ? 19.031 -14.039 9.164 1 35.44 583 ALA B N 1
ATOM 10137 C CA . ALA B 1 583 ? 19.516 -14.844 8.047 1 35.44 583 ALA B CA 1
ATOM 10138 C C . ALA B 1 583 ? 19.484 -16.328 8.383 1 35.44 583 ALA B C 1
ATOM 10140 O O . ALA B 1 583 ? 20.453 -16.859 8.93 1 35.44 583 ALA B O 1
ATOM 10141 N N . ASP B 1 584 ? 18.344 -16.688 8.922 1 43.03 584 ASP B N 1
ATOM 10142 C CA . ASP B 1 584 ? 18.312 -18.141 9.031 1 43.03 584 ASP B CA 1
ATOM 10143 C C . ASP B 1 584 ? 18.875 -18.812 7.777 1 43.03 584 ASP B C 1
ATOM 10145 O O . ASP B 1 584 ? 18.516 -18.438 6.656 1 43.03 584 ASP B O 1
ATOM 10149 N N . ASN B 1 585 ? 20.016 -19.094 7.805 1 53.22 585 ASN B N 1
ATOM 10150 C CA . ASN B 1 585 ? 20.625 -19.938 6.773 1 53.22 585 ASN B CA 1
ATOM 10151 C C . ASN B 1 585 ? 19.578 -20.844 6.125 1 53.22 585 ASN B C 1
ATOM 10153 O O . ASN B 1 585 ? 19.078 -21.766 6.762 1 53.22 585 ASN B O 1
ATOM 10157 N N . PRO B 1 586 ? 19.016 -20.266 5.074 1 59.09 586 PRO B N 1
ATOM 10158 C CA . PRO B 1 586 ? 18.016 -21.078 4.395 1 59.09 586 PRO B CA 1
ATOM 10159 C C . PRO B 1 586 ? 18.422 -22.547 4.285 1 59.09 586 PRO B C 1
ATOM 10161 O O . PRO B 1 586 ? 17.562 -23.422 4.16 1 59.09 586 PRO B O 1
ATOM 10164 N N . ALA B 1 587 ? 19.672 -22.656 4.344 1 65.94 587 ALA B N 1
ATOM 10165 C CA . ALA B 1 587 ? 20.172 -24.016 4.168 1 65.94 587 ALA B CA 1
ATOM 10166 C C . ALA B 1 587 ? 20.359 -24.703 5.516 1 65.94 587 ALA B C 1
ATOM 10168 O O . ALA B 1 587 ? 20.828 -25.844 5.578 1 65.94 587 ALA B O 1
ATOM 10169 N N . GLN B 1 588 ? 19.859 -23.984 6.531 1 70.31 588 GLN B N 1
ATOM 10170 C CA . GLN B 1 588 ? 20.062 -24.562 7.855 1 70.31 588 GLN B CA 1
ATOM 10171 C C . GLN B 1 588 ? 19.078 -25.703 8.109 1 70.31 588 GLN B C 1
ATOM 10173 O O . GLN B 1 588 ? 17.859 -25.516 8.031 1 70.31 588 GLN B O 1
ATOM 10178 N N . THR B 1 589 ? 19.469 -26.875 8.125 1 79.75 589 THR B N 1
ATOM 10179 C CA . THR B 1 589 ? 18.672 -28.078 8.312 1 79.75 589 THR B CA 1
ATOM 10180 C C . THR B 1 589 ? 18.641 -28.5 9.781 1 79.75 589 THR B C 1
ATOM 10182 O O . THR B 1 589 ? 18.016 -29.484 10.141 1 79.75 589 THR B O 1
ATOM 10185 N N . ASP B 1 590 ? 19.281 -27.578 10.57 1 77.81 590 ASP B N 1
ATOM 10186 C CA . ASP B 1 590 ? 19.312 -27.938 11.984 1 77.81 590 ASP B CA 1
ATOM 10187 C C . ASP B 1 590 ? 17.906 -27.875 12.602 1 77.81 590 ASP B C 1
ATOM 10189 O O . ASP B 1 590 ? 17.156 -26.938 12.352 1 77.81 590 ASP B O 1
ATOM 10193 N N . GLY B 1 591 ? 17.516 -28.953 13.18 1 81.69 591 GLY B N 1
ATOM 10194 C CA . GLY B 1 591 ? 16.234 -29 13.875 1 81.69 591 GLY B CA 1
ATOM 10195 C C . GLY B 1 591 ? 15.117 -29.609 13.047 1 81.69 591 GLY B C 1
ATOM 10196 O O . GLY B 1 591 ? 13.969 -29.641 13.477 1 81.69 591 GLY B O 1
ATOM 10197 N N . VAL B 1 592 ? 15.492 -29.969 11.828 1 88.56 592 VAL B N 1
ATOM 10198 C CA . VAL B 1 592 ? 14.477 -30.609 10.984 1 88.56 592 VAL B CA 1
ATOM 10199 C C . VAL B 1 592 ? 14.68 -32.125 10.977 1 88.56 592 VAL B C 1
ATOM 10201 O O . VAL B 1 592 ? 15.781 -32.594 10.703 1 88.56 592 VAL B O 1
ATOM 10204 N N . ALA B 1 593 ? 13.672 -32.844 11.391 1 90.12 593 ALA B N 1
ATOM 10205 C CA . ALA B 1 593 ? 13.719 -34.312 11.375 1 90.12 593 ALA B CA 1
ATOM 10206 C C . ALA B 1 593 ? 12.703 -34.875 10.391 1 90.12 593 ALA B C 1
ATOM 10208 O O . ALA B 1 593 ? 11.586 -34.344 10.266 1 90.12 593 ALA B O 1
ATOM 10209 N N . LEU B 1 594 ? 13.109 -35.906 9.641 1 92.94 594 LEU B N 1
ATOM 10210 C CA . LEU B 1 594 ? 12.219 -36.594 8.688 1 92.94 594 LEU B CA 1
ATOM 10211 C C . LEU B 1 594 ? 11.727 -37.906 9.25 1 92.94 594 LEU B C 1
ATOM 10213 O O . LEU B 1 594 ? 12.516 -38.688 9.773 1 92.94 594 LEU B O 1
ATOM 10217 N N . VAL B 1 595 ? 10.453 -38.062 9.211 1 90.94 595 VAL B N 1
ATOM 10218 C CA . VAL B 1 595 ? 9.867 -39.344 9.609 1 90.94 595 VAL B CA 1
ATOM 10219 C C . VAL B 1 595 ? 9.461 -40.156 8.375 1 90.94 595 VAL B C 1
ATOM 10221 O O . VAL B 1 595 ? 8.352 -40 7.863 1 90.94 595 VAL B O 1
ATOM 10224 N N . GLY B 1 596 ? 10.242 -41 7.844 1 89 596 GLY B N 1
ATOM 10225 C CA . GLY B 1 596 ? 10.062 -41.812 6.637 1 89 596 GLY B CA 1
ATOM 10226 C C . GLY B 1 596 ? 11.32 -41.906 5.801 1 89 596 GLY B C 1
ATOM 10227 O O . GLY B 1 596 ? 12.281 -41.188 6.02 1 89 596 GLY B O 1
ATOM 10228 N N . ASP B 1 597 ? 11.336 -42.812 4.855 1 89.69 597 ASP B N 1
ATOM 10229 C CA . ASP B 1 597 ? 12.492 -43.062 3.994 1 89.69 597 ASP B CA 1
ATOM 10230 C C . ASP B 1 597 ? 12.391 -42.25 2.701 1 89.69 597 ASP B C 1
ATOM 10232 O O . ASP B 1 597 ? 11.375 -42.312 2.008 1 89.69 597 ASP B O 1
ATOM 10236 N N . VAL B 1 598 ? 13.453 -41.5 2.402 1 94.88 598 VAL B N 1
ATOM 10237 C CA . VAL B 1 598 ? 13.398 -40.625 1.231 1 94.88 598 VAL B CA 1
ATOM 10238 C C . VAL B 1 598 ? 14.633 -40.844 0.361 1 94.88 598 VAL B C 1
ATOM 10240 O O . VAL B 1 598 ? 14.789 -40.219 -0.692 1 94.88 598 VAL B O 1
ATOM 10243 N N . LYS B 1 599 ? 15.562 -41.75 0.748 1 95.38 599 LYS B N 1
ATOM 10244 C CA . LYS B 1 599 ? 16.812 -41.969 0.019 1 95.38 599 LYS B CA 1
ATOM 10245 C C . LYS B 1 599 ? 16.531 -42.531 -1.362 1 95.38 599 LYS B C 1
ATOM 10247 O O . LYS B 1 599 ? 15.891 -43.594 -1.482 1 95.38 599 LYS B O 1
ATOM 10252 N N . GLY B 1 600 ? 17 -41.875 -2.344 1 95.06 600 GLY B N 1
ATOM 10253 C CA . GLY B 1 600 ? 16.875 -42.312 -3.719 1 95.06 600 GLY B CA 1
ATOM 10254 C C . GLY B 1 600 ? 15.469 -42.188 -4.27 1 95.06 600 GLY B C 1
ATOM 10255 O O . GLY B 1 600 ? 15.148 -42.75 -5.316 1 95.06 600 GLY B O 1
ATOM 10256 N N . ARG B 1 601 ? 14.656 -41.531 -3.6 1 96.12 601 ARG B N 1
ATOM 10257 C CA . ARG B 1 601 ? 13.25 -41.438 -3.986 1 96.12 601 ARG B CA 1
ATOM 10258 C C . ARG B 1 601 ? 12.914 -40.062 -4.535 1 96.12 601 ARG B C 1
ATOM 10260 O O . ARG B 1 601 ? 13.594 -39.094 -4.227 1 96.12 601 ARG B O 1
ATOM 10267 N N . LEU B 1 602 ? 11.867 -40 -5.449 1 97.12 602 LEU B N 1
ATOM 10268 C CA . LEU B 1 602 ? 11.258 -38.75 -5.852 1 97.12 602 LEU B CA 1
ATOM 10269 C C . LEU B 1 602 ? 10.336 -38.219 -4.762 1 97.12 602 LEU B C 1
ATOM 10271 O O . LEU B 1 602 ? 9.359 -38.875 -4.398 1 97.12 602 LEU B O 1
ATOM 10275 N N . CYS B 1 603 ? 10.719 -37.125 -4.195 1 97.94 603 CYS B N 1
ATOM 10276 C CA . CYS B 1 603 ? 9.953 -36.531 -3.098 1 97.94 603 CYS B CA 1
ATOM 10277 C C . CYS B 1 603 ? 9.062 -35.406 -3.594 1 97.94 603 CYS B C 1
ATOM 10279 O O . CYS B 1 603 ? 9.531 -34.5 -4.281 1 97.94 603 CYS B O 1
ATOM 10281 N N . ILE B 1 604 ? 7.766 -35.5 -3.281 1 98.31 604 ILE B N 1
ATOM 10282 C CA . ILE B 1 604 ? 6.801 -34.469 -3.639 1 98.31 604 ILE B CA 1
ATOM 10283 C C . ILE B 1 604 ? 6.293 -33.781 -2.375 1 98.31 604 ILE B C 1
ATOM 10285 O O . ILE B 1 604 ? 5.523 -34.344 -1.605 1 98.31 604 ILE B O 1
ATOM 10289 N N . ILE B 1 605 ? 6.738 -32.562 -2.168 1 98.06 605 ILE B N 1
ATOM 10290 C CA . ILE B 1 605 ? 6.262 -31.766 -1.032 1 98.06 605 ILE B CA 1
ATOM 10291 C C . ILE B 1 605 ? 4.887 -31.188 -1.349 1 98.06 605 ILE B C 1
ATOM 10293 O O . ILE B 1 605 ? 4.699 -30.562 -2.395 1 98.06 605 ILE B O 1
ATOM 10297 N N . VAL B 1 606 ? 3.93 -31.422 -0.482 1 96.69 606 VAL B N 1
ATOM 10298 C CA . VAL B 1 606 ? 2.57 -30.922 -0.686 1 96.69 606 VAL B CA 1
ATOM 10299 C C . VAL B 1 606 ? 2.215 -29.922 0.409 1 96.69 606 VAL B C 1
ATOM 10301 O O . VAL B 1 606 ? 2.312 -30.234 1.599 1 96.69 606 VAL B O 1
ATOM 10304 N N . ASP B 1 607 ? 1.836 -28.75 0.061 1 93.81 607 ASP B N 1
ATOM 10305 C CA . ASP B 1 607 ? 1.376 -27.703 0.979 1 93.81 607 ASP B CA 1
ATOM 10306 C C . ASP B 1 607 ? 0.23 -26.906 0.368 1 93.81 607 ASP B C 1
ATOM 10308 O O . ASP B 1 607 ? -0.174 -27.156 -0.769 1 93.81 607 ASP B O 1
ATOM 10312 N N . THR B 1 608 ? -0.415 -26.062 1.132 1 92.62 608 THR B N 1
ATOM 10313 C CA . THR B 1 608 ? -1.526 -25.266 0.641 1 92.62 608 THR B CA 1
ATOM 10314 C C . THR B 1 608 ? -1.025 -23.922 0.097 1 92.62 608 THR B C 1
ATOM 10316 O O . THR B 1 608 ? -1.478 -23.469 -0.956 1 92.62 608 THR B O 1
ATOM 10319 N N . THR B 1 609 ? -0.108 -23.312 0.819 1 93.38 609 THR B N 1
ATOM 10320 C CA . THR B 1 609 ? 0.312 -21.953 0.466 1 93.38 609 THR B CA 1
ATOM 10321 C C . THR B 1 609 ? 1.831 -21.828 0.536 1 93.38 609 THR B C 1
ATOM 10323 O O . THR B 1 609 ? 2.467 -22.391 1.433 1 93.38 609 THR B O 1
ATOM 10326 N N . ILE B 1 610 ? 2.434 -21.203 -0.478 1 95.56 610 ILE B N 1
ATOM 10327 C CA . ILE B 1 610 ? 3.824 -20.766 -0.419 1 95.56 610 ILE B CA 1
ATOM 10328 C C . ILE B 1 610 ? 3.881 -19.281 -0.05 1 95.56 610 ILE B C 1
ATOM 10330 O O . ILE B 1 610 ? 3.627 -18.406 -0.891 1 95.56 610 ILE B O 1
ATOM 10334 N N . ASP B 1 611 ? 4.168 -19.016 1.12 1 92.94 611 ASP B N 1
ATOM 10335 C CA . ASP B 1 611 ? 4.234 -17.641 1.604 1 92.94 611 ASP B CA 1
ATOM 10336 C C . ASP B 1 611 ? 5.684 -17.203 1.812 1 92.94 611 ASP B C 1
ATOM 10338 O O . ASP B 1 611 ? 6.371 -16.844 0.855 1 92.94 611 ASP B O 1
ATOM 10342 N N . GLU B 1 612 ? 6.246 -17.438 2.988 1 92.12 612 GLU B N 1
ATOM 10343 C CA . GLU B 1 612 ? 7.645 -17.125 3.24 1 92.12 612 GLU B CA 1
ATOM 10344 C C . GLU B 1 612 ? 8.57 -18.234 2.752 1 92.12 612 GLU B C 1
ATOM 10346 O O . GLU B 1 612 ? 9.75 -18 2.486 1 92.12 612 GLU B O 1
ATOM 10351 N N . ALA B 1 613 ? 8.062 -19.375 2.584 1 94.62 613 ALA B N 1
ATOM 10352 C CA . ALA B 1 613 ? 8.727 -20.562 2.059 1 94.62 613 ALA B CA 1
ATOM 10353 C C . ALA B 1 613 ? 9.922 -20.953 2.922 1 94.62 613 ALA B C 1
ATOM 10355 O O . ALA B 1 613 ? 10.867 -21.578 2.438 1 94.62 613 ALA B O 1
ATOM 10356 N N . ILE B 1 614 ? 9.906 -20.578 4.195 1 91.12 614 ILE B N 1
ATOM 10357 C CA . ILE B 1 614 ? 11.023 -20.906 5.074 1 91.12 614 ILE B CA 1
ATOM 10358 C C . ILE B 1 614 ? 10.992 -22.391 5.43 1 91.12 614 ILE B C 1
ATOM 10360 O O . ILE B 1 614 ? 11.953 -23.125 5.176 1 91.12 614 ILE B O 1
ATOM 10364 N N . LYS B 1 615 ? 9.891 -22.891 5.938 1 90.5 615 LYS B N 1
ATOM 10365 C CA . LYS B 1 615 ? 9.758 -24.281 6.328 1 90.5 615 LYS B CA 1
ATOM 10366 C C . LYS B 1 615 ? 9.883 -25.219 5.121 1 90.5 615 LYS B C 1
ATOM 10368 O O . LYS B 1 615 ? 10.492 -26.281 5.211 1 90.5 615 LYS B O 1
ATOM 10373 N N . ILE B 1 616 ? 9.336 -24.75 4.039 1 94.62 616 ILE B N 1
ATOM 10374 C CA . ILE B 1 616 ? 9.352 -25.547 2.812 1 94.62 616 ILE B CA 1
ATOM 10375 C C . ILE B 1 616 ? 10.797 -25.734 2.346 1 94.62 616 ILE B C 1
ATOM 10377 O O . ILE B 1 616 ? 11.211 -26.859 2.033 1 94.62 616 ILE B O 1
ATOM 10381 N N . CYS B 1 617 ? 11.531 -24.656 2.33 1 95.38 617 CYS B N 1
ATOM 10382 C CA . CYS B 1 617 ? 12.906 -24.734 1.85 1 95.38 617 CYS B CA 1
ATOM 10383 C C . CYS B 1 617 ? 13.781 -25.5 2.826 1 95.38 617 CYS B C 1
ATOM 10385 O O . CYS B 1 617 ? 14.68 -26.234 2.412 1 95.38 617 CYS B O 1
ATOM 10387 N N . ARG B 1 618 ? 13.555 -25.359 4.121 1 93.69 618 ARG B N 1
ATOM 10388 C CA . ARG B 1 618 ? 14.297 -26.141 5.109 1 93.69 618 ARG B CA 1
ATOM 10389 C C . ARG B 1 618 ? 14.031 -27.625 4.934 1 93.69 618 ARG B C 1
ATOM 10391 O O . ARG B 1 618 ? 14.953 -28.438 5.016 1 93.69 618 ARG B O 1
ATOM 10398 N N . THR B 1 619 ? 12.812 -27.938 4.684 1 94.81 619 THR B N 1
ATOM 10399 C CA . THR B 1 619 ? 12.438 -29.328 4.426 1 94.81 619 THR B CA 1
ATOM 10400 C C . THR B 1 619 ? 13.125 -29.844 3.166 1 94.81 619 THR B C 1
ATOM 10402 O O . THR B 1 619 ? 13.625 -30.969 3.145 1 94.81 619 THR B O 1
ATOM 10405 N N . ALA B 1 620 ? 13.18 -29.062 2.109 1 96.88 620 ALA B N 1
ATOM 10406 C CA . ALA B 1 620 ? 13.805 -29.453 0.849 1 96.88 620 ALA B CA 1
ATOM 10407 C C . ALA B 1 620 ? 15.297 -29.719 1.039 1 96.88 620 ALA B C 1
ATOM 10409 O O . ALA B 1 620 ? 15.836 -30.688 0.5 1 96.88 620 ALA B O 1
ATOM 10410 N N . TRP B 1 621 ? 15.891 -28.875 1.797 1 95.5 621 TRP B N 1
ATOM 10411 C CA . TRP B 1 621 ? 17.312 -29.078 2.055 1 95.5 621 TRP B CA 1
ATOM 10412 C C . TRP B 1 621 ? 17.562 -30.359 2.84 1 95.5 621 TRP B C 1
ATOM 10414 O O . TRP B 1 621 ? 18.516 -31.078 2.572 1 95.5 621 TRP B O 1
ATOM 10424 N N . LYS B 1 622 ? 16.75 -30.594 3.838 1 94.62 622 LYS B N 1
ATOM 10425 C CA . LYS B 1 622 ? 16.875 -31.828 4.617 1 94.62 622 LYS B CA 1
ATOM 10426 C C . LYS B 1 622 ? 16.688 -33.062 3.732 1 94.62 622 LYS B C 1
ATOM 10428 O O . LYS B 1 622 ? 17.375 -34.062 3.902 1 94.62 622 LYS B O 1
ATOM 10433 N N . LEU B 1 623 ? 15.742 -33 2.859 1 96.94 623 LEU B N 1
ATOM 10434 C CA . LEU B 1 623 ? 15.508 -34.094 1.916 1 96.94 623 LEU B CA 1
ATOM 10435 C C . LEU B 1 623 ? 16.734 -34.312 1.03 1 96.94 623 LEU B C 1
ATOM 10437 O O . LEU B 1 623 ? 17.109 -35.469 0.768 1 96.94 623 LEU B O 1
ATOM 10441 N N . HIS B 1 624 ? 17.266 -33.219 0.555 1 96.31 624 HIS B N 1
ATOM 10442 C CA . HIS B 1 624 ? 18.469 -33.281 -0.272 1 96.31 624 HIS B CA 1
ATOM 10443 C C . HIS B 1 624 ? 19.609 -33.938 0.483 1 96.31 624 HIS B C 1
ATOM 10445 O O . HIS B 1 624 ? 20.312 -34.812 -0.063 1 96.31 624 HIS B O 1
ATOM 10451 N N . GLU B 1 625 ? 19.781 -33.562 1.702 1 94.75 625 GLU B N 1
ATOM 10452 C CA . GLU B 1 625 ? 20.812 -34.125 2.553 1 94.75 625 GLU B CA 1
ATOM 10453 C C . GLU B 1 625 ? 20.578 -35.625 2.781 1 94.75 625 GLU B C 1
ATOM 10455 O O . GLU B 1 625 ? 21.531 -36.375 2.887 1 94.75 625 GLU B O 1
ATOM 10460 N N . ALA B 1 626 ? 19.344 -35.969 2.879 1 95.25 626 ALA B N 1
ATOM 10461 C CA . ALA B 1 626 ? 18.969 -37.375 3.15 1 95.25 626 ALA B CA 1
ATOM 10462 C C . ALA B 1 626 ? 19.094 -38.219 1.895 1 95.25 626 ALA B C 1
ATOM 10464 O O . ALA B 1 626 ? 18.953 -39.438 1.953 1 95.25 626 ALA B O 1
ATOM 10465 N N . GLY B 1 627 ? 19.312 -37.594 0.69 1 95.44 627 GLY B N 1
ATOM 10466 C CA . GLY B 1 627 ? 19.625 -38.312 -0.521 1 95.44 627 GLY B CA 1
ATOM 10467 C C . GLY B 1 627 ? 18.438 -38.438 -1.469 1 95.44 627 GLY B C 1
ATOM 10468 O O . GLY B 1 627 ? 18.359 -39.344 -2.277 1 95.44 627 GLY B O 1
ATOM 10469 N N . ALA B 1 628 ? 17.484 -37.562 -1.345 1 96.69 628 ALA B N 1
ATOM 10470 C CA . ALA B 1 628 ? 16.391 -37.562 -2.299 1 96.69 628 ALA B CA 1
ATOM 10471 C C . ALA B 1 628 ? 16.891 -37.406 -3.727 1 96.69 628 ALA B C 1
ATOM 10473 O O . ALA B 1 628 ? 17.812 -36.625 -3.971 1 96.69 628 ALA B O 1
ATOM 10474 N N . SER B 1 629 ? 16.312 -38.156 -4.656 1 95.31 629 SER B N 1
ATOM 10475 C CA . SER B 1 629 ? 16.75 -38.062 -6.047 1 95.31 629 SER B CA 1
ATOM 10476 C C . SER B 1 629 ? 16.266 -36.781 -6.711 1 95.31 629 SER B C 1
ATOM 10478 O O . SER B 1 629 ? 16.984 -36.188 -7.52 1 95.31 629 SER B O 1
ATOM 10480 N N . ARG B 1 630 ? 15.039 -36.469 -6.441 1 96.12 630 ARG B N 1
ATOM 10481 C CA . ARG B 1 630 ? 14.391 -35.312 -7.008 1 96.12 630 ARG B CA 1
ATOM 10482 C C . ARG B 1 630 ? 13.336 -34.75 -6.055 1 96.12 630 ARG B C 1
ATOM 10484 O O . ARG B 1 630 ? 12.742 -35.5 -5.273 1 96.12 630 ARG B O 1
ATOM 10491 N N . ILE B 1 631 ? 13.188 -33.438 -6.094 1 97.94 631 ILE B N 1
ATOM 10492 C CA . ILE B 1 631 ? 12.227 -32.812 -5.195 1 97.94 631 ILE B CA 1
ATOM 10493 C C . ILE B 1 631 ? 11.273 -31.922 -5.992 1 97.94 631 ILE B C 1
ATOM 10495 O O . ILE B 1 631 ? 11.703 -31.047 -6.742 1 97.94 631 ILE B O 1
ATOM 10499 N N . ILE B 1 632 ? 9.953 -32.156 -5.887 1 98.06 632 ILE B N 1
ATOM 10500 C CA . ILE B 1 632 ? 8.891 -31.375 -6.496 1 98.06 632 ILE B CA 1
ATOM 10501 C C . ILE B 1 632 ? 8.031 -30.734 -5.41 1 98.06 632 ILE B C 1
ATOM 10503 O O . ILE B 1 632 ? 7.723 -31.375 -4.398 1 98.06 632 ILE B O 1
ATOM 10507 N N . LEU B 1 633 ? 7.723 -29.484 -5.562 1 98.31 633 LEU B N 1
ATOM 10508 C CA . LEU B 1 633 ? 6.855 -28.766 -4.625 1 98.31 633 LEU B CA 1
ATOM 10509 C C . LEU B 1 633 ? 5.512 -28.453 -5.266 1 98.31 633 LEU B C 1
ATOM 10511 O O . LEU B 1 633 ? 5.457 -27.906 -6.371 1 98.31 633 LEU B O 1
ATOM 10515 N N . ILE B 1 634 ? 4.438 -28.844 -4.586 1 97.75 634 ILE B N 1
ATOM 10516 C CA . ILE B 1 634 ? 3.082 -28.531 -5.023 1 97.75 634 ILE B CA 1
ATOM 10517 C C . ILE B 1 634 ? 2.377 -27.688 -3.969 1 97.75 634 ILE B C 1
ATOM 10519 O O . ILE B 1 634 ? 2.395 -28.016 -2.781 1 97.75 634 ILE B O 1
ATOM 10523 N N . ALA B 1 635 ? 1.822 -26.609 -4.367 1 96.69 635 ALA B N 1
ATOM 10524 C CA . ALA B 1 635 ? 1.03 -25.75 -3.486 1 96.69 635 ALA B CA 1
ATOM 10525 C C . ALA B 1 635 ? -0.084 -25.047 -4.258 1 96.69 635 ALA B C 1
ATOM 10527 O O . ALA B 1 635 ? 0.108 -24.641 -5.402 1 96.69 635 ALA B O 1
ATOM 10528 N N . THR B 1 636 ? -1.228 -24.859 -3.646 1 96 636 THR B N 1
ATOM 10529 C CA . THR B 1 636 ? -2.369 -24.25 -4.324 1 96 636 THR B CA 1
ATOM 10530 C C . THR B 1 636 ? -2.141 -22.766 -4.539 1 96 636 THR B C 1
ATOM 10532 O O . THR B 1 636 ? -2.367 -22.25 -5.637 1 96 636 THR B O 1
ATOM 10535 N N . HIS B 1 637 ? -1.681 -22.078 -3.502 1 95.88 637 HIS B N 1
ATOM 10536 C CA . HIS B 1 637 ? -1.595 -20.625 -3.557 1 95.88 637 HIS B CA 1
ATOM 10537 C C . HIS B 1 637 ? -0.145 -20.156 -3.496 1 95.88 637 HIS B C 1
ATOM 10539 O O . HIS B 1 637 ? 0.61 -20.562 -2.613 1 95.88 637 HIS B O 1
ATOM 10545 N N . LEU B 1 638 ? 0.226 -19.312 -4.438 1 95.88 638 LEU B N 1
ATOM 10546 C CA . LEU B 1 638 ? 1.556 -18.703 -4.477 1 95.88 638 LEU B CA 1
ATOM 10547 C C . LEU B 1 638 ? 1.505 -17.25 -4.043 1 95.88 638 LEU B C 1
ATOM 10549 O O . LEU B 1 638 ? 1.138 -16.375 -4.832 1 95.88 638 LEU B O 1
ATOM 10553 N N . ILE B 1 639 ? 1.896 -16.922 -2.861 1 92.69 639 ILE B N 1
ATOM 10554 C CA . ILE B 1 639 ? 1.817 -15.562 -2.32 1 92.69 639 ILE B CA 1
ATOM 10555 C C . ILE B 1 639 ? 3.197 -14.914 -2.355 1 92.69 639 ILE B C 1
ATOM 10557 O O . ILE B 1 639 ? 3.34 -13.766 -2.793 1 92.69 639 ILE B O 1
ATOM 10561 N N . LEU B 1 640 ? 4.309 -15.484 -2.072 1 92.12 640 LEU B N 1
ATOM 10562 C CA . LEU B 1 640 ? 5.707 -15.055 -2.043 1 92.12 640 LEU B CA 1
ATOM 10563 C C . LEU B 1 640 ? 5.883 -13.828 -1.162 1 92.12 640 LEU B C 1
ATOM 10565 O O . LEU B 1 640 ? 5.512 -12.719 -1.557 1 92.12 640 LEU B O 1
ATOM 10569 N N . SER B 1 641 ? 6.297 -13.992 -0.005 1 89.44 641 SER B N 1
ATOM 10570 C CA . SER B 1 641 ? 6.562 -12.883 0.902 1 89.44 641 SER B CA 1
ATOM 10571 C C . SER B 1 641 ? 7.949 -13 1.527 1 89.44 641 SER B C 1
ATOM 10573 O O . SER B 1 641 ? 8.562 -14.07 1.493 1 89.44 641 SER B O 1
ATOM 10575 N N . ALA B 1 642 ? 8.5 -11.977 2 1 89.38 642 ALA B N 1
ATOM 10576 C CA . ALA B 1 642 ? 9.703 -11.922 2.82 1 89.38 642 ALA B CA 1
ATOM 10577 C C . ALA B 1 642 ? 10.859 -12.648 2.146 1 89.38 642 ALA B C 1
ATOM 10579 O O . ALA B 1 642 ? 11.508 -13.508 2.758 1 89.38 642 ALA B O 1
ATOM 10580 N N . GLY B 1 643 ? 11.125 -12.492 0.843 1 89.25 643 GLY B N 1
ATOM 10581 C CA . GLY B 1 643 ? 12.273 -13.055 0.147 1 89.25 643 GLY B CA 1
ATOM 10582 C C . GLY B 1 643 ? 12.07 -14.5 -0.264 1 89.25 643 GLY B C 1
ATOM 10583 O O . GLY B 1 643 ? 13.031 -15.219 -0.532 1 89.25 643 GLY B O 1
ATOM 10584 N N . ALA B 1 644 ? 10.875 -14.898 -0.302 1 93.56 644 ALA B N 1
ATOM 10585 C CA . ALA B 1 644 ? 10.539 -16.281 -0.632 1 93.56 644 ALA B CA 1
ATOM 10586 C C . ALA B 1 644 ? 11.039 -16.641 -2.025 1 93.56 644 ALA B C 1
ATOM 10588 O O . ALA B 1 644 ? 11.5 -17.766 -2.25 1 93.56 644 ALA B O 1
ATOM 10589 N N . GLU B 1 645 ? 10.984 -15.781 -2.973 1 93.62 645 GLU B N 1
ATOM 10590 C CA . GLU B 1 645 ? 11.398 -16.047 -4.348 1 93.62 645 GLU B CA 1
ATOM 10591 C C . GLU B 1 645 ? 12.867 -16.453 -4.41 1 93.62 645 GLU B C 1
ATOM 10593 O O . GLU B 1 645 ? 13.211 -17.469 -5.031 1 93.62 645 GLU B O 1
ATOM 10598 N N . GLU B 1 646 ? 13.703 -15.672 -3.756 1 93.62 646 GLU B N 1
ATOM 10599 C CA . GLU B 1 646 ? 15.133 -15.969 -3.746 1 93.62 646 GLU B CA 1
ATOM 10600 C C . GLU B 1 646 ? 15.414 -17.281 -3.029 1 93.62 646 GLU B C 1
ATOM 10602 O O . GLU B 1 646 ? 16.266 -18.078 -3.471 1 93.62 646 GLU B O 1
ATOM 10607 N N . ARG B 1 647 ? 14.727 -17.547 -1.961 1 94.38 647 ARG B N 1
ATOM 10608 C CA . ARG B 1 647 ? 14.891 -18.781 -1.205 1 94.38 647 ARG B CA 1
ATOM 10609 C C . ARG B 1 647 ? 14.523 -19.984 -2.055 1 94.38 647 ARG B C 1
ATOM 10611 O O . ARG B 1 647 ? 15.219 -21 -2.027 1 94.38 647 ARG B O 1
ATOM 10618 N N . LEU B 1 648 ? 13.484 -19.844 -2.807 1 96.25 648 LEU B N 1
ATOM 10619 C CA . LEU B 1 648 ? 13 -20.953 -3.629 1 96.25 648 LEU B CA 1
ATOM 10620 C C . LEU B 1 648 ? 13.945 -21.219 -4.793 1 96.25 648 LEU B C 1
ATOM 10622 O O . LEU B 1 648 ? 14.203 -22.375 -5.141 1 96.25 648 LEU B O 1
ATOM 10626 N N . VAL B 1 649 ? 14.477 -20.156 -5.406 1 94.69 649 VAL B N 1
ATOM 10627 C CA . VAL B 1 649 ? 15.398 -20.281 -6.531 1 94.69 649 VAL B CA 1
ATOM 10628 C C . VAL B 1 649 ? 16.688 -20.984 -6.07 1 94.69 649 VAL B C 1
ATOM 10630 O O . VAL B 1 649 ? 17.219 -21.828 -6.781 1 94.69 649 VAL B O 1
ATOM 10633 N N . LYS B 1 650 ? 17.109 -20.703 -4.844 1 94.12 650 LYS B N 1
ATOM 10634 C CA . LYS B 1 650 ? 18.359 -21.234 -4.328 1 94.12 650 LYS B CA 1
ATOM 10635 C C . LYS B 1 650 ? 18.141 -22.609 -3.701 1 94.12 650 LYS B C 1
ATOM 10637 O O . LYS B 1 650 ? 19.109 -23.344 -3.449 1 94.12 650 LYS B O 1
ATOM 10642 N N . SER B 1 651 ? 16.953 -23 -3.531 1 95.5 651 SER B N 1
ATOM 10643 C CA . SER B 1 651 ? 16.641 -24.266 -2.902 1 95.5 651 SER B CA 1
ATOM 10644 C C . SER B 1 651 ? 16.859 -25.438 -3.871 1 95.5 651 SER B C 1
ATOM 10646 O O . SER B 1 651 ? 16.953 -25.219 -5.082 1 95.5 651 SER B O 1
ATOM 10648 N N . PRO B 1 652 ? 17.016 -26.656 -3.355 1 96.31 652 PRO B N 1
ATOM 10649 C CA . PRO B 1 652 ? 17.234 -27.812 -4.223 1 96.31 652 PRO B CA 1
ATOM 10650 C C . PRO B 1 652 ? 15.938 -28.328 -4.859 1 96.31 652 PRO B C 1
ATOM 10652 O O . PRO B 1 652 ? 15.898 -29.438 -5.387 1 96.31 652 PRO B O 1
ATOM 10655 N N . ILE B 1 653 ? 14.914 -27.547 -4.82 1 97.5 653 ILE B N 1
ATOM 10656 C CA . ILE B 1 653 ? 13.648 -27.922 -5.441 1 97.5 653 ILE B CA 1
ATOM 10657 C C . ILE B 1 653 ? 13.766 -27.828 -6.957 1 97.5 653 ILE B C 1
ATOM 10659 O O . ILE B 1 653 ? 14.227 -26.812 -7.488 1 97.5 653 ILE B O 1
ATOM 10663 N N . ASP B 1 654 ? 13.328 -28.844 -7.613 1 95.19 654 ASP B N 1
ATOM 10664 C CA . ASP B 1 654 ? 13.5 -28.906 -9.062 1 95.19 654 ASP B CA 1
ATOM 10665 C C . ASP B 1 654 ? 12.312 -28.281 -9.789 1 95.19 654 ASP B C 1
ATOM 10667 O O . ASP B 1 654 ? 12.477 -27.688 -10.859 1 95.19 654 ASP B O 1
ATOM 10671 N N . LEU B 1 655 ? 11.156 -28.531 -9.242 1 95.88 655 LEU B N 1
ATOM 10672 C CA . LEU B 1 655 ? 9.922 -28.094 -9.891 1 95.88 655 LEU B CA 1
ATOM 10673 C C . LEU B 1 655 ? 8.914 -27.594 -8.867 1 95.88 655 LEU B C 1
ATOM 10675 O O . LEU B 1 655 ? 8.75 -28.203 -7.805 1 95.88 655 LEU B O 1
ATOM 10679 N N . ILE B 1 656 ? 8.344 -26.438 -9.156 1 97.75 656 ILE B N 1
ATOM 10680 C CA . ILE B 1 656 ? 7.305 -25.844 -8.32 1 97.75 656 ILE B CA 1
ATOM 10681 C C . ILE B 1 656 ? 6 -25.734 -9.109 1 97.75 656 ILE B C 1
ATOM 10683 O O . ILE B 1 656 ? 5.957 -25.078 -10.156 1 97.75 656 ILE B O 1
ATOM 10687 N N . VAL B 1 657 ? 4.969 -26.391 -8.664 1 97.62 657 VAL B N 1
ATOM 10688 C CA . VAL B 1 657 ? 3.678 -26.391 -9.344 1 97.62 657 VAL B CA 1
ATOM 10689 C C . VAL B 1 657 ? 2.639 -25.688 -8.484 1 97.62 657 VAL B C 1
ATOM 10691 O O . VAL B 1 657 ? 2.422 -26.047 -7.328 1 97.62 657 VAL B O 1
ATOM 10694 N N . VAL B 1 658 ? 2.014 -24.656 -9 1 97.44 658 VAL B N 1
ATOM 10695 C CA . VAL B 1 658 ? 1.033 -23.875 -8.266 1 97.44 658 VAL B CA 1
ATOM 10696 C C . VAL B 1 658 ? -0.176 -23.594 -9.156 1 97.44 658 VAL B C 1
ATOM 10698 O O . VAL B 1 658 ? -0.213 -24 -10.312 1 97.44 658 VAL B O 1
ATOM 10701 N N . THR B 1 659 ? -1.22 -22.969 -8.617 1 96.06 659 THR B N 1
ATOM 10702 C CA . THR B 1 659 ? -2.383 -22.547 -9.398 1 96.06 659 THR B CA 1
ATOM 10703 C C . THR B 1 659 ? -2.412 -21.031 -9.555 1 96.06 659 THR B C 1
ATOM 10705 O O . THR B 1 659 ? -1.549 -20.328 -9.016 1 96.06 659 THR B O 1
ATOM 10708 N N . ASP B 1 660 ? -3.346 -20.562 -10.336 1 94 660 ASP B N 1
ATOM 10709 C CA . ASP B 1 660 ? -3.473 -19.109 -10.516 1 94 660 ASP B CA 1
ATOM 10710 C C . ASP B 1 660 ? -4.605 -18.562 -9.656 1 94 660 ASP B C 1
ATOM 10712 O O . ASP B 1 660 ? -5.324 -17.656 -10.078 1 94 660 ASP B O 1
ATOM 10716 N N . SER B 1 661 ? -4.832 -19.266 -8.492 1 93.5 661 SER B N 1
ATOM 10717 C CA . SER B 1 661 ? -5.77 -18.688 -7.527 1 93.5 661 SER B CA 1
ATOM 10718 C C . SER B 1 661 ? -5.41 -17.25 -7.184 1 93.5 661 SER B C 1
ATOM 10720 O O . SER B 1 661 ? -6.285 -16.453 -6.867 1 93.5 661 SER B O 1
ATOM 10722 N N . VAL B 1 662 ? -4.164 -17.016 -7.18 1 91.69 662 VAL B N 1
ATOM 10723 C CA . VAL B 1 662 ? -3.611 -15.672 -7.074 1 91.69 662 VAL B CA 1
ATOM 10724 C C . VAL B 1 662 ? -2.836 -15.328 -8.344 1 91.69 662 VAL B C 1
ATOM 10726 O O . VAL B 1 662 ? -1.997 -16.109 -8.797 1 91.69 662 VAL B O 1
ATOM 10729 N N . ASN B 1 663 ? -3.174 -14.242 -8.898 1 87.44 663 ASN B N 1
ATOM 10730 C CA . ASN B 1 663 ? -2.488 -13.867 -10.133 1 87.44 663 ASN B CA 1
ATOM 10731 C C . ASN B 1 663 ? -1.034 -13.484 -9.875 1 87.44 663 ASN B C 1
ATOM 10733 O O . ASN B 1 663 ? -0.759 -12.477 -9.227 1 87.44 663 ASN B O 1
ATOM 10737 N N . GLN B 1 664 ? -0.105 -14.305 -10.297 1 84.19 664 GLN B N 1
ATOM 10738 C CA . GLN B 1 664 ? 1.321 -14.047 -10.141 1 84.19 664 GLN B CA 1
ATOM 10739 C C . GLN B 1 664 ? 2.039 -14.078 -11.492 1 84.19 664 GLN B C 1
ATOM 10741 O O . GLN B 1 664 ? 3.105 -14.68 -11.617 1 84.19 664 GLN B O 1
ATOM 10746 N N . ASP B 1 665 ? 1.435 -13.469 -12.438 1 87.06 665 ASP B N 1
ATOM 10747 C CA . ASP B 1 665 ? 2.023 -13.484 -13.773 1 87.06 665 ASP B CA 1
ATOM 10748 C C . ASP B 1 665 ? 3.365 -12.758 -13.797 1 87.06 665 ASP B C 1
ATOM 10750 O O . ASP B 1 665 ? 4.242 -13.086 -14.594 1 87.06 665 ASP B O 1
ATOM 10754 N N . VAL B 1 666 ? 3.627 -11.859 -12.883 1 88 666 VAL B N 1
ATOM 10755 C CA . VAL B 1 666 ? 4.832 -11.039 -12.844 1 88 666 VAL B CA 1
ATOM 10756 C C . VAL B 1 666 ? 6.047 -11.906 -12.539 1 88 666 VAL B C 1
ATOM 10758 O O . VAL B 1 666 ? 7.156 -11.625 -12.992 1 88 666 VAL B O 1
ATOM 10761 N N . VAL B 1 667 ? 5.816 -12.969 -11.859 1 90.25 667 VAL B N 1
ATOM 10762 C CA . VAL B 1 667 ? 6.918 -13.828 -11.438 1 90.25 667 VAL B CA 1
ATOM 10763 C C . VAL B 1 667 ? 7.516 -14.539 -12.648 1 90.25 667 VAL B C 1
ATOM 10765 O O . VAL B 1 667 ? 8.688 -14.922 -12.641 1 90.25 667 VAL B O 1
ATOM 10768 N N . PHE B 1 668 ? 6.711 -14.75 -13.688 1 92.5 668 PHE B N 1
ATOM 10769 C CA . PHE B 1 668 ? 7.16 -15.453 -14.891 1 92.5 668 PHE B CA 1
ATOM 10770 C C . PHE B 1 668 ? 8.109 -14.578 -15.703 1 92.5 668 PHE B C 1
ATOM 10772 O O . PHE B 1 668 ? 8.797 -15.07 -16.594 1 92.5 668 PHE B O 1
ATOM 10779 N N . LYS B 1 669 ? 8.234 -13.32 -15.414 1 92.06 669 LYS B N 1
ATOM 10780 C CA . LYS B 1 669 ? 9.156 -12.438 -16.109 1 92.06 669 LYS B CA 1
ATOM 10781 C C . LYS B 1 669 ? 10.594 -12.641 -15.633 1 92.06 669 LYS B C 1
ATOM 10783 O O . LYS B 1 669 ? 11.539 -12.203 -16.281 1 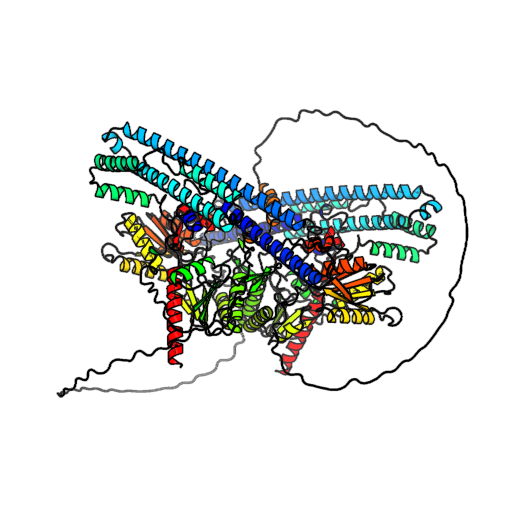92.06 669 LYS B O 1
ATOM 10788 N N . LYS B 1 670 ? 10.703 -13.32 -14.531 1 92.81 670 LYS B N 1
ATOM 10789 C CA . LYS B 1 670 ? 12.023 -13.672 -14.008 1 92.81 670 LYS B CA 1
ATOM 10790 C C . LYS B 1 670 ? 12.43 -15.07 -14.445 1 92.81 670 LYS B C 1
ATOM 10792 O O . LYS B 1 670 ? 11.938 -16.062 -13.898 1 92.81 670 LYS B O 1
ATOM 10797 N N . PRO B 1 671 ? 13.391 -15.172 -15.258 1 91.44 671 PRO B N 1
ATOM 10798 C CA . PRO B 1 671 ? 13.688 -16.438 -15.922 1 91.44 671 PRO B CA 1
ATOM 10799 C C . PRO B 1 671 ? 14.125 -17.531 -14.945 1 91.44 671 PRO B C 1
ATOM 10801 O O . PRO B 1 671 ? 13.75 -18.703 -15.102 1 91.44 671 PRO B O 1
ATOM 10804 N N . LEU B 1 672 ? 14.906 -17.156 -13.922 1 90.94 672 LEU B N 1
ATOM 10805 C CA . LEU B 1 672 ? 15.422 -18.172 -13.008 1 90.94 672 LEU B CA 1
ATOM 10806 C C . LEU B 1 672 ? 14.289 -18.828 -12.219 1 90.94 672 LEU B C 1
ATOM 10808 O O . LEU B 1 672 ? 14.305 -20.031 -11.992 1 90.94 672 LEU B O 1
ATOM 10812 N N . PHE B 1 673 ? 13.367 -18.062 -11.828 1 93.25 673 PHE B N 1
ATOM 10813 C CA . PHE B 1 673 ? 12.219 -18.594 -11.109 1 93.25 673 PHE B CA 1
ATOM 10814 C C . PHE B 1 673 ? 11.242 -19.281 -12.062 1 93.25 673 PHE B C 1
ATOM 10816 O O . PHE B 1 673 ? 10.68 -20.328 -11.742 1 93.25 673 PHE B O 1
ATOM 10823 N N . ALA B 1 674 ? 11.062 -18.688 -13.195 1 92.5 674 ALA B N 1
ATOM 10824 C CA . ALA B 1 674 ? 10.125 -19.203 -14.195 1 92.5 674 ALA B CA 1
ATOM 10825 C C . ALA B 1 674 ? 10.523 -20.609 -14.648 1 92.5 674 ALA B C 1
ATOM 10827 O O . ALA B 1 674 ? 9.656 -21.422 -14.977 1 92.5 674 ALA B O 1
ATOM 10828 N N . GLN B 1 675 ? 11.773 -20.859 -14.609 1 91.31 675 GLN B N 1
ATOM 10829 C CA . GLN B 1 675 ? 12.258 -22.172 -15.047 1 91.31 675 GLN B CA 1
ATOM 10830 C C . GLN B 1 675 ? 11.742 -23.266 -14.133 1 91.31 675 GLN B C 1
ATOM 10832 O O . GLN B 1 675 ? 11.5 -24.391 -14.586 1 91.31 675 GLN B O 1
ATOM 10837 N N . LYS B 1 676 ? 11.531 -22.906 -12.883 1 92.88 676 LYS B N 1
ATOM 10838 C CA . LYS B 1 676 ? 11.117 -23.906 -11.898 1 92.88 676 LYS B CA 1
ATOM 10839 C C . LYS B 1 676 ? 9.602 -23.906 -11.719 1 92.88 676 LYS B C 1
ATOM 10841 O O . LYS B 1 676 ? 9.047 -24.812 -11.102 1 92.88 676 LYS B O 1
ATOM 10846 N N . LEU B 1 677 ? 8.945 -22.984 -12.336 1 95.12 677 LEU B N 1
ATOM 10847 C CA . LEU B 1 677 ? 7.555 -22.75 -11.984 1 95.12 677 LEU B CA 1
ATOM 10848 C C . LEU B 1 677 ? 6.617 -23.297 -13.055 1 95.12 677 LEU B C 1
ATOM 10850 O O . LEU B 1 677 ? 6.883 -23.172 -14.25 1 95.12 677 LEU B O 1
ATOM 10854 N N . ARG B 1 678 ? 5.605 -24 -12.68 1 95.38 678 ARG B N 1
ATOM 10855 C CA . ARG B 1 678 ? 4.484 -24.422 -13.516 1 95.38 678 ARG B CA 1
ATOM 10856 C C . ARG B 1 678 ? 3.156 -23.969 -12.922 1 95.38 678 ARG B C 1
ATOM 10858 O O . ARG B 1 678 ? 2.957 -24.047 -11.703 1 95.38 678 ARG B O 1
ATOM 10865 N N . LEU B 1 679 ? 2.314 -23.391 -13.75 1 95.38 679 LEU B N 1
ATOM 10866 C CA . LEU B 1 679 ? 1.06 -22.812 -13.289 1 95.38 679 LEU B CA 1
ATOM 10867 C C . LEU B 1 679 ? -0.135 -23.562 -13.852 1 95.38 679 LEU B C 1
ATOM 10869 O O . LEU B 1 679 ? -0.206 -23.812 -15.055 1 95.38 679 LEU B O 1
ATOM 10873 N N . LEU B 1 680 ? -1.023 -24 -12.977 1 94.5 680 LEU B N 1
ATOM 10874 C CA . LEU B 1 680 ? -2.268 -24.656 -13.359 1 94.5 680 LEU B CA 1
ATOM 10875 C C . LEU B 1 680 ? -3.449 -23.703 -13.234 1 94.5 680 LEU B C 1
ATOM 10877 O O . LEU B 1 680 ? -3.658 -23.094 -12.18 1 94.5 680 LEU B O 1
ATOM 10881 N N . PRO B 1 681 ? -4.227 -23.484 -14.258 1 91.69 681 PRO B N 1
AT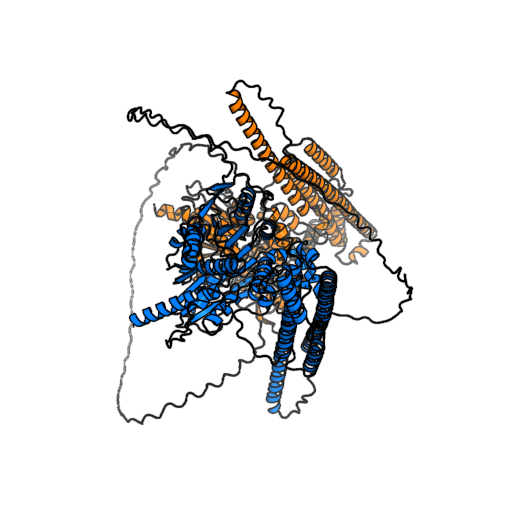OM 10882 C CA . PRO B 1 681 ? -5.395 -22.609 -14.172 1 91.69 681 PRO B CA 1
ATOM 10883 C C . PRO B 1 681 ? -6.496 -23.188 -13.281 1 91.69 681 PRO B C 1
ATOM 10885 O O . PRO B 1 681 ? -6.809 -24.375 -13.375 1 91.69 681 PRO B O 1
ATOM 10888 N N . ILE B 1 682 ? -7.066 -22.406 -12.492 1 92.5 682 ILE B N 1
ATOM 10889 C CA . ILE B 1 682 ? -8.078 -22.859 -11.547 1 92.5 682 ILE B CA 1
ATOM 10890 C C . ILE B 1 682 ? -9.469 -22.547 -12.094 1 92.5 682 ILE B C 1
ATOM 10892 O O . ILE B 1 682 ? -10.469 -23.047 -11.578 1 92.5 682 ILE B O 1
ATOM 10896 N N . ALA B 1 683 ? -9.586 -21.75 -13.18 1 91.19 683 ALA B N 1
ATOM 10897 C CA . ALA B 1 683 ? -10.852 -21.25 -13.727 1 91.19 683 ALA B CA 1
ATOM 10898 C C . ALA B 1 683 ? -11.82 -22.391 -13.984 1 91.19 683 ALA B C 1
ATOM 10900 O O . ALA B 1 683 ? -12.992 -22.312 -13.625 1 91.19 683 ALA B O 1
ATOM 10901 N N . PRO B 1 684 ? -11.328 -23.531 -14.547 1 89.94 684 PRO B N 1
ATOM 10902 C CA . PRO B 1 684 ? -12.266 -24.625 -14.789 1 89.94 684 PRO B CA 1
ATOM 10903 C C . PRO B 1 684 ? -12.844 -25.203 -13.492 1 89.94 684 PRO B C 1
ATOM 10905 O O . PRO B 1 684 ? -14.031 -25.547 -13.445 1 89.94 684 PRO B O 1
ATOM 10908 N N . LEU B 1 685 ? -12.008 -25.328 -12.484 1 93.19 685 LEU B N 1
ATOM 10909 C CA . LEU B 1 685 ? -12.469 -25.812 -11.188 1 93.19 685 LEU B CA 1
ATOM 10910 C C . LEU B 1 685 ? -13.523 -24.891 -10.602 1 93.19 685 LEU B C 1
ATOM 10912 O O . LEU B 1 685 ? -14.57 -25.344 -10.133 1 93.19 685 LEU B O 1
ATOM 10916 N N . LEU B 1 686 ? -13.266 -23.594 -10.633 1 94 686 LEU B N 1
ATOM 10917 C CA . LEU B 1 686 ? -14.188 -22.609 -10.094 1 94 686 LEU B CA 1
ATOM 10918 C C . LEU B 1 686 ? -15.477 -22.562 -10.914 1 94 686 LEU B C 1
ATOM 10920 O O . LEU B 1 686 ? -16.562 -22.406 -10.352 1 94 686 LEU B O 1
ATOM 10924 N N . ALA B 1 687 ? -15.344 -22.641 -12.242 1 91 687 ALA B N 1
ATOM 10925 C CA . ALA B 1 687 ? -16.516 -22.641 -13.117 1 91 687 ALA B CA 1
ATOM 10926 C C . ALA B 1 687 ? -17.453 -23.797 -12.773 1 91 687 ALA B C 1
ATOM 10928 O O . ALA B 1 687 ? -18.672 -23.625 -12.734 1 91 687 ALA B O 1
ATOM 10929 N N . ARG B 1 688 ? -16.859 -24.922 -12.484 1 89.69 688 ARG B N 1
ATOM 10930 C CA . ARG B 1 688 ? -17.656 -26.094 -12.117 1 89.69 688 ARG B CA 1
ATOM 10931 C C . ARG B 1 688 ? -18.391 -25.859 -10.797 1 89.69 688 ARG B C 1
ATOM 10933 O O . ARG B 1 688 ? -19.562 -26.203 -10.664 1 89.69 688 ARG B O 1
ATOM 10940 N N . ALA B 1 689 ? -17.703 -25.312 -9.859 1 91.69 689 ALA B N 1
ATOM 10941 C CA . ALA B 1 689 ? -18.312 -25.031 -8.562 1 91.69 689 ALA B CA 1
ATOM 10942 C C . ALA B 1 689 ? -19.438 -24.031 -8.688 1 91.69 689 ALA B C 1
ATOM 10944 O O . ALA B 1 689 ? -20.5 -24.188 -8.07 1 91.69 689 ALA B O 1
ATOM 10945 N N . ILE B 1 690 ? -19.266 -22.984 -9.484 1 92 690 ILE B N 1
ATOM 10946 C CA . ILE B 1 690 ? -20.266 -21.938 -9.688 1 92 690 ILE B CA 1
ATOM 10947 C C . ILE B 1 690 ? -21.484 -22.531 -10.391 1 92 690 ILE B C 1
ATOM 10949 O O . ILE B 1 690 ? -22.625 -22.25 -10.016 1 92 690 ILE B O 1
ATOM 10953 N N . GLU B 1 691 ? -21.234 -23.328 -11.359 1 88.19 691 GLU B N 1
ATOM 10954 C CA . GLU B 1 691 ? -22.328 -23.969 -12.094 1 88.19 691 GLU B CA 1
ATOM 10955 C C . GLU B 1 691 ? -23.156 -24.859 -11.188 1 88.19 691 GLU B C 1
ATOM 10957 O O . GLU B 1 691 ? -24.391 -24.844 -11.242 1 88.19 691 GLU B O 1
ATOM 10962 N N . LYS B 1 692 ? -22.469 -25.672 -10.414 1 87.38 692 LYS B N 1
ATOM 10963 C CA . LYS B 1 692 ? -23.156 -26.562 -9.477 1 87.38 692 LYS B CA 1
ATOM 10964 C C . LYS B 1 692 ? -24.016 -25.766 -8.5 1 87.38 692 LYS B C 1
ATOM 10966 O O . LYS B 1 692 ? -25.172 -26.109 -8.258 1 87.38 692 LYS B O 1
ATOM 10971 N N . MET B 1 693 ? -23.5 -24.734 -7.988 1 88.56 693 MET B N 1
ATOM 10972 C CA . MET B 1 693 ? -24.219 -23.906 -7.031 1 88.56 693 MET B CA 1
ATOM 10973 C C . MET B 1 693 ? -25.406 -23.219 -7.695 1 88.56 693 MET B C 1
ATOM 10975 O O . MET B 1 693 ? -26.484 -23.125 -7.098 1 88.56 693 MET B O 1
ATOM 10979 N N . HIS B 1 694 ? -25.203 -22.719 -8.844 1 86.12 694 HIS B N 1
ATOM 10980 C CA . HIS B 1 694 ? -26.281 -22.047 -9.578 1 86.12 694 HIS B CA 1
ATOM 10981 C C . HIS B 1 694 ? -27.422 -23.016 -9.867 1 86.12 694 HIS B C 1
ATOM 10983 O O . HIS B 1 694 ? -28.594 -22.656 -9.742 1 86.12 694 HIS B O 1
ATOM 10989 N N . THR B 1 695 ? -27.047 -24.219 -10.211 1 82.44 695 THR B N 1
ATOM 10990 C CA . THR B 1 695 ? -28.047 -25.234 -10.492 1 82.44 695 THR B CA 1
ATOM 10991 C C . THR B 1 695 ? -28.828 -25.609 -9.234 1 82.44 695 THR B C 1
ATOM 10993 O O . THR B 1 695 ? -30.047 -25.75 -9.266 1 82.44 695 THR B O 1
ATOM 10996 N N . GLU B 1 696 ? -28.078 -25.719 -8.133 1 78.56 696 GLU B N 1
ATOM 10997 C CA . GLU B 1 696 ? -28.719 -26.031 -6.863 1 78.56 696 GLU B CA 1
ATOM 10998 C C . GLU B 1 696 ? -29.656 -24.891 -6.434 1 78.56 696 GLU B C 1
ATOM 11000 O O . GLU B 1 696 ? -30.75 -25.141 -5.918 1 78.56 696 GLU B O 1
ATOM 11005 N N . ASN B 1 697 ? -29.234 -23.719 -6.645 1 71.88 697 ASN B N 1
ATOM 11006 C CA . ASN B 1 697 ? -30.031 -22.547 -6.305 1 71.88 697 ASN B CA 1
ATOM 11007 C C . ASN B 1 697 ? -31.312 -22.484 -7.145 1 71.88 697 ASN B C 1
ATOM 11009 O O . ASN B 1 697 ? -32.375 -22.141 -6.633 1 71.88 697 ASN B O 1
ATOM 11013 N N . THR B 1 698 ? -31.141 -22.797 -8.359 1 66.62 698 THR B N 1
ATOM 11014 C CA . THR B 1 698 ? -32.281 -22.766 -9.273 1 66.62 698 THR B CA 1
ATOM 11015 C C . THR B 1 698 ? -33.281 -23.875 -8.922 1 66.62 698 THR B C 1
ATOM 11017 O O . THR B 1 698 ? -34.5 -23.656 -8.961 1 66.62 698 THR B O 1
ATOM 11020 N N . LEU B 1 699 ? -32.719 -25 -8.484 1 59.16 699 LEU B N 1
ATOM 11021 C CA . LEU B 1 699 ? -33.562 -26.141 -8.109 1 59.16 699 LEU B CA 1
ATOM 11022 C C . LEU B 1 699 ? -34.344 -25.844 -6.824 1 59.16 699 LEU B C 1
ATOM 11024 O O . LEU B 1 699 ? -35.5 -26.172 -6.699 1 59.16 699 LEU B O 1
ATOM 11028 N N . ALA B 1 700 ? -33.625 -25.156 -5.934 1 58.59 700 ALA B N 1
ATOM 11029 C CA . ALA B 1 700 ? -34.25 -24.812 -4.668 1 58.59 700 ALA B CA 1
ATOM 11030 C C . ALA B 1 700 ? -35.406 -23.812 -4.879 1 58.59 700 ALA B C 1
ATOM 11032 O O . ALA B 1 700 ? -36.438 -23.906 -4.23 1 58.59 700 ALA B O 1
ATOM 11033 N N . THR B 1 701 ? -35.188 -22.906 -5.73 1 54.12 701 THR B N 1
ATOM 11034 C CA . THR B 1 701 ? -36.188 -21.906 -6.02 1 54.12 701 THR B CA 1
ATOM 11035 C C . THR B 1 701 ? -37.406 -22.547 -6.684 1 54.12 701 THR B C 1
ATOM 11037 O O . THR B 1 701 ? -38.562 -22.141 -6.441 1 54.12 701 THR B O 1
ATOM 11040 N N . LEU B 1 702 ? -37.188 -23.531 -7.48 1 44.03 702 LEU B N 1
ATOM 11041 C CA . LEU B 1 702 ? -38.25 -24.25 -8.18 1 44.03 702 LEU B CA 1
ATOM 11042 C C . LEU B 1 702 ? -39.125 -25.016 -7.191 1 44.03 702 LEU B C 1
ATOM 11044 O O . LEU B 1 702 ? -40.344 -25.078 -7.363 1 44.03 702 LEU B O 1
ATOM 11048 N N . PHE B 1 703 ? -38.562 -25.469 -6.137 1 45.69 703 PHE B N 1
ATOM 11049 C CA . PHE B 1 703 ? -39.312 -26.234 -5.156 1 45.69 703 PHE B CA 1
ATOM 11050 C C . PHE B 1 703 ? -40.094 -25.312 -4.227 1 45.69 703 PHE B C 1
ATOM 11052 O O . PHE B 1 703 ? -41.156 -25.672 -3.713 1 45.69 703 PHE B O 1
ATOM 11059 N N . GLU B 1 704 ? -39.438 -24.188 -3.951 1 44.78 704 GLU B N 1
ATOM 11060 C CA . GLU B 1 704 ? -40.156 -23.234 -3.09 1 44.78 704 GLU B CA 1
ATOM 11061 C C . GLU B 1 704 ? -41.344 -22.609 -3.811 1 44.78 704 GLU B C 1
ATOM 11063 O O . GLU B 1 704 ? -42.375 -22.312 -3.188 1 44.78 704 GLU B O 1
ATOM 11068 N N . LYS B 1 705 ? -41.406 -22.609 -5.074 1 41.06 705 LYS B N 1
ATOM 11069 C CA . LYS B 1 705 ? -42.562 -22.125 -5.82 1 41.06 705 LYS B CA 1
ATOM 11070 C C . LYS B 1 705 ? -43.594 -23.234 -6.008 1 41.06 705 LYS B C 1
ATOM 11072 O O . LYS B 1 705 ? -44.812 -22.969 -5.945 1 41.06 705 LYS B O 1
#

Secondary structure (DSSP, 8-state):
--S-----TT--HHHHHHHHS-TTT-GGGS--HHHHHHHHHHHHHHHHHHHHHHHHHHHHHHHHHHHHHHS-S---TTTT----HHHHHHHHHHHHHHHHHHHHHHHHHHHHHHHHHHHHHHHHHHHHHHHTS-HHHHHHS-THHHHHHHHHHHHHHHHHHHHHHHHHHHHHHIIIIIGGG-HHHHHHHHHHHHHHHTSTTTS-SS-HHHHHHHHHHHHHHHHT--HHHHHHHHHHHHHHH-SSS-SB--GGGSHHHHS---------SPPEEEEE-GGGHHHHHHHHHHHT-PPPPP-EEE-TTS-EEE--SS--TT-EEEEE-----BGGGTB-HHHHHHHHHHHHHHHHHTT-SEEEEEESS-TTTT-HHHHHHHHHHHHHTT--EEEEE--S-GGGGGG-SS-EEEE--HHHHHHHHHHHHHHHT--S-SEEEEESSGGGHHHHHHHHHHHHHHHT--TTTS--EEEEEEE----------------------------------------------------------------------------------THHHHHHHHHHHHHHS------------TT--TTEEEES--TTSEEEEEEEEESS-HHHHHHHHHHHHTT-SEEEEEEEEE---TTHHHHHHHSS--EEEEESSS--GGGGGSHHHHTTEEEE--HHHHHHHHHHHHHHHHHHHHHH-/--S-----TT--HHHHHHHHS-TTT-GGGS--HHHHHHHHHHHHHHHHHHHHHHHHHHHHHHHHHHHHTTS-S---TTTT----HHHHHHHHHHHHHHHHHHHHHHHHHHHHHHHHHHHHHHHHHHHHHHHTS-HHHHHHS-THHHHHHHHHHHHHHHHHHHHHHHHHHHHHHHHHHTGGG-HHHHHHHHHHHHHHHTSTTTS-SS-HHHHHHHHHHHHHHHHT--HHHHHHHHHHHHHHH-SSS-SB--GGGSHHHHH---------SPPEEEEE-GGGHHHHHHHHHHHT-PPPPP-EEE-TTS-EEE--SS--TT-EEEEE-----BGGGTB-HHHHHHHHHHHHHHHHHTT-SEEEEEESS-TTTT-HHHHHHHHHHHHHTT--EEEEE--S-GGGGGG-SS-EEEE--HHHHHHHHHHHHHHHT--S-SEEEEESSGGGHHHHHHHHHHHHHHHT--TTTS--EEEEEEE-----------------------------------------------------------------------------------GGGHHHHHHHHHHTS------------TT--TTEEEES--TTSEEEEEEEEESS-HHHHHHHHHHHHHT-SEEEEEEEEE---TTHHHHHHHSS--EEEEESSS--GGGGGSHHHHTTEEEE--HHHHHHHHHHHHHHHHHHHHHH-

pLDDT: mean 75.76, std 26.76, range [12.96, 98.31]

Sequence (1410 aa):
MRTGKGRSEGQAFHRRLLSEYNTEITLENYVAYFELKPIAKSVEQLRKEIDEHTSLAAAVAAAAMLSFTSHEGTFDPMATTESDPALEEMMKKRHELEEKFFVELRASFVKVKKYLWQLEDDLLTRVHELEQLTEEEIRAMPDECIAKLYVKVQTILRYRSLNLAAFRKIMKKFMERCACDSLELQQRLMSIDETIFNSAIAQPRLDLRRIALDLIALYGTVYRLTYEETVAHLSHYEYRAGINIRRILPHSDTFFFTLNFPHQERQGNFAARILSGSTSLFCEKMICEVLQCPRYPPCCNQFPNGEINVSLSRTLRGDDVFVLQSLVRCDHLGLSHSGTFMELALMLHTARLSSAARITAVIPYLAYADSVSSVAVVAELLEKMGCQHVITVDMSSEQVEGMFSVPLENISARYEFVRFIAKHLTNEGHDFRNITVVSPSGTSVSRAKYFADALMNYMKLSSAEQFVSVCTAVHRHPNLPPPPPVKSVSHRPCATDKPTATVTTTAASSATCQTSLSEEKSSKQQEAHQSHSHPRAGTVLDLFSPPPRGISPTHENASNTVAFVKALRQQEEGVSAICEDRADNPAQTDGVALVGDVKGRLCIIVDTTIDEAIKICRTAWKLHEAGASRIILIATHLILSAGAEERLVKSPIDLIVVTDSVNQDVVFKKPLFAQKLRLLPIAPLLARAIEKMHTENTLATLFEKMRTGKGRSEGQAFHRRLLSEYNTEITLENYVAYFELKPIAKSVEQLRKEIDEHTSLAAAVAAAAMLSFTSHEGTFDPMATTESDPALEEMMKKRHELEEKFFVELRASFVKVKKYLWQLEDDLLTRVHELEQLTEEEIRAMPDECIAKLYVKVQTILRYRSLNLAAFRKIMKKFMERCACDSLELQQRLMSIDETIFNSAIAQPRLDLRRIALDLIALYGTVYRLTYEETVAHLSHYEYRAGINIRRILPHSDTFFFTLNFPHQERQGNFAARILSGSTSLFCEKMICEVLQCPRYPPCCNQFPNGEINVSLSRTLRGDDVFVLQSLVRCDHLGLSHSGTFMELALMLHTARLSSAARITAVIPYLAYADSVSSVAVVAELLEKMGCQHVITVDMSSEQVEGMFSVPLENISARYEFVRFIAKHLTNEGHDFRNITVVSPSGTSVSRAKYFADALMNYMKLSSAEQFVSVCTAVHRHPNLPPPPPVKSVSHRPCATDKPTATVTTTAASSATCQTSLSEEKSSKQQEAHQSHSHPRAGTVLDLFSPPPRGISPTHENASNTVAFVKALRQQEEGVSAICEDRADNPAQTDGVALVGDVKGRLCIIVDTTIDEAIKICRTAWKLHEAGASRIILIATHLILSAGAEERLVKSPIDLIVVTDSVNQDVVFKKPLFAQKLRLLPIAPLLARAIEKMHTENTLATLFEK

InterPro domains:
  IPR000836 Phosphoribosyltransferase domain [cd06223] (594-661)
  IPR004331 SPX domain [PS51382] (11-188)
  IPR005946 Ribose-phosphate pyrophosphokinase [PF14572] (586-703)
  IPR005946 Ribose-phosphate pyrophosphokinase [PTHR10210] (273-704)
  IPR029057 Phosphoribosyltransferase-like [G3DSA:3.40.50.2020] (285-412)
  IPR029057 Phosphoribosyltransferase-like [G3DSA:3.40.50.2020] (413-457)
  IPR029057 Phosphoribosyltransferase-like [G3DSA:3.40.50.2020] (559-680)
  IPR029057 Phosphoribosyltransferase-like [G3DSA:3.40.50.2020] (681-695)
  IPR029057 Phosphoribosyltransferase-like [SSF53271] (343-695)
  IPR029099 Ribose-phosphate pyrophosphokinase, N-terminal domain [PF13793] (273-386)

Nearest PDB structures (foldseek):
  8dbo-assembly1_A  TM=9.219E-01  e=1.715E-23  Homo sapiens
  8dbe-assembly1_A  TM=9.220E-01  e=2.007E-23  Homo sapiens
  4m0u-assembly1_B  TM=9.174E-01  e=7.055E-23  Homo sapiens
  6asv-assembly1_A  TM=9.103E-01  e=8.699E-23  Escherichia coli O157:H7
  4f8e-assembly1_B  TM=9.163E-01  e=1.396E-21  Homo sapiens

Foldseek 3Di:
DPDDDPQCLLPDLLLVCLFFAFLVCFCVLFQPLVVLVVLLVVLLVLVVVLVVVVVVVVVVLVVVVVVVVVPPDDPPSPPPVPVPVVSVVSVVVSVVSLVVSVVSRVVNLVSNQVVLVVLVVVLVVLLVVVVPDDLVRVLVPDLCSLLVSLLSLVNSVSSLVSRLVSLVVSLVSSVVRRCVPPPVSNVVSVVVVVVSCPGCSVPPPDPSVVVNVVSLVSSCVSVVHDSVVSVLVSLLSNLVVLRRGGQEDRLCLFDLLVVDLPLPPDPDDADEAEAEAPQCPSLQVSLCSSNVHDHADHFWDADPVGHIDGHHPDFQAAHAYEYEFAQFDDVVRPAHSVRSLVRSLVVLLVNVVSHHVAYEYEYAHDPPLVDLVSLLVSQVSSVVSPHQEYEYEDRLAPVNCVSHPHHYHYHYSLVRVLSVVVVSCVSNVHPLAQAEEEELAPSCQVVSVVSQVSNCVVVVPDCVGRRYHYKYKDFADPPPPDPPPPPPPPPDDPDDDDDDDDDDDDDDDDDDDDDDDDYDDDDDDDDDDDDDDDDDPDDPDDDPDDDDDDDDDDDDDPPPVVVVVVVVVVVVVDDPPCPVPPVVVLLDLPRMDMDDQQAQHEYEYEHAEQECCSSVLSVQNVSVVSHHPAYEYEYAYYRYPDCSQVSVLPGRHQAYEYEVSGPDSVSSSNSSSVSRHHYYYCSSVVSVVSVVVVVVVVVVVVVVD/DPDDDPQCLLPDLLLVCLFFAFLVCFPVLFQPLVVLVVLLLVLLVLVVVLVVVVVVVVVVLVVVVVVCVVPPDDPPSPPPPPPPVVSVVSVVVSVVSLVVSVVSRVVNLVSNQVVLVVLVVVLVVLLVVVVPDDLVRVLVPDLCSLLVSLLSLVNSVSSLVSRVVSLVVSLVSSVVRRCVPPPVSNVVSVVVVVVSCPGCSVPPPDPSVVVNVVSLVSSCVSVVHDSVVSVLVSLLSNLVVLRRGGQEDRLCLFDLLVPDLPLPPDPDDADEAEAEAPQCPSLQVSLCSSNVHDHADHFWDADPVGHIDGHHPDFQAAHAYEYEFAQFDDQLQPAHSVRSLVRSLVVLLVNVVSHHPAYEYEYAHDPPLVDLVSLLVSQVSSVVSPHQEYEYEDRLAPVNCVSHPHHYHYHYSLVRVLSVVVVSCVSNVHPLAQAEEEELAPSCQVVSVVSQVSNCVVVVPDCVGRRYHYKYKDFADPPPPPPPPPPPPPPDPPDDDDDDDDDDDDDYDDDDDDDDDDYDDDDDDDYDDDDDDDDDDDDDDDPDDDDDDDDDDDCVPPSPPPSSNVSSVVCVVDDPPVPVPPVPVLLDLPRMDMDDQQAAHEYEYEHAEQECCSSVLSVQNVSVVSHHPAYEYEYAYYRYPDCSQVSVLPGRHQAYEYEVSGPDSVQSSNSSSVSRHHYYYCSSVVSVVSVVVVVVVVVVVVVVD